Protein 8PPR (pdb70)

Sequence (1388 aa):
RQSWRRASMKETNRRKSLHPIHQGITELSRSISVDLAESKRLGCLLLSSFQFSIQKLEPFLRDTKGFSLESFRAKASSLSEELKHFADGLETDGTLQKCFEDSNGKASDFSLEASVAEMKEYITKFSLERQTWDQLLLHYQQEAKEILSRGSTEAKITEVKVEPMTYLGSSQNEVLNTKPDYQKILQNQSKVFDCMELVMDELQGSVKQLQAFMDESTQCFQKVSVQLGKRSMQQLDPSPARKLLKLQMSVDPMTYEAQFFGFTPQTCMLRIYIAFQDYLFEVMQAVEQVILKKLDGIPDCDISPVQIRKCTEKFLCFMKGHFDNLFSKMEQLFLQLILRIPSNILLPEDKCKETPYSEEDFQHLQKEIEQLQEKYKTELCTKQALLAELEEQKIVQAKLKQTLTFFDELHNVGRDHGTSDFRESLVSLVQNSRKLQNIRDNVEKESKRLKISDFRVRCTSKRAVTEMLQLCGRFVQKLGDALPEEIREPALRDAQWTFESAVQENISINGQAWQEASDNCFMDSDIKVLEDQFDEIIVDIATKRKQYPRKILECVIKTIKAKQEILKQYHPVVHPLDLKYDPDPAPHMENLKCRGETVAKEISEAMKSLPALIEQGEGFSQVLRMQPVIHLQRIHQEVFSSKTSDMVLKRKQTKDCPQRKWYPLRPKKIGTTISRVKLLDTMVDTFLQKLVAAGSYQRFTDCYKCFYQLQPAMTQQIYDKFIAQLQTSIREEISDIKEEGNLEAVLNALDKIVEEGKVRKEPAWRPSGIPEKDLHSVMAPYFLQQRDTLRRHVQKQEAENQQLADAVLAGRRQVEELQLQVQAQQQAWQALHREQRELVAVLREPGLQEAGEEDTRLKASLLQLTRELEELKEIEADLERQEKEVDEDTTVTIPSAVYVAQLYHQVSKIEWDYECEPGMVKGIHHGPSVAQPIHLDSTQLSRKFISDYLWSLVDTEWDNLLKLIAEVKGKKQELEVLTANIQDLKEEYSRKKETISTANKANAERLKRLQKSADLYKDRLGLEIRKIYGEKLQFIFTNIDPKNPESPFMFSLHLNEARDYEVSDSAPHLEGLAEFQENVRKTNNFSAFLANVRKAFTATVYNRNLLELEVQKEQTLAQIDFMQKQRNRTEELLDQLSLSEWDVVEWSDDQAVFTFVYDTIQLTITFEESVVGFPFLDKRYRKIVDVNFQSLLDEDQAPPSSLLVHKLIFQYVEEKESWKKTCTTQHQLPKMLEEFSLVVHHCRLLGEEIEYLKRWGPNYNLMNIDINNNELRLLFSSSAAFAKFEITLFLSAYYPSVPLPSTIQNHVGNTSQDDIATILSKVPLENNYLKNVVKQIYQDLFQDCHFYHQELDRVFQKLGNLKQQAEQERDKLQRYQTFLQLLYTLQG

GO terms:
  GO:0005634 nucleus (C, EXP)
  GO:0005515 protein binding (F, IPI)
  GO:0035578 azurophil granule lumen (C, TAS)
  GO:0005576 extracellular region (C, TAS)
  GO:0005829 cytosol (C, TAS)
  GO:0000776 kinetochore (C, IDA)
  GO:0001650 fibrillar center (C, IDA)
  GO:0005654 nucleoplasm (C, IDA)
  GO:0016604 nuclear body (C, IDA)
  GO:0000444 MIS12/MIND type complex (C, IDA)
  GO:0000940 outer kinetochore (C, IDA)

Foldseek 3Di:
DDDDDPVNCVVPDDDPDDDDPDPCLVCQLVVDDPVDDVLVSVLSSVLVVLVVVLVVVLPPCPPPDDDPNVVSVVVSVVVSVVSSVVSVVCVVVCVSVCVVDDDCPCVVCVVVVVVVVVVVVVVVVVVVVVVVVVVVVVVVVVVVVVVVVVVVVDPPPDDDDDDLVVCVPPPPNVVVVPDDDDVVVVVVVVVVVVVVVVVVVVVVVVVVVVVVVVVVVVVVVVVVVVVVVVVVCVVDDPDVVVVVVPDD/DDDDPCVVLCVVVVHDPVVVLVVVVVVVLVVVVVVLVVVLVVVVVVLVVDPPRPCDNVNVVVVSVVVSVVCVVVVVVVSVVVSVVCCVPPSDDDPPDDDPVCPVVPDDDDPVNVVVVVVVVVVVVVVVVVVVVVVVVVVVVVVVVVVVVVVVVVVVVVVVVVLVVCVVVPPNDVVVVVVVVVVVVVVVVVVVVVVVVVVVVVVVD/DPFDEDAALVVVVVVLVVCLVVLLVVLVPPDPVCRPPVSVVVSVVVVVVNQQRYAHLNHHSVVDDNDNDNVVVVVVVVVVVVVVVVVVVVCVVPVVVVVVVVVVVVVVVVVVVVVPDDDDDDDDDDDCPPPCPVVVVVVVVVVVVVVVVVVVCVVVVVVVVVVVVVVVVVVVCVVVCVPDPVNCVVPPDPDPDPPPDDDDDDCDPCCVVVPDDPVVD/DDDDFPVVVVVVVLVVVLVVVVVVVDPVVQCVVVVVCCVPPVPVVVVVSVVVSVVVVVVSVVVVVVCCVVVVVRVVSVVVSVVCVVPVVDDDDDDDDPPDVVVVCCVVPVVVVVVVVVVVVVVVVVVVVVVVVVVVVVVVVVVVVVVVVVVVVVVVVVVVVCVVVVVVVCVVVDDD/DVVVVVVVVVVVVVVVVVVVVVVVVVVVVVVVVVVVVVVVVVVVVCPPVVVVVVVVVVCVVQVWDFDPPDDPQWTWTWGVQDVDIDIDTDGNVPDPPVVVVVVSVVSHDPDD/DVVVVVVVVVVVVVVVVVVVVVVVVVVVVVVVVVVVVVVVVVVVVVVVVVVVVVVLVVVCVVQVWDWDADPPQKIKIWHFCQQVVHRRDTWIWIWGQDPVRAIAIDATVVGDPCGVVLRVVCRVVVDVVVSVVVVSVVVNVVNVD/DVVVVVVVVVVVVVVVVVVVVVVVVVVVVVCVVVVDAQWDWPDDDQAKTWIAGDPRFKIKIWGWDDDDPPDPPDDLQFTFTQDIDIDGNDDVVPDDLLVVQLVVQLVVVVVVVVVCNVVGTTNNCVVVVVVVSSVLNVQSVLVSVLVVVCVVCVVVLQFDDWDRDPQWIWTWHQDVLLFWTKIKIWRDHSPALQDQTPIDIGTPTDDDDPVVLVVLSVPQDSDGCSVVSSSNSCSCVRPVVSVVPD/DVVVVVVVVVVVVVVVVVVVVVVVVVVVVVVVVVVVVVD

Nearest PDB structures (foldseek):
  8ppr-assembly1_K  TM=1.004E+00  e=8.506E-44  Homo sapiens
  4nf9-assembly2_B  TM=9.672E-01  e=1.254E-33  Homo sapiens
  8q5h-assembly1_K  TM=9.449E-01  e=5.711E-33  Homo sapiens
  4nfa-assembly1_A  TM=8.340E-01  e=4.821E-31  Homo sapiens
  4cwe-assembly1_C  TM=5.518E-01  e=8.808E+00  Staphylococcus aureus

Radius of gyration: 83.76 Å; Cα contacts (8 Å, |Δi|>4): 1460; chains: 8; bounding box: 62×89×300 Å

B-factor: mean 126.07, std 84.75, range [19.87, 268.36]

Solvent-accessible surface area: 73923 Å² total; per-residue (Å²): 272,109,50,23,71,17,44,53,19,61,128,78,139,85,40,98,32,18,114,39,61,14,155,41,5,81,99,36,3,103,90,30,56,81,131,73,46,72,5,99,5,9,12,38,0,10,42,26,0,3,70,26,3,33,107,64,19,45,90,87,26,112,127,26,201,47,20,49,50,109,48,20,122,61,47,10,67,69,16,21,100,63,4,99,115,52,12,56,29,39,71,107,86,19,78,8,69,102,1,42,84,74,44,119,31,142,90,79,15,146,55,46,81,50,17,38,59,46,6,116,97,39,31,52,106,18,38,107,10,83,98,38,3,46,101,18,41,67,85,41,72,95,68,7,128,91,15,87,57,69,19,88,87,82,78,158,167,102,108,77,107,26,88,108,125,27,29,116,61,9,63,21,37,142,17,30,108,86,70,55,90,3,39,118,18,19,102,54,15,36,107,4,6,42,4,9,25,1,8,13,16,15,2,66,3,10,10,84,12,4,69,28,9,17,77,70,0,42,121,11,0,72,100,3,6,94,55,3,11,154,76,1,56,141,50,20,27,122,10,0,0,69,68,2,0,118,47,221,172,81,27,67,39,7,23,10,14,1,10,36,28,25,18,7,1,61,3,10,12,45,38,22,83,44,16,4,14,42,76,18,1,88,6,5,16,37,13,8,115,39,4,28,114,80,2,107,65,70,123,125,50,117,11,8,25,8,33,0,8,73,24,4,63,143,6,16,78,40,12,77,34,74,10,56,102,31,2,47,122,5,43,106,80,5,38,139,88,0,17,62,6,40,63,46,2,16,4,78,98,12,76,72,16,107,96,119,55,60,79,114,73,12,81,110,2,41,101,34,10,77,91,15,40,89,71,29,64,16,2,22,1,0,49,43,14,0,76,8,2,58,86,5,6,122,62,0,31,52,51,0,103,63,5,22,81,5,0,85,88,16,90,65,27,6,101,89,54,57,3,59,64,18,79,108,10,4,54,46,3,8,100,23,0,100,98,0,30,92,18,41,78,51,0,69,136,19,1,115,103,29,116,140,95,120,82,53,1,94,0,34,0,27,83,10,2,59,97,25,1,138,102,8,11,121,18,7,99,100,8,1,99,47,8,42,142,143,23,93,106,38,4,9,105,16,7,55,47,4,1,34,14,0,4,23,40,2,1,5,2,35,60,67,25,21,63,58,2,63,97,61,18,44,79,37,72,68,34,70,92,30,60,36,94,10,10,77,6,0,9,28,0,2,54,22,31,61,72,31,12,128,91,0,40,82,22,15,61,98,15,15,134,11,60,41,102,56,16,149,88,53,134,11,30,37,120,54,92,106,27,110,103,128,94,100,34,41,97,51,17,110,75,5,31,79,47,8,56,50,0,0,94,54,1,15,84,6,58,138,57,0,54,64,15,4,115,76,0,65,14,0,6,70,0,2,133,48,0,48,79,2,25,129,8,133,23,3,88,34,0,6,56,137,256,111,84,74,22,65,5,114,55,107,114,119,141,110,19,113,54,55,160,78,14,19,60,71,83,180,110,200,132,119,117,83,26,24,20,103,37,17,48,81,23,7,75,74,1,4,126,57,13,40,71,24,6,32,68,107,120,2,21,79,28,7,124,22,8,64,143,71,106,62,54,38,0,66,103,12,25,62,101,5,28,52,69,13,53,66,25,8,99,113,10,24,68,74,12,42,124,85,11,80,30,57,52,46,6,72,48,0,26,132,21,34,79,84,17,135,133,137,150,90,95,16,75,76,34,67,30,70,0,73,89,3,1,15,14,16,11,5,69,77,29,55,109,6,46,46,49,2,86,151,62,7,108,124,6,53,64,60,0,102,131,27,4,78,40,0,67,64,9,17,120,75,7,92,103,11,61,107,93,2,72,53,62,24,126,64,44,43,34,7,5,118,24,4,49,73,6,23,59,9,10,143,30,142,65,114,123,114,2,26,79,46,27,44,138,5,86,30,43,39,87,86,10,66,118,36,71,92,76,5,126,106,66,52,44,52,6,92,134,58,70,118,89,17,65,86,35,42,83,83,8,30,44,38,7,15,47,22,0,4,0,4,0,40,0,0,58,0,0,0,24,27,111,35,89,128,32,14,0,60,7,0,0,13,7,36,64,8,1,57,28,3,114,26,50,46,98,134,57,70,94,46,94,6,0,59,55,0,12,82,33,8,66,57,106,76,136,108,74,114,131,52,85,42,85,6,125,27,53,67,96,96,21,95,96,67,30,56,64,3,72,83,68,89,106,60,22,56,138,42,110,102,72,15,39,61,39,41,122,56,7,33,96,91,53,118,82,2,87,112,0,8,62,28,0,76,62,27,0,4,0,46,14,99,77,55,203,61,69,56,0,20,2,14,0,23,2,6,13,79,159,67,46,117,25,81,15,44,6,3,0,30,16,24,153,62,146,59,9,50,22,39,58,22,26,84,165,32,162,22,50,39,100,32,28,69,45,0,92,147,67,74,41,5,10,0,2,0,5,20,13,15,126,32,5,40,61,23,27,150,154,239,99,58,116,97,23,76,84,64,54,116,118,14,70,60,115,10,68,128,18,74,132,80,19,87,120,18,73,94,45,14,62,112,83,15,158,25,48,17,48,15,59,65,15,20,74,54,78,0,15,3,11,1,8,50,55,0,3,44,0,18,0,31,3,74,132,57,85,152,70,139,103,195,76,72,94,57,141,33,97,4,82,68,4,60,30,86,29,56,2,11,98,131,114,13,32,58,3,0,63,1,3,10,61,0,2,52,60,10,14,118,94,66,104,41,8,111,153,66,2,53,51,10,91,87,6,14,126,5,1,85,58,0,11,96,15,4,56,38,3,39,35,1,3,60,5,0,28,49,3,73,41,27,0,9,10,34,3,2,23,57,15,55,34,78,106,34,62,0,54,1,31,0,4,1,11,22,40,44,8,25,0,33,2,20,3,82,4,31,2,96,5,5,77,64,87,11,82,18,67,34,114,56,82,18,34,145,17,48,82,87,63,0,45,84,7,21,98,116,8,76,71,114,66,61,5,0,34,47,3,0,67,40,1,21,96,65,44,0,78,121,48,8,140,110,90,193,96,71,90,144,8,130,123,84,5,36,99,25,109,126,87,17,100,105,25,156,95,75,31,86,64,63,93,34,11,16,70,3,15,100,40,17,97,82

InterPro domains:
  IPR013218 Kinetochore-associated protein Dsn1/Mis13 [PF08202] (79-345)
  IPR013218 Kinetochore-associated protein Dsn1/Mis13 [PTHR14778] (5-345)

Secondary structure (DSSP, 8-state):
-----HHHHHSS----SPPPS-SSSTHHHHHS-TTS-HHHHHHHHHHHHHHHHHHHHHHHTTTSS---HHHHHHHHHHHHHHHHHHHHHHHHHSSGGGGGS----HHHHHHHHHHHHHHHHHHHHHHHHHHHHHHHHHHHHHHHHHHHHHHHH--S---B---GGGGTT-TTHHHHHTPPPSHHHHHHHHHHHHHHHHHHHHHHHHHHHHHHHHHHHHHHHHHHHHHHHHHHHTTS-S-HHHHHHT--/-HHHHHHHHHHHHHHHHHHHHHHHHHHHHHHHHHHHHHHHHHHHHHHHHHHHHHHHHHHHHH-EEE-TTSPSS--EEEE-SSSS-EEEE--TTTS-HHHHHHHHHHTS----/-HHHHHHHHHHHHHHHHHHHHHHHHHHHHHHHHHHHHHHHHHHHHHHHHHHHHHHHHHHHHHH--EEEEETTTEEEEEE-S-SSS-TT--EEEEEEE-TTS-EEE---SS--S-SHHHHHHHHHH--HHHHHHHHHHHHHHHHT-/-HHHHHHHHHHHHHHHHHHHHHHHHHHHHHHHHT---SSEEEEEESSEEEEEEGGGTEEEEEEEPPPPTT-TTS-GGGPBEEEEEEEE-B-TTT--HHHHHHHHHHHHHHHHTTTHHHH--BSSHHHHHHHHHHHHHHHHHHHHHHHHHHHHHTGGGTEEEEEE-SSEEEEEEEETTTTEEEEEEEE--TTTTTSPP--EEEEEES---HHHHHHHHHHS-SSTTHHHHHHHHHHIIIIITTGGG-/------HHHHHHHSS-HHHHHHHHHHHHHHHHHHHHHHHHHHHHHHHHHSSS--S-HHHHHHHHHHHHHHHHHHHHHHHHHHHHHIIIIISPPPTT---GGGGGGSS---HHHHHHHHHHHHHHHHHHHHHHHHHHHHHHHHHHHHHHHHHHHHHHHHHHHHHHHHHHTS-S-HHHHHHHHHHHHHHHHHHHHHHHHHHHHHHH-/--SEEE--HHHHHHHHHHHHHHHHGGGGTS-GGGSHHHHHHHHHHHHHHHHTTEEETTEETTTS-SS---HHHHHHHHHHHHHHHHHHHHHHHHHHHHHHHHHHHHHHHHHHHHHH--B--PPPPPP--S--HHHHHHHHHHHHHHHHHHHHHHHHHHHHHHHHHHHHHHHHHHHHHHT-HHHHHHT-----EE----S-----GGGGT-PBP-TT-/-----HHHHHHHHHHHHHHHHHHHS-HHHHHHHTHHHHTT-HHHHHHHHHHHHHHHHHHHHHHHHHHHHHHTHHHHHHHHHHHHHHSTT--SPPP---S-HHHHHHHHHHHHHHHHHHHHHHHHHHHHHHHHHHHHHHHHHHHHHHHHHHHHHHHHHHHHTHHHHHHHHHHHS---/-HHHHHHHHHHHHHHHHHHHHHHHHHHHHHHHHHHHHH-

Organism: Homo sapiens (NCBI:txid9606)

Structure (mmCIF, N/CA/C/O backbone):
data_8PPR
#
_entry.id   8PPR
#
_cell.length_a   1.00
_cell.length_b   1.00
_cell.length_c   1.00
_cell.angle_alpha   90.00
_cell.angle_beta   90.00
_cell.angle_gamma   90.00
#
_symmetry.space_group_name_H-M   'P 1'
#
loop_
_entity.id
_entity.type
_entity.pdbx_description
1 polymer 'Kinetochore-associated protein DSN1 homolog'
2 polymer 'Protein MIS12 homolog'
3 polymer 'Kinetochore-associated protein NSL1 homolog'
4 polymer 'Polyamine-modulated factor 1'
5 polymer 'Kinetochore protein Spc24'
6 polymer 'Kinetochore protein Spc25'
7 polymer 'Kinetochore scaffold 1'
8 polymer 'ZW10 interactor'
9 water water
#
loop_
_atom_site.group_PDB
_atom_site.id
_atom_site.type_symbol
_atom_site.label_atom_id
_atom_site.label_alt_id
_atom_site.label_comp_id
_atom_site.label_asym_id
_atom_site.label_entity_id
_atom_site.label_seq_id
_atom_site.pdbx_PDB_ins_code
_atom_site.Cartn_x
_atom_site.Cartn_y
_atom_site.Cartn_z
_atom_site.occupancy
_atom_site.B_iso_or_equiv
_atom_site.auth_seq_id
_atom_site.auth_comp_id
_atom_site.auth_asym_id
_atom_site.auth_atom_id
_atom_site.pdbx_PDB_model_num
ATOM 1 N N . ARG A 1 93 ? 215.415 230.320 347.658 1.00 205.33 93 ARG D N 1
ATOM 2 C CA . ARG A 1 93 ? 214.724 231.525 348.101 1.00 205.33 93 ARG D CA 1
ATOM 3 C C . ARG A 1 93 ? 215.227 231.933 349.480 1.00 205.33 93 ARG D C 1
ATOM 4 O O . ARG A 1 93 ? 215.664 233.066 349.684 1.00 205.33 93 ARG D O 1
ATOM 12 N N . GLN A 1 94 ? 215.155 231.001 350.426 1.00 201.68 94 GLN D N 1
ATOM 13 C CA . GLN A 1 94 ? 215.600 231.233 351.793 1.00 201.68 94 GLN D CA 1
ATOM 14 C C . GLN A 1 94 ? 217.006 230.674 351.963 1.00 201.68 94 GLN D C 1
ATOM 15 O O . GLN A 1 94 ? 217.222 229.465 351.818 1.00 201.68 94 GLN D O 1
ATOM 21 N N . SER A 1 95 ? 217.954 231.553 352.272 1.00 194.63 95 SER D N 1
ATOM 22 C CA . SER A 1 95 ? 219.324 231.139 352.557 1.00 194.63 95 SER D CA 1
ATOM 23 C C . SER A 1 95 ? 219.910 232.147 353.529 1.00 194.63 95 SER D C 1
ATOM 24 O O . SER A 1 95 ? 219.979 233.340 353.217 1.00 194.63 95 SER D O 1
ATOM 27 N N . TRP A 1 96 ? 220.324 231.672 354.699 1.00 185.28 96 TRP D N 1
ATOM 28 C CA . TRP A 1 96 ? 220.693 232.569 355.784 1.00 185.28 96 TRP D CA 1
ATOM 29 C C . TRP A 1 96 ? 221.979 233.325 355.476 1.00 185.28 96 TRP D C 1
ATOM 30 O O . TRP A 1 96 ? 222.963 232.754 354.996 1.00 185.28 96 TRP D O 1
ATOM 41 N N . ARG A 1 97 ? 221.951 234.626 355.737 1.00 189.12 97 ARG D N 1
ATOM 42 C CA . ARG A 1 97 ? 223.122 235.489 355.736 1.00 189.12 97 ARG D CA 1
ATOM 43 C C . ARG A 1 97 ? 223.424 235.918 357.164 1.00 189.12 97 ARG D C 1
ATOM 44 O O . ARG A 1 97 ? 222.598 235.772 358.069 1.00 189.12 97 ARG D O 1
ATOM 52 N N . ARG A 1 98 ? 224.627 236.459 357.367 1.00 191.71 98 ARG D N 1
ATOM 53 C CA . ARG A 1 98 ? 224.945 237.013 358.677 1.00 191.71 98 ARG D CA 1
ATOM 54 C C . ARG A 1 98 ? 224.144 238.282 358.937 1.00 191.71 98 ARG D C 1
ATOM 55 O O . ARG A 1 98 ? 223.787 238.573 360.083 1.00 191.71 98 ARG D O 1
ATOM 63 N N . ALA A 1 99 ? 223.853 239.051 357.886 1.00 198.52 99 ALA D N 1
ATOM 64 C CA . ALA A 1 99 ? 222.969 240.200 358.042 1.00 198.52 99 ALA D CA 1
ATOM 65 C C . ALA A 1 99 ? 221.544 239.765 358.350 1.00 198.52 99 ALA D C 1
ATOM 66 O O . ALA A 1 99 ? 220.823 240.468 359.067 1.00 198.52 99 ALA D O 1
ATOM 68 N N . SER A 1 100 ? 221.123 238.612 357.823 1.00 201.83 100 SER D N 1
ATOM 69 C CA . SER A 1 100 ? 219.784 238.104 358.094 1.00 201.83 100 SER D CA 1
ATOM 70 C C . SER A 1 100 ? 219.594 237.718 359.555 1.00 201.83 100 SER D C 1
ATOM 71 O O . SER A 1 100 ? 218.450 237.607 360.008 1.00 201.83 100 SER D O 1
ATOM 74 N N . MET A 1 101 ? 220.681 237.513 360.299 1.00 206.30 101 MET D N 1
ATOM 75 C CA . MET A 1 101 ? 220.597 237.120 361.698 1.00 206.30 101 MET D CA 1
ATOM 76 C C . MET A 1 101 ? 221.002 238.225 362.663 1.00 206.30 101 MET D C 1
ATOM 77 O O . MET A 1 101 ? 220.759 238.087 363.867 1.00 206.30 101 MET D O 1
ATOM 82 N N . LYS A 1 102 ? 221.615 239.309 362.178 1.00 211.09 102 LYS D N 1
ATOM 83 C CA . LYS A 1 102 ? 221.876 240.452 363.047 1.00 211.09 102 LYS D CA 1
ATOM 84 C C . LYS A 1 102 ? 220.576 241.091 363.513 1.00 211.09 102 LYS D C 1
ATOM 85 O O . LYS A 1 102 ? 220.462 241.517 364.668 1.00 211.09 102 LYS D O 1
ATOM 91 N N . GLU A 1 103 ? 219.583 241.170 362.622 1.00 217.34 103 GLU D N 1
ATOM 92 C CA . GLU A 1 103 ? 218.281 241.704 363.004 1.00 217.34 103 GLU D CA 1
ATOM 93 C C . GLU A 1 103 ? 217.612 240.847 364.071 1.00 217.34 103 GLU D C 1
ATOM 94 O O . GLU A 1 103 ? 216.799 241.355 364.851 1.00 217.34 103 GLU D O 1
ATOM 100 N N . THR A 1 104 ? 217.935 239.557 364.120 1.00 220.95 104 THR D N 1
ATOM 101 C CA . THR A 1 104 ? 217.392 238.690 365.155 1.00 220.95 104 THR D CA 1
ATOM 102 C C . THR A 1 104 ? 217.976 239.074 366.509 1.00 220.95 104 THR D C 1
ATOM 103 O O . THR A 1 104 ? 219.196 239.190 366.661 1.00 220.95 104 THR D O 1
ATOM 107 N N . ASN A 1 105 ? 217.102 239.272 367.491 1.00 226.08 105 ASN D N 1
ATOM 108 C CA . ASN A 1 105 ? 217.543 239.715 368.806 1.00 226.08 105 ASN D CA 1
ATOM 109 C C . ASN A 1 105 ? 218.243 238.586 369.552 1.00 226.08 105 ASN D C 1
ATOM 110 O O . ASN A 1 105 ? 217.799 237.435 369.534 1.00 226.08 105 ASN D O 1
ATOM 115 N N . ARG A 1 106 ? 219.345 238.925 370.210 1.00 224.52 106 ARG D N 1
ATOM 116 C CA . ARG A 1 106 ? 220.118 237.996 371.020 1.00 224.52 106 ARG D CA 1
ATOM 117 C C . ARG A 1 106 ? 220.164 238.499 372.460 1.00 224.52 106 ARG D C 1
ATOM 118 O O . ARG A 1 106 ? 219.697 239.596 372.776 1.00 224.52 106 ARG D O 1
ATOM 126 N N . ARG A 1 107 ? 220.736 237.679 373.341 1.00 226.19 107 ARG D N 1
ATOM 127 C CA . ARG A 1 107 ? 220.886 238.037 374.752 1.00 226.19 107 ARG D CA 1
ATOM 128 C C . ARG A 1 107 ? 222.313 237.696 375.168 1.00 226.19 107 ARG D C 1
ATOM 129 O O . ARG A 1 107 ? 222.638 236.527 375.395 1.00 226.19 107 ARG D O 1
ATOM 137 N N . LYS A 1 108 ? 223.159 238.720 375.263 1.00 227.03 108 LYS D N 1
ATOM 138 C CA . LYS A 1 108 ? 224.549 238.554 375.660 1.00 227.03 108 LYS D CA 1
ATOM 139 C C . LYS A 1 108 ? 224.766 238.786 377.151 1.00 227.03 108 LYS D C 1
ATOM 140 O O . LYS A 1 108 ? 225.905 238.699 377.620 1.00 227.03 108 LYS D O 1
ATOM 146 N N . SER A 1 109 ? 223.704 239.071 377.903 1.00 229.75 109 SER D N 1
ATOM 147 C CA . SER A 1 109 ? 223.815 239.319 379.333 1.00 229.75 109 SER D CA 1
ATOM 148 C C . SER A 1 109 ? 222.544 238.857 380.032 1.00 229.75 109 SER D C 1
ATOM 149 O O . SER A 1 109 ? 221.460 238.851 379.444 1.00 229.75 109 SER D O 1
ATOM 152 N N . LEU A 1 110 ? 222.694 238.473 381.297 1.00 231.72 110 LEU D N 1
ATOM 153 C CA . LEU A 1 110 ? 221.559 238.022 382.090 1.00 231.72 110 LEU D CA 1
ATOM 154 C C . LEU A 1 110 ? 220.603 239.168 382.384 1.00 231.72 110 LEU D C 1
ATOM 155 O O . LEU A 1 110 ? 221.022 240.306 382.616 1.00 231.72 110 LEU D O 1
ATOM 160 N N . HIS A 1 111 ? 219.310 238.861 382.373 1.00 233.86 111 HIS D N 1
ATOM 161 C CA . HIS A 1 111 ? 218.322 239.839 382.795 1.00 233.86 111 HIS D CA 1
ATOM 162 C C . HIS A 1 111 ? 218.400 240.023 384.309 1.00 233.86 111 HIS D C 1
ATOM 163 O O . HIS A 1 111 ? 218.408 239.039 385.057 1.00 233.86 111 HIS D O 1
ATOM 170 N N . PRO A 1 112 ? 218.474 241.260 384.790 1.00 237.22 112 PRO D N 1
ATOM 171 C CA . PRO A 1 112 ? 218.564 241.487 386.235 1.00 237.22 112 PRO D CA 1
ATOM 172 C C . PRO A 1 112 ? 217.247 241.180 386.932 1.00 237.22 112 PRO D C 1
ATOM 173 O O . PRO A 1 112 ? 216.171 241.192 386.331 1.00 237.22 112 PRO D O 1
ATOM 177 N N . ILE A 1 113 ? 217.354 240.890 388.232 1.00 239.40 113 ILE D N 1
ATOM 178 C CA . ILE A 1 113 ? 216.161 240.647 389.039 1.00 239.40 113 ILE D CA 1
ATOM 179 C C . ILE A 1 113 ? 215.302 241.902 389.098 1.00 239.40 113 ILE D C 1
ATOM 180 O O . ILE A 1 113 ? 214.071 241.839 388.984 1.00 239.40 113 ILE D O 1
ATOM 185 N N . HIS A 1 114 ? 215.935 243.057 389.276 1.00 242.49 114 HIS D N 1
ATOM 186 C CA . HIS A 1 114 ? 215.211 244.310 389.417 1.00 242.49 114 HIS D CA 1
ATOM 187 C C . HIS A 1 114 ? 214.516 244.688 388.114 1.00 242.49 114 HIS D C 1
ATOM 188 O O . HIS A 1 114 ? 214.996 244.395 387.015 1.00 242.49 114 HIS D O 1
ATOM 195 N N . GLN A 1 115 ? 213.370 245.348 388.250 1.00 245.86 115 GLN D N 1
ATOM 196 C CA . GLN A 1 115 ? 212.581 245.808 387.119 1.00 245.86 115 GLN D CA 1
ATOM 197 C C . GLN A 1 115 ? 212.446 247.324 387.169 1.00 245.86 115 GLN D C 1
ATOM 198 O O . GLN A 1 115 ? 212.445 247.930 388.245 1.00 245.86 115 GLN D O 1
ATOM 204 N N . GLY A 1 116 ? 212.344 247.934 385.990 1.00 245.72 116 GLY D N 1
ATOM 205 C CA . GLY A 1 116 ? 212.243 249.373 385.884 1.00 245.72 116 GLY D CA 1
ATOM 206 C C . GLY A 1 116 ? 213.556 250.118 385.967 1.00 245.72 116 GLY D C 1
ATOM 207 O O . GLY A 1 116 ? 213.551 251.354 385.902 1.00 245.72 116 GLY D O 1
ATOM 208 N N . ILE A 1 117 ? 214.679 249.412 386.113 1.00 243.24 117 ILE D N 1
ATOM 209 C CA . ILE A 1 117 ? 215.977 250.077 386.155 1.00 243.24 117 ILE D CA 1
ATOM 210 C C . ILE A 1 117 ? 216.298 250.710 384.807 1.00 243.24 117 ILE D C 1
ATOM 211 O O . ILE A 1 117 ? 216.923 251.775 384.739 1.00 243.24 117 ILE D O 1
ATOM 216 N N . THR A 1 118 ? 215.885 250.063 383.714 1.00 241.78 118 THR D N 1
ATOM 217 C CA . THR A 1 118 ? 216.107 250.632 382.390 1.00 241.78 118 THR D CA 1
ATOM 218 C C . THR A 1 118 ? 215.298 251.905 382.181 1.00 241.78 118 THR D C 1
ATOM 219 O O . THR A 1 118 ? 215.707 252.778 381.407 1.00 241.78 118 THR D O 1
ATOM 223 N N . GLU A 1 119 ? 214.155 252.030 382.858 1.00 238.62 119 GLU D N 1
ATOM 224 C CA . GLU A 1 119 ? 213.318 253.215 382.719 1.00 238.62 119 GLU D CA 1
ATOM 225 C C . GLU A 1 119 ? 213.879 254.427 383.451 1.00 238.62 119 GLU D C 1
ATOM 226 O O . GLU A 1 119 ? 213.353 255.531 383.271 1.00 238.62 119 GLU D O 1
ATOM 232 N N . LEU A 1 120 ? 214.918 254.251 384.271 1.00 237.75 120 LEU D N 1
ATOM 233 C CA . LEU A 1 120 ? 215.526 255.394 384.946 1.00 237.75 120 LEU D CA 1
ATOM 234 C C . LEU A 1 120 ? 216.122 256.372 383.941 1.00 237.75 120 LEU D C 1
ATOM 235 O O . LEU A 1 120 ? 215.973 257.591 384.085 1.00 237.75 120 LEU D O 1
ATOM 240 N N . SER A 1 121 ? 216.804 255.855 382.916 1.00 234.11 121 SER D N 1
ATOM 241 C CA . SER A 1 121 ? 217.324 256.720 381.864 1.00 234.11 121 SER D CA 1
ATOM 242 C C . SER A 1 121 ? 216.202 257.319 381.028 1.00 234.11 121 SER D C 1
ATOM 243 O O . SER A 1 121 ? 216.316 258.461 380.568 1.00 234.11 121 SER D O 1
ATOM 246 N N . ARG A 1 122 ? 215.121 256.566 380.816 1.00 232.52 122 ARG D N 1
ATOM 247 C CA . ARG A 1 122 ? 213.982 257.092 380.072 1.00 232.52 122 ARG D CA 1
ATOM 248 C C . ARG A 1 122 ? 213.355 258.277 380.795 1.00 232.52 122 ARG D C 1
ATOM 249 O O . ARG A 1 122 ? 212.967 259.267 380.164 1.00 232.52 122 ARG D O 1
ATOM 257 N N . SER A 1 123 ? 213.245 258.191 382.123 1.00 232.09 123 SER D N 1
ATOM 258 C CA . SER A 1 123 ? 212.657 259.274 382.903 1.00 232.09 123 SER D CA 1
ATOM 259 C C . SER A 1 123 ? 213.510 260.535 382.888 1.00 232.09 123 SER D C 1
ATOM 260 O O . SER A 1 123 ? 212.993 261.619 383.176 1.00 232.09 123 SER D O 1
ATOM 263 N N . ILE A 1 124 ? 214.794 260.423 382.562 1.00 230.58 124 ILE D N 1
ATOM 264 C CA . ILE A 1 124 ? 215.684 261.576 382.500 1.00 230.58 124 ILE D CA 1
ATOM 265 C C . ILE A 1 124 ? 215.632 262.146 381.089 1.00 230.58 124 ILE D C 1
ATOM 266 O O . ILE A 1 124 ? 215.885 261.434 380.111 1.00 230.58 124 ILE D O 1
ATOM 271 N N . SER A 1 125 ? 215.301 263.430 380.983 1.00 230.41 125 SER D N 1
ATOM 272 C CA . SER A 1 125 ? 215.206 264.075 379.683 1.00 230.41 125 SER D CA 1
ATOM 273 C C . SER A 1 125 ? 216.588 264.247 379.063 1.00 230.41 125 SER D C 1
ATOM 274 O O . SER A 1 125 ? 217.593 264.414 379.759 1.00 230.41 125 SER D O 1
ATOM 277 N N . VAL A 1 126 ? 216.629 264.203 377.727 1.00 230.83 126 VAL D N 1
ATOM 278 C CA . VAL A 1 126 ? 217.885 264.376 376.999 1.00 230.83 126 VAL D CA 1
ATOM 279 C C . VAL A 1 126 ? 218.260 265.835 376.813 1.00 230.83 126 VAL D C 1
ATOM 280 O O . VAL A 1 126 ? 219.315 266.121 376.232 1.00 230.83 126 VAL D O 1
ATOM 284 N N . ASP A 1 127 ? 217.429 266.769 377.284 1.00 232.01 127 ASP D N 1
ATOM 285 C CA . ASP A 1 127 ? 217.770 268.183 377.178 1.00 232.01 127 ASP D CA 1
ATOM 286 C C . ASP A 1 127 ? 219.003 268.523 378.004 1.00 232.01 127 ASP D C 1
ATOM 287 O O . ASP A 1 127 ? 219.809 269.368 377.598 1.00 232.01 127 ASP D O 1
ATOM 292 N N . LEU A 1 128 ? 219.165 267.882 379.158 1.00 229.62 128 LEU D N 1
ATOM 293 C CA . LEU A 1 128 ? 220.340 268.105 379.985 1.00 229.62 128 LEU D CA 1
ATOM 294 C C . LEU A 1 128 ? 221.590 267.570 379.296 1.00 229.62 128 LEU D C 1
ATOM 295 O O . LEU A 1 128 ? 221.527 266.672 378.452 1.00 229.62 128 LEU D O 1
ATOM 300 N N . ALA A 1 129 ? 222.736 268.140 379.662 1.00 227.64 129 ALA D N 1
ATOM 301 C CA . ALA A 1 129 ? 224.004 267.675 379.119 1.00 227.64 129 ALA D CA 1
ATOM 302 C C . ALA A 1 129 ? 224.274 266.244 379.566 1.00 227.64 129 ALA D C 1
ATOM 303 O O . ALA A 1 129 ? 223.807 265.801 380.618 1.00 227.64 129 ALA D O 1
ATOM 305 N N . GLU A 1 130 ? 225.038 265.517 378.745 1.00 227.24 130 GLU D N 1
ATOM 306 C CA . GLU A 1 130 ? 225.288 264.104 379.014 1.00 227.24 130 GLU D CA 1
ATOM 307 C C . GLU A 1 130 ? 225.920 263.889 380.383 1.00 227.24 130 GLU D C 1
ATOM 308 O O . GLU A 1 130 ? 225.667 262.866 381.027 1.00 227.24 130 GLU D O 1
ATOM 314 N N . SER A 1 131 ? 226.744 264.833 380.842 1.00 227.12 131 SER D N 1
ATOM 315 C CA . SER A 1 131 ? 227.248 264.767 382.209 1.00 227.12 131 SER D CA 1
ATOM 316 C C . SER A 1 131 ? 226.115 264.899 383.220 1.00 227.12 131 SER D C 1
ATOM 317 O O . SER A 1 131 ? 226.077 264.177 384.224 1.00 227.12 131 SER D O 1
ATOM 320 N N . LYS A 1 132 ? 225.181 265.821 382.972 1.00 227.31 132 LYS D N 1
ATOM 321 C CA . LYS A 1 132 ? 224.023 265.946 383.849 1.00 227.31 132 LYS D CA 1
ATOM 322 C C . LYS A 1 132 ? 223.133 264.713 383.774 1.00 227.31 132 LYS D C 1
ATOM 323 O O . LYS A 1 132 ? 222.551 264.311 384.786 1.00 227.31 132 LYS D O 1
ATOM 329 N N . ARG A 1 133 ? 223.015 264.103 382.592 1.00 229.27 133 ARG D N 1
ATOM 330 C CA . ARG A 1 133 ? 222.284 262.844 382.485 1.00 229.27 133 ARG D CA 1
ATOM 331 C C . ARG A 1 133 ? 222.956 261.749 383.303 1.00 229.27 133 ARG D C 1
ATOM 332 O O . ARG A 1 133 ? 222.279 260.959 383.970 1.00 229.27 133 ARG D O 1
ATOM 340 N N . LEU A 1 134 ? 224.290 261.688 383.266 1.00 227.30 134 LEU D N 1
ATOM 341 C CA . LEU A 1 134 ? 225.017 260.724 384.087 1.00 227.30 134 LEU D CA 1
ATOM 342 C C . LEU A 1 134 ? 224.765 260.964 385.569 1.00 227.30 134 LEU D C 1
ATOM 343 O O . LEU A 1 134 ? 224.531 260.017 386.330 1.00 227.30 134 LEU D O 1
ATOM 348 N N . GLY A 1 135 ? 224.819 262.227 385.996 1.00 226.88 135 GLY D N 1
ATOM 349 C CA . GLY A 1 135 ? 224.564 262.534 387.395 1.00 226.88 135 GLY D CA 1
ATOM 350 C C . GLY A 1 135 ? 223.156 262.170 387.824 1.00 226.88 135 GLY D C 1
ATOM 351 O O . GLY A 1 135 ? 222.951 261.593 388.896 1.00 226.88 135 GLY D O 1
ATOM 352 N N . CYS A 1 136 ? 222.166 262.495 386.988 1.00 228.35 136 CYS D N 1
ATOM 353 C CA . CYS A 1 136 ? 220.782 262.159 387.304 1.00 228.35 136 CYS D CA 1
ATOM 354 C C . CYS A 1 136 ? 220.579 260.651 387.356 1.00 228.35 136 CYS D C 1
ATOM 355 O O . CYS A 1 136 ? 219.871 260.145 388.233 1.00 228.35 136 CYS D O 1
ATOM 358 N N . LEU A 1 137 ? 221.189 259.915 386.423 1.00 231.23 137 LEU D N 1
ATOM 359 C CA . LEU A 1 137 ? 221.069 258.461 386.431 1.00 231.23 137 LEU D CA 1
ATOM 360 C C . LEU A 1 137 ? 221.716 257.859 387.672 1.00 231.23 137 LEU D C 1
ATOM 361 O O . LEU A 1 137 ? 221.162 256.937 388.280 1.00 231.23 137 LEU D O 1
ATOM 366 N N . LEU A 1 138 ? 222.889 258.363 388.062 1.00 231.80 138 LEU D N 1
ATOM 367 C CA . LEU A 1 138 ? 223.548 257.849 389.259 1.00 231.80 138 LEU D CA 1
ATOM 368 C C . LEU A 1 138 ? 222.727 258.151 390.507 1.00 231.80 138 LEU D C 1
ATOM 369 O O . LEU A 1 138 ? 222.601 257.303 391.400 1.00 231.80 138 LEU D O 1
ATOM 374 N N . LEU A 1 139 ? 222.153 259.355 390.585 1.00 232.44 139 LEU D N 1
ATOM 375 C CA . LEU A 1 139 ? 221.298 259.696 391.717 1.00 232.44 139 LEU D CA 1
ATOM 376 C C . LEU A 1 139 ? 220.054 258.814 391.754 1.00 232.44 139 LEU D C 1
ATOM 377 O O . LEU A 1 139 ? 219.628 258.367 392.828 1.00 232.44 139 LEU D O 1
ATOM 382 N N . SER A 1 140 ? 219.449 258.563 390.590 1.00 233.12 140 SER D N 1
ATOM 383 C CA . SER A 1 140 ? 218.283 257.688 390.529 1.00 233.12 140 SER D CA 1
ATOM 384 C C . SER A 1 140 ? 218.640 256.273 390.960 1.00 233.12 140 SER D C 1
ATOM 385 O O . SER A 1 140 ? 217.859 255.612 391.651 1.00 233.12 140 SER D O 1
ATOM 388 N N . SER A 1 141 ? 219.818 255.792 390.557 1.00 235.94 141 SER D N 1
ATOM 389 C CA . SER A 1 141 ? 220.279 254.482 391.004 1.00 235.94 141 SER D CA 1
ATOM 390 C C . SER A 1 141 ? 220.469 254.454 392.514 1.00 235.94 141 SER D C 1
ATOM 391 O O . SER A 1 141 ? 220.138 253.461 393.172 1.00 235.94 141 SER D O 1
ATOM 394 N N . PHE A 1 142 ? 221.008 255.536 393.081 1.00 237.25 142 PHE D N 1
ATOM 395 C CA . PHE A 1 142 ? 221.187 255.608 394.528 1.00 237.25 142 PHE D CA 1
ATOM 396 C C . PHE A 1 142 ? 219.846 255.538 395.252 1.00 237.25 142 PHE D C 1
ATOM 397 O O . PHE A 1 142 ? 219.687 254.785 396.222 1.00 237.25 142 PHE D O 1
ATOM 405 N N . GLN A 1 143 ? 218.862 256.316 394.789 1.00 237.04 143 GLN D N 1
ATOM 406 C CA . GLN A 1 143 ? 217.542 256.270 395.417 1.00 237.04 143 GLN D CA 1
ATOM 407 C C . GLN A 1 143 ? 216.880 254.911 395.232 1.00 237.04 143 GLN D C 1
ATOM 408 O O . GLN A 1 143 ? 216.193 254.423 396.138 1.00 237.04 143 GLN D O 1
ATOM 414 N N . PHE A 1 144 ? 217.058 254.290 394.064 1.00 240.24 144 PHE D N 1
ATOM 415 C CA . PHE A 1 144 ? 216.492 252.965 393.840 1.00 240.24 144 PHE D CA 1
ATOM 416 C C . PHE A 1 144 ? 217.105 251.942 394.786 1.00 240.24 144 PHE D C 1
ATOM 417 O O . PHE A 1 144 ? 216.398 251.090 395.335 1.00 240.24 144 PHE D O 1
ATOM 425 N N . SER A 1 145 ? 218.421 252.014 394.993 1.00 240.42 145 SER D N 1
ATOM 426 C CA . SER A 1 145 ? 219.070 251.118 395.944 1.00 240.42 145 SER D CA 1
ATOM 427 C C . SER A 1 145 ? 218.567 251.361 397.360 1.00 240.42 145 SER D C 1
ATOM 428 O O . SER A 1 145 ? 218.336 250.410 398.117 1.00 240.42 145 SER D O 1
ATOM 431 N N . ILE A 1 146 ? 218.394 252.630 397.734 1.00 240.85 146 ILE D N 1
ATOM 432 C CA . ILE A 1 146 ? 217.908 252.950 399.075 1.00 240.85 146 ILE D CA 1
ATOM 433 C C . ILE A 1 146 ? 216.507 252.385 399.281 1.00 240.85 146 ILE D C 1
ATOM 434 O O . ILE A 1 146 ? 216.215 251.756 400.306 1.00 240.85 146 ILE D O 1
ATOM 439 N N . GLN A 1 147 ? 215.622 252.588 398.303 1.00 242.20 147 GLN D N 1
ATOM 440 C CA . GLN A 1 147 ? 214.250 252.110 398.434 1.00 242.20 147 GLN D CA 1
ATOM 441 C C . GLN A 1 147 ? 214.149 250.595 398.307 1.00 242.20 147 GLN D C 1
ATOM 442 O O . GLN A 1 147 ? 213.180 250.010 398.802 1.00 242.20 147 GLN D O 1
ATOM 448 N N . LYS A 1 148 ? 215.116 249.948 397.652 1.00 243.31 148 LYS D N 1
ATOM 449 C CA . LYS A 1 148 ? 215.143 248.491 397.622 1.00 243.31 148 LYS D CA 1
ATOM 450 C C . LYS A 1 148 ? 215.628 247.917 398.947 1.00 243.31 148 LYS D C 1
ATOM 451 O O . LYS A 1 148 ? 215.114 246.893 399.410 1.00 243.31 148 LYS D O 1
ATOM 457 N N . LEU A 1 149 ? 216.618 248.562 399.568 1.00 243.60 149 LEU D N 1
ATOM 458 C CA . LEU A 1 149 ? 217.136 248.101 400.850 1.00 243.60 149 LEU D CA 1
ATOM 459 C C . LEU A 1 149 ? 216.224 248.463 402.016 1.00 243.60 149 LEU D C 1
ATOM 460 O O . LEU A 1 149 ? 216.322 247.838 403.078 1.00 243.60 149 LEU D O 1
ATOM 465 N N . GLU A 1 150 ? 215.338 249.446 401.838 1.00 245.91 150 GLU D N 1
ATOM 466 C CA . GLU A 1 150 ? 214.467 249.870 402.934 1.00 245.91 150 GLU D CA 1
ATOM 467 C C . GLU A 1 150 ? 213.597 248.748 403.493 1.00 245.91 150 GLU D C 1
ATOM 468 O O . GLU A 1 150 ? 213.575 248.576 404.724 1.00 245.91 150 GLU D O 1
ATOM 474 N N . PRO A 1 151 ? 212.871 247.959 402.691 1.00 246.25 151 PRO D N 1
ATOM 475 C CA . PRO A 1 151 ? 212.048 246.892 403.269 1.00 246.25 151 PRO D CA 1
ATOM 476 C C . PRO A 1 151 ? 212.718 245.530 403.333 1.00 246.25 151 PRO D C 1
ATOM 477 O O . PRO A 1 151 ? 212.130 244.602 403.905 1.00 246.25 151 PRO D O 1
ATOM 481 N N . PHE A 1 152 ? 213.917 245.382 402.764 1.00 245.52 152 PHE D N 1
ATOM 482 C CA . PHE A 1 152 ? 214.577 244.080 402.750 1.00 245.52 152 PHE D CA 1
ATOM 483 C C . PHE A 1 152 ? 214.947 243.625 404.157 1.00 245.52 152 PHE D C 1
ATOM 484 O O . PHE A 1 152 ? 214.802 242.443 404.490 1.00 245.52 152 PHE D O 1
ATOM 492 N N . LEU A 1 153 ? 215.427 244.544 404.995 1.00 248.37 153 LEU D N 1
ATOM 493 C CA . LEU A 1 153 ? 215.913 244.207 406.328 1.00 248.37 153 LEU D CA 1
ATOM 494 C C . LEU A 1 153 ? 214.959 244.658 407.428 1.00 248.37 153 LEU D C 1
ATOM 495 O O . LEU A 1 153 ? 215.380 244.834 408.576 1.00 248.37 153 LEU D O 1
ATOM 500 N N . ARG A 1 154 ? 213.680 244.856 407.099 1.00 250.21 154 ARG D N 1
ATOM 501 C CA . ARG A 1 154 ? 212.700 245.212 408.119 1.00 250.21 154 ARG D CA 1
ATOM 502 C C . ARG A 1 154 ? 212.501 244.081 409.121 1.00 250.21 154 ARG D C 1
ATOM 503 O O . ARG A 1 154 ? 212.198 244.334 410.293 1.00 250.21 154 ARG D O 1
ATOM 511 N N . ASP A 1 155 ? 212.682 242.831 408.686 1.00 251.10 155 ASP D N 1
ATOM 512 C CA . ASP A 1 155 ? 212.479 241.688 409.568 1.00 251.10 155 ASP D CA 1
ATOM 513 C C . ASP A 1 155 ? 213.511 241.621 410.687 1.00 251.10 155 ASP D C 1
ATOM 514 O O . ASP A 1 155 ? 213.245 240.994 411.719 1.00 251.10 155 ASP D O 1
ATOM 519 N N . THR A 1 156 ? 214.674 242.240 410.508 1.00 252.53 156 THR D N 1
ATOM 520 C CA . THR A 1 156 ? 215.701 242.226 411.540 1.00 252.53 156 THR D CA 1
ATOM 521 C C . THR A 1 156 ? 215.232 242.993 412.771 1.00 252.53 156 THR D C 1
ATOM 522 O O . THR A 1 156 ? 214.631 244.066 412.662 1.00 252.53 156 THR D O 1
ATOM 526 N N . LYS A 1 157 ? 215.505 242.431 413.950 1.00 255.24 157 LYS D N 1
ATOM 527 C CA . LYS A 1 157 ? 215.125 243.059 415.210 1.00 255.24 157 LYS D CA 1
ATOM 528 C C . LYS A 1 157 ? 215.833 244.396 415.380 1.00 255.24 157 LYS D C 1
ATOM 529 O O . LYS A 1 157 ? 217.053 244.444 415.568 1.00 255.24 157 LYS D O 1
ATOM 535 N N . GLY A 1 158 ? 215.074 245.486 415.316 1.00 254.64 158 GLY D N 1
ATOM 536 C CA . GLY A 1 158 ? 215.649 246.813 415.387 1.00 254.64 158 GLY D CA 1
ATOM 537 C C . GLY A 1 158 ? 216.102 247.287 414.023 1.00 254.64 158 GLY D C 1
ATOM 538 O O . GLY A 1 158 ? 216.939 246.642 413.383 1.00 254.64 158 GLY D O 1
ATOM 539 N N . PHE A 1 159 ? 215.564 248.416 413.568 1.00 251.40 159 PHE D N 1
ATOM 540 C CA . PHE A 1 159 ? 215.868 248.906 412.226 1.00 251.40 159 PHE D CA 1
ATOM 541 C C . PHE A 1 159 ? 215.551 250.394 412.198 1.00 251.40 159 PHE D C 1
ATOM 542 O O . PHE A 1 159 ? 214.378 250.776 412.246 1.00 251.40 159 PHE D O 1
ATOM 550 N N . SER A 1 160 ? 216.590 251.226 412.117 1.00 250.65 160 SER D N 1
ATOM 551 C CA . SER A 1 160 ? 216.436 252.680 412.177 1.00 250.65 160 SER D CA 1
ATOM 552 C C . SER A 1 160 ? 216.032 253.203 410.797 1.00 250.65 160 SER D C 1
ATOM 553 O O . SER A 1 160 ? 216.823 253.777 410.046 1.00 250.65 160 SER D O 1
ATOM 556 N N . LEU A 1 161 ? 214.756 252.986 410.471 1.00 250.22 161 LEU D N 1
ATOM 557 C CA . LEU A 1 161 ? 214.259 253.311 409.138 1.00 250.22 161 LEU D CA 1
ATOM 558 C C . LEU A 1 161 ? 214.174 254.820 408.923 1.00 250.22 161 LEU D C 1
ATOM 559 O O . LEU A 1 161 ? 214.530 255.318 407.848 1.00 250.22 161 LEU D O 1
ATOM 564 N N . GLU A 1 162 ? 213.710 255.563 409.932 1.00 249.60 162 GLU D N 1
ATOM 565 C CA . GLU A 1 162 ? 213.573 257.011 409.783 1.00 249.60 162 GLU D CA 1
ATOM 566 C C . GLU A 1 162 ? 214.931 257.686 409.612 1.00 249.60 162 GLU D C 1
ATOM 567 O O . GLU A 1 162 ? 215.101 258.543 408.734 1.00 249.60 162 GLU D O 1
ATOM 573 N N . SER A 1 163 ? 215.913 257.308 410.435 1.00 248.97 163 SER D N 1
ATOM 574 C CA . SER A 1 163 ? 217.255 257.846 410.261 1.00 248.97 163 SER D CA 1
ATOM 575 C C . SER A 1 163 ? 217.865 257.377 408.951 1.00 248.97 163 SER D C 1
ATOM 576 O O . SER A 1 163 ? 218.661 258.103 408.346 1.00 248.97 163 SER D O 1
ATOM 579 N N . PHE A 1 164 ? 217.496 256.179 408.492 1.00 247.63 164 PHE D N 1
ATOM 580 C CA . PHE A 1 164 ? 217.959 255.712 407.192 1.00 247.63 164 PHE D CA 1
ATOM 581 C C . PHE A 1 164 ? 217.464 256.623 406.077 1.00 247.63 164 PHE D C 1
ATOM 582 O O . PHE A 1 164 ? 218.234 257.007 405.193 1.00 247.63 164 PHE D O 1
ATOM 590 N N . ARG A 1 165 ? 216.181 256.995 406.111 1.00 246.14 165 ARG D N 1
ATOM 591 C CA . ARG A 1 165 ? 215.663 257.903 405.090 1.00 246.14 165 ARG D CA 1
ATOM 592 C C . ARG A 1 165 ? 216.290 259.287 405.204 1.00 246.14 165 ARG D C 1
ATOM 593 O O . ARG A 1 165 ? 216.596 259.920 404.186 1.00 246.14 165 ARG D O 1
ATOM 601 N N . ALA A 1 166 ? 216.473 259.782 406.431 1.00 243.00 166 ALA D N 1
ATOM 602 C CA . ALA A 1 166 ? 217.084 261.097 406.609 1.00 243.00 166 ALA D CA 1
ATOM 603 C C . ALA A 1 166 ? 218.502 261.124 406.048 1.00 243.00 166 ALA D C 1
ATOM 604 O O . ALA A 1 166 ? 218.874 262.040 405.300 1.00 243.00 166 ALA D O 1
ATOM 606 N N . LYS A 1 167 ? 219.305 260.112 406.388 1.00 240.44 167 LYS D N 1
ATOM 607 C CA . LYS A 1 167 ? 220.664 260.036 405.871 1.00 240.44 167 LYS D CA 1
ATOM 608 C C . LYS A 1 167 ? 220.676 259.803 404.368 1.00 240.44 167 LYS D C 1
ATOM 609 O O . LYS A 1 167 ? 221.558 260.316 403.676 1.00 240.44 167 LYS D O 1
ATOM 615 N N . ALA A 1 168 ? 219.713 259.040 403.844 1.00 239.16 168 ALA D N 1
ATOM 616 C CA . ALA A 1 168 ? 219.635 258.836 402.404 1.00 239.16 168 ALA D CA 1
ATOM 617 C C . ALA A 1 168 ? 219.370 260.145 401.678 1.00 239.16 168 ALA D C 1
ATOM 618 O O . ALA A 1 168 ? 219.995 260.428 400.653 1.00 239.16 168 ALA D O 1
ATOM 620 N N . SER A 1 169 ? 218.455 260.965 402.200 1.00 237.77 169 SER D N 1
ATOM 621 C CA . SER A 1 169 ? 218.189 262.261 401.581 1.00 237.77 169 SER D CA 1
ATOM 622 C C . SER A 1 169 ? 219.401 263.183 401.678 1.00 237.77 169 SER D C 1
ATOM 623 O O . SER A 1 169 ? 219.768 263.850 400.698 1.00 237.77 169 SER D O 1
ATOM 626 N N . SER A 1 170 ? 220.037 263.234 402.853 1.00 236.54 170 SER D N 1
ATOM 627 C CA . SER A 1 170 ? 221.206 264.094 403.017 1.00 236.54 170 SER D CA 1
ATOM 628 C C . SER A 1 170 ? 222.338 263.669 402.090 1.00 236.54 170 SER D C 1
ATOM 629 O O . SER A 1 170 ? 222.971 264.511 401.437 1.00 236.54 170 SER D O 1
ATOM 632 N N . LEU A 1 171 ? 222.596 262.364 402.001 1.00 235.63 171 LEU D N 1
ATOM 633 C CA . LEU A 1 171 ? 223.643 261.863 401.127 1.00 235.63 171 LEU D CA 1
ATOM 634 C C . LEU A 1 171 ? 223.262 261.963 399.659 1.00 235.63 171 LEU D C 1
ATOM 635 O O . LEU A 1 171 ? 224.152 262.060 398.818 1.00 235.63 171 LEU D O 1
ATOM 640 N N . SER A 1 172 ? 221.969 261.967 399.330 1.00 234.85 172 SER D N 1
ATOM 641 C CA . SER A 1 172 ? 221.560 262.225 397.955 1.00 234.85 172 SER D CA 1
ATOM 642 C C . SER A 1 172 ? 221.850 263.666 397.561 1.00 234.85 172 SER D C 1
ATOM 643 O O . SER A 1 172 ? 222.321 263.930 396.450 1.00 234.85 172 SER D O 1
ATOM 646 N N . GLU A 1 173 ? 221.573 264.611 398.461 1.00 234.42 173 GLU D N 1
ATOM 647 C CA . GLU A 1 173 ? 221.932 266.003 398.200 1.00 234.42 173 GLU D CA 1
ATOM 648 C C . GLU A 1 173 ? 223.446 266.162 398.071 1.00 234.42 173 GLU D C 1
ATOM 649 O O . GLU A 1 173 ? 223.943 266.820 397.141 1.00 234.42 173 GLU D O 1
ATOM 655 N N . GLU A 1 174 ? 224.197 265.533 398.980 1.00 233.87 174 GLU D N 1
ATOM 656 C CA . GLU A 1 174 ? 225.654 265.592 398.916 1.00 233.87 174 GLU D CA 1
ATOM 657 C C . GLU A 1 174 ? 226.181 264.929 397.649 1.00 233.87 174 GLU D C 1
ATOM 658 O O . GLU A 1 174 ? 227.171 265.383 397.069 1.00 233.87 174 GLU D O 1
ATOM 664 N N . LEU A 1 175 ? 225.527 263.857 397.197 1.00 232.70 175 LEU D N 1
ATOM 665 C CA . LEU A 1 175 ? 225.948 263.163 395.987 1.00 232.70 175 LEU D CA 1
ATOM 666 C C . LEU A 1 175 ? 225.612 263.962 394.738 1.00 232.70 175 LEU D C 1
ATOM 667 O O . LEU A 1 175 ? 226.351 263.902 393.752 1.00 232.70 175 LEU D O 1
ATOM 672 N N . LYS A 1 176 ? 224.505 264.705 394.753 1.00 231.87 176 LYS D N 1
ATOM 673 C CA . LYS A 1 176 ? 224.232 265.635 393.663 1.00 231.87 176 LYS D CA 1
ATOM 674 C C . LYS A 1 176 ? 225.316 266.703 393.584 1.00 231.87 176 LYS D C 1
ATOM 675 O O . LYS A 1 176 ? 225.807 267.024 392.494 1.00 231.87 176 LYS D O 1
ATOM 681 N N . HIS A 1 177 ? 225.717 267.249 394.736 1.00 232.56 177 HIS D N 1
ATOM 682 C CA . HIS A 1 177 ? 226.824 268.205 394.739 1.00 232.56 177 HIS D CA 1
ATOM 683 C C . HIS A 1 177 ? 228.121 267.558 394.262 1.00 232.56 177 HIS D C 1
ATOM 684 O O . HIS A 1 177 ? 228.909 268.182 393.543 1.00 232.56 177 HIS D O 1
ATOM 691 N N . PHE A 1 178 ? 228.363 266.310 394.665 1.00 232.37 178 PHE D N 1
ATOM 692 C CA . PHE A 1 178 ? 229.563 265.595 394.244 1.00 232.37 178 PHE D CA 1
ATOM 693 C C . PHE A 1 178 ? 229.574 265.375 392.736 1.00 232.37 178 PHE D C 1
ATOM 694 O O . PHE A 1 178 ? 230.612 265.533 392.084 1.00 232.37 178 PHE D O 1
ATOM 702 N N . ALA A 1 179 ? 228.426 265.005 392.166 1.00 231.17 179 ALA D N 1
ATOM 703 C CA . ALA A 1 179 ? 228.326 264.833 390.721 1.00 231.17 179 ALA D CA 1
ATOM 704 C C . ALA A 1 179 ? 228.529 266.156 389.997 1.00 231.17 179 ALA D C 1
ATOM 705 O O . ALA A 1 179 ? 229.166 266.200 388.939 1.00 231.17 179 ALA D O 1
ATOM 707 N N . ASP A 1 180 ? 227.993 267.247 390.551 1.00 231.35 180 ASP D N 1
ATOM 708 C CA . ASP A 1 180 ? 228.230 268.560 389.958 1.00 231.35 180 ASP D CA 1
ATOM 709 C C . ASP A 1 180 ? 229.712 268.915 389.982 1.00 231.35 180 ASP D C 1
ATOM 710 O O . ASP A 1 180 ? 230.252 269.435 388.998 1.00 231.35 180 ASP D O 1
ATOM 715 N N . GLY A 1 181 ? 230.389 268.634 391.097 1.00 231.24 181 GLY D N 1
ATOM 716 C CA . GLY A 1 181 ? 231.818 268.896 391.171 1.00 231.24 181 GLY D CA 1
ATOM 717 C C . GLY A 1 181 ? 232.618 268.055 390.194 1.00 231.24 181 GLY D C 1
ATOM 718 O O . GLY A 1 181 ? 233.555 268.545 389.557 1.00 231.24 181 GLY D O 1
ATOM 719 N N . LEU A 1 182 ? 232.262 266.774 390.068 1.00 230.83 182 LEU D N 1
ATOM 720 C CA . LEU A 1 182 ? 232.922 265.901 389.103 1.00 230.83 182 LEU D CA 1
ATOM 721 C C . LEU A 1 182 ? 232.683 266.370 387.675 1.00 230.83 182 LEU D C 1
ATOM 722 O O . LEU A 1 182 ? 233.568 266.242 386.821 1.00 230.83 182 LEU D O 1
ATOM 727 N N . GLU A 1 183 ? 231.492 266.900 387.394 1.00 231.48 183 GLU D N 1
ATOM 728 C CA . GLU A 1 183 ? 231.240 267.518 386.098 1.00 231.48 183 GLU D CA 1
ATOM 729 C C . GLU A 1 183 ? 232.136 268.732 385.888 1.00 231.48 183 GLU D C 1
ATOM 730 O O . GLU A 1 183 ? 232.684 268.927 384.796 1.00 231.48 183 GLU D O 1
ATOM 736 N N . THR A 1 184 ? 232.289 269.562 386.922 1.00 231.85 184 THR D N 1
ATOM 737 C CA . THR A 1 184 ? 233.097 270.771 386.785 1.00 231.85 184 THR D CA 1
ATOM 738 C C . THR A 1 184 ? 234.565 270.442 386.539 1.00 231.85 184 THR D C 1
ATOM 739 O O . THR A 1 184 ? 235.210 271.068 385.690 1.00 231.85 184 THR D O 1
ATOM 743 N N . ASP A 1 185 ? 235.115 269.466 387.266 1.00 230.71 185 ASP D N 1
ATOM 744 C CA . ASP A 1 185 ? 236.533 269.163 387.094 1.00 230.71 185 ASP D CA 1
ATOM 745 C C . ASP A 1 185 ? 236.824 268.398 385.808 1.00 230.71 185 ASP D C 1
ATOM 746 O O . ASP A 1 185 ? 237.995 268.274 385.437 1.00 230.71 185 ASP D O 1
ATOM 751 N N . GLY A 1 186 ? 235.799 267.886 385.127 1.00 229.04 186 GLY D N 1
ATOM 752 C CA . GLY A 1 186 ? 235.963 267.254 383.838 1.00 229.04 186 GLY D CA 1
ATOM 753 C C . GLY A 1 186 ? 236.223 265.763 383.876 1.00 229.04 186 GLY D C 1
ATOM 754 O O . GLY A 1 186 ? 236.119 265.106 382.834 1.00 229.04 186 GLY D O 1
ATOM 755 N N . THR A 1 187 ? 236.561 265.207 385.042 1.00 228.60 187 THR D N 1
ATOM 756 C CA . THR A 1 187 ? 236.820 263.774 385.123 1.00 228.60 187 THR D CA 1
ATOM 757 C C . THR A 1 187 ? 235.545 262.958 384.944 1.00 228.60 187 THR D C 1
ATOM 758 O O . THR A 1 187 ? 235.608 261.808 384.495 1.00 228.60 187 THR D O 1
ATOM 762 N N . LEU A 1 188 ? 234.387 263.525 385.290 1.00 228.73 188 LEU D N 1
ATOM 763 C CA . LEU A 1 188 ? 233.126 262.846 385.007 1.00 228.73 188 LEU D CA 1
ATOM 764 C C . LEU A 1 188 ? 232.879 262.761 383.506 1.00 228.73 188 LEU D C 1
ATOM 765 O O . LEU A 1 188 ? 232.310 261.778 383.018 1.00 228.73 188 LEU D O 1
ATOM 770 N N . GLN A 1 189 ? 233.301 263.783 382.760 1.00 228.23 189 GLN D N 1
ATOM 771 C CA . GLN A 1 189 ? 233.153 263.789 381.311 1.00 228.23 189 GLN D CA 1
ATOM 772 C C . GLN A 1 189 ? 234.074 262.792 380.620 1.00 228.23 189 GLN D C 1
ATOM 773 O O . GLN A 1 189 ? 233.900 262.544 379.422 1.00 228.23 189 GLN D O 1
ATOM 779 N N . LYS A 1 190 ? 235.032 262.204 381.341 1.00 228.81 190 LYS D N 1
ATOM 780 C CA . LYS A 1 190 ? 235.992 261.292 380.729 1.00 228.81 190 LYS D CA 1
ATOM 781 C C . LYS A 1 190 ? 235.345 260.021 380.196 1.00 228.81 190 LYS D C 1
ATOM 782 O O . LYS A 1 190 ? 235.991 259.291 379.436 1.00 228.81 190 LYS D O 1
ATOM 788 N N . CYS A 1 191 ? 234.095 259.738 380.571 1.00 229.83 191 CYS D N 1
ATOM 789 C CA . CYS A 1 191 ? 233.392 258.585 380.024 1.00 229.83 191 CYS D CA 1
ATOM 790 C C . CYS A 1 191 ? 233.089 258.744 378.540 1.00 229.83 191 CYS D C 1
ATOM 791 O O . CYS A 1 191 ? 232.734 257.759 377.884 1.00 229.83 191 CYS D O 1
ATOM 794 N N . PHE A 1 192 ? 233.218 259.956 378.000 1.00 228.81 192 PHE D N 1
ATOM 795 C CA . PHE A 1 192 ? 232.929 260.233 376.600 1.00 228.81 192 PHE D CA 1
ATOM 796 C C . PHE A 1 192 ? 234.193 260.358 375.753 1.00 228.81 192 PHE D C 1
ATOM 797 O O . PHE A 1 192 ? 234.132 260.877 374.634 1.00 228.81 192 PHE D O 1
ATOM 805 N N . GLU A 1 193 ? 235.333 259.894 376.261 1.00 228.16 193 GLU D N 1
ATOM 806 C CA . GLU A 1 193 ? 236.587 259.889 375.519 1.00 228.16 193 GLU D CA 1
ATOM 807 C C . GLU A 1 193 ? 237.121 258.467 375.419 1.00 228.16 193 GLU D C 1
ATOM 808 O O . GLU A 1 193 ? 237.063 257.701 376.386 1.00 228.16 193 GLU D O 1
ATOM 814 N N . ASP A 1 194 ? 237.642 258.120 374.244 1.00 226.87 194 ASP D N 1
ATOM 815 C CA . ASP A 1 194 ? 238.144 256.780 373.976 1.00 226.87 194 ASP D CA 1
ATOM 816 C C . ASP A 1 194 ? 239.650 256.717 374.199 1.00 226.87 194 ASP D C 1
ATOM 817 O O . ASP A 1 194 ? 240.369 257.686 373.941 1.00 226.87 194 ASP D O 1
ATOM 822 N N . SER A 1 195 ? 240.123 255.570 374.683 1.00 228.97 195 SER D N 1
ATOM 823 C CA . SER A 1 195 ? 241.549 255.372 374.891 1.00 228.97 195 SER D CA 1
ATOM 824 C C . SER A 1 195 ? 242.218 254.926 373.593 1.00 228.97 195 SER D C 1
ATOM 825 O O . SER A 1 195 ? 241.622 254.938 372.512 1.00 228.97 195 SER D O 1
ATOM 828 N N . ASN A 1 196 ? 243.486 254.532 373.705 1.00 232.11 196 ASN D N 1
ATOM 829 C CA . ASN A 1 196 ? 244.281 254.045 372.579 1.00 232.11 196 ASN D CA 1
ATOM 830 C C . ASN A 1 196 ? 244.913 252.720 372.997 1.00 232.11 196 ASN D C 1
ATOM 831 O O . ASN A 1 196 ? 246.046 252.688 373.483 1.00 232.11 196 ASN D O 1
ATOM 836 N N . GLY A 1 197 ? 244.173 251.631 372.811 1.00 233.94 197 GLY D N 1
ATOM 837 C CA . GLY A 1 197 ? 244.687 250.308 373.104 1.00 233.94 197 GLY D CA 1
ATOM 838 C C . GLY A 1 197 ? 245.292 249.651 371.882 1.00 233.94 197 GLY D C 1
ATOM 839 O O . GLY A 1 197 ? 244.869 248.565 371.477 1.00 233.94 197 GLY D O 1
ATOM 840 N N . LYS A 1 198 ? 246.293 250.305 371.288 1.00 234.22 198 LYS D N 1
ATOM 841 C CA . LYS A 1 198 ? 246.876 249.828 370.040 1.00 234.22 198 LYS D CA 1
ATOM 842 C C . LYS A 1 198 ? 247.592 248.493 370.196 1.00 234.22 198 LYS D C 1
ATOM 843 O O . LYS A 1 198 ? 247.752 247.774 369.203 1.00 234.22 198 LYS D O 1
ATOM 849 N N . ALA A 1 199 ? 248.018 248.149 371.415 1.00 235.92 199 ALA D N 1
ATOM 850 C CA . ALA A 1 199 ? 248.743 246.900 371.630 1.00 235.92 199 ALA D CA 1
ATOM 851 C C . ALA A 1 199 ? 247.894 245.699 371.234 1.00 235.92 199 ALA D C 1
ATOM 852 O O . ALA A 1 199 ? 248.393 244.739 370.639 1.00 235.92 199 ALA D O 1
ATOM 854 N N . SER A 1 200 ? 246.608 245.728 371.576 1.00 233.57 200 SER D N 1
ATOM 855 C CA . SER A 1 200 ? 245.676 244.712 371.108 1.00 233.57 200 SER D CA 1
ATOM 856 C C . SER A 1 200 ? 245.057 245.058 369.761 1.00 233.57 200 SER D C 1
ATOM 857 O O . SER A 1 200 ? 244.336 244.228 369.198 1.00 233.57 200 SER D O 1
ATOM 860 N N . ASP A 1 201 ? 245.307 246.259 369.239 1.00 229.42 201 ASP D N 1
ATOM 861 C CA . ASP A 1 201 ? 244.621 246.689 368.027 1.00 229.42 201 ASP D CA 1
ATOM 862 C C . ASP A 1 201 ? 245.403 246.347 366.763 1.00 229.42 201 ASP D C 1
ATOM 863 O O . ASP A 1 201 ? 244.798 245.992 365.745 1.00 229.42 201 ASP D O 1
ATOM 868 N N . PHE A 1 202 ? 246.738 246.442 366.803 1.00 228.33 202 PHE D N 1
ATOM 869 C CA . PHE A 1 202 ? 247.517 246.469 365.562 1.00 228.33 202 PHE D CA 1
ATOM 870 C C . PHE A 1 202 ? 247.174 245.296 364.646 1.00 228.33 202 PHE D C 1
ATOM 871 O O . PHE A 1 202 ? 247.034 245.467 363.428 1.00 228.33 202 PHE D O 1
ATOM 879 N N . SER A 1 203 ? 246.999 244.102 365.218 1.00 222.39 203 SER D N 1
ATOM 880 C CA . SER A 1 203 ? 246.563 242.963 364.418 1.00 222.39 203 SER D CA 1
ATOM 881 C C . SER A 1 203 ? 245.173 243.197 363.840 1.00 222.39 203 SER D C 1
ATOM 882 O O . SER A 1 203 ? 244.884 242.782 362.711 1.00 222.39 203 SER D O 1
ATOM 885 N N . LEU A 1 204 ? 244.291 243.846 364.605 1.00 219.91 204 LEU D N 1
ATOM 886 C CA . LEU A 1 204 ? 242.939 244.090 364.115 1.00 219.91 204 LEU D CA 1
ATOM 887 C C . LEU A 1 204 ? 242.935 245.064 362.941 1.00 219.91 204 LEU D C 1
ATOM 888 O O . LEU A 1 204 ? 242.249 244.828 361.943 1.00 219.91 204 LEU D O 1
ATOM 893 N N . GLU A 1 205 ? 243.686 246.165 363.036 1.00 219.53 205 GLU D N 1
ATOM 894 C CA . GLU A 1 205 ? 243.788 247.027 361.856 1.00 219.53 205 GLU D CA 1
ATOM 895 C C . GLU A 1 205 ? 244.485 246.334 360.691 1.00 219.53 205 GLU D C 1
ATOM 896 O O . GLU A 1 205 ? 244.148 246.607 359.534 1.00 219.53 205 GLU D O 1
ATOM 902 N N . ALA A 1 206 ? 245.444 245.442 360.952 1.00 213.68 206 ALA D N 1
ATOM 903 C CA . ALA A 1 206 ? 246.031 244.687 359.846 1.00 213.68 206 ALA D CA 1
ATOM 904 C C . ALA A 1 206 ? 244.982 243.826 359.147 1.00 213.68 206 ALA D C 1
ATOM 905 O O . ALA A 1 206 ? 244.893 243.811 357.909 1.00 213.68 206 ALA D O 1
ATOM 907 N N . SER A 1 207 ? 244.159 243.124 359.928 1.00 208.92 207 SER D N 1
ATOM 908 C CA . SER A 1 207 ? 243.098 242.306 359.351 1.00 208.92 207 SER D CA 1
ATOM 909 C C . SER A 1 207 ? 242.082 243.163 358.606 1.00 208.92 207 SER D C 1
ATOM 910 O O . SER A 1 207 ? 241.571 242.759 357.557 1.00 208.92 207 SER D O 1
ATOM 913 N N . VAL A 1 208 ? 241.773 244.347 359.137 1.00 205.34 208 VAL D N 1
ATOM 914 C CA . VAL A 1 208 ? 240.826 245.237 358.471 1.00 205.34 208 VAL D CA 1
ATOM 915 C C . VAL A 1 208 ? 241.395 245.738 357.148 1.00 205.34 208 VAL D C 1
ATOM 916 O O . VAL A 1 208 ? 240.666 245.880 356.160 1.00 205.34 208 VAL D O 1
ATOM 920 N N . ALA A 1 209 ? 242.699 246.020 357.104 1.00 201.78 209 ALA D N 1
ATOM 921 C CA . ALA A 1 209 ? 243.325 246.399 355.840 1.00 201.78 209 ALA D CA 1
ATOM 922 C C . ALA A 1 209 ? 243.256 245.258 354.832 1.00 201.78 209 ALA D C 1
ATOM 923 O O . ALA A 1 209 ? 242.987 245.480 353.643 1.00 201.78 209 ALA D O 1
ATOM 925 N N . GLU A 1 210 ? 243.499 244.027 355.292 1.00 196.54 210 GLU D N 1
ATOM 926 C CA . GLU A 1 210 ? 243.358 242.874 354.407 1.00 196.54 210 GLU D CA 1
ATOM 927 C C . GLU A 1 210 ? 241.931 242.754 353.883 1.00 196.54 210 GLU D C 1
ATOM 928 O O . GLU A 1 210 ? 241.715 242.473 352.698 1.00 196.54 210 GLU D O 1
ATOM 934 N N . MET A 1 211 ? 240.944 242.962 354.758 1.00 187.46 211 MET D N 1
ATOM 935 C CA . MET A 1 211 ? 239.547 242.902 354.342 1.00 187.46 211 MET D CA 1
ATOM 936 C C . MET A 1 211 ? 239.223 243.989 353.327 1.00 187.46 211 MET D C 1
ATOM 937 O O . MET A 1 211 ? 238.482 243.750 352.369 1.00 187.46 211 MET D O 1
ATOM 942 N N . LYS A 1 212 ? 239.747 245.197 353.537 1.00 181.63 212 LYS D N 1
ATOM 943 C CA . LYS A 1 212 ? 239.525 246.279 352.585 1.00 181.63 212 LYS D CA 1
ATOM 944 C C . LYS A 1 212 ? 240.112 245.938 351.224 1.00 181.63 212 LYS D C 1
ATOM 945 O O . LYS A 1 212 ? 239.465 246.144 350.189 1.00 181.63 212 LYS D O 1
ATOM 951 N N . GLU A 1 213 ? 241.333 245.400 351.207 1.00 176.58 213 GLU D N 1
ATOM 952 C CA . GLU A 1 213 ? 241.932 244.981 349.946 1.00 176.58 213 GLU D CA 1
ATOM 953 C C . GLU A 1 213 ? 241.087 243.910 349.268 1.00 176.58 213 GLU D C 1
ATOM 954 O O . GLU A 1 213 ? 240.840 243.973 348.056 1.00 176.58 213 GLU D O 1
ATOM 960 N N . TYR A 1 214 ? 240.626 242.924 350.040 1.00 172.09 214 TYR D N 1
ATOM 961 C CA . TYR A 1 214 ? 239.836 241.840 349.469 1.00 172.09 214 TYR D CA 1
ATOM 962 C C . TYR A 1 214 ? 238.523 242.352 348.892 1.00 172.09 214 TYR D C 1
ATOM 963 O O . TYR A 1 214 ? 238.131 241.961 347.787 1.00 172.09 214 TYR D O 1
ATOM 972 N N . ILE A 1 215 ? 237.826 243.224 349.624 1.00 168.50 215 ILE D N 1
ATOM 973 C CA . ILE A 1 215 ? 236.536 243.708 349.145 1.00 168.50 215 ILE D CA 1
ATOM 974 C C . ILE A 1 215 ? 236.718 244.600 347.925 1.00 168.50 215 ILE D C 1
ATOM 975 O O . ILE A 1 215 ? 235.895 244.576 347.006 1.00 168.50 215 ILE D O 1
ATOM 980 N N . THR A 1 216 ? 237.794 245.393 347.882 1.00 165.14 216 THR D N 1
ATOM 981 C CA . THR A 1 216 ? 238.059 246.181 346.681 1.00 165.14 216 THR D CA 1
ATOM 982 C C . THR A 1 216 ? 238.324 245.279 345.481 1.00 165.14 216 THR D C 1
ATOM 983 O O . THR A 1 216 ? 237.775 245.498 344.390 1.00 165.14 216 THR D O 1
ATOM 987 N N . LYS A 1 217 ? 239.151 244.248 345.671 1.00 160.49 217 LYS D N 1
ATOM 988 C CA . LYS A 1 217 ? 239.441 243.320 344.584 1.00 160.49 217 LYS D CA 1
ATOM 989 C C . LYS A 1 217 ? 238.171 242.640 344.096 1.00 160.49 217 LYS D C 1
ATOM 990 O O . LYS A 1 217 ? 237.945 242.511 342.887 1.00 160.49 217 LYS D O 1
ATOM 996 N N . PHE A 1 218 ? 237.316 242.220 345.027 1.00 154.11 218 PHE D N 1
ATOM 997 C CA . PHE A 1 218 ? 236.102 241.508 344.653 1.00 154.11 218 PHE D CA 1
ATOM 998 C C . PHE A 1 218 ? 235.080 242.440 344.017 1.00 154.11 218 PHE D C 1
ATOM 999 O O . PHE A 1 218 ? 234.314 242.012 343.148 1.00 154.11 218 PHE D O 1
ATOM 1007 N N . SER A 1 219 ? 235.057 243.710 344.427 1.00 148.75 219 SER D N 1
ATOM 1008 C CA . SER A 1 219 ? 234.196 244.686 343.769 1.00 148.75 219 SER D CA 1
ATOM 1009 C C . SER A 1 219 ? 234.626 244.905 342.326 1.00 148.75 219 SER D C 1
ATOM 1010 O O . SER A 1 219 ? 233.788 244.940 341.417 1.00 148.75 219 SER D O 1
ATOM 1013 N N . LEU A 1 220 ? 235.934 245.042 342.092 1.00 143.92 220 LEU D N 1
ATOM 1014 C CA . LEU A 1 220 ? 236.411 245.123 340.714 1.00 143.92 220 LEU D CA 1
ATOM 1015 C C . LEU A 1 220 ? 236.078 243.852 339.941 1.00 143.92 220 LEU D C 1
ATOM 1016 O O . LEU A 1 220 ? 235.718 243.912 338.759 1.00 143.92 220 LEU D O 1
ATOM 1021 N N . GLU A 1 221 ? 236.182 242.693 340.595 1.00 139.17 221 GLU D N 1
ATOM 1022 C CA . GLU A 1 221 ? 235.877 241.436 339.917 1.00 139.17 221 GLU D CA 1
ATOM 1023 C C . GLU A 1 221 ? 234.411 241.360 339.504 1.00 139.17 221 GLU D C 1
ATOM 1024 O O . GLU A 1 221 ? 234.102 240.965 338.375 1.00 139.17 221 GLU D O 1
ATOM 1030 N N . ARG A 1 222 ? 233.492 241.729 340.401 1.00 135.71 222 ARG D N 1
ATOM 1031 C CA . ARG A 1 222 ? 232.077 241.679 340.047 1.00 135.71 222 ARG D CA 1
ATOM 1032 C C . ARG A 1 222 ? 231.729 242.734 339.007 1.00 135.71 222 ARG D C 1
ATOM 1033 O O . ARG A 1 222 ? 230.872 242.495 338.148 1.00 135.71 222 ARG D O 1
ATOM 1041 N N . GLN A 1 223 ? 232.377 243.900 339.064 1.00 135.79 223 GLN D N 1
ATOM 1042 C CA . GLN A 1 223 ? 232.179 244.898 338.020 1.00 135.79 223 GLN D CA 1
ATOM 1043 C C . GLN A 1 223 ? 232.611 244.358 336.663 1.00 135.79 223 GLN D C 1
ATOM 1044 O O . GLN A 1 223 ? 231.901 244.523 335.665 1.00 135.79 223 GLN D O 1
ATOM 1050 N N . THR A 1 224 ? 233.771 243.699 336.612 1.00 130.82 224 THR D N 1
ATOM 1051 C CA . THR A 1 224 ? 234.237 243.107 335.363 1.00 130.82 224 THR D CA 1
ATOM 1052 C C . THR A 1 224 ? 233.296 242.005 334.893 1.00 130.82 224 THR D C 1
ATOM 1053 O O . THR A 1 224 ? 233.038 241.867 333.692 1.00 130.82 224 THR D O 1
ATOM 1057 N N . TRP A 1 225 ? 232.781 241.207 335.829 1.00 126.26 225 TRP D N 1
ATOM 1058 C CA . TRP A 1 225 ? 231.822 240.163 335.484 1.00 126.26 225 TRP D CA 1
ATOM 1059 C C . TRP A 1 225 ? 230.571 240.756 334.850 1.00 126.26 225 TRP D C 1
ATOM 1060 O O . TRP A 1 225 ? 230.081 240.265 333.824 1.00 126.26 225 TRP D O 1
ATOM 1071 N N . ASP A 1 226 ? 230.040 241.817 335.456 1.00 126.56 226 ASP D N 1
ATOM 1072 C CA . ASP A 1 226 ? 228.853 242.467 334.915 1.00 126.56 226 ASP D CA 1
ATOM 1073 C C . ASP A 1 226 ? 229.138 243.075 333.550 1.00 126.56 226 ASP D C 1
ATOM 1074 O O . ASP A 1 226 ? 228.299 243.003 332.644 1.00 126.56 226 ASP D O 1
ATOM 1079 N N . GLN A 1 227 ? 230.318 243.680 333.385 1.00 127.27 227 GLN D N 1
ATOM 1080 C CA . GLN A 1 227 ? 230.689 244.240 332.090 1.00 127.27 227 GLN D CA 1
ATOM 1081 C C . GLN A 1 227 ? 230.763 243.158 331.023 1.00 127.27 227 GLN D C 1
ATOM 1082 O O . GLN A 1 227 ? 230.281 243.348 329.902 1.00 127.27 227 GLN D O 1
ATOM 1088 N N . LEU A 1 228 ? 231.364 242.015 331.354 1.00 123.05 228 LEU D N 1
ATOM 1089 C CA . LEU A 1 228 ? 231.451 240.921 330.394 1.00 123.05 228 LEU D CA 1
ATOM 1090 C C . LEU A 1 228 ? 230.068 240.403 330.028 1.00 123.05 228 LEU D C 1
ATOM 1091 O O . LEU A 1 228 ? 229.778 240.156 328.850 1.00 123.05 228 LEU D O 1
ATOM 1096 N N . LEU A 1 229 ? 229.199 240.236 331.028 1.00 123.54 229 LEU D N 1
ATOM 1097 C CA . LEU A 1 229 ? 227.849 239.755 330.758 1.00 123.54 229 LEU D CA 1
ATOM 1098 C C . LEU A 1 229 ? 227.090 240.716 329.855 1.00 123.54 229 LEU D C 1
ATOM 1099 O O . LEU A 1 229 ? 226.458 240.293 328.878 1.00 123.54 229 LEU D O 1
ATOM 1104 N N . LEU A 1 230 ? 227.137 242.015 330.166 1.00 127.64 230 LEU D N 1
ATOM 1105 C CA . LEU A 1 230 ? 226.416 242.984 329.349 1.00 127.64 230 LEU D CA 1
ATOM 1106 C C . LEU A 1 230 ? 226.998 243.053 327.945 1.00 127.64 230 LEU D C 1
ATOM 1107 O O . LEU A 1 230 ? 226.254 243.149 326.965 1.00 127.64 230 LEU D O 1
ATOM 1112 N N . HIS A 1 231 ? 228.325 242.982 327.826 1.00 125.19 231 HIS D N 1
ATOM 1113 C CA . HIS A 1 231 ? 228.957 242.989 326.514 1.00 125.19 231 HIS D CA 1
ATOM 1114 C C . HIS A 1 231 ? 228.484 241.814 325.673 1.00 125.19 231 HIS D C 1
ATOM 1115 O O . HIS A 1 231 ? 228.104 241.980 324.509 1.00 125.19 231 HIS D O 1
ATOM 1122 N N . TYR A 1 232 ? 228.497 240.615 326.249 1.00 120.38 232 TYR D N 1
ATOM 1123 C CA . TYR A 1 232 ? 228.137 239.437 325.470 1.00 120.38 232 TYR D CA 1
ATOM 1124 C C . TYR A 1 232 ? 226.655 239.429 325.120 1.00 120.38 232 TYR D C 1
ATOM 1125 O O . TYR A 1 232 ? 226.285 239.100 323.986 1.00 120.38 232 TYR D O 1
ATOM 1134 N N . GLN A 1 233 ? 225.791 239.800 326.068 1.00 128.32 233 GLN D N 1
ATOM 1135 C CA . GLN A 1 233 ? 224.365 239.832 325.764 1.00 128.32 233 GLN D CA 1
ATOM 1136 C C . GLN A 1 233 ? 224.045 240.902 324.725 1.00 128.32 233 GLN D C 1
ATOM 1137 O O . GLN A 1 233 ? 223.224 240.673 323.827 1.00 128.32 233 GLN D O 1
ATOM 1143 N N . GLN A 1 234 ? 224.698 242.066 324.810 1.00 132.19 234 GLN D N 1
ATOM 1144 C CA . GLN A 1 234 ? 224.459 243.117 323.830 1.00 132.19 234 GLN D CA 1
ATOM 1145 C C . GLN A 1 234 ? 224.979 242.710 322.459 1.00 132.19 234 GLN D C 1
ATOM 1146 O O . GLN A 1 234 ? 224.342 242.997 321.441 1.00 132.19 234 GLN D O 1
ATOM 1152 N N . GLU A 1 235 ? 226.117 242.013 322.412 1.00 133.60 235 GLU D N 1
ATOM 1153 C CA . GLU A 1 235 ? 226.621 241.515 321.139 1.00 133.60 235 GLU D CA 1
ATOM 1154 C C . GLU A 1 235 ? 225.659 240.507 320.530 1.00 133.60 235 GLU D C 1
ATOM 1155 O O . GLU A 1 235 ? 225.370 240.559 319.328 1.00 133.60 235 GLU D O 1
ATOM 1161 N N . ALA A 1 236 ? 225.141 239.590 321.349 1.00 136.67 236 ALA D N 1
ATOM 1162 C CA . ALA A 1 236 ? 224.213 238.584 320.844 1.00 136.67 236 ALA D CA 1
ATOM 1163 C C . ALA A 1 236 ? 222.942 239.230 320.308 1.00 136.67 236 ALA D C 1
ATOM 1164 O O . ALA A 1 236 ? 222.480 238.899 319.208 1.00 136.67 236 ALA D O 1
ATOM 1166 N N . LYS A 1 237 ? 222.366 240.168 321.066 1.00 143.06 237 LYS D N 1
ATOM 1167 C CA . LYS A 1 237 ? 221.120 240.784 320.618 1.00 143.06 237 LYS D CA 1
ATOM 1168 C C . LYS A 1 237 ? 221.350 241.671 319.401 1.00 143.06 237 LYS D C 1
ATOM 1169 O O . LYS A 1 237 ? 220.496 241.740 318.513 1.00 143.06 237 LYS D O 1
ATOM 1175 N N . GLU A 1 238 ? 222.498 242.354 319.336 1.00 148.96 238 GLU D N 1
ATOM 1176 C CA . GLU A 1 238 ? 222.813 243.155 318.160 1.00 148.96 238 GLU D CA 1
ATOM 1177 C C . GLU A 1 238 ? 222.958 242.280 316.924 1.00 148.96 238 GLU D C 1
ATOM 1178 O O . GLU A 1 238 ? 222.457 242.625 315.849 1.00 148.96 238 GLU D O 1
ATOM 1184 N N . ILE A 1 239 ? 223.644 241.143 317.058 1.00 150.28 239 ILE D N 1
ATOM 1185 C CA . ILE A 1 239 ? 223.797 240.236 315.925 1.00 150.28 239 ILE D CA 1
ATOM 1186 C C . ILE A 1 239 ? 222.440 239.704 315.488 1.00 150.28 239 ILE D C 1
ATOM 1187 O O . ILE A 1 239 ? 222.137 239.642 314.290 1.00 150.28 239 ILE D O 1
ATOM 1192 N N . LEU A 1 240 ? 221.597 239.326 316.452 1.00 156.19 240 LEU D N 1
ATOM 1193 C CA . LEU A 1 240 ? 220.272 238.815 316.115 1.00 156.19 240 LEU D CA 1
ATOM 1194 C C . LEU A 1 240 ? 219.430 239.873 315.412 1.00 156.19 240 LEU D C 1
ATOM 1195 O O . LEU A 1 240 ? 218.767 239.584 314.409 1.00 156.19 240 LEU D O 1
ATOM 1200 N N . SER A 1 241 ? 219.448 241.107 315.920 1.00 165.12 241 SER D N 1
ATOM 1201 C CA . SER A 1 241 ? 218.671 242.179 315.308 1.00 165.12 241 SER D CA 1
ATOM 1202 C C . SER A 1 241 ? 219.176 242.501 313.908 1.00 165.12 241 SER D C 1
ATOM 1203 O O . SER A 1 241 ? 218.377 242.713 312.988 1.00 165.12 241 SER D O 1
ATOM 1206 N N . ARG A 1 242 ? 220.497 242.551 313.729 1.00 168.78 242 ARG D N 1
ATOM 1207 C CA . ARG A 1 242 ? 221.054 242.828 312.411 1.00 168.78 242 ARG D CA 1
ATOM 1208 C C . ARG A 1 242 ? 220.707 241.720 311.425 1.00 168.78 242 ARG D C 1
ATOM 1209 O O . ARG A 1 242 ? 220.387 241.993 310.263 1.00 168.78 242 ARG D O 1
ATOM 1217 N N . GLY A 1 243 ? 220.763 240.463 311.871 1.00 175.78 243 GLY D N 1
ATOM 1218 C CA . GLY A 1 243 ? 220.342 239.368 311.013 1.00 175.78 243 GLY D CA 1
ATOM 1219 C C . GLY A 1 243 ? 218.869 239.442 310.659 1.00 175.78 243 GLY D C 1
ATOM 1220 O O . GLY A 1 243 ? 218.476 239.130 309.532 1.00 175.78 243 GLY D O 1
ATOM 1221 N N . SER A 1 244 ? 218.034 239.847 311.619 1.00 177.76 244 SER D N 1
ATOM 1222 C CA . SER A 1 244 ? 216.613 240.022 311.338 1.00 177.76 244 SER D CA 1
ATOM 1223 C C . SER A 1 244 ? 216.390 241.111 310.297 1.00 177.76 244 SER D C 1
ATOM 1224 O O . SER A 1 244 ? 215.575 240.950 309.382 1.00 177.76 244 SER D O 1
ATOM 1227 N N . THR A 1 245 ? 217.107 242.232 310.422 1.00 181.86 245 THR D N 1
ATOM 1228 C CA . THR A 1 245 ? 217.054 243.258 309.385 1.00 181.86 245 THR D CA 1
ATOM 1229 C C . THR A 1 245 ? 217.643 242.751 308.076 1.00 181.86 245 THR D C 1
ATOM 1230 O O . THR A 1 245 ? 217.265 243.226 307.000 1.00 181.86 245 THR D O 1
ATOM 1234 N N . GLU A 1 246 ? 218.566 241.794 308.151 1.00 183.25 246 GLU D N 1
ATOM 1235 C CA . GLU A 1 246 ? 219.128 241.153 306.971 1.00 183.25 246 GLU D CA 1
ATOM 1236 C C . GLU A 1 246 ? 218.188 240.072 306.454 1.00 183.25 246 GLU D C 1
ATOM 1237 O O . GLU A 1 246 ? 217.008 240.045 306.818 1.00 183.25 246 GLU D O 1
ATOM 1243 N N . ALA A 1 247 ? 218.705 239.205 305.583 1.00 194.70 247 ALA D N 1
ATOM 1244 C CA . ALA A 1 247 ? 218.036 238.088 304.912 1.00 194.70 247 ALA D CA 1
ATOM 1245 C C . ALA A 1 247 ? 217.201 238.562 303.729 1.00 194.70 247 ALA D C 1
ATOM 1246 O O . ALA A 1 247 ? 216.491 237.744 303.130 1.00 194.70 247 ALA D O 1
ATOM 1248 N N . LYS A 1 248 ? 217.253 239.842 303.372 1.00 207.16 248 LYS D N 1
ATOM 1249 C CA . LYS A 1 248 ? 216.649 240.308 302.135 1.00 207.16 248 LYS D CA 1
ATOM 1250 C C . LYS A 1 248 ? 217.541 239.927 300.955 1.00 207.16 248 LYS D C 1
ATOM 1251 O O . LYS A 1 248 ? 218.608 239.326 301.114 1.00 207.16 248 LYS D O 1
ATOM 1257 N N . ILE A 1 249 ? 217.105 240.282 299.749 1.00 212.10 249 ILE D N 1
ATOM 1258 C CA . ILE A 1 249 ? 217.893 240.001 298.555 1.00 212.10 249 ILE D CA 1
ATOM 1259 C C . ILE A 1 249 ? 218.898 241.128 298.362 1.00 212.10 249 ILE D C 1
ATOM 1260 O O . ILE A 1 249 ? 218.641 242.087 297.625 1.00 212.10 249 ILE D O 1
ATOM 1265 N N . THR A 1 250 ? 220.043 241.023 299.030 1.00 202.20 250 THR D N 1
ATOM 1266 C CA . THR A 1 250 ? 221.103 242.026 298.961 1.00 202.20 250 THR D CA 1
ATOM 1267 C C . THR A 1 250 ? 222.238 241.453 298.116 1.00 202.20 250 THR D C 1
ATOM 1268 O O . THR A 1 250 ? 223.191 240.865 298.629 1.00 202.20 250 THR D O 1
ATOM 1272 N N . GLU A 1 251 ? 222.126 241.630 296.802 1.00 179.91 251 GLU D N 1
ATOM 1273 C CA . GLU A 1 251 ? 223.176 241.180 295.899 1.00 179.91 251 GLU D CA 1
ATOM 1274 C C . GLU A 1 251 ? 224.369 242.122 295.981 1.00 179.91 251 GLU D C 1
ATOM 1275 O O . GLU A 1 251 ? 224.216 243.344 295.895 1.00 179.91 251 GLU D O 1
ATOM 1281 N N . VAL A 1 252 ? 225.559 241.553 296.148 1.00 167.34 252 VAL D N 1
ATOM 1282 C CA . VAL A 1 252 ? 226.786 242.322 296.310 1.00 167.34 252 VAL D CA 1
ATOM 1283 C C . VAL A 1 252 ? 227.723 241.988 295.159 1.00 167.34 252 VAL D C 1
ATOM 1284 O O . VAL A 1 252 ? 228.049 240.816 294.937 1.00 167.34 252 VAL D O 1
ATOM 1288 N N . LYS A 1 253 ? 228.150 243.016 294.432 1.00 157.71 253 LYS D N 1
ATOM 1289 C CA . LYS A 1 253 ? 229.157 242.830 293.400 1.00 157.71 253 LYS D CA 1
ATOM 1290 C C . LYS A 1 253 ? 230.518 242.560 294.028 1.00 157.71 253 LYS D C 1
ATOM 1291 O O . LYS A 1 253 ? 230.833 243.043 295.119 1.00 157.71 253 LYS D O 1
ATOM 1297 N N . VAL A 1 254 ? 231.329 241.777 293.324 1.00 136.16 254 VAL D N 1
ATOM 1298 C CA . VAL A 1 254 ? 232.613 241.311 293.831 1.00 136.16 254 VAL D CA 1
ATOM 1299 C C . VAL A 1 254 ? 233.719 242.106 293.152 1.00 136.16 254 VAL D C 1
ATOM 1300 O O . VAL A 1 254 ? 233.823 242.116 291.919 1.00 136.16 254 VAL D O 1
ATOM 1304 N N . GLU A 1 255 ? 234.538 242.766 293.957 1.00 132.18 255 GLU D N 1
ATOM 1305 C CA . GLU A 1 255 ? 235.708 243.479 293.480 1.00 132.18 255 GLU D CA 1
ATOM 1306 C C . GLU A 1 255 ? 236.879 242.514 293.290 1.00 132.18 255 GLU D C 1
ATOM 1307 O O . GLU A 1 255 ? 236.931 241.459 293.929 1.00 132.18 255 GLU D O 1
ATOM 1313 N N . PRO A 1 256 ? 237.823 242.847 292.405 1.00 128.96 256 PRO D N 1
ATOM 1314 C CA . PRO A 1 256 ? 238.922 241.907 292.120 1.00 128.96 256 PRO D CA 1
ATOM 1315 C C . PRO A 1 256 ? 239.770 241.557 293.330 1.00 128.96 256 PRO D C 1
ATOM 1316 O O . PRO A 1 256 ? 240.303 240.442 293.392 1.00 128.96 256 PRO D O 1
ATOM 1320 N N . MET A 1 257 ? 239.919 242.472 294.293 1.00 122.96 257 MET D N 1
ATOM 1321 C CA . MET A 1 257 ? 240.760 242.185 295.452 1.00 122.96 257 MET D CA 1
ATOM 1322 C C . MET A 1 257 ? 240.203 241.038 296.285 1.00 122.96 257 MET D C 1
ATOM 1323 O O . MET A 1 257 ? 240.945 240.409 297.048 1.00 122.96 257 MET D O 1
ATOM 1328 N N . THR A 1 258 ? 238.903 240.756 296.163 1.00 116.12 258 THR D N 1
ATOM 1329 C CA . THR A 1 258 ? 238.333 239.601 296.846 1.00 116.12 258 THR D CA 1
ATOM 1330 C C . THR A 1 258 ? 238.961 238.304 296.357 1.00 116.12 258 THR D C 1
ATOM 1331 O O . THR A 1 258 ? 239.147 237.367 297.141 1.00 116.12 258 THR D O 1
ATOM 1335 N N . TYR A 1 259 ? 239.310 238.237 295.075 1.00 105.32 259 TYR D N 1
ATOM 1336 C CA . TYR A 1 259 ? 239.924 237.056 294.486 1.00 105.32 259 TYR D CA 1
ATOM 1337 C C . TYR A 1 259 ? 241.425 236.981 294.728 1.00 105.32 259 TYR D C 1
ATOM 1338 O O . TYR A 1 259 ? 242.052 235.995 294.328 1.00 105.32 259 TYR D O 1
ATOM 1347 N N . LEU A 1 260 ? 242.015 237.998 295.363 1.00 104.74 260 LEU D N 1
ATOM 1348 C CA . LEU A 1 260 ? 243.458 238.001 295.574 1.00 104.74 260 LEU D CA 1
ATOM 1349 C C . LEU A 1 260 ? 243.902 236.857 296.474 1.00 104.74 260 LEU D C 1
ATOM 1350 O O . LEU A 1 260 ? 244.930 236.225 296.209 1.00 104.74 260 LEU D O 1
ATOM 1355 N N . GLY A 1 261 ? 243.148 236.573 297.530 1.00 94.09 261 GLY D N 1
ATOM 1356 C CA . GLY A 1 261 ? 243.449 235.476 298.420 1.00 94.09 261 GLY D CA 1
ATOM 1357 C C . GLY A 1 261 ? 242.871 234.146 297.995 1.00 94.09 261 GLY D C 1
ATOM 1358 O O . GLY A 1 261 ? 242.960 233.173 298.751 1.00 94.09 261 GLY D O 1
ATOM 1359 N N . SER A 1 262 ? 242.279 234.074 296.807 1.00 85.45 262 SER D N 1
ATOM 1360 C CA . SER A 1 262 ? 241.656 232.846 296.348 1.00 85.45 262 SER D CA 1
ATOM 1361 C C . SER A 1 262 ? 242.707 231.797 295.998 1.00 85.45 262 SER D C 1
ATOM 1362 O O . SER A 1 262 ? 243.832 232.109 295.596 1.00 85.45 262 SER D O 1
ATOM 1365 N N . SER A 1 263 ? 242.319 230.531 296.162 1.00 71.76 263 SER D N 1
ATOM 1366 C CA . SER A 1 263 ? 243.203 229.433 295.789 1.00 71.76 263 SER D CA 1
ATOM 1367 C C . SER A 1 263 ? 243.464 229.420 294.288 1.00 71.76 263 SER D C 1
ATOM 1368 O O . SER A 1 263 ? 244.605 229.233 293.852 1.00 71.76 263 SER D O 1
ATOM 1371 N N . GLN A 1 264 ? 242.423 229.619 293.486 1.00 65.62 264 GLN D N 1
ATOM 1372 C CA . GLN A 1 264 ? 242.563 229.648 292.031 1.00 65.62 264 GLN D CA 1
ATOM 1373 C C . GLN A 1 264 ? 242.788 231.068 291.525 1.00 65.62 264 GLN D C 1
ATOM 1374 O O . GLN A 1 264 ? 242.111 231.547 290.616 1.00 65.62 264 GLN D O 1
ATOM 1380 N N . ASN A 1 265 ? 243.761 231.754 292.126 1.00 74.76 265 ASN D N 1
ATOM 1381 C CA . ASN A 1 265 ? 244.055 233.123 291.721 1.00 74.76 265 ASN D CA 1
ATOM 1382 C C . ASN A 1 265 ? 244.676 233.166 290.332 1.00 74.76 265 ASN D C 1
ATOM 1383 O O . ASN A 1 265 ? 244.372 234.063 289.537 1.00 74.76 265 ASN D O 1
ATOM 1388 N N . GLU A 1 266 ? 245.554 232.208 290.025 1.00 69.89 266 GLU D N 1
ATOM 1389 C CA . GLU A 1 266 ? 246.209 232.191 288.722 1.00 69.89 266 GLU D CA 1
ATOM 1390 C C . GLU A 1 266 ? 245.203 232.001 287.596 1.00 69.89 266 GLU D C 1
ATOM 1391 O O . GLU A 1 266 ? 245.275 232.681 286.567 1.00 69.89 266 GLU D O 1
ATOM 1397 N N . VAL A 1 267 ? 244.253 231.080 287.776 1.00 62.24 267 VAL D N 1
ATOM 1398 C CA . VAL A 1 267 ? 243.265 230.819 286.734 1.00 62.24 267 VAL D CA 1
ATOM 1399 C C . VAL A 1 267 ? 242.428 232.063 286.474 1.00 62.24 267 VAL D C 1
ATOM 1400 O O . VAL A 1 267 ? 242.174 232.432 285.320 1.00 62.24 267 VAL D O 1
ATOM 1404 N N . LEU A 1 268 ? 241.995 232.734 287.542 1.00 66.05 268 LEU D N 1
ATOM 1405 C CA . LEU A 1 268 ? 241.220 233.958 287.384 1.00 66.05 268 LEU D CA 1
ATOM 1406 C C . LEU A 1 268 ? 242.040 235.047 286.707 1.00 66.05 268 LEU D C 1
ATOM 1407 O O . LEU A 1 268 ? 241.532 235.771 285.843 1.00 66.05 268 LEU D O 1
ATOM 1412 N N . ASN A 1 269 ? 243.312 235.175 287.086 1.00 70.26 269 ASN D N 1
ATOM 1413 C CA . ASN A 1 269 ? 244.142 236.250 286.558 1.00 70.26 269 ASN D CA 1
ATOM 1414 C C . ASN A 1 269 ? 244.453 236.040 285.082 1.00 70.26 269 ASN D C 1
ATOM 1415 O O . ASN A 1 269 ? 244.549 237.007 284.318 1.00 70.26 269 ASN D O 1
ATOM 1420 N N . THR A 1 270 ? 244.612 234.785 284.661 1.00 63.48 270 THR D N 1
ATOM 1421 C CA . THR A 1 270 ? 245.003 234.454 283.297 1.00 63.48 270 THR D CA 1
ATOM 1422 C C . THR A 1 270 ? 243.812 234.270 282.366 1.00 63.48 270 THR D C 1
ATOM 1423 O O . THR A 1 270 ? 243.919 233.545 281.367 1.00 63.48 270 THR D O 1
ATOM 1427 N N . LYS A 1 271 ? 242.684 234.896 282.662 1.00 62.85 271 LYS D N 1
ATOM 1428 C CA . LYS A 1 271 ? 241.512 234.739 281.812 1.00 62.85 271 LYS D CA 1
ATOM 1429 C C . LYS A 1 271 ? 241.728 235.467 280.489 1.00 62.85 271 LYS D C 1
ATOM 1430 O O . LYS A 1 271 ? 242.023 236.668 280.487 1.00 62.85 271 LYS D O 1
ATOM 1436 N N . PRO A 1 272 ? 241.604 234.783 279.355 1.00 64.14 272 PRO D N 1
ATOM 1437 C CA . PRO A 1 272 ? 241.826 235.441 278.064 1.00 64.14 272 PRO D CA 1
ATOM 1438 C C . PRO A 1 272 ? 240.655 236.325 277.666 1.00 64.14 272 PRO D C 1
ATOM 1439 O O . PRO A 1 272 ? 239.521 236.158 278.122 1.00 64.14 272 PRO D O 1
ATOM 1443 N N . ASP A 1 273 ? 240.951 237.284 276.792 1.00 66.79 273 ASP D N 1
ATOM 1444 C CA . ASP A 1 273 ? 239.914 238.139 276.232 1.00 66.79 273 ASP D CA 1
ATOM 1445 C C . ASP A 1 273 ? 239.010 237.335 275.307 1.00 66.79 273 ASP D C 1
ATOM 1446 O O . ASP A 1 273 ? 239.461 236.423 274.609 1.00 66.79 273 ASP D O 1
ATOM 1451 N N . TYR A 1 274 ? 237.722 237.678 275.306 1.00 65.32 274 TYR D N 1
ATOM 1452 C CA . TYR A 1 274 ? 236.741 236.958 274.511 1.00 65.32 274 TYR D CA 1
ATOM 1453 C C . TYR A 1 274 ? 236.022 237.817 273.482 1.00 65.32 274 TYR D C 1
ATOM 1454 O O . TYR A 1 274 ? 235.543 237.272 272.482 1.00 65.32 274 TYR D O 1
ATOM 1463 N N . GLN A 1 275 ? 235.936 239.133 273.687 1.00 69.94 275 GLN D N 1
ATOM 1464 C CA . GLN A 1 275 ? 235.353 240.008 272.676 1.00 69.94 275 GLN D CA 1
ATOM 1465 C C . GLN A 1 275 ? 236.266 240.159 271.468 1.00 69.94 275 GLN D C 1
ATOM 1466 O O . GLN A 1 275 ? 235.782 240.301 270.336 1.00 69.94 275 GLN D O 1
ATOM 1472 N N . LYS A 1 276 ? 237.580 240.133 271.695 1.00 67.52 276 LYS D N 1
ATOM 1473 C CA . LYS A 1 276 ? 238.527 240.239 270.593 1.00 67.52 276 LYS D CA 1
ATOM 1474 C C . LYS A 1 276 ? 238.342 239.098 269.604 1.00 67.52 276 LYS D C 1
ATOM 1475 O O . LYS A 1 276 ? 238.483 239.289 268.393 1.00 67.52 276 LYS D O 1
ATOM 1481 N N . ILE A 1 277 ? 238.019 237.905 270.103 1.00 61.24 277 ILE D N 1
ATOM 1482 C CA . ILE A 1 277 ? 237.754 236.776 269.217 1.00 61.24 277 ILE D CA 1
ATOM 1483 C C . ILE A 1 277 ? 236.524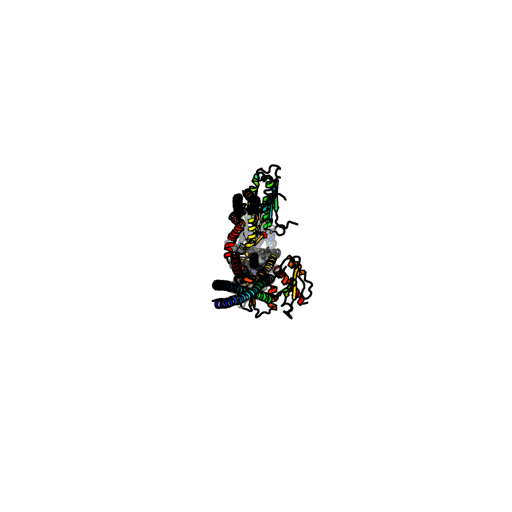 237.050 268.361 1.00 61.24 277 ILE D C 1
ATOM 1484 O O . ILE A 1 277 ? 236.507 236.769 267.154 1.00 61.24 277 ILE D O 1
ATOM 1489 N N . LEU A 1 278 ? 235.474 237.605 268.971 1.00 62.10 278 LEU D N 1
ATOM 1490 C CA . LEU A 1 278 ? 234.267 237.924 268.218 1.00 62.10 278 LEU D CA 1
ATOM 1491 C C . LEU A 1 278 ? 234.538 238.973 267.149 1.00 62.10 278 LEU D C 1
ATOM 1492 O O . LEU A 1 278 ? 233.943 238.923 266.067 1.00 62.10 278 LEU D O 1
ATOM 1497 N N . GLN A 1 279 ? 235.430 239.922 267.430 1.00 64.16 279 GLN D N 1
ATOM 1498 C CA . GLN A 1 279 ? 235.808 240.906 266.420 1.00 64.16 279 GLN D CA 1
ATOM 1499 C C . GLN A 1 279 ? 236.645 240.271 265.315 1.00 64.16 279 GLN D C 1
ATOM 1500 O O . GLN A 1 279 ? 236.489 240.602 264.130 1.00 64.16 279 GLN D O 1
ATOM 1506 N N . ASN A 1 280 ? 237.538 239.355 265.690 1.00 60.53 280 ASN D N 1
ATOM 1507 C CA . ASN A 1 280 ? 238.342 238.647 264.705 1.00 60.53 280 ASN D CA 1
ATOM 1508 C C . ASN A 1 280 ? 237.475 237.802 263.786 1.00 60.53 280 ASN D C 1
ATOM 1509 O O . ASN A 1 280 ? 237.845 237.563 262.634 1.00 60.53 280 ASN D O 1
ATOM 1514 N N . GLN A 1 281 ? 236.325 237.336 264.276 1.00 57.18 281 GLN D N 1
ATOM 1515 C CA . GLN A 1 281 ? 235.403 236.618 263.399 1.00 57.18 281 GLN D CA 1
ATOM 1516 C C . GLN A 1 281 ? 234.919 237.510 262.259 1.00 57.18 281 GLN D C 1
ATOM 1517 O O . GLN A 1 281 ? 234.931 237.103 261.088 1.00 57.18 281 GLN D O 1
ATOM 1523 N N . SER A 1 282 ? 234.506 238.737 262.581 1.00 54.35 282 SER D N 1
ATOM 1524 C CA . SER A 1 282 ? 234.087 239.671 261.542 1.00 54.35 282 SER D CA 1
ATOM 1525 C C . SER A 1 282 ? 235.252 240.032 260.631 1.00 54.35 282 SER D C 1
ATOM 1526 O O . SER A 1 282 ? 235.072 240.210 259.420 1.00 54.35 282 SER D O 1
ATOM 1529 N N . LYS A 1 283 ? 236.455 240.143 261.198 1.00 53.86 283 LYS D N 1
ATOM 1530 C CA . LYS A 1 283 ? 237.635 240.380 260.370 1.00 53.86 283 LYS D CA 1
ATOM 1531 C C . LYS A 1 283 ? 237.848 239.243 259.375 1.00 53.86 283 LYS D C 1
ATOM 1532 O O . LYS A 1 283 ? 238.198 239.478 258.211 1.00 53.86 283 LYS D O 1
ATOM 1538 N N . VAL A 1 284 ? 237.656 238.003 259.826 1.00 50.02 284 VAL D N 1
ATOM 1539 C CA . VAL A 1 284 ? 237.806 236.845 258.949 1.00 50.02 284 VAL D CA 1
ATOM 1540 C C . VAL A 1 284 ? 236.765 236.888 257.839 1.00 50.02 284 VAL D C 1
ATOM 1541 O O . VAL A 1 284 ? 237.058 236.597 256.673 1.00 50.02 284 VAL D O 1
ATOM 1545 N N . PHE A 1 285 ? 235.528 237.244 258.186 1.00 54.53 285 PHE D N 1
ATOM 1546 C CA . PHE A 1 285 ? 234.513 237.396 257.147 1.00 54.53 285 PHE D CA 1
ATOM 1547 C C . PHE A 1 285 ? 234.908 238.465 256.133 1.00 54.53 285 PHE D C 1
ATOM 1548 O O . PHE A 1 285 ? 234.732 238.271 254.922 1.00 54.53 285 PHE D O 1
ATOM 1556 N N . ASP A 1 286 ? 235.462 239.582 256.605 1.00 52.49 286 ASP D N 1
ATOM 1557 C CA . ASP A 1 286 ? 235.889 240.645 255.700 1.00 52.49 286 ASP D CA 1
ATOM 1558 C C . ASP A 1 286 ? 236.985 240.162 254.756 1.00 52.49 286 ASP D C 1
ATOM 1559 O O . ASP A 1 286 ? 236.952 240.437 253.549 1.00 52.49 286 ASP D O 1
ATOM 1564 N N . CYS A 1 287 ? 237.975 239.446 255.292 1.00 50.15 287 CYS D N 1
ATOM 1565 C CA . CYS A 1 287 ? 239.067 238.978 254.443 1.00 50.15 287 CYS D CA 1
ATOM 1566 C C . CYS A 1 287 ? 238.593 237.916 253.457 1.00 50.15 287 CYS D C 1
ATOM 1567 O O . CYS A 1 287 ? 239.079 237.865 252.320 1.00 50.15 287 CYS D O 1
ATOM 1570 N N . MET A 1 288 ? 237.641 237.071 253.863 1.00 48.72 288 MET D N 1
ATOM 1571 C CA . MET A 1 288 ? 237.034 236.145 252.912 1.00 48.72 288 MET D CA 1
ATOM 1572 C C . MET A 1 288 ? 236.321 236.892 251.794 1.00 48.72 288 MET D C 1
ATOM 1573 O O . MET A 1 288 ? 236.402 236.495 250.628 1.00 48.72 288 MET D O 1
ATOM 1578 N N . GLU A 1 289 ? 235.623 237.979 252.127 1.00 45.66 289 GLU D N 1
ATOM 1579 C CA . GLU A 1 289 ? 234.976 238.774 251.086 1.00 45.66 289 GLU D CA 1
ATOM 1580 C C . GLU A 1 289 ? 236.002 239.385 250.136 1.00 45.66 289 GLU D C 1
ATOM 1581 O O . GLU A 1 289 ? 235.776 239.451 248.921 1.00 45.66 289 GLU D O 1
ATOM 1587 N N . LEU A 1 290 ? 237.128 239.857 250.674 1.00 42.50 290 LEU D N 1
ATOM 1588 C CA . LEU A 1 290 ? 238.178 240.404 249.815 1.00 42.50 290 LEU D CA 1
ATOM 1589 C C . LEU A 1 290 ? 238.738 239.339 248.880 1.00 42.50 290 LEU D C 1
ATOM 1590 O O . LEU A 1 290 ? 238.952 239.592 247.684 1.00 42.50 290 LEU D O 1
ATOM 1595 N N . VAL A 1 291 ? 238.982 238.139 249.409 1.00 40.53 291 VAL D N 1
ATOM 1596 C CA . VAL A 1 291 ? 239.436 237.035 248.569 1.00 40.53 291 VAL D CA 1
ATOM 1597 C C . VAL A 1 291 ? 238.399 236.734 247.501 1.00 40.53 291 VAL D C 1
ATOM 1598 O O . VAL A 1 291 ? 238.730 236.414 246.352 1.00 40.53 291 VAL D O 1
ATOM 1602 N N . MET A 1 292 ? 237.124 236.832 247.867 1.00 41.10 292 MET D N 1
ATOM 1603 C CA . MET A 1 292 ? 236.056 236.582 246.914 1.00 41.10 292 MET D CA 1
ATOM 1604 C C . MET A 1 292 ? 236.083 237.600 245.781 1.00 41.10 292 MET D C 1
ATOM 1605 O O . MET A 1 292 ? 235.888 237.252 244.607 1.00 41.10 292 MET D O 1
ATOM 1610 N N . ASP A 1 293 ? 236.316 238.868 246.119 1.00 42.85 293 ASP D N 1
ATOM 1611 C CA . ASP A 1 293 ? 236.441 239.898 245.093 1.00 42.85 293 ASP D CA 1
ATOM 1612 C C . ASP A 1 293 ? 237.609 239.596 244.167 1.00 42.85 293 ASP D C 1
ATOM 1613 O O . ASP A 1 293 ? 237.508 239.750 242.942 1.00 42.85 293 ASP D O 1
ATOM 1618 N N . GLU A 1 294 ? 238.735 239.169 244.744 1.00 40.23 294 GLU D N 1
ATOM 1619 C CA . GLU A 1 294 ? 239.894 238.810 243.932 1.00 40.23 294 GLU D CA 1
ATOM 1620 C C . GLU A 1 294 ? 239.564 237.673 242.973 1.00 40.23 294 GLU D C 1
ATOM 1621 O O . GLU A 1 294 ? 239.961 237.698 241.799 1.00 40.23 294 GLU D O 1
ATOM 1627 N N . LEU A 1 295 ? 238.844 236.662 243.461 1.00 33.65 295 LEU D N 1
ATOM 1628 C CA . LEU A 1 295 ? 238.457 235.539 242.614 1.00 33.65 295 LEU D CA 1
ATOM 1629 C C . LEU A 1 295 ? 237.575 235.999 241.463 1.00 33.65 295 LEU D C 1
ATOM 1630 O O . LEU A 1 295 ? 237.764 235.580 240.312 1.00 33.65 295 LEU D O 1
ATOM 1635 N N . GLN A 1 296 ? 236.599 236.859 241.760 1.00 36.94 296 GLN D N 1
ATOM 1636 C CA . GLN A 1 296 ? 235.721 237.365 240.710 1.00 36.94 296 GLN D CA 1
ATOM 1637 C C . GLN A 1 296 ? 236.512 238.133 239.660 1.00 36.94 296 GLN D C 1
ATOM 1638 O O . GLN A 1 296 ? 236.280 237.975 238.454 1.00 36.94 296 GLN D O 1
ATOM 1644 N N . GLY A 1 297 ? 237.451 238.971 240.102 1.00 27.14 297 GLY D N 1
ATOM 1645 C CA . GLY A 1 297 ? 238.271 239.709 239.155 1.00 27.14 297 GLY D CA 1
ATOM 1646 C C . GLY A 1 297 ? 239.105 238.800 238.274 1.00 27.14 297 GLY D C 1
ATOM 1647 O O . GLY A 1 297 ? 239.230 239.028 237.066 1.00 27.14 297 GLY D O 1
ATOM 1648 N N . SER A 1 298 ? 239.689 237.757 238.866 1.00 32.22 298 SER D N 1
ATOM 1649 C CA . SER A 1 298 ? 240.481 236.819 238.077 1.00 32.22 298 SER D CA 1
ATOM 1650 C C . SER A 1 298 ? 239.621 236.114 237.036 1.00 32.22 298 SER D C 1
ATOM 1651 O O . SER A 1 298 ? 240.035 235.948 235.880 1.00 32.22 298 SER D O 1
ATOM 1654 N N . VAL A 1 299 ? 238.414 235.699 237.427 1.00 31.08 299 VAL D N 1
ATOM 1655 C CA . VAL A 1 299 ? 237.523 235.029 236.484 1.00 31.08 299 VAL D CA 1
ATOM 1656 C C . VAL A 1 299 ? 237.149 235.968 235.346 1.00 31.08 299 VAL D C 1
ATOM 1657 O O . VAL A 1 299 ? 237.110 235.567 234.175 1.00 31.08 299 VAL D O 1
ATOM 1661 N N . LYS A 1 300 ? 236.863 237.231 235.669 1.00 31.75 300 LYS D N 1
ATOM 1662 C CA . LYS A 1 300 ? 236.517 238.197 234.631 1.00 31.75 300 LYS D CA 1
ATOM 1663 C C . LYS A 1 300 ? 237.671 238.397 233.657 1.00 31.75 300 LYS D C 1
ATOM 1664 O O . LYS A 1 300 ? 237.466 238.460 232.434 1.00 31.75 300 LYS D O 1
ATOM 1670 N N . GLN A 1 301 ? 238.895 238.511 234.182 1.00 27.58 301 GLN D N 1
ATOM 1671 C CA . GLN A 1 301 ? 240.052 238.673 233.308 1.00 27.58 301 GLN D CA 1
ATOM 1672 C C . GLN A 1 301 ? 240.222 237.470 232.389 1.00 27.58 301 GLN D C 1
ATOM 1673 O O . GLN A 1 301 ? 240.459 237.629 231.186 1.00 27.58 301 GLN D O 1
ATOM 1679 N N . LEU A 1 302 ? 240.078 236.257 232.930 1.00 26.99 302 LEU D N 1
ATOM 1680 C CA . LEU A 1 302 ? 240.208 235.065 232.096 1.00 26.99 302 LEU D CA 1
ATOM 1681 C C . LEU A 1 302 ? 239.135 235.024 231.014 1.00 26.99 302 LEU D C 1
ATOM 1682 O O . LEU A 1 302 ? 239.408 234.651 229.864 1.00 26.99 302 LEU D O 1
ATOM 1687 N N . GLN A 1 303 ? 237.904 235.392 231.369 1.00 32.14 303 GLN D N 1
ATOM 1688 C CA . GLN A 1 303 ? 236.820 235.409 230.393 1.00 32.14 303 GLN D CA 1
ATOM 1689 C C . GLN A 1 303 ? 237.124 236.368 229.256 1.00 32.14 303 GLN D C 1
ATOM 1690 O O . GLN A 1 303 ? 237.041 235.995 228.075 1.00 32.14 303 GLN D O 1
ATOM 1696 N N . ALA A 1 304 ? 237.523 237.594 229.592 1.00 29.32 304 ALA D N 1
ATOM 1697 C CA . ALA A 1 304 ? 237.897 238.539 228.550 1.00 29.32 304 ALA D CA 1
ATOM 1698 C C . ALA A 1 304 ? 239.048 237.997 227.721 1.00 29.32 304 ALA D C 1
ATOM 1699 O O . ALA A 1 304 ? 239.111 238.222 226.504 1.00 29.32 304 ALA D O 1
ATOM 1701 N N . PHE A 1 305 ? 239.961 237.261 228.357 1.00 25.80 305 PHE D N 1
ATOM 1702 C CA . PHE A 1 305 ? 241.103 236.747 227.619 1.00 25.80 305 PHE D CA 1
ATOM 1703 C C . PHE A 1 305 ? 240.683 235.774 226.529 1.00 25.80 305 PHE D C 1
ATOM 1704 O O . PHE A 1 305 ? 241.073 235.940 225.364 1.00 25.80 305 PHE D O 1
ATOM 1712 N N . MET A 1 306 ? 239.901 234.744 226.866 1.00 27.08 306 MET D N 1
ATOM 1713 C CA . MET A 1 306 ? 239.638 233.795 225.786 1.00 27.08 306 MET D CA 1
ATOM 1714 C C . MET A 1 306 ? 238.649 234.387 224.793 1.00 27.08 306 MET D C 1
ATOM 1715 O O . MET A 1 306 ? 238.618 233.971 223.632 1.00 27.08 306 MET D O 1
ATOM 1720 N N . ASP A 1 307 ? 237.830 235.355 225.225 1.00 29.22 307 ASP D N 1
ATOM 1721 C CA . ASP A 1 307 ? 236.992 236.063 224.261 1.00 29.22 307 ASP D CA 1
ATOM 1722 C C . ASP A 1 307 ? 237.846 236.768 223.215 1.00 29.22 307 ASP D C 1
ATOM 1723 O O . ASP A 1 307 ? 237.574 236.680 222.007 1.00 29.22 307 ASP D O 1
ATOM 1728 N N . GLU A 1 308 ? 238.892 237.464 223.665 1.00 31.19 308 GLU D N 1
ATOM 1729 C CA . GLU A 1 308 ? 239.813 238.112 222.738 1.00 31.19 308 GLU D CA 1
ATOM 1730 C C . GLU A 1 308 ? 240.493 237.085 221.846 1.00 31.19 308 GLU D C 1
ATOM 1731 O O . GLU A 1 308 ? 240.688 237.318 220.646 1.00 31.19 308 GLU D O 1
ATOM 1737 N N . SER A 1 309 ? 240.876 235.945 222.424 1.00 27.16 309 SER D N 1
ATOM 1738 C CA . SER A 1 309 ? 241.521 234.894 221.644 1.00 27.16 309 SER D CA 1
ATOM 1739 C C . SER A 1 309 ? 240.604 234.384 220.539 1.00 27.16 309 SER D C 1
ATOM 1740 O O . SER A 1 309 ? 241.038 234.194 219.396 1.00 27.16 309 SER D O 1
ATOM 1743 N N . THR A 1 310 ? 239.333 234.149 220.868 1.00 26.72 310 THR D N 1
ATOM 1744 C CA . THR A 1 310 ? 238.377 233.686 219.871 1.00 26.72 310 THR D CA 1
ATOM 1745 C C . THR A 1 310 ? 238.187 234.724 218.777 1.00 26.72 310 THR D C 1
ATOM 1746 O O . THR A 1 310 ? 238.114 234.382 217.590 1.00 26.72 310 THR D O 1
ATOM 1750 N N . GLN A 1 311 ? 238.098 236.000 219.158 1.00 31.75 311 GLN D N 1
ATOM 1751 C CA . GLN A 1 311 ? 237.953 237.049 218.155 1.00 31.75 311 GLN D CA 1
ATOM 1752 C C . GLN A 1 311 ? 239.158 237.085 217.223 1.00 31.75 311 GLN D C 1
ATOM 1753 O O . GLN A 1 311 ? 239.007 237.226 216.002 1.00 31.75 311 GLN D O 1
ATOM 1759 N N . CYS A 1 312 ? 240.361 236.949 217.782 1.00 29.53 312 CYS D N 1
ATOM 1760 C CA . CYS A 1 312 ? 241.567 236.924 216.960 1.00 29.53 312 CYS D CA 1
ATOM 1761 C C . CYS A 1 312 ? 241.554 235.738 216.004 1.00 29.53 312 CYS D C 1
ATOM 1762 O O . CYS A 1 312 ? 241.884 235.875 214.818 1.00 29.53 312 CYS D O 1
ATOM 1765 N N . PHE A 1 313 ? 241.176 234.561 216.508 1.00 27.07 313 PHE D N 1
ATOM 1766 C CA . PHE A 1 313 ? 241.117 233.379 215.655 1.00 27.07 313 PHE D CA 1
ATOM 1767 C C . PHE A 1 313 ? 240.135 233.577 214.512 1.00 27.07 313 PHE D C 1
ATOM 1768 O O . PHE A 1 313 ? 240.439 233.252 213.360 1.00 27.07 313 PHE D O 1
ATOM 1776 N N . GLN A 1 314 ? 238.954 234.116 214.814 1.00 31.72 314 GLN D N 1
ATOM 1777 C CA . GLN A 1 314 ? 237.954 234.329 213.775 1.00 31.72 314 GLN D CA 1
ATOM 1778 C C . GLN A 1 314 ? 238.440 235.332 212.740 1.00 31.72 314 GLN D C 1
ATOM 1779 O O . GLN A 1 314 ? 238.233 235.144 211.535 1.00 31.72 314 GLN D O 1
ATOM 1785 N N . LYS A 1 315 ? 239.085 236.410 213.191 1.00 35.68 315 LYS D N 1
ATOM 1786 C CA . LYS A 1 315 ? 239.580 237.413 212.255 1.00 35.68 315 LYS D CA 1
ATOM 1787 C C . LYS A 1 315 ? 240.636 236.825 211.329 1.00 35.68 315 LYS D C 1
ATOM 1788 O O . LYS A 1 315 ? 240.607 237.045 210.112 1.00 35.68 315 LYS D O 1
ATOM 1794 N N . VAL A 1 316 ? 241.579 236.064 211.888 1.00 34.42 316 VAL D N 1
ATOM 1795 C CA . VAL A 1 316 ? 242.608 235.479 211.036 1.00 34.42 316 VAL D CA 1
ATOM 1796 C C . VAL A 1 316 ? 241.999 234.444 210.100 1.00 34.42 316 VAL D C 1
ATOM 1797 O O . VAL A 1 316 ? 242.423 234.315 208.944 1.00 34.42 316 VAL D O 1
ATOM 1801 N N . SER A 1 317 ? 240.992 233.703 210.567 1.00 33.53 317 SER D N 1
ATOM 1802 C CA . SER A 1 317 ? 240.344 232.714 209.714 1.00 33.53 317 SER D CA 1
ATOM 1803 C C . SER A 1 317 ? 239.644 233.372 208.533 1.00 33.53 317 SER D C 1
ATOM 1804 O O . SER A 1 317 ? 239.758 232.898 207.398 1.00 33.53 317 SER D O 1
ATOM 1807 N N . VAL A 1 318 ? 238.917 234.463 208.777 1.00 36.42 318 VAL D N 1
ATOM 1808 C CA . VAL A 1 318 ? 238.240 235.128 207.669 1.00 36.42 318 VAL D CA 1
ATOM 1809 C C . VAL A 1 318 ? 239.249 235.793 206.742 1.00 36.42 318 VAL D C 1
ATOM 1810 O O . VAL A 1 318 ? 239.035 235.849 205.524 1.00 36.42 318 VAL D O 1
ATOM 1814 N N . GLN A 1 319 ? 240.366 236.294 207.280 1.00 41.23 319 GLN D N 1
ATOM 1815 C CA . GLN A 1 319 ? 241.410 236.827 206.411 1.00 41.23 319 GLN D CA 1
ATOM 1816 C C . GLN A 1 319 ? 241.975 235.745 205.501 1.00 41.23 319 GLN D C 1
ATOM 1817 O O . GLN A 1 319 ? 242.167 235.969 204.299 1.00 41.23 319 GLN D O 1
ATOM 1823 N N . LEU A 1 320 ? 242.257 234.568 206.060 1.00 39.18 320 LEU D N 1
ATOM 1824 C CA . LEU A 1 320 ? 242.763 233.465 205.252 1.00 39.18 320 LEU D CA 1
ATOM 1825 C C . LEU A 1 320 ? 241.740 233.037 204.211 1.00 39.18 320 LEU D C 1
ATOM 1826 O O . LEU A 1 320 ? 242.094 232.738 203.063 1.00 39.18 320 LEU D O 1
ATOM 1831 N N . GLY A 1 321 ? 240.465 233.000 204.599 1.00 44.75 321 GLY D N 1
ATOM 1832 C CA . GLY A 1 321 ? 239.423 232.677 203.643 1.00 44.75 321 GLY D CA 1
ATOM 1833 C C . GLY A 1 321 ? 239.375 233.660 202.491 1.00 44.75 321 GLY D C 1
ATOM 1834 O O . GLY A 1 321 ? 239.280 233.260 201.333 1.00 44.75 321 GLY D O 1
ATOM 1835 N N . LYS A 1 322 ? 239.456 234.958 202.793 1.00 47.89 322 LYS D N 1
ATOM 1836 C CA . LYS A 1 322 ? 239.456 235.968 201.738 1.00 47.89 322 LYS D CA 1
ATOM 1837 C C . LYS A 1 322 ? 240.680 235.833 200.842 1.00 47.89 322 LYS D C 1
ATOM 1838 O O . LYS A 1 322 ? 240.590 236.001 199.617 1.00 47.89 322 LYS D O 1
ATOM 1844 N N . ARG A 1 323 ? 241.840 235.554 201.440 1.00 51.70 323 ARG D N 1
ATOM 1845 C CA . ARG A 1 323 ? 243.050 235.354 200.652 1.00 51.70 323 ARG D CA 1
ATOM 1846 C C . ARG A 1 323 ? 242.886 234.183 199.695 1.00 51.70 323 ARG D C 1
ATOM 1847 O O . ARG A 1 323 ? 243.322 234.245 198.539 1.00 51.70 323 ARG D O 1
ATOM 1855 N N . SER A 1 324 ? 242.258 233.104 200.161 1.00 52.57 324 SER D N 1
ATOM 1856 C CA . SER A 1 324 ? 241.967 231.984 199.273 1.00 52.57 324 SER D CA 1
ATOM 1857 C C . SER A 1 324 ? 240.954 232.374 198.202 1.00 52.57 324 SER D C 1
ATOM 1858 O O . SER A 1 324 ? 241.085 231.971 197.040 1.00 52.57 324 SER D O 1
ATOM 1861 N N . MET A 1 325 ? 239.945 233.166 198.570 1.00 61.83 325 MET D N 1
ATOM 1862 C CA . MET A 1 325 ? 238.858 233.514 197.662 1.00 61.83 325 MET D CA 1
ATOM 1863 C C . MET A 1 325 ? 239.287 234.459 196.553 1.00 61.83 325 MET D C 1
ATOM 1864 O O . MET A 1 325 ? 238.647 234.474 195.496 1.00 61.83 325 MET D O 1
ATOM 1869 N N . GLN A 1 326 ? 240.335 235.253 196.777 1.00 60.19 326 GLN D N 1
ATOM 1870 C CA . GLN A 1 326 ? 240.666 236.330 195.851 1.00 60.19 326 GLN D CA 1
ATOM 1871 C C . GLN A 1 326 ? 240.970 235.840 194.439 1.00 60.19 326 GLN D C 1
ATOM 1872 O O . GLN A 1 326 ? 240.832 236.616 193.488 1.00 60.19 326 GLN D O 1
ATOM 1878 N N . GLN A 1 327 ? 241.380 234.581 194.277 1.00 60.07 327 GLN D N 1
ATOM 1879 C CA . GLN A 1 327 ? 241.698 234.076 192.946 1.00 60.07 327 GLN D CA 1
ATOM 1880 C C . GLN A 1 327 ? 240.449 233.759 192.134 1.00 60.07 327 GLN D C 1
ATOM 1881 O O . GLN A 1 327 ? 240.467 233.883 190.905 1.00 60.07 327 GLN D O 1
ATOM 1887 N N . LEU A 1 328 ? 239.370 233.353 192.795 1.00 63.52 328 LEU D N 1
ATOM 1888 C CA . LEU A 1 328 ? 238.183 232.885 192.097 1.00 63.52 328 LEU D CA 1
ATOM 1889 C C . LEU A 1 328 ? 237.423 234.047 191.464 1.00 63.52 328 LEU D C 1
ATOM 1890 O O . LEU A 1 328 ? 237.590 235.214 191.830 1.00 63.52 328 LEU D O 1
ATOM 1895 N N . ASP A 1 329 ? 236.577 233.708 190.494 1.00 68.02 329 ASP D N 1
ATOM 1896 C CA . ASP A 1 329 ? 235.652 234.674 189.933 1.00 68.02 329 ASP D CA 1
ATOM 1897 C C . ASP A 1 329 ? 234.513 234.946 190.917 1.00 68.02 329 ASP D C 1
ATOM 1898 O O . ASP A 1 329 ? 234.271 234.157 191.833 1.00 68.02 329 ASP D O 1
ATOM 1903 N N . PRO A 1 330 ? 233.821 236.081 190.769 1.00 69.51 330 PRO D N 1
ATOM 1904 C CA . PRO A 1 330 ? 232.718 236.377 191.700 1.00 69.51 330 PRO D CA 1
ATOM 1905 C C . PRO A 1 330 ? 231.625 235.321 191.712 1.00 69.51 330 PRO D C 1
ATOM 1906 O O . PRO A 1 330 ? 231.061 235.037 192.775 1.00 69.51 330 PRO D O 1
ATOM 1910 N N . SER A 1 331 ? 231.310 234.728 190.564 1.00 73.08 331 SER D N 1
ATOM 1911 C CA . SER A 1 331 ? 230.235 233.741 190.474 1.00 73.08 331 SER D CA 1
ATOM 1912 C C . SER A 1 331 ? 230.586 232.722 189.402 1.00 73.08 331 SER D C 1
ATOM 1913 O O . SER A 1 331 ? 230.429 232.988 188.200 1.00 73.08 331 SER D O 1
ATOM 1916 N N . PRO A 1 332 ? 231.071 231.541 189.793 1.00 68.36 332 PRO D N 1
ATOM 1917 C CA . PRO A 1 332 ? 231.271 230.471 188.803 1.00 68.36 332 PRO D CA 1
ATOM 1918 C C . PRO A 1 332 ? 229.981 230.016 188.150 1.00 68.36 332 PRO D C 1
ATOM 1919 O O . PRO A 1 332 ? 230.025 229.471 187.041 1.00 68.36 332 PRO D O 1
ATOM 1923 N N . ALA A 1 333 ? 228.835 230.219 188.806 1.00 67.48 333 ALA D N 1
ATOM 1924 C CA . ALA A 1 333 ? 227.573 229.714 188.277 1.00 67.48 333 ALA D CA 1
ATOM 1925 C C . ALA A 1 333 ? 227.197 230.399 186.969 1.00 67.48 333 ALA D C 1
ATOM 1926 O O . ALA A 1 333 ? 226.795 229.734 186.009 1.00 67.48 333 ALA D O 1
ATOM 1928 N N . ARG A 1 334 ? 227.311 231.728 186.914 1.00 72.09 334 ARG D N 1
ATOM 1929 C CA . ARG A 1 334 ? 226.966 232.449 185.693 1.00 72.09 334 ARG D CA 1
ATOM 1930 C C . ARG A 1 334 ? 227.880 232.044 184.546 1.00 72.09 334 ARG D C 1
ATOM 1931 O O . ARG A 1 334 ? 227.423 231.803 183.422 1.00 72.09 334 ARG D O 1
ATOM 1939 N N . LYS A 1 335 ? 229.182 231.966 184.819 1.00 66.92 335 LYS D N 1
ATOM 1940 C CA . LYS A 1 335 ? 230.141 231.602 183.784 1.00 66.92 335 LYS D CA 1
ATOM 1941 C C . LYS A 1 335 ? 229.896 230.185 183.284 1.00 66.92 335 LYS D C 1
ATOM 1942 O O . LYS A 1 335 ? 230.002 229.913 182.084 1.00 66.92 335 LYS D O 1
ATOM 1948 N N . LEU A 1 336 ? 229.580 229.266 184.196 1.00 65.77 336 LEU D N 1
ATOM 1949 C CA . LEU A 1 336 ? 229.308 227.890 183.799 1.00 65.77 336 LEU D CA 1
ATOM 1950 C C . LEU A 1 336 ? 228.017 227.788 182.997 1.00 65.77 336 LEU D C 1
ATOM 1951 O O . LEU A 1 336 ? 227.949 227.046 182.011 1.00 65.77 336 LEU D O 1
ATOM 1956 N N . LEU A 1 337 ? 226.980 228.524 183.405 1.00 70.55 337 LEU D N 1
ATOM 1957 C CA . LEU A 1 337 ? 225.695 228.438 182.721 1.00 70.55 337 LEU D CA 1
ATOM 1958 C C . LEU A 1 337 ? 225.756 229.070 181.338 1.00 70.55 337 LEU D C 1
ATOM 1959 O O . LEU A 1 337 ? 225.152 228.556 180.389 1.00 70.55 337 LEU D O 1
ATOM 1964 N N . LYS A 1 338 ? 226.482 230.180 181.199 1.00 72.35 338 LYS D N 1
ATOM 1965 C CA . LYS A 1 338 ? 226.568 230.854 179.909 1.00 72.35 338 LYS D CA 1
ATOM 1966 C C . LYS A 1 338 ? 227.333 230.045 178.869 1.00 72.35 338 LYS D C 1
ATOM 1967 O O . LYS A 1 338 ? 227.297 230.404 177.687 1.00 72.35 338 LYS D O 1
ATOM 1973 N N . LEU A 1 339 ? 228.022 228.980 179.274 1.00 72.08 339 LEU D N 1
ATOM 1974 C CA . LEU A 1 339 ? 228.720 228.132 178.317 1.00 72.08 339 LEU D CA 1
ATOM 1975 C C . LEU A 1 339 ? 227.728 227.467 177.372 1.00 72.08 339 LEU D C 1
ATOM 1976 O O . LEU A 1 339 ? 226.618 227.097 177.766 1.00 72.08 339 LEU D O 1
ATOM 1981 N N . GLN A 1 340 ? 228.134 227.318 176.116 1.00 77.68 340 GLN D N 1
ATOM 1982 C CA . GLN A 1 340 ? 227.274 226.723 175.100 1.00 77.68 340 GLN D CA 1
ATOM 1983 C C . GLN A 1 340 ? 228.000 225.616 174.343 1.00 77.68 340 GLN D C 1
ATOM 1984 O O . GLN A 1 340 ? 227.923 225.535 173.118 1.00 77.68 340 GLN D O 1
ATOM 1990 N N . MET B 2 1 ? 248.206 236.303 361.487 1.00 209.29 1 MET M N 1
ATOM 1991 C CA . MET B 2 1 ? 247.238 235.427 360.835 1.00 209.29 1 MET M CA 1
ATOM 1992 C C . MET B 2 1 ? 246.573 236.133 359.656 1.00 209.29 1 MET M C 1
ATOM 1993 O O . MET B 2 1 ? 246.342 237.342 359.691 1.00 209.29 1 MET M O 1
ATOM 1998 N N . SER B 2 2 ? 246.320 235.380 358.589 1.00 202.80 2 SER M N 1
ATOM 1999 C CA . SER B 2 2 ? 245.588 235.905 357.446 1.00 202.80 2 SER M CA 1
ATOM 2000 C C . SER B 2 2 ? 244.211 235.261 357.362 1.00 202.80 2 SER M C 1
ATOM 2001 O O . SER B 2 2 ? 244.075 234.037 357.452 1.00 202.80 2 SER M O 1
ATOM 2004 N N . VAL B 2 3 ? 243.186 236.092 357.182 1.00 192.01 3 VAL M N 1
ATOM 2005 C CA . VAL B 2 3 ? 241.822 235.586 357.113 1.00 192.01 3 VAL M CA 1
ATOM 2006 C C . VAL B 2 3 ? 241.603 234.900 355.773 1.00 192.01 3 VAL M C 1
ATOM 2007 O O . VAL B 2 3 ? 241.902 235.461 354.710 1.00 192.01 3 VAL M O 1
ATOM 2011 N N . ASP B 2 4 ? 241.075 233.679 355.817 1.00 176.68 4 ASP M N 1
ATOM 2012 C CA . ASP B 2 4 ? 240.833 232.901 354.610 1.00 176.68 4 ASP M CA 1
ATOM 2013 C C . ASP B 2 4 ? 239.550 233.380 353.947 1.00 176.68 4 ASP M C 1
ATOM 2014 O O . ASP B 2 4 ? 238.486 233.326 354.578 1.00 176.68 4 ASP M O 1
ATOM 2019 N N . PRO B 2 5 ? 239.598 233.865 352.704 1.00 168.42 5 PRO M N 1
ATOM 2020 C CA . PRO B 2 5 ? 238.350 234.263 352.033 1.00 168.42 5 PRO M CA 1
ATOM 2021 C C . PRO B 2 5 ? 237.361 233.122 351.872 1.00 168.42 5 PRO M C 1
ATOM 2022 O O . PRO B 2 5 ? 236.148 233.354 351.960 1.00 168.42 5 PRO M O 1
ATOM 2026 N N . MET B 2 6 ? 237.844 231.897 351.647 1.00 160.59 6 MET M N 1
ATOM 2027 C CA . MET B 2 6 ? 236.994 230.718 351.466 1.00 160.59 6 MET M CA 1
ATOM 2028 C C . MET B 2 6 ? 235.964 230.926 350.361 1.00 160.59 6 MET M C 1
ATOM 2029 O O . MET B 2 6 ? 234.814 230.495 350.480 1.00 160.59 6 MET M O 1
ATOM 2034 N N . THR B 2 7 ? 236.371 231.596 349.282 1.00 147.75 7 THR M N 1
ATOM 2035 C CA . THR B 2 7 ? 235.442 231.883 348.195 1.00 147.75 7 THR M CA 1
ATOM 2036 C C . THR B 2 7 ? 234.959 230.612 347.509 1.00 147.75 7 THR M C 1
ATOM 2037 O O . THR B 2 7 ? 233.818 230.560 347.040 1.00 147.75 7 THR M O 1
ATOM 2041 N N . TYR B 2 8 ? 235.805 229.583 347.446 1.00 144.30 8 TYR M N 1
ATOM 2042 C CA . TYR B 2 8 ? 235.438 228.362 346.740 1.00 144.30 8 TYR M CA 1
ATOM 2043 C C . TYR B 2 8 ? 234.462 227.532 347.572 1.00 144.30 8 TYR M C 1
ATOM 2044 O O . TYR B 2 8 ? 233.486 226.983 347.043 1.00 144.30 8 TYR M O 1
ATOM 2053 N N . GLU B 2 9 ? 234.695 227.461 348.888 1.00 152.35 9 GLU M N 1
ATOM 2054 C CA . GLU B 2 9 ? 233.735 226.826 349.786 1.00 152.35 9 GLU M CA 1
ATOM 2055 C C . GLU B 2 9 ? 232.406 227.569 349.788 1.00 152.35 9 GLU M C 1
ATOM 2056 O O . GLU B 2 9 ? 231.340 226.947 349.822 1.00 152.35 9 GLU M O 1
ATOM 2062 N N . ALA B 2 10 ? 232.452 228.904 349.782 1.00 146.86 10 ALA M N 1
ATOM 2063 C CA . ALA B 2 10 ? 231.221 229.684 349.716 1.00 146.86 10 ALA M CA 1
ATOM 2064 C C . ALA B 2 10 ? 230.494 229.448 348.399 1.00 146.86 10 ALA M C 1
ATOM 2065 O O . ALA B 2 10 ? 229.260 229.391 348.365 1.00 146.86 10 ALA M O 1
ATOM 2067 N N . GLN B 2 11 ? 231.243 229.311 347.304 1.00 140.84 11 GLN M N 1
ATOM 2068 C CA . GLN B 2 11 ? 230.630 229.021 346.015 1.00 140.84 11 GLN M CA 1
ATOM 2069 C C . GLN B 2 11 ? 229.987 227.643 345.998 1.00 140.84 11 GLN M C 1
ATOM 2070 O O . GLN B 2 11 ? 228.943 227.456 345.365 1.00 140.84 11 GLN M O 1
ATOM 2076 N N . PHE B 2 12 ? 230.583 226.671 346.688 1.00 148.82 12 PHE M N 1
ATOM 2077 C CA . PHE B 2 12 ? 229.962 225.353 346.771 1.00 148.82 12 PHE M CA 1
ATOM 2078 C C . PHE B 2 12 ? 228.717 225.378 347.653 1.00 148.82 12 PHE M C 1
ATOM 2079 O O . PHE B 2 12 ? 227.614 225.049 347.203 1.00 148.82 12 PHE M O 1
ATOM 2087 N N . PHE B 2 13 ? 228.877 225.774 348.918 1.00 150.72 13 PHE M N 1
ATOM 2088 C CA . PHE B 2 13 ? 227.777 225.701 349.873 1.00 150.72 13 PHE M CA 1
ATOM 2089 C C . PHE B 2 13 ? 226.729 226.779 349.628 1.00 150.72 13 PHE M C 1
ATOM 2090 O O . PHE B 2 13 ? 225.571 226.615 350.027 1.00 150.72 13 PHE M O 1
ATOM 2098 N N . GLY B 2 14 ? 227.108 227.880 348.984 1.00 149.89 14 GLY M N 1
ATOM 2099 C CA . GLY B 2 14 ? 226.230 229.018 348.838 1.00 149.89 14 GLY M CA 1
ATOM 2100 C C . GLY B 2 14 ? 226.329 230.038 349.951 1.00 149.89 14 GLY M C 1
ATOM 2101 O O . GLY B 2 14 ? 225.678 231.087 349.868 1.00 149.89 14 GLY M O 1
ATOM 2102 N N . PHE B 2 15 ? 227.119 229.765 350.987 1.00 155.80 15 PHE M N 1
ATOM 2103 C CA . PHE B 2 15 ? 227.283 230.679 352.107 1.00 155.80 15 PHE M CA 1
ATOM 2104 C C . PHE B 2 15 ? 228.696 230.552 352.655 1.00 155.80 15 PHE M C 1
ATOM 2105 O O . PHE B 2 15 ? 229.370 229.536 352.466 1.00 155.80 15 PHE M O 1
ATOM 2113 N N . THR B 2 16 ? 229.135 231.596 353.340 1.00 161.90 16 THR M N 1
ATOM 2114 C CA . THR B 2 16 ? 230.436 231.563 353.995 1.00 161.90 16 THR M CA 1
ATOM 2115 C C . THR B 2 16 ? 230.371 230.657 355.219 1.00 161.90 16 THR M C 1
ATOM 2116 O O . THR B 2 16 ? 229.445 230.784 356.027 1.00 161.90 16 THR M O 1
ATOM 2120 N N . PRO B 2 17 ? 231.316 229.728 355.382 1.00 162.91 17 PRO M N 1
ATOM 2121 C CA . PRO B 2 17 ? 231.295 228.867 356.575 1.00 162.91 17 PRO M CA 1
ATOM 2122 C C . PRO B 2 17 ? 231.367 229.641 357.878 1.00 162.91 17 PRO M C 1
ATOM 2123 O O . PRO B 2 17 ? 230.796 229.199 358.884 1.00 162.91 17 PRO M O 1
ATOM 2127 N N . GLN B 2 18 ? 232.054 230.786 357.893 1.00 168.43 18 GLN M N 1
ATOM 2128 C CA . GLN B 2 18 ? 232.112 231.591 359.108 1.00 168.43 18 GLN M CA 1
ATOM 2129 C C . GLN B 2 18 ? 230.725 232.048 359.533 1.00 168.43 18 GLN M C 1
ATOM 2130 O O . GLN B 2 18 ? 230.441 232.153 360.730 1.00 168.43 18 GLN M O 1
ATOM 2136 N N . THR B 2 19 ? 229.846 232.321 358.566 1.00 173.19 19 THR M N 1
ATOM 2137 C CA . THR B 2 19 ? 228.489 232.746 358.895 1.00 173.19 19 THR M CA 1
ATOM 2138 C C . THR B 2 19 ? 227.755 231.671 359.687 1.00 173.19 19 THR M C 1
ATOM 2139 O O . THR B 2 19 ? 227.173 231.944 360.743 1.00 173.19 19 THR M O 1
ATOM 2143 N N . CYS B 2 20 ? 227.778 230.433 359.191 1.00 176.10 20 CYS M N 1
ATOM 2144 C CA . CYS B 2 20 ? 227.098 229.351 359.893 1.00 176.10 20 CYS M CA 1
ATOM 2145 C C . CYS B 2 20 ? 227.780 229.017 361.215 1.00 176.10 20 CYS M C 1
ATOM 2146 O O . CYS B 2 20 ? 227.097 228.698 362.193 1.00 176.10 20 CYS M O 1
ATOM 2149 N N . MET B 2 21 ? 229.112 229.105 361.277 1.00 181.55 21 MET M N 1
ATOM 2150 C CA . MET B 2 21 ? 229.807 228.899 362.547 1.00 181.55 21 MET M CA 1
ATOM 2151 C C . MET B 2 21 ? 229.393 229.932 363.590 1.00 181.55 21 MET M C 1
ATOM 2152 O O . MET B 2 21 ? 229.123 229.587 364.747 1.00 181.55 21 MET M O 1
ATOM 2157 N N . LEU B 2 22 ? 229.326 231.209 363.204 1.00 183.10 22 LEU M N 1
ATOM 2158 C CA . LEU B 2 22 ? 228.941 232.231 364.171 1.00 183.10 22 LEU M CA 1
ATOM 2159 C C . LEU B 2 22 ? 227.466 232.127 364.536 1.00 183.10 22 LEU M C 1
ATOM 2160 O O . LEU B 2 22 ? 227.087 232.437 365.671 1.00 183.10 22 LEU M O 1
ATOM 2165 N N . ARG B 2 23 ? 226.620 231.692 363.600 1.00 188.33 23 ARG M N 1
ATOM 2166 C CA . ARG B 2 23 ? 225.222 231.461 363.945 1.00 188.33 23 ARG M CA 1
ATOM 2167 C C . ARG B 2 23 ? 225.086 230.314 364.938 1.00 188.33 23 ARG M C 1
ATOM 2168 O O . ARG B 2 23 ? 224.275 230.384 365.867 1.00 188.33 23 ARG M O 1
ATOM 2176 N N . ILE B 2 24 ? 225.871 229.250 364.756 1.00 191.18 24 ILE M N 1
ATOM 2177 C CA . ILE B 2 24 ? 225.883 228.164 365.730 1.00 191.18 24 ILE M CA 1
ATOM 2178 C C . ILE B 2 24 ? 226.363 228.677 367.079 1.00 191.18 24 ILE M C 1
ATOM 2179 O O . ILE B 2 24 ? 225.823 228.311 368.128 1.00 191.18 24 ILE M O 1
ATOM 2184 N N . TYR B 2 25 ? 227.386 229.535 367.070 1.00 197.11 25 TYR M N 1
ATOM 2185 C CA . TYR B 2 25 ? 227.876 230.136 368.307 1.00 197.11 25 TYR M CA 1
ATOM 2186 C C . TYR B 2 25 ? 226.772 230.902 369.023 1.00 197.11 25 TYR M C 1
ATOM 2187 O O . TYR B 2 25 ? 226.564 230.736 370.232 1.00 197.11 25 TYR M O 1
ATOM 2196 N N . ILE B 2 26 ? 226.056 231.754 368.288 1.00 201.68 26 ILE M N 1
ATOM 2197 C CA . ILE B 2 26 ? 225.042 232.592 368.916 1.00 201.68 26 ILE M CA 1
ATOM 2198 C C . ILE B 2 26 ? 223.868 231.744 369.395 1.00 201.68 26 ILE M C 1
ATOM 2199 O O . ILE B 2 26 ? 223.309 231.994 370.468 1.00 201.68 26 ILE M O 1
ATOM 2204 N N . ALA B 2 27 ? 223.500 230.707 368.637 1.00 204.27 27 ALA M N 1
ATOM 2205 C CA . ALA B 2 27 ? 222.425 229.824 369.077 1.00 204.27 27 ALA M CA 1
ATOM 2206 C C . ALA B 2 27 ? 222.822 229.057 370.331 1.00 204.27 27 ALA M C 1
ATOM 2207 O O . ALA B 2 27 ? 222.022 228.921 371.263 1.00 204.27 27 ALA M O 1
ATOM 2209 N N . PHE B 2 28 ? 224.059 228.558 370.373 1.00 206.50 28 PHE M N 1
ATOM 2210 C CA . PHE B 2 28 ? 224.524 227.807 371.532 1.00 206.50 28 PHE M CA 1
ATOM 2211 C C . PHE B 2 28 ? 224.584 228.689 372.770 1.00 206.50 28 PHE M C 1
ATOM 2212 O O . PHE B 2 28 ? 224.153 228.279 373.854 1.00 206.50 28 PHE M O 1
ATOM 2220 N N . GLN B 2 29 ? 225.112 229.909 372.630 1.00 211.10 29 GLN M N 1
ATOM 2221 C CA . GLN B 2 29 ? 225.169 230.806 373.778 1.00 211.10 29 GLN M CA 1
ATOM 2222 C C . GLN B 2 29 ? 223.776 231.239 374.216 1.00 211.10 29 GLN M C 1
ATOM 2223 O O . GLN B 2 29 ? 223.521 231.357 375.419 1.00 211.10 29 GLN M O 1
ATOM 2229 N N . ASP B 2 30 ? 222.860 231.459 373.268 1.00 213.92 30 ASP M N 1
ATOM 2230 C CA . ASP B 2 30 ? 221.493 231.804 373.632 1.00 213.92 30 ASP M CA 1
ATOM 2231 C C . ASP B 2 30 ? 220.825 230.667 374.390 1.00 213.92 30 ASP M C 1
ATOM 2232 O O . ASP B 2 30 ? 220.128 230.900 375.382 1.00 213.92 30 ASP M O 1
ATOM 2237 N N . TYR B 2 31 ? 221.029 229.428 373.942 1.00 215.39 31 TYR M N 1
ATOM 2238 C CA . TYR B 2 31 ? 220.417 228.292 374.622 1.00 215.39 31 TYR M CA 1
ATOM 2239 C C . TYR B 2 31 ? 221.029 228.075 375.999 1.00 215.39 31 TYR M C 1
ATOM 2240 O O . TYR B 2 31 ? 220.316 227.749 376.956 1.00 215.39 31 TYR M O 1
ATOM 2249 N N . LEU B 2 32 ? 222.348 228.246 376.119 1.00 219.53 32 LEU M N 1
ATOM 2250 C CA . LEU B 2 32 ? 222.984 228.159 377.428 1.00 219.53 32 LEU M CA 1
ATOM 2251 C C . LEU B 2 32 ? 222.437 229.222 378.368 1.00 219.53 32 LEU M C 1
ATOM 2252 O O . LEU B 2 32 ? 222.118 228.933 379.529 1.00 219.53 32 LEU M O 1
ATOM 2257 N N . PHE B 2 33 ? 222.307 230.457 377.879 1.00 221.90 33 PHE M N 1
ATOM 2258 C CA . PHE B 2 33 ? 221.745 231.519 378.702 1.00 221.90 33 PHE M CA 1
ATOM 2259 C C . PHE B 2 33 ? 220.311 231.203 379.091 1.00 221.90 33 PHE M C 1
ATOM 2260 O O . PHE B 2 33 ? 219.906 231.441 380.230 1.00 221.90 33 PHE M O 1
ATOM 2268 N N . GLU B 2 34 ? 219.533 230.648 378.162 1.00 224.22 34 GLU M N 1
ATOM 2269 C CA . GLU B 2 34 ? 218.131 230.359 378.441 1.00 224.22 34 GLU M CA 1
ATOM 2270 C C . GLU B 2 34 ? 217.992 229.282 379.509 1.00 224.22 34 GLU M C 1
ATOM 2271 O O . GLU B 2 34 ? 217.215 229.432 380.458 1.00 224.22 34 GLU M O 1
ATOM 2277 N N . VAL B 2 35 ? 218.750 228.191 379.380 1.00 226.57 35 VAL M N 1
ATOM 2278 C CA . VAL B 2 35 ? 218.649 227.114 380.362 1.00 226.57 35 VAL M CA 1
ATOM 2279 C C . VAL B 2 35 ? 219.179 227.567 381.720 1.00 226.57 35 VAL M C 1
ATOM 2280 O O . VAL B 2 35 ? 218.589 227.258 382.764 1.00 226.57 35 VAL M O 1
ATOM 2284 N N . MET B 2 36 ? 220.284 228.319 381.738 1.00 227.68 36 MET M N 1
ATOM 2285 C CA . MET B 2 36 ? 220.828 228.762 383.016 1.00 227.68 36 MET M CA 1
ATOM 2286 C C . MET B 2 36 ? 219.909 229.789 383.673 1.00 227.68 36 MET M C 1
ATOM 2287 O O . MET B 2 36 ? 219.743 229.786 384.897 1.00 227.68 36 MET M O 1
ATOM 2292 N N . GLN B 2 37 ? 219.272 230.651 382.874 1.00 230.19 37 GLN M N 1
ATOM 2293 C CA . GLN B 2 37 ? 218.260 231.562 383.399 1.00 230.19 37 GLN M CA 1
ATOM 2294 C C . GLN B 2 37 ? 217.062 230.806 383.954 1.00 230.19 37 GLN M C 1
ATOM 2295 O O . GLN B 2 37 ? 216.499 231.199 384.981 1.00 230.19 37 GLN M O 1
ATOM 2301 N N . ALA B 2 38 ? 216.638 229.738 383.276 1.00 230.18 38 ALA M N 1
ATOM 2302 C CA . ALA B 2 38 ? 215.522 228.945 383.782 1.00 230.18 38 ALA M CA 1
ATOM 2303 C C . ALA B 2 38 ? 215.872 228.304 385.117 1.00 230.18 38 ALA M C 1
ATOM 2304 O O . ALA B 2 38 ? 215.050 228.280 386.042 1.00 230.18 38 ALA M O 1
ATOM 2306 N N . VAL B 2 39 ? 217.095 227.788 385.237 1.00 231.35 39 VAL M N 1
ATOM 2307 C CA . VAL B 2 39 ? 217.540 227.221 386.506 1.00 231.35 39 VAL M CA 1
ATOM 2308 C C . VAL B 2 39 ? 217.597 228.297 387.585 1.00 231.35 39 VAL M C 1
ATOM 2309 O O . VAL B 2 39 ? 217.235 228.054 388.744 1.00 231.35 39 VAL M O 1
ATOM 2313 N N . GLU B 2 40 ? 218.054 229.501 387.227 1.00 231.79 40 GLU M N 1
ATOM 2314 C CA . GLU B 2 40 ? 218.079 230.599 388.190 1.00 231.79 40 GLU M CA 1
ATOM 2315 C C . GLU B 2 40 ? 216.673 230.956 388.656 1.00 231.79 40 GLU M C 1
ATOM 2316 O O . GLU B 2 40 ? 216.442 231.183 389.849 1.00 231.79 40 GLU M O 1
ATOM 2322 N N . GLN B 2 41 ? 215.720 231.015 387.727 1.00 231.53 41 GLN M N 1
ATOM 2323 C CA . GLN B 2 41 ? 214.341 231.304 388.103 1.00 231.53 41 GLN M CA 1
ATOM 2324 C C . GLN B 2 41 ? 213.789 230.216 389.013 1.00 231.53 41 GLN M C 1
ATOM 2325 O O . GLN B 2 41 ? 213.077 230.506 389.982 1.00 231.53 41 GLN M O 1
ATOM 2331 N N . VAL B 2 42 ? 214.121 228.956 388.722 1.00 230.84 42 VAL M N 1
ATOM 2332 C CA . VAL B 2 42 ? 213.676 227.850 389.567 1.00 230.84 42 VAL M CA 1
ATOM 2333 C C . VAL B 2 42 ? 214.245 227.991 390.974 1.00 230.84 42 VAL M C 1
ATOM 2334 O O . VAL B 2 42 ? 213.536 227.806 391.970 1.00 230.84 42 VAL M O 1
ATOM 2338 N N . ILE B 2 43 ? 215.535 228.314 391.080 1.00 231.42 43 ILE M N 1
ATOM 2339 C CA . ILE B 2 43 ? 216.156 228.383 392.400 1.00 231.42 43 ILE M CA 1
ATOM 2340 C C . ILE B 2 43 ? 215.619 229.576 393.188 1.00 231.42 43 ILE M C 1
ATOM 2341 O O . ILE B 2 43 ? 215.402 229.482 394.403 1.00 231.42 43 ILE M O 1
ATOM 2346 N N . LEU B 2 44 ? 215.362 230.703 392.515 1.00 230.53 44 LEU M N 1
ATOM 2347 C CA . LEU B 2 44 ? 214.761 231.840 393.211 1.00 230.53 44 LEU M CA 1
ATOM 2348 C C . LEU B 2 44 ? 213.327 231.548 393.642 1.00 230.53 44 LEU M C 1
ATOM 2349 O O . LEU B 2 44 ? 212.913 231.963 394.729 1.00 230.53 44 LEU M O 1
ATOM 2354 N N . LYS B 2 45 ? 212.549 230.838 392.821 1.00 229.37 45 LYS M N 1
ATOM 2355 C CA . LYS B 2 45 ? 211.194 230.508 393.254 1.00 229.37 45 LYS M CA 1
ATOM 2356 C C . LYS B 2 45 ? 211.206 229.493 394.393 1.00 229.37 45 LYS M C 1
ATOM 2357 O O . LYS B 2 45 ? 210.341 229.544 395.276 1.00 229.37 45 LYS M O 1
ATOM 2363 N N . LYS B 2 46 ? 212.183 228.582 394.405 1.00 229.10 46 LYS M N 1
ATOM 2364 C CA . LYS B 2 46 ? 212.322 227.659 395.528 1.00 229.10 46 LYS M CA 1
ATOM 2365 C C . LYS B 2 46 ? 212.711 228.400 396.800 1.00 229.10 46 LYS M C 1
ATOM 2366 O O . LYS B 2 46 ? 212.220 228.081 397.890 1.00 229.10 46 LYS M O 1
ATOM 2372 N N . LEU B 2 47 ? 213.602 229.388 396.682 1.00 229.73 47 LEU M N 1
ATOM 2373 C CA . LEU B 2 47 ? 213.957 230.212 397.834 1.00 229.73 47 LEU M CA 1
ATOM 2374 C C . LEU B 2 47 ? 212.758 231.015 398.323 1.00 229.73 47 LEU M C 1
ATOM 2375 O O . LEU B 2 47 ? 212.575 231.201 399.532 1.00 229.73 47 LEU M O 1
ATOM 2380 N N . ASP B 2 48 ? 211.938 231.511 397.395 1.00 228.34 48 ASP M N 1
ATOM 2381 C CA . ASP B 2 48 ? 210.728 232.229 397.778 1.00 228.34 48 ASP M CA 1
ATOM 2382 C C . ASP B 2 48 ? 209.717 231.306 398.444 1.00 228.34 48 ASP M C 1
ATOM 2383 O O . ASP B 2 48 ? 208.928 231.756 399.283 1.00 228.34 48 ASP M O 1
ATOM 2388 N N . GLY B 2 49 ? 209.720 230.021 398.082 1.00 227.36 49 GLY M N 1
ATOM 2389 C CA . GLY B 2 49 ? 208.792 229.088 398.698 1.00 227.36 49 GLY M CA 1
ATOM 2390 C C . GLY B 2 49 ? 209.038 228.899 400.183 1.00 227.36 49 GLY M C 1
ATOM 2391 O O . GLY B 2 49 ? 208.097 228.899 400.981 1.00 227.36 49 GLY M O 1
ATOM 2392 N N . ILE B 2 50 ? 210.298 228.734 400.576 1.00 228.33 50 ILE M N 1
ATOM 2393 C CA . ILE B 2 50 ? 210.644 228.543 401.983 1.00 228.33 50 ILE M CA 1
ATOM 2394 C C . ILE B 2 50 ? 210.527 229.880 402.707 1.00 228.33 50 ILE M C 1
ATOM 2395 O O . ILE B 2 50 ? 210.793 230.934 402.111 1.00 228.33 50 ILE M O 1
ATOM 2400 N N . PRO B 2 51 ? 210.123 229.891 403.974 1.00 229.60 51 PRO M N 1
ATOM 2401 C CA . PRO B 2 51 ? 209.992 231.158 404.698 1.00 229.60 51 PRO M CA 1
ATOM 2402 C C . PRO B 2 51 ? 211.334 231.683 405.181 1.00 229.60 51 PRO M C 1
ATOM 2403 O O . PRO B 2 51 ? 212.233 230.924 405.552 1.00 229.60 51 PRO M O 1
ATOM 2407 N N . ASP B 2 52 ? 211.451 233.013 405.172 1.00 231.03 52 ASP M N 1
ATOM 2408 C CA . ASP B 2 52 ? 212.639 233.719 405.654 1.00 231.03 52 ASP M CA 1
ATOM 2409 C C . ASP B 2 52 ? 213.897 233.239 404.926 1.00 231.03 52 ASP M C 1
ATOM 2410 O O . ASP B 2 52 ? 214.824 232.685 405.520 1.00 231.03 52 ASP M O 1
ATOM 2415 N N . CYS B 2 53 ? 213.910 233.464 403.614 1.00 231.16 53 CYS M N 1
ATOM 2416 C CA . CYS B 2 53 ? 215.032 233.045 402.781 1.00 231.16 53 CYS M CA 1
ATOM 2417 C C . CYS B 2 53 ? 216.238 233.935 403.062 1.00 231.16 53 CYS M C 1
ATOM 2418 O O . CYS B 2 53 ? 216.247 235.120 402.712 1.00 231.16 53 CYS M O 1
ATOM 2421 N N . ASP B 2 54 ? 217.257 233.368 403.712 1.00 231.10 54 ASP M N 1
ATOM 2422 C CA . ASP B 2 54 ? 218.467 234.125 404.004 1.00 231.10 54 ASP M CA 1
ATOM 2423 C C . ASP B 2 54 ? 219.352 234.293 402.776 1.00 231.10 54 ASP M C 1
ATOM 2424 O O . ASP B 2 54 ? 220.226 235.166 402.771 1.00 231.10 54 ASP M O 1
ATOM 2429 N N . ILE B 2 55 ? 219.144 233.484 401.738 1.00 231.94 55 ILE M N 1
ATOM 2430 C CA . ILE B 2 55 ? 219.929 233.572 400.509 1.00 231.94 55 ILE M CA 1
ATOM 2431 C C . ILE B 2 55 ? 219.371 234.739 399.699 1.00 231.94 55 ILE M C 1
ATOM 2432 O O . ILE B 2 55 ? 218.351 234.609 399.020 1.00 231.94 55 ILE M O 1
ATOM 2437 N N . SER B 2 56 ? 220.041 235.886 399.772 1.00 232.26 56 SER M N 1
ATOM 2438 C CA . SER B 2 56 ? 219.581 237.064 399.059 1.00 232.26 56 SER M CA 1
ATOM 2439 C C . SER B 2 56 ? 219.712 236.861 397.550 1.00 232.26 56 SER M C 1
ATOM 2440 O O . SER B 2 56 ? 220.584 236.121 397.088 1.00 232.26 56 SER M O 1
ATOM 2443 N N . PRO B 2 57 ? 218.838 237.494 396.763 1.00 232.75 57 PRO M N 1
ATOM 2444 C CA . PRO B 2 57 ? 218.983 237.411 395.300 1.00 232.75 57 PRO M CA 1
ATOM 2445 C C . PRO B 2 57 ? 220.336 237.888 394.807 1.00 232.75 57 PRO M C 1
ATOM 2446 O O . PRO B 2 57 ? 220.829 237.386 393.790 1.00 232.75 57 PRO M O 1
ATOM 2450 N N . VAL B 2 58 ? 220.952 238.848 395.501 1.00 233.64 58 VAL M N 1
ATOM 2451 C CA . VAL B 2 58 ? 222.257 239.355 395.084 1.00 233.64 58 VAL M CA 1
ATOM 2452 C C . VAL B 2 58 ? 223.306 238.252 395.160 1.00 233.64 58 VAL M C 1
ATOM 2453 O O . VAL B 2 58 ? 224.115 238.076 394.242 1.00 233.64 58 VAL M O 1
ATOM 2457 N N . GLN B 2 59 ? 223.306 237.490 396.257 1.00 232.79 59 GLN M N 1
ATOM 2458 C CA . GLN B 2 59 ? 224.307 236.442 396.433 1.00 232.79 59 GLN M CA 1
ATOM 2459 C C . GLN B 2 59 ? 224.153 235.341 395.391 1.00 232.79 59 GLN M C 1
ATOM 2460 O O . GLN B 2 59 ? 225.140 234.907 394.780 1.00 232.79 59 GLN M O 1
ATOM 2466 N N . ILE B 2 60 ? 222.922 234.873 395.175 1.00 232.14 60 ILE M N 1
ATOM 2467 C CA . ILE B 2 60 ? 222.704 233.811 394.201 1.00 232.14 60 ILE M CA 1
ATOM 2468 C C . ILE B 2 60 ? 222.996 234.312 392.792 1.00 232.14 60 ILE M C 1
ATOM 2469 O O . ILE B 2 60 ? 223.501 233.563 391.951 1.00 232.14 60 ILE M O 1
ATOM 2474 N N . ARG B 2 61 ? 222.702 235.585 392.512 1.00 233.70 61 ARG M N 1
ATOM 2475 C CA . ARG B 2 61 ? 223.038 236.133 391.202 1.00 233.70 61 ARG M CA 1
ATOM 2476 C C . ARG B 2 61 ? 224.546 236.225 391.005 1.00 233.70 61 ARG M C 1
ATOM 2477 O O . ARG B 2 61 ? 225.046 235.951 389.910 1.00 233.70 61 ARG M O 1
ATOM 2485 N N . LYS B 2 62 ? 225.289 236.607 392.045 1.00 231.98 62 LYS M N 1
ATOM 2486 C CA . LYS B 2 62 ? 226.746 236.620 391.935 1.00 231.98 62 LYS M CA 1
ATOM 2487 C C . LYS B 2 62 ? 227.289 235.217 391.695 1.00 231.98 62 LYS M C 1
ATOM 2488 O O . LYS B 2 62 ? 228.191 235.019 390.869 1.00 231.98 62 LYS M O 1
ATOM 2494 N N . CYS B 2 63 ? 226.746 234.227 392.409 1.00 231.83 63 CYS M N 1
ATOM 2495 C CA . CYS B 2 63 ? 227.177 232.848 392.204 1.00 231.83 63 CYS M CA 1
ATOM 2496 C C . CYS B 2 63 ? 226.867 232.377 390.786 1.00 231.83 63 CYS M C 1
ATOM 2497 O O . CYS B 2 63 ? 227.705 231.736 390.137 1.00 231.83 63 CYS M O 1
ATOM 2500 N N . THR B 2 64 ? 225.670 232.694 390.287 1.00 230.10 64 THR M N 1
ATOM 2501 C CA . THR B 2 64 ? 225.308 232.308 388.928 1.00 230.10 64 THR M CA 1
ATOM 2502 C C . THR B 2 64 ? 226.178 233.019 387.903 1.00 230.10 64 THR M C 1
ATOM 2503 O O . THR B 2 64 ? 226.516 232.439 386.871 1.00 230.10 64 THR M O 1
ATOM 2507 N N . GLU B 2 65 ? 226.539 234.278 388.159 1.00 228.62 65 GLU M N 1
ATOM 2508 C CA . GLU B 2 65 ? 227.431 234.994 387.251 1.00 228.62 65 GLU M CA 1
ATOM 2509 C C . GLU B 2 65 ? 228.812 234.352 387.212 1.00 228.62 65 GLU M C 1
ATOM 2510 O O . GLU B 2 65 ? 229.406 234.208 386.137 1.00 228.62 65 GLU M O 1
ATOM 2516 N N . LYS B 2 66 ? 229.338 233.959 388.375 1.00 225.10 66 LYS M N 1
ATOM 2517 C CA . LYS B 2 66 ? 230.629 233.276 388.406 1.00 225.10 66 LYS M CA 1
ATOM 2518 C C . LYS B 2 66 ? 230.569 231.952 387.652 1.00 225.10 66 LYS M C 1
ATOM 2519 O O . LYS B 2 66 ? 231.469 231.624 386.867 1.00 225.10 66 LYS M O 1
ATOM 2525 N N . PHE B 2 67 ? 229.505 231.181 387.877 1.00 223.36 67 PHE M N 1
ATOM 2526 C CA . PHE B 2 67 ? 229.373 229.872 387.247 1.00 223.36 67 PHE M CA 1
ATOM 2527 C C . PHE B 2 67 ? 229.141 230.027 385.743 1.00 223.36 67 PHE M C 1
ATOM 2528 O O . PHE B 2 67 ? 229.643 229.232 384.934 1.00 223.36 67 PHE M O 1
ATOM 2536 N N . LEU B 2 68 ? 228.432 231.091 385.353 1.00 220.01 68 LEU M N 1
ATOM 2537 C CA . LEU B 2 68 ? 228.275 231.443 383.947 1.00 220.01 68 LEU M CA 1
ATOM 2538 C C . LEU B 2 68 ? 229.608 231.792 383.308 1.00 220.01 68 LEU M C 1
ATOM 2539 O O . LEU B 2 68 ? 229.870 231.403 382.170 1.00 220.01 68 LEU M O 1
ATOM 2544 N N . CYS B 2 69 ? 230.453 232.551 384.009 1.00 215.75 69 CYS M N 1
ATOM 2545 C CA . CYS B 2 69 ? 231.773 232.869 383.471 1.00 215.75 69 CYS M CA 1
ATOM 2546 C C . CYS B 2 69 ? 232.616 231.608 383.324 1.00 215.75 69 CYS M C 1
ATOM 2547 O O . CYS B 2 69 ? 233.383 231.467 382.362 1.00 215.75 69 CYS M O 1
ATOM 2550 N N . PHE B 2 70 ? 232.493 230.690 384.286 1.00 214.39 70 PHE M N 1
ATOM 2551 C CA . PHE B 2 70 ? 233.114 229.373 384.182 1.00 214.39 70 PHE M CA 1
ATOM 2552 C C . PHE B 2 70 ? 232.742 228.696 382.862 1.00 214.39 70 PHE M C 1
ATOM 2553 O O . PHE B 2 70 ? 233.613 228.371 382.034 1.00 214.39 70 PHE M O 1
ATOM 2561 N N . MET B 2 71 ? 231.434 228.491 382.646 1.00 213.22 71 MET M N 1
ATOM 2562 C CA . MET B 2 71 ? 231.005 227.883 381.388 1.00 213.22 71 MET M CA 1
ATOM 2563 C C . MET B 2 71 ? 231.415 228.718 380.190 1.00 213.22 71 MET M C 1
ATOM 2564 O O . MET B 2 71 ? 231.705 228.164 379.135 1.00 213.22 71 MET M O 1
ATOM 2569 N N . LYS B 2 72 ? 231.436 230.041 380.323 1.00 209.01 72 LYS M N 1
ATOM 2570 C CA . LYS B 2 72 ? 231.733 230.892 379.181 1.00 209.01 72 LYS M CA 1
ATOM 2571 C C . LYS B 2 72 ? 233.162 230.679 378.710 1.00 209.01 72 LYS M C 1
ATOM 2572 O O . LYS B 2 72 ? 233.411 230.473 377.519 1.00 209.01 72 LYS M O 1
ATOM 2578 N N . GLY B 2 73 ? 234.115 230.686 379.643 1.00 206.40 73 GLY M N 1
ATOM 2579 C CA . GLY B 2 73 ? 235.493 230.409 379.272 1.00 206.40 73 GLY M CA 1
ATOM 2580 C C . GLY B 2 73 ? 235.673 229.014 378.701 1.00 206.40 73 GLY M C 1
ATOM 2581 O O . GLY B 2 73 ? 236.285 228.833 377.639 1.00 206.40 73 GLY M O 1
ATOM 2582 N N . HIS B 2 74 ? 235.122 228.004 379.388 1.00 207.14 74 HIS M N 1
ATOM 2583 C CA . HIS B 2 74 ? 235.306 226.633 378.914 1.00 207.14 74 HIS M CA 1
ATOM 2584 C C . HIS B 2 74 ? 234.646 226.417 377.558 1.00 207.14 74 HIS M C 1
ATOM 2585 O O . HIS B 2 74 ? 235.232 225.791 376.664 1.00 207.14 74 HIS M O 1
ATOM 2592 N N . PHE B 2 75 ? 233.435 226.945 377.384 1.00 204.21 75 PHE M N 1
ATOM 2593 C CA . PHE B 2 75 ? 232.729 226.840 376.119 1.00 204.21 75 PHE M CA 1
ATOM 2594 C C . PHE B 2 75 ? 233.471 227.576 375.018 1.00 204.21 75 PHE M C 1
ATOM 2595 O O . PHE B 2 75 ? 233.526 227.099 373.887 1.00 204.21 75 PHE M O 1
ATOM 2603 N N . ASP B 2 76 ? 234.044 228.742 375.322 1.00 202.67 76 ASP M N 1
ATOM 2604 C CA . ASP B 2 76 ? 234.791 229.471 374.306 1.00 202.67 76 ASP M CA 1
ATOM 2605 C C . ASP B 2 76 ? 235.985 228.659 373.824 1.00 202.67 76 ASP M C 1
ATOM 2606 O O . ASP B 2 76 ? 236.210 228.524 372.616 1.00 202.67 76 ASP M O 1
ATOM 2611 N N . ASN B 2 77 ? 236.745 228.078 374.758 1.00 201.72 77 ASN M N 1
ATOM 2612 C CA . ASN B 2 77 ? 237.899 227.275 374.352 1.00 201.72 77 ASN M CA 1
ATOM 2613 C C . ASN B 2 77 ? 237.469 226.063 373.528 1.00 201.72 77 ASN M C 1
ATOM 2614 O O . ASN B 2 77 ? 237.986 225.827 372.424 1.00 201.72 77 ASN M O 1
ATOM 2619 N N . LEU B 2 78 ? 236.512 225.288 374.045 1.00 202.74 78 LEU M N 1
ATOM 2620 C CA . LEU B 2 78 ? 236.100 224.073 373.348 1.00 202.74 78 LEU M CA 1
ATOM 2621 C C . LEU B 2 78 ? 235.463 224.403 372.005 1.00 202.74 78 LEU M C 1
ATOM 2622 O O . LEU B 2 78 ? 235.656 223.682 371.016 1.00 202.74 78 LEU M O 1
ATOM 2627 N N . PHE B 2 79 ? 234.710 225.502 371.948 1.00 198.22 79 PHE M N 1
ATOM 2628 C CA . PHE B 2 79 ? 234.040 225.890 370.720 1.00 198.22 79 PHE M CA 1
ATOM 2629 C C . PHE B 2 79 ? 235.041 226.353 369.677 1.00 198.22 79 PHE M C 1
ATOM 2630 O O . PHE B 2 79 ? 234.876 226.067 368.491 1.00 198.22 79 PHE M O 1
ATOM 2638 N N . SER B 2 80 ? 236.083 227.077 370.093 1.00 199.38 80 SER M N 1
ATOM 2639 C CA . SER B 2 80 ? 237.143 227.424 369.153 1.00 199.38 80 SER M CA 1
ATOM 2640 C C . SER B 2 80 ? 237.813 226.170 368.612 1.00 199.38 80 SER M C 1
ATOM 2641 O O . SER B 2 80 ? 238.079 226.067 367.405 1.00 199.38 80 SER M O 1
ATOM 2644 N N . LYS B 2 81 ? 238.075 225.197 369.489 1.00 198.63 81 LYS M N 1
ATOM 2645 C CA . LYS B 2 81 ? 238.685 223.948 369.040 1.00 198.63 81 LYS M CA 1
ATOM 2646 C C . LYS B 2 81 ? 237.816 223.257 367.994 1.00 198.63 81 LYS M C 1
ATOM 2647 O O . LYS B 2 81 ? 238.307 222.824 366.943 1.00 198.63 81 LYS M O 1
ATOM 2653 N N . MET B 2 82 ? 236.511 223.170 368.248 1.00 197.69 82 MET M N 1
ATOM 2654 C CA . MET B 2 82 ? 235.627 222.489 367.307 1.00 197.69 82 MET M CA 1
ATOM 2655 C C . MET B 2 82 ? 235.351 223.310 366.048 1.00 197.69 82 MET M C 1
ATOM 2656 O O . MET B 2 82 ? 235.079 222.727 364.993 1.00 197.69 82 MET M O 1
ATOM 2661 N N . GLU B 2 83 ? 235.442 224.642 366.118 1.00 196.89 83 GLU M N 1
ATOM 2662 C CA . GLU B 2 83 ? 235.387 225.450 364.903 1.00 196.89 83 GLU M CA 1
ATOM 2663 C C . GLU B 2 83 ? 236.595 225.189 364.016 1.00 196.89 83 GLU M C 1
ATOM 2664 O O . GLU B 2 83 ? 236.462 225.087 362.790 1.00 196.89 83 GLU M O 1
ATOM 2670 N N . GLN B 2 84 ? 237.787 225.094 364.614 1.00 195.37 84 GLN M N 1
ATOM 2671 C CA . GLN B 2 84 ? 238.949 224.687 363.830 1.00 195.37 84 GLN M CA 1
ATOM 2672 C C . GLN B 2 84 ? 238.768 223.282 363.276 1.00 195.37 84 GLN M C 1
ATOM 2673 O O . GLN B 2 84 ? 239.193 222.997 362.149 1.00 195.37 84 GLN M O 1
ATOM 2679 N N . LEU B 2 85 ? 238.138 222.397 364.050 1.00 194.70 85 LEU M N 1
ATOM 2680 C CA . LEU B 2 85 ? 237.843 221.056 363.556 1.00 194.70 85 LEU M CA 1
ATOM 2681 C C . LEU B 2 85 ? 236.974 221.112 362.303 1.00 194.70 85 LEU M C 1
ATOM 2682 O O . LEU B 2 85 ? 237.257 220.436 361.308 1.00 194.70 85 LEU M O 1
ATOM 2687 N N . PHE B 2 86 ? 235.910 221.920 362.336 1.00 191.31 86 PHE M N 1
ATOM 2688 C CA . PHE B 2 86 ? 235.092 222.119 361.140 1.00 191.31 86 PHE M CA 1
ATOM 2689 C C . PHE B 2 86 ? 235.923 222.653 359.983 1.00 191.31 86 PHE M C 1
ATOM 2690 O O . PHE B 2 86 ? 235.931 222.072 358.891 1.00 191.31 86 PHE M O 1
ATOM 2698 N N . LEU B 2 87 ? 236.646 223.750 360.216 1.00 188.99 87 LEU M N 1
ATOM 2699 C CA . LEU B 2 87 ? 237.362 224.430 359.144 1.00 188.99 87 LEU M CA 1
ATOM 2700 C C . LEU B 2 87 ? 238.467 223.574 358.547 1.00 188.99 87 LEU M C 1
ATOM 2701 O O . LEU B 2 87 ? 238.888 223.832 357.415 1.00 188.99 87 LEU M O 1
ATOM 2706 N N . GLN B 2 88 ? 238.949 222.572 359.278 1.00 190.72 88 GLN M N 1
ATOM 2707 C CA . GLN B 2 88 ? 239.980 221.689 358.753 1.00 190.72 88 GLN M CA 1
ATOM 2708 C C . GLN B 2 88 ? 239.428 220.403 358.156 1.00 190.72 88 GLN M C 1
ATOM 2709 O O . GLN B 2 88 ? 240.023 219.868 357.215 1.00 190.72 88 GLN M O 1
ATOM 2715 N N . LEU B 2 89 ? 238.297 219.901 358.654 1.00 189.73 89 LEU M N 1
ATOM 2716 C CA . LEU B 2 89 ? 237.790 218.599 358.245 1.00 189.73 89 LEU M CA 1
ATOM 2717 C C . LEU B 2 89 ? 236.508 218.692 357.428 1.00 189.73 89 LEU M C 1
ATOM 2718 O O . LEU B 2 89 ? 236.450 218.177 356.309 1.00 189.73 89 LEU M O 1
ATOM 2723 N N . ILE B 2 90 ? 235.473 219.342 357.956 1.00 186.27 90 ILE M N 1
ATOM 2724 C CA . ILE B 2 90 ? 234.142 219.226 357.372 1.00 186.27 90 ILE M CA 1
ATOM 2725 C C . ILE B 2 90 ? 233.932 220.300 356.317 1.00 186.27 90 ILE M C 1
ATOM 2726 O O . ILE B 2 90 ? 233.735 219.995 355.135 1.00 186.27 90 ILE M O 1
ATOM 2731 N N . LEU B 2 91 ? 233.982 221.565 356.732 1.00 176.31 91 LEU M N 1
ATOM 2732 C CA . LEU B 2 91 ? 233.741 222.658 355.803 1.00 176.31 91 LEU M CA 1
ATOM 2733 C C . LEU B 2 91 ? 234.886 222.858 354.821 1.00 176.31 91 LEU M C 1
ATOM 2734 O O . LEU B 2 91 ? 234.710 223.574 353.829 1.00 176.31 91 LEU M O 1
ATOM 2739 N N . ARG B 2 92 ? 236.040 222.241 355.062 1.00 173.71 92 ARG M N 1
ATOM 2740 C CA . ARG B 2 92 ? 237.175 222.398 354.164 1.00 173.71 92 ARG M CA 1
ATOM 2741 C C . ARG B 2 92 ? 236.989 221.551 352.912 1.00 173.71 92 ARG M C 1
ATOM 2742 O O . ARG B 2 92 ? 236.613 220.378 352.991 1.00 173.71 92 ARG M O 1
ATOM 2750 N N . ILE B 2 93 ? 237.244 222.152 351.757 1.00 164.09 93 ILE M N 1
ATOM 2751 C CA . ILE B 2 93 ? 237.213 221.444 350.481 1.00 164.09 93 ILE M CA 1
ATOM 2752 C C . ILE B 2 93 ? 238.645 221.042 350.136 1.00 164.09 93 ILE M C 1
ATOM 2753 O O . ILE B 2 93 ? 239.532 221.909 350.134 1.00 164.09 93 ILE M O 1
ATOM 2758 N N . PRO B 2 94 ? 238.913 219.766 349.860 1.00 164.92 94 PRO M N 1
ATOM 2759 C CA . PRO B 2 94 ? 240.281 219.368 349.509 1.00 164.92 94 PRO M CA 1
ATOM 2760 C C . PRO B 2 94 ? 240.766 220.103 348.269 1.00 164.92 94 PRO M C 1
ATOM 2761 O O . PRO B 2 94 ? 240.011 220.347 347.326 1.00 164.92 94 PRO M O 1
ATOM 2765 N N . SER B 2 95 ? 242.053 220.461 348.285 1.00 166.25 95 SER M N 1
ATOM 2766 C CA . SER B 2 95 ? 242.628 221.241 347.197 1.00 166.25 95 SER M CA 1
ATOM 2767 C C . SER B 2 95 ? 242.691 220.463 345.890 1.00 166.25 95 SER M C 1
ATOM 2768 O O . SER B 2 95 ? 242.818 221.077 344.826 1.00 166.25 95 SER M O 1
ATOM 2771 N N . ASN B 2 96 ? 242.605 219.138 345.944 1.00 169.50 96 ASN M N 1
ATOM 2772 C CA . ASN B 2 96 ? 242.649 218.303 344.754 1.00 169.50 96 ASN M CA 1
ATOM 2773 C C . ASN B 2 96 ? 241.266 217.988 344.203 1.00 169.50 96 ASN M C 1
ATOM 2774 O O . ASN B 2 96 ? 241.155 217.201 343.257 1.00 169.50 96 ASN M O 1
ATOM 2779 N N . ILE B 2 97 ? 240.216 218.576 344.769 1.00 163.31 97 ILE M N 1
ATOM 2780 C CA . ILE B 2 97 ? 238.839 218.296 344.380 1.00 163.31 97 ILE M CA 1
ATOM 2781 C C . ILE B 2 97 ? 238.286 219.507 343.644 1.00 163.31 97 ILE M C 1
ATOM 2782 O O . ILE B 2 97 ? 238.403 220.642 344.124 1.00 163.31 97 ILE M O 1
ATOM 2787 N N . LEU B 2 98 ? 237.684 219.263 342.484 1.00 148.18 98 LEU M N 1
ATOM 2788 C CA . LEU B 2 98 ? 237.088 220.304 341.661 1.00 148.18 98 LEU M CA 1
ATOM 2789 C C . LEU B 2 98 ? 235.579 220.115 341.592 1.00 148.18 98 LEU M C 1
ATOM 2790 O O . LEU B 2 98 ? 235.089 218.985 341.499 1.00 148.18 98 LEU M O 1
ATOM 2795 N N . LEU B 2 99 ? 234.847 221.225 341.645 1.00 143.33 99 LEU M N 1
ATOM 2796 C CA . LEU B 2 99 ? 233.398 221.164 341.566 1.00 143.33 99 LEU M CA 1
ATOM 2797 C C . LEU B 2 99 ? 232.956 220.686 340.185 1.00 143.33 99 LEU M C 1
ATOM 2798 O O . LEU B 2 99 ? 233.650 220.913 339.190 1.00 143.33 99 LEU M O 1
ATOM 2803 N N . PRO B 2 100 ? 231.808 220.007 340.100 1.00 141.76 100 PRO M N 1
ATOM 2804 C CA . PRO B 2 100 ? 231.297 219.611 338.776 1.00 141.76 100 PRO M CA 1
ATOM 2805 C C . PRO B 2 100 ? 231.078 220.793 337.852 1.00 141.76 100 PRO M C 1
ATOM 2806 O O . PRO B 2 100 ? 231.274 220.673 336.636 1.00 141.76 100 PRO M O 1
ATOM 2810 N N . GLU B 2 101 ? 230.667 221.939 338.400 1.00 139.41 101 GLU M N 1
ATOM 2811 C CA . GLU B 2 101 ? 230.510 223.142 337.592 1.00 139.41 101 GLU M CA 1
ATOM 2812 C C . GLU B 2 101 ? 231.830 223.607 336.994 1.00 139.41 101 GLU M C 1
ATOM 2813 O O . GLU B 2 101 ? 231.828 224.257 335.943 1.00 139.41 101 GLU M O 1
ATOM 2819 N N . ASP B 2 102 ? 232.955 223.279 337.628 1.00 140.72 102 ASP M N 1
ATOM 2820 C CA . ASP B 2 102 ? 234.272 223.650 337.131 1.00 140.72 102 ASP M CA 1
ATOM 2821 C C . ASP B 2 102 ? 234.935 222.520 336.354 1.00 140.72 102 ASP M C 1
ATOM 2822 O O . ASP B 2 102 ? 236.147 222.565 336.122 1.00 140.72 102 ASP M O 1
ATOM 2827 N N . LYS B 2 103 ? 234.162 221.509 335.949 1.00 137.78 103 LYS M N 1
ATOM 2828 C CA . LYS B 2 103 ? 234.736 220.386 335.217 1.00 137.78 103 LYS M CA 1
ATOM 2829 C C . LYS B 2 103 ? 235.339 220.830 333.891 1.00 137.78 103 LYS M C 1
ATOM 2830 O O . LYS B 2 103 ? 236.269 220.192 333.386 1.00 137.78 103 LYS M O 1
ATOM 2836 N N . CYS B 2 104 ? 234.823 221.913 333.310 1.00 134.31 104 CYS M N 1
ATOM 2837 C CA . CYS B 2 104 ? 235.380 222.457 332.080 1.00 134.31 104 CYS M CA 1
ATOM 2838 C C . CYS B 2 104 ? 236.682 223.213 332.304 1.00 134.31 104 CYS M C 1
ATOM 2839 O O . CYS B 2 104 ? 237.370 223.531 331.328 1.00 134.31 104 CYS M O 1
ATOM 2842 N N . LYS B 2 105 ? 237.036 223.503 333.553 1.00 134.61 105 LYS M N 1
ATOM 2843 C CA . LYS B 2 105 ? 238.259 224.224 333.874 1.00 134.61 105 LYS M CA 1
ATOM 2844 C C . LYS B 2 105 ? 239.435 223.299 334.152 1.00 134.61 105 LYS M C 1
ATOM 2845 O O . LYS B 2 105 ? 240.505 223.782 334.538 1.00 134.61 105 LYS M O 1
ATOM 2851 N N . GLU B 2 106 ? 239.260 221.988 333.978 1.00 136.02 106 GLU M N 1
ATOM 2852 C CA . GLU B 2 106 ? 240.344 221.049 334.246 1.00 136.02 106 GLU M CA 1
ATOM 2853 C C . GLU B 2 106 ? 241.533 221.305 333.328 1.00 136.02 106 GLU M C 1
ATOM 2854 O O . GLU B 2 106 ? 242.687 221.305 333.772 1.00 136.02 106 GLU M O 1
ATOM 2860 N N . THR B 2 107 ? 241.272 221.526 332.045 1.00 131.25 107 THR M N 1
ATOM 2861 C CA . THR B 2 107 ? 242.369 221.795 331.123 1.00 131.25 107 THR M CA 1
ATOM 2862 C C . THR B 2 107 ? 242.565 223.299 330.955 1.00 131.25 107 THR M C 1
ATOM 2863 O O . THR B 2 107 ? 241.600 224.019 330.670 1.00 131.25 107 THR M O 1
ATOM 2867 N N . PRO B 2 108 ? 243.773 223.811 331.172 1.00 125.83 108 PRO M N 1
ATOM 2868 C CA . PRO B 2 108 ? 244.021 225.236 330.945 1.00 125.83 108 PRO M CA 1
ATOM 2869 C C . PRO B 2 108 ? 244.032 225.571 329.462 1.00 125.83 108 PRO M C 1
ATOM 2870 O O . PRO B 2 108 ? 244.307 224.732 328.602 1.00 125.83 108 PRO M O 1
ATOM 2874 N N . TYR B 2 109 ? 243.722 226.833 329.172 1.00 108.95 109 TYR M N 1
ATOM 2875 C CA . TYR B 2 109 ? 243.759 227.357 327.809 1.00 108.95 109 TYR M CA 1
ATOM 2876 C C . TYR B 2 109 ? 244.370 228.749 327.858 1.00 108.95 109 TYR M C 1
ATOM 2877 O O . TYR B 2 109 ? 243.777 229.669 328.430 1.00 108.95 109 TYR M O 1
ATOM 2886 N N . SER B 2 110 ? 245.549 228.901 327.262 1.00 112.87 110 SER M N 1
ATOM 2887 C CA . SER B 2 110 ? 246.240 230.180 327.294 1.00 112.87 110 SER M CA 1
ATOM 2888 C C . SER B 2 110 ? 245.489 231.224 326.476 1.00 112.87 110 SER M C 1
ATOM 2889 O O . SER B 2 110 ? 244.808 230.911 325.495 1.00 112.87 110 SER M O 1
ATOM 2892 N N . GLU B 2 111 ? 245.623 232.482 326.899 1.00 108.91 111 GLU M N 1
ATOM 2893 C CA . GLU B 2 111 ? 244.972 233.581 326.194 1.00 108.91 111 GLU M CA 1
ATOM 2894 C C . GLU B 2 111 ? 245.517 233.733 324.780 1.00 108.91 111 GLU M C 1
ATOM 2895 O O . GLU B 2 111 ? 244.769 234.071 323.854 1.00 108.91 111 GLU M O 1
ATOM 2901 N N . GLU B 2 112 ? 246.819 233.507 324.596 1.00 107.15 112 GLU M N 1
ATOM 2902 C CA . GLU B 2 112 ? 247.407 233.625 323.267 1.00 107.15 112 GLU M CA 1
ATOM 2903 C C . GLU B 2 112 ? 246.805 232.611 322.305 1.00 107.15 112 GLU M C 1
ATOM 2904 O O . GLU B 2 112 ? 246.543 232.929 321.139 1.00 107.15 112 GLU M O 1
ATOM 2910 N N . ASP B 2 113 ? 246.585 231.382 322.775 1.00 107.13 113 ASP M N 1
ATOM 2911 C CA . ASP B 2 113 ? 245.935 230.381 321.938 1.00 107.13 113 ASP M CA 1
ATOM 2912 C C . ASP B 2 113 ? 244.526 230.816 321.568 1.00 107.13 113 ASP M C 1
ATOM 2913 O O . ASP B 2 113 ? 244.079 230.603 320.437 1.00 107.13 113 ASP M O 1
ATOM 2918 N N . PHE B 2 114 ? 243.809 231.428 322.512 1.00 99.39 114 PHE M N 1
ATOM 2919 C CA . PHE B 2 114 ? 242.458 231.897 322.227 1.00 99.39 114 PHE M CA 1
ATOM 2920 C C . PHE B 2 114 ? 242.469 233.005 321.180 1.00 99.39 114 PHE M C 1
ATOM 2921 O O . PHE B 2 114 ? 241.626 233.031 320.277 1.00 99.39 114 PHE M O 1
ATOM 2929 N N . GLN B 2 115 ? 243.418 233.937 321.291 1.00 98.19 115 GLN M N 1
ATOM 2930 C CA . GLN B 2 115 ? 243.527 235.000 320.297 1.00 98.19 115 GLN M CA 1
ATOM 2931 C C . GLN B 2 115 ? 243.883 234.440 318.926 1.00 98.19 115 GLN M C 1
ATOM 2932 O O . GLN B 2 115 ? 243.326 234.867 317.905 1.00 98.19 115 GLN M O 1
ATOM 2938 N N . HIS B 2 116 ? 244.807 233.478 318.886 1.00 95.00 116 HIS M N 1
ATOM 2939 C CA . HIS B 2 116 ? 245.142 232.823 317.628 1.00 95.00 116 HIS M CA 1
ATOM 2940 C C . HIS B 2 116 ? 243.930 232.123 317.033 1.00 95.00 116 HIS M C 1
ATOM 2941 O O . HIS B 2 116 ? 243.712 232.165 315.818 1.00 95.00 116 HIS M O 1
ATOM 2948 N N . LEU B 2 117 ? 243.137 231.465 317.877 1.00 86.26 117 LEU M N 1
ATOM 2949 C CA . LEU B 2 117 ? 241.936 230.789 317.406 1.00 86.26 117 LEU M CA 1
ATOM 2950 C C . LEU B 2 117 ? 240.925 231.782 316.846 1.00 86.26 117 LEU M C 1
ATOM 2951 O O . LEU B 2 117 ? 240.294 231.519 315.816 1.00 86.26 117 LEU M O 1
ATOM 2956 N N . GLN B 2 118 ? 240.758 232.926 317.511 1.00 83.77 118 GLN M N 1
ATOM 2957 C CA . GLN B 2 118 ? 239.863 233.959 316.997 1.00 83.77 118 GLN M CA 1
ATOM 2958 C C . GLN B 2 118 ? 240.331 234.451 315.634 1.00 83.77 118 GLN M C 1
ATOM 2959 O O . GLN B 2 118 ? 239.531 234.601 314.699 1.00 83.77 118 GLN M O 1
ATOM 2965 N N . LYS B 2 119 ? 241.636 234.703 315.504 1.00 84.04 119 LYS M N 1
ATOM 2966 C CA . LYS B 2 119 ? 242.177 235.166 314.231 1.00 84.04 119 LYS M CA 1
ATOM 2967 C C . LYS B 2 119 ? 241.980 234.120 313.142 1.00 84.04 119 LYS M C 1
ATOM 2968 O O . LYS B 2 119 ? 241.636 234.453 312.002 1.00 84.04 119 LYS M O 1
ATOM 2974 N N . GLU B 2 120 ? 242.193 232.848 313.480 1.00 84.31 120 GLU M N 1
ATOM 2975 C CA . GLU B 2 120 ? 241.992 231.771 312.518 1.00 84.31 120 GLU M CA 1
ATOM 2976 C C . GLU B 2 120 ? 240.538 231.686 312.079 1.00 84.31 120 GLU M C 1
ATOM 2977 O O . GLU B 2 120 ? 240.250 231.481 310.894 1.00 84.31 120 GLU M O 1
ATOM 2983 N N . ILE B 2 121 ? 239.605 231.831 313.022 1.00 74.36 121 ILE M N 1
ATOM 2984 C CA . ILE B 2 121 ? 238.188 231.786 312.677 1.00 74.36 121 ILE M CA 1
ATOM 2985 C C . ILE B 2 121 ? 237.836 232.930 311.738 1.00 74.36 121 ILE M C 1
ATOM 2986 O O . ILE B 2 121 ? 237.119 232.744 310.746 1.00 74.36 121 ILE M O 1
ATOM 2991 N N . GLU B 2 122 ? 238.343 234.130 312.028 1.00 74.57 122 GLU M N 1
ATOM 2992 C CA . GLU B 2 122 ? 238.081 235.270 311.155 1.00 74.57 122 GLU M CA 1
ATOM 2993 C C . GLU B 2 122 ? 238.661 235.043 309.763 1.00 74.57 122 GLU M C 1
ATOM 2994 O O . GLU B 2 122 ? 238.016 235.349 308.748 1.00 74.57 122 GLU M O 1
ATOM 3000 N N . GLN B 2 123 ? 239.880 234.505 309.695 1.00 77.92 123 GLN M N 1
ATOM 3001 C CA . GLN B 2 123 ? 240.511 234.257 308.405 1.00 77.92 123 GLN M CA 1
ATOM 3002 C C . GLN B 2 123 ? 239.733 233.224 307.601 1.00 77.92 123 GLN M C 1
ATOM 3003 O O . GLN B 2 123 ? 239.559 233.373 306.387 1.00 77.92 123 GLN M O 1
ATOM 3009 N N . LEU B 2 124 ? 239.262 232.167 308.263 1.00 70.98 124 LEU M N 1
ATOM 3010 C CA . LEU B 2 124 ? 238.457 231.160 307.580 1.00 70.98 124 LEU M CA 1
ATOM 3011 C C . LEU B 2 124 ? 237.135 231.747 307.103 1.00 70.98 124 LEU M C 1
ATOM 3012 O O . LEU B 2 124 ? 236.642 231.397 306.021 1.00 70.98 124 LEU M O 1
ATOM 3017 N N . GLN B 2 125 ? 236.543 232.640 307.901 1.00 71.08 125 GLN M N 1
ATOM 3018 C CA . GLN B 2 125 ? 235.325 233.319 307.475 1.00 71.08 125 GLN M CA 1
ATOM 3019 C C . GLN B 2 125 ? 235.568 234.126 306.208 1.00 71.08 125 GLN M C 1
ATOM 3020 O O . GLN B 2 125 ? 234.743 234.118 305.287 1.00 71.08 125 GLN M O 1
ATOM 3026 N N . GLU B 2 126 ? 236.699 234.830 306.146 1.00 73.41 126 GLU M N 1
ATOM 3027 C CA . GLU B 2 126 ? 237.044 235.564 304.930 1.00 73.41 126 GLU M CA 1
ATOM 3028 C C . GLU B 2 126 ? 237.253 234.616 303.754 1.00 73.41 126 GLU M C 1
ATOM 3029 O O . GLU B 2 126 ? 236.787 234.878 302.635 1.00 73.41 126 GLU M O 1
ATOM 3035 N N . LYS B 2 127 ? 237.950 233.505 303.995 1.00 68.62 127 LYS M N 1
ATOM 3036 C CA . LYS B 2 127 ? 238.285 232.572 302.927 1.00 68.62 127 LYS M CA 1
ATOM 3037 C C . LYS B 2 127 ? 237.046 231.919 302.335 1.00 68.62 127 LYS M C 1
ATOM 3038 O O . LYS B 2 127 ? 237.007 231.650 301.131 1.00 68.62 127 LYS M O 1
ATOM 3044 N N . TYR B 2 128 ? 236.038 231.639 303.162 1.00 65.48 128 TYR M N 1
ATOM 3045 C CA . TYR B 2 128 ? 234.808 231.042 302.651 1.00 65.48 128 TYR M CA 1
ATOM 3046 C C . TYR B 2 128 ? 234.147 231.950 301.620 1.00 65.48 128 TYR M C 1
ATOM 3047 O O . TYR B 2 128 ? 233.765 231.506 300.528 1.00 65.48 128 TYR M O 1
ATOM 3056 N N . LYS B 2 129 ? 234.020 233.237 301.949 1.00 70.08 129 LYS M N 1
ATOM 3057 C CA . LYS B 2 129 ? 233.442 234.194 301.013 1.00 70.08 129 LYS M CA 1
ATOM 3058 C C . LYS B 2 129 ? 234.310 234.336 299.771 1.00 70.08 129 LYS M C 1
ATOM 3059 O O . LYS B 2 129 ? 233.795 234.454 298.650 1.00 70.08 129 LYS M O 1
ATOM 3065 N N . THR B 2 130 ? 235.633 234.335 299.954 1.00 70.61 130 THR M N 1
ATOM 3066 C CA . THR B 2 130 ? 236.532 234.420 298.808 1.00 70.61 130 THR M CA 1
ATOM 3067 C C . THR B 2 130 ? 236.316 233.255 297.850 1.00 70.61 130 THR M C 1
ATOM 3068 O O . THR B 2 130 ? 236.232 233.447 296.631 1.00 70.61 130 THR M O 1
ATOM 3072 N N . GLU B 2 131 ? 236.206 232.039 298.387 1.00 66.80 131 GLU M N 1
ATOM 3073 C CA . GLU B 2 131 ? 235.990 230.869 297.543 1.00 66.80 131 GLU M CA 1
ATOM 3074 C C . GLU B 2 131 ? 234.624 230.907 296.870 1.00 66.80 131 GLU M C 1
ATOM 3075 O O . GLU B 2 131 ? 234.486 230.491 295.714 1.00 66.80 131 GLU M O 1
ATOM 3081 N N . LEU B 2 132 ? 233.598 231.388 297.578 1.00 68.79 132 LEU M N 1
ATOM 3082 C CA . LEU B 2 132 ? 232.285 231.518 296.952 1.00 68.79 132 LEU M CA 1
ATOM 3083 C C . LEU B 2 132 ? 232.335 232.474 295.765 1.00 68.79 132 LEU M C 1
ATOM 3084 O O . LEU B 2 132 ? 231.801 232.177 294.684 1.00 68.79 132 LEU M O 1
ATOM 3089 N N . CYS B 2 133 ? 232.992 233.621 295.946 1.00 77.18 133 CYS M N 1
ATOM 3090 C CA . CYS B 2 133 ? 233.127 234.578 294.854 1.00 77.18 133 CYS M CA 1
ATOM 3091 C C . CYS B 2 133 ? 233.918 233.979 293.698 1.00 77.18 133 CYS M C 1
ATOM 3092 O O . CYS B 2 133 ? 233.585 234.195 292.525 1.00 77.18 133 CYS M O 1
ATOM 3095 N N . THR B 2 134 ? 234.977 233.232 294.015 1.00 66.53 134 THR M N 1
ATOM 3096 C CA . THR B 2 134 ? 235.769 232.585 292.975 1.00 66.53 134 THR M CA 1
ATOM 3097 C C . THR B 2 134 ? 234.928 231.601 292.177 1.00 66.53 134 THR M C 1
ATOM 3098 O O . THR B 2 134 ? 235.020 231.548 290.946 1.00 66.53 134 THR M O 1
ATOM 3102 N N . LYS B 2 135 ? 234.102 230.812 292.864 1.00 60.68 135 LYS M N 1
ATOM 3103 C CA . LYS B 2 135 ? 233.226 229.875 292.172 1.00 60.68 135 LYS M CA 1
ATOM 3104 C C . LYS B 2 135 ? 232.256 230.608 291.255 1.00 60.68 135 LYS M C 1
ATOM 3105 O O . LYS B 2 135 ? 232.017 230.180 290.118 1.00 60.68 135 LYS M O 1
ATOM 3111 N N . GLN B 2 136 ? 231.688 231.719 291.731 1.00 67.30 136 GLN M N 1
ATOM 3112 C CA . GLN B 2 136 ? 230.777 232.488 290.886 1.00 67.30 136 GLN M CA 1
ATOM 3113 C C . GLN B 2 136 ? 231.485 233.002 289.636 1.00 67.30 136 GLN M C 1
ATOM 3114 O O . GLN B 2 136 ? 230.951 232.914 288.519 1.00 67.30 136 GLN M O 1
ATOM 3120 N N . ALA B 2 137 ? 232.700 233.528 289.805 1.00 61.29 137 ALA M N 1
ATOM 3121 C CA . ALA B 2 137 ? 233.459 234.017 288.660 1.00 61.29 137 ALA M CA 1
ATOM 3122 C C . ALA B 2 137 ? 233.774 232.888 287.688 1.00 61.29 137 ALA M C 1
ATOM 3123 O O . ALA B 2 137 ? 233.749 233.081 286.467 1.00 61.29 137 ALA M O 1
ATOM 3125 N N . LEU B 2 138 ? 234.075 231.700 288.213 1.00 55.21 138 LEU M N 1
ATOM 3126 C CA . LEU B 2 138 ? 234.366 230.565 287.345 1.00 55.21 138 LEU M CA 1
ATOM 3127 C C . LEU B 2 138 ? 233.134 230.139 286.556 1.00 55.21 138 LEU M C 1
ATOM 3128 O O . LEU B 2 138 ? 233.240 229.789 285.376 1.00 55.21 138 LEU M O 1
ATOM 3133 N N . LEU B 2 139 ? 231.957 230.161 287.185 1.00 58.13 139 LEU M N 1
ATOM 3134 C CA . LEU B 2 139 ? 230.731 229.882 286.439 1.00 58.13 139 LEU M CA 1
ATOM 3135 C C . LEU B 2 139 ? 230.521 230.898 285.323 1.00 58.13 139 LEU M C 1
ATOM 3136 O O . LEU B 2 139 ? 230.142 230.536 284.198 1.00 58.13 139 LEU M O 1
ATOM 3141 N N . ALA B 2 140 ? 230.765 232.178 285.615 1.00 63.66 140 ALA M N 1
ATOM 3142 C CA . ALA B 2 140 ? 230.654 233.195 284.572 1.00 63.66 140 ALA M CA 1
ATOM 3143 C C . ALA B 2 140 ? 231.623 232.916 283.428 1.00 63.66 140 ALA M C 1
ATOM 3144 O O . ALA B 2 140 ? 231.271 233.060 282.248 1.00 63.66 140 ALA M O 1
ATOM 3146 N N . GLU B 2 141 ? 232.851 232.513 283.762 1.00 60.73 141 GLU M N 1
ATOM 3147 C CA . GLU B 2 141 ? 233.835 232.205 282.731 1.00 60.73 141 GLU M CA 1
ATOM 3148 C C . GLU B 2 141 ? 233.404 231.012 281.888 1.00 60.73 141 GLU M C 1
ATOM 3149 O O . GLU B 2 141 ? 233.603 231.005 280.670 1.00 60.73 141 GLU M O 1
ATOM 3155 N N . LEU B 2 142 ? 232.826 229.985 282.519 1.00 58.90 142 LEU M N 1
ATOM 3156 C CA . LEU B 2 142 ? 232.313 228.852 281.751 1.00 58.90 142 LEU M CA 1
ATOM 3157 C C . LEU B 2 142 ? 231.219 229.286 280.788 1.00 58.90 142 LEU M C 1
ATOM 3158 O O . LEU B 2 142 ? 231.181 228.834 279.637 1.00 58.90 142 LEU M O 1
ATOM 3163 N N . GLU B 2 143 ? 230.310 230.151 281.241 1.00 62.71 143 GLU M N 1
ATOM 3164 C CA . GLU B 2 143 ? 229.255 230.622 280.346 1.00 62.71 143 GLU M CA 1
ATOM 3165 C C . GLU B 2 143 ? 229.837 231.384 279.160 1.00 62.71 143 GLU M C 1
ATOM 3166 O O . GLU B 2 143 ? 229.431 231.172 278.006 1.00 62.71 143 GLU M O 1
ATOM 3172 N N . GLU B 2 144 ? 230.801 232.267 279.425 1.00 65.79 144 GLU M N 1
ATOM 3173 C CA . GLU B 2 144 ? 231.421 233.027 278.343 1.00 65.79 144 GLU M CA 1
ATOM 3174 C C . GLU B 2 144 ? 232.160 232.107 277.377 1.00 65.79 144 GLU M C 1
ATOM 3175 O O . GLU B 2 144 ? 232.115 232.306 276.155 1.00 65.79 144 GLU M O 1
ATOM 3181 N N . GLN B 2 145 ? 232.846 231.093 277.910 1.00 59.46 145 GLN M N 1
ATOM 3182 C CA . GLN B 2 145 ? 233.535 230.127 277.064 1.00 59.46 145 GLN M CA 1
ATOM 3183 C C . GLN B 2 145 ? 232.551 229.366 276.189 1.00 59.46 145 GLN M C 1
ATOM 3184 O O . GLN B 2 145 ? 232.825 229.112 275.011 1.00 59.46 145 GLN M O 1
ATOM 3190 N N . LYS B 2 146 ? 231.402 228.988 276.751 1.00 58.97 146 LYS M N 1
ATOM 3191 C CA . LYS B 2 146 ? 230.375 228.318 275.962 1.00 58.97 146 LYS M CA 1
ATOM 3192 C C . LYS B 2 146 ? 229.898 229.202 274.820 1.00 58.97 146 LYS M C 1
ATOM 3193 O O . LYS B 2 146 ? 229.734 228.736 273.685 1.00 58.97 146 LYS M O 1
ATOM 3199 N N . ILE B 2 147 ? 229.669 230.485 275.104 1.00 57.79 147 ILE M N 1
ATOM 3200 C CA . ILE B 2 147 ? 229.220 231.408 274.063 1.00 57.79 147 ILE M CA 1
ATOM 3201 C C . ILE B 2 147 ? 230.266 231.517 272.957 1.00 57.79 147 ILE M C 1
ATOM 3202 O O . ILE B 2 147 ? 229.949 231.472 271.757 1.00 57.79 147 ILE M O 1
ATOM 3207 N N . VAL B 2 148 ? 231.534 231.659 273.350 1.00 54.79 148 VAL M N 1
ATOM 3208 C CA . VAL B 2 148 ? 232.609 231.788 272.371 1.00 54.79 148 VAL M CA 1
ATOM 3209 C C . VAL B 2 148 ? 232.705 230.530 271.518 1.00 54.79 148 VAL M C 1
ATOM 3210 O O . VAL B 2 148 ? 232.881 230.600 270.295 1.00 54.79 148 VAL M O 1
ATOM 3214 N N . GLN B 2 149 ? 232.589 229.360 272.150 1.00 54.06 149 GLN M N 1
ATOM 3215 C CA . GLN B 2 149 ? 232.644 228.105 271.410 1.00 54.06 149 GLN M CA 1
ATOM 3216 C C . GLN B 2 149 ? 231.489 227.993 270.427 1.00 54.06 149 GLN M C 1
ATOM 3217 O O . GLN B 2 149 ? 231.661 227.492 269.310 1.00 54.06 149 GLN M O 1
ATOM 3223 N N . ALA B 2 150 ? 230.297 228.442 270.828 1.00 54.40 150 ALA M N 1
ATOM 3224 C CA . ALA B 2 150 ? 229.163 228.428 269.910 1.00 54.40 150 ALA M CA 1
ATOM 3225 C C . ALA B 2 150 ? 229.434 229.299 268.690 1.00 54.40 150 ALA M C 1
ATOM 3226 O O . ALA B 2 150 ? 229.169 228.892 267.550 1.00 54.40 150 ALA M O 1
ATOM 3228 N N . LYS B 2 151 ? 229.979 230.499 268.910 1.00 58.85 151 LYS M N 1
ATOM 3229 C CA . LYS B 2 151 ? 230.310 231.369 267.782 1.00 58.85 151 LYS M CA 1
ATOM 3230 C C . LYS B 2 151 ? 231.352 230.724 266.872 1.00 58.85 151 LYS M C 1
ATOM 3231 O O . LYS B 2 151 ? 231.242 230.785 265.637 1.00 58.85 151 LYS M O 1
ATOM 3237 N N . LEU B 2 152 ? 232.370 230.103 267.467 1.00 54.20 152 LEU M N 1
ATOM 3238 C CA . LEU B 2 152 ? 233.409 229.450 266.677 1.00 54.20 152 LEU M CA 1
ATOM 3239 C C . LEU B 2 152 ? 232.834 228.316 265.841 1.00 54.20 152 LEU M C 1
ATOM 3240 O O . LEU B 2 152 ? 233.202 228.146 264.671 1.00 54.20 152 LEU M O 1
ATOM 3245 N N . LYS B 2 153 ? 231.940 227.520 266.429 1.00 52.18 153 LYS M N 1
ATOM 3246 C CA . LYS B 2 153 ? 231.318 226.432 265.686 1.00 52.18 153 LYS M CA 1
ATOM 3247 C C . LYS B 2 153 ? 230.469 226.970 264.544 1.00 52.18 153 LYS M C 1
ATOM 3248 O O . LYS B 2 153 ? 230.434 226.384 263.455 1.00 52.18 153 LYS M O 1
ATOM 3254 N N . GLN B 2 154 ? 229.777 228.088 264.776 1.00 54.38 154 GLN M N 1
ATOM 3255 C CA . GLN B 2 154 ? 229.010 228.711 263.702 1.00 54.38 154 GLN M CA 1
ATOM 3256 C C . GLN B 2 154 ? 229.919 229.113 262.546 1.00 54.38 154 GLN M C 1
ATOM 3257 O O . GLN B 2 154 ? 229.605 228.863 261.375 1.00 54.38 154 GLN M O 1
ATOM 3263 N N . THR B 2 155 ? 231.065 229.718 262.858 1.00 48.76 155 THR M N 1
ATOM 3264 C CA . TH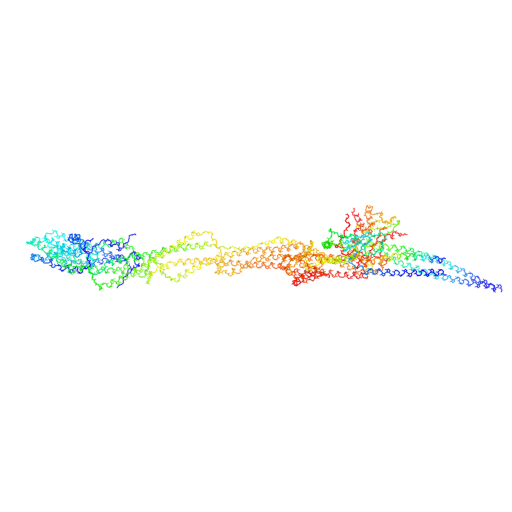R B 2 155 ? 231.992 230.120 261.801 1.00 48.76 155 THR M CA 1
ATOM 3265 C C . THR B 2 155 ? 232.547 228.907 261.050 1.00 48.76 155 THR M C 1
ATOM 3266 O O . THR B 2 155 ? 232.648 228.916 259.811 1.00 48.76 155 THR M O 1
ATOM 3270 N N . LEU B 2 156 ? 232.910 227.852 261.785 1.00 47.98 156 LEU M N 1
ATOM 3271 C CA . LEU B 2 156 ? 233.464 226.661 261.149 1.00 47.98 156 LEU M CA 1
ATOM 3272 C C . LEU B 2 156 ? 232.444 225.987 260.240 1.00 47.98 156 LEU M C 1
ATOM 3273 O O . LEU B 2 156 ? 232.776 225.564 259.124 1.00 47.98 156 LEU M O 1
ATOM 3278 N N . THR B 2 157 ? 231.192 225.882 260.690 1.00 48.02 157 THR M N 1
ATOM 3279 C CA . THR B 2 157 ? 230.184 225.294 259.819 1.00 48.02 157 THR M CA 1
ATOM 3280 C C . THR B 2 157 ? 229.867 226.214 258.648 1.00 48.02 157 THR M C 1
ATOM 3281 O O . THR B 2 157 ? 229.461 225.734 257.585 1.00 48.02 157 THR M O 1
ATOM 3285 N N . PHE B 2 158 ? 230.070 227.527 258.802 1.00 47.91 158 PHE M N 1
ATOM 3286 C CA . PHE B 2 158 ? 229.934 228.407 257.646 1.00 47.91 158 PHE M CA 1
ATOM 3287 C C . PHE B 2 158 ? 230.980 228.084 256.585 1.00 47.91 158 PHE M C 1
ATOM 3288 O O . PHE B 2 158 ? 230.652 227.972 255.397 1.00 47.91 158 PHE M O 1
ATOM 3296 N N . PHE B 2 159 ? 232.245 227.930 256.992 1.00 46.18 159 PHE M N 1
ATOM 3297 C CA . PHE B 2 159 ? 233.255 227.487 256.026 1.00 46.18 159 PHE M CA 1
ATOM 3298 C C . PHE B 2 159 ? 232.898 226.143 255.411 1.00 46.18 159 PHE M C 1
ATOM 3299 O O . PHE B 2 159 ? 233.078 225.938 254.204 1.00 46.18 159 PHE M O 1
ATOM 3307 N N . ASP B 2 160 ? 232.421 225.204 256.225 1.00 51.37 160 ASP M N 1
ATOM 3308 C CA . ASP B 2 160 ? 232.119 223.878 255.699 1.00 51.37 160 ASP M CA 1
ATOM 3309 C C . ASP B 2 160 ? 231.008 223.936 254.657 1.00 51.37 160 ASP M C 1
ATOM 3310 O O . ASP B 2 160 ? 231.108 223.314 253.590 1.00 51.37 160 ASP M O 1
ATOM 3315 N N . GLU B 2 161 ? 229.953 224.703 254.934 1.00 50.58 161 GLU M N 1
ATOM 3316 C CA . GLU B 2 161 ? 228.870 224.842 253.970 1.00 50.58 161 GLU M CA 1
ATOM 3317 C C . GLU B 2 161 ? 229.322 225.592 252.725 1.00 50.58 161 GLU M C 1
ATOM 3318 O O . GLU B 2 161 ? 228.868 225.278 251.620 1.00 50.58 161 GLU M O 1
ATOM 3324 N N . LEU B 2 162 ? 230.211 226.576 252.875 1.00 47.69 162 LEU M N 1
ATOM 3325 C CA . LEU B 2 162 ? 230.744 227.263 251.703 1.00 47.69 162 LEU M CA 1
ATOM 3326 C C . LEU B 2 162 ? 231.528 226.307 250.817 1.00 47.69 162 LEU M C 1
ATOM 3327 O O . LEU B 2 162 ? 231.394 226.331 249.587 1.00 47.69 162 LEU M O 1
ATOM 3332 N N . HIS B 2 163 ? 232.353 225.455 251.428 1.00 50.86 163 HIS M N 1
ATOM 3333 C CA . HIS B 2 163 ? 233.092 224.467 250.652 1.00 50.86 163 HIS M CA 1
ATOM 3334 C C . HIS B 2 163 ? 232.147 223.497 249.958 1.00 50.86 163 HIS M C 1
ATOM 3335 O O . HIS B 2 163 ? 232.363 223.130 248.797 1.00 50.86 163 HIS M O 1
ATOM 3342 N N . ASN B 2 164 ? 231.100 223.060 250.660 1.00 51.85 164 ASN M N 1
ATOM 3343 C CA . ASN B 2 164 ? 230.134 222.157 250.043 1.00 51.85 164 ASN M CA 1
ATOM 3344 C C . ASN B 2 164 ? 229.432 222.822 248.866 1.00 51.85 164 ASN M C 1
ATOM 3345 O O . ASN B 2 164 ? 229.213 222.188 247.827 1.00 51.85 164 ASN M O 1
ATOM 3350 N N . VAL B 2 165 ? 229.075 224.099 249.011 1.00 50.36 165 VAL M N 1
ATOM 3351 C CA . VAL B 2 165 ? 228.436 224.831 247.922 1.00 50.36 165 VAL M CA 1
ATOM 3352 C C . VAL B 2 165 ? 229.370 224.924 246.725 1.00 50.36 165 VAL M C 1
ATOM 3353 O O . VAL B 2 165 ? 228.959 224.706 245.578 1.00 50.36 165 VAL M O 1
ATOM 3357 N N . GLY B 2 166 ? 230.642 225.244 246.970 1.00 49.39 166 GLY M N 1
ATOM 3358 C CA . GLY B 2 166 ? 231.600 225.293 245.878 1.00 49.39 166 GLY M CA 1
ATOM 3359 C C . GLY B 2 166 ? 231.747 223.956 245.178 1.00 49.39 166 GLY M C 1
ATOM 3360 O O . GLY B 2 166 ? 231.798 223.889 243.947 1.00 49.39 166 GLY M O 1
ATOM 3361 N N . ARG B 2 167 ? 231.796 222.872 245.954 1.00 52.68 167 ARG M N 1
ATOM 3362 C CA . ARG B 2 167 ? 231.881 221.537 245.373 1.00 52.68 167 ARG M CA 1
ATOM 3363 C C . ARG B 2 167 ? 230.654 221.213 244.533 1.00 52.68 167 ARG M C 1
ATOM 3364 O O . ARG B 2 167 ? 230.769 220.604 243.463 1.00 52.68 167 ARG M O 1
ATOM 3372 N N . ASP B 2 168 ? 229.471 221.619 244.998 1.00 51.62 168 ASP M N 1
ATOM 3373 C CA . ASP B 2 168 ? 228.233 221.261 244.317 1.00 51.62 168 ASP M CA 1
ATOM 3374 C C . ASP B 2 168 ? 228.129 221.873 242.927 1.00 51.62 168 ASP M C 1
ATOM 3375 O O . ASP B 2 168 ? 227.271 221.453 242.144 1.00 51.62 168 ASP M O 1
ATOM 3380 N N . HIS B 2 169 ? 228.973 222.845 242.604 1.00 51.02 169 HIS M N 1
ATOM 3381 C CA . HIS B 2 169 ? 228.946 223.525 241.317 1.00 51.02 169 HIS M CA 1
ATOM 3382 C C . HIS B 2 169 ? 230.226 223.260 240.535 1.00 51.02 169 HIS M C 1
ATOM 3383 O O . HIS B 2 169 ? 230.798 224.158 239.914 1.00 51.02 169 HIS M O 1
ATOM 3390 N N . GLY B 2 170 ? 230.687 222.013 240.565 1.00 46.81 170 GLY M N 1
ATOM 3391 C CA . GLY B 2 170 ? 231.821 221.601 239.764 1.00 46.81 170 GLY M CA 1
ATOM 3392 C C . GLY B 2 170 ? 233.161 221.696 240.462 1.00 46.81 170 GLY M C 1
ATOM 3393 O O . GLY B 2 170 ? 233.891 220.704 240.549 1.00 46.81 170 GLY M O 1
ATOM 3394 N N . THR B 2 171 ? 233.496 222.878 240.971 1.00 45.41 171 THR M N 1
ATOM 3395 C CA . THR B 2 171 ? 234.832 223.139 241.505 1.00 45.41 171 THR M CA 1
ATOM 3396 C C . THR B 2 171 ? 234.882 222.718 242.967 1.00 45.41 171 THR M C 1
ATOM 3397 O O . THR B 2 171 ? 234.559 223.499 243.865 1.00 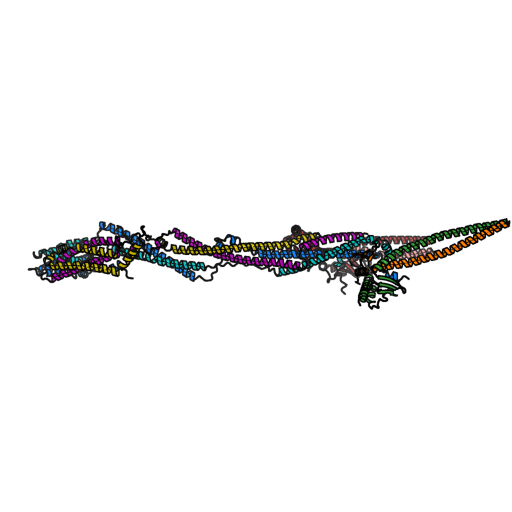45.41 171 THR M O 1
ATOM 3401 N N . SER B 2 172 ? 235.302 221.476 243.209 1.00 51.38 172 SER M N 1
ATOM 3402 C CA . SER B 2 172 ? 235.538 221.007 244.567 1.00 51.38 172 SER M CA 1
ATOM 3403 C C . SER B 2 172 ? 236.903 221.418 245.100 1.00 51.38 172 SER M C 1
ATOM 3404 O O . SER B 2 172 ? 237.130 221.329 246.311 1.00 51.38 172 SER M O 1
ATOM 3407 N N . ASP B 2 173 ? 237.808 221.863 244.230 1.00 46.27 173 ASP M N 1
ATOM 3408 C CA . ASP B 2 173 ? 239.142 222.305 244.628 1.00 46.27 173 ASP M CA 1
ATOM 3409 C C . ASP B 2 173 ? 239.508 223.510 243.775 1.00 46.27 173 ASP M C 1
ATOM 3410 O O . ASP B 2 173 ? 239.663 223.388 242.556 1.00 46.27 173 ASP M O 1
ATOM 3415 N N . PHE B 2 174 ? 239.640 224.671 244.415 1.00 39.26 174 PHE M N 1
ATOM 3416 C CA . PHE B 2 174 ? 239.914 225.896 243.676 1.00 39.26 174 PHE M CA 1
ATOM 3417 C C . PHE B 2 174 ? 241.384 226.008 243.293 1.00 39.26 174 PHE M C 1
ATOM 3418 O O . PHE B 2 174 ? 241.710 226.542 242.229 1.00 39.26 174 PHE M O 1
ATOM 3426 N N . ARG B 2 175 ? 242.284 225.515 244.149 1.00 39.45 175 ARG M N 1
ATOM 3427 C CA . ARG B 2 175 ? 243.713 225.680 243.900 1.00 39.45 175 ARG M CA 1
ATOM 3428 C C . ARG B 2 175 ? 244.153 224.919 242.656 1.00 39.45 175 ARG M C 1
ATOM 3429 O O . ARG B 2 175 ? 244.815 225.483 241.774 1.00 39.45 175 ARG M O 1
ATOM 3437 N N . GLU B 2 176 ? 243.787 223.641 242.565 1.00 40.43 176 GLU M N 1
ATOM 3438 C CA . GLU B 2 176 ? 244.134 222.850 241.391 1.00 40.43 176 GLU M CA 1
ATOM 3439 C C . GLU B 2 176 ? 243.450 223.390 240.143 1.00 40.43 176 GLU M C 1
ATOM 3440 O O . GLU B 2 176 ? 244.025 223.360 239.047 1.00 40.43 176 GLU M O 1
ATOM 3446 N N . SER B 2 177 ? 242.223 223.894 240.291 1.00 33.06 177 SER M N 1
ATOM 3447 C CA . SER B 2 177 ? 241.527 224.488 239.158 1.00 33.06 177 SER M CA 1
ATOM 3448 C C . SER B 2 177 ? 242.287 225.697 238.638 1.00 33.06 177 SER M C 1
ATOM 3449 O O . SER B 2 177 ? 242.473 225.853 237.426 1.00 33.06 177 SER M O 1
ATOM 3452 N N . LEU B 2 178 ? 242.757 226.548 239.550 1.00 29.77 178 LEU M N 1
ATOM 3453 C CA . LEU B 2 178 ? 243.536 227.714 239.158 1.00 29.77 178 LEU M CA 1
ATOM 3454 C C . LEU B 2 178 ? 244.844 227.304 238.501 1.00 29.77 178 LEU M C 1
ATOM 3455 O O . LEU B 2 178 ? 245.277 227.927 237.527 1.00 29.77 178 LEU M O 1
ATOM 3460 N N . VAL B 2 179 ? 245.493 226.263 239.025 1.00 31.27 179 VAL M N 1
ATOM 3461 C CA . VAL B 2 179 ? 246.753 225.812 238.442 1.00 31.27 179 VAL M CA 1
ATOM 3462 C C . VAL B 2 179 ? 246.538 225.319 237.015 1.00 31.27 179 VAL M C 1
ATOM 3463 O O . VAL B 2 179 ? 247.294 225.669 236.096 1.00 31.27 179 VAL M O 1
ATOM 3467 N N . SER B 2 180 ? 245.503 224.503 236.808 1.00 31.74 180 SER M N 1
ATOM 3468 C CA . SER B 2 180 ? 245.205 224.014 235.467 1.00 31.74 180 SER M CA 1
ATOM 3469 C C . SER B 2 180 ? 244.856 225.163 234.534 1.00 31.74 180 SER M C 1
ATOM 3470 O O . SER B 2 180 ? 245.272 225.177 233.368 1.00 31.74 180 SER M O 1
ATOM 3473 N N . LEU B 2 181 ? 244.090 226.136 235.029 1.00 28.40 181 LEU M N 1
ATOM 3474 C CA . LEU B 2 181 ? 243.745 227.290 234.210 1.00 28.40 181 LEU M CA 1
ATOM 3475 C C . LEU B 2 181 ? 244.986 228.084 233.830 1.00 28.40 181 LEU M C 1
ATOM 3476 O O . LEU B 2 181 ? 245.094 228.570 232.703 1.00 28.40 181 LEU M O 1
ATOM 3481 N N . VAL B 2 182 ? 245.934 228.223 234.757 1.00 30.60 182 VAL M N 1
ATOM 3482 C CA . VAL B 2 182 ? 247.170 228.946 234.462 1.00 30.60 182 VAL M CA 1
ATOM 3483 C C . VAL B 2 182 ? 247.960 228.221 233.381 1.00 30.60 182 VAL M C 1
ATOM 3484 O O . VAL B 2 182 ? 248.470 228.837 232.434 1.00 30.60 182 VAL M O 1
ATOM 3488 N N . GLN B 2 183 ? 248.080 226.899 233.512 1.00 33.99 183 GLN M N 1
ATOM 3489 C CA . GLN B 2 183 ? 248.816 226.123 232.519 1.00 33.99 183 GLN M CA 1
ATOM 3490 C C . GLN B 2 183 ? 248.169 226.244 231.145 1.00 33.99 183 GLN M C 1
ATOM 3491 O O . GLN B 2 183 ? 248.850 226.469 230.133 1.00 33.99 183 GLN M O 1
ATOM 3497 N N . ASN B 2 184 ? 246.844 226.116 231.097 1.00 31.27 184 ASN M N 1
ATOM 3498 C CA . ASN B 2 184 ? 246.136 226.223 229.830 1.00 31.27 184 ASN M CA 1
ATOM 3499 C C . ASN B 2 184 ? 246.231 227.628 229.257 1.00 31.27 184 ASN M C 1
ATOM 3500 O O . ASN B 2 184 ? 246.302 227.793 228.037 1.00 31.27 184 ASN M O 1
ATOM 3505 N N . SER B 2 185 ? 246.235 228.648 230.117 1.00 29.08 185 SER M N 1
ATOM 3506 C CA . SER B 2 185 ? 246.390 230.018 229.650 1.00 29.08 185 SER M CA 1
ATOM 3507 C C . SER B 2 185 ? 247.763 230.232 229.034 1.00 29.08 185 SER M C 1
ATOM 3508 O O . SER B 2 185 ? 247.889 230.913 228.013 1.00 29.08 185 SER M O 1
ATOM 3511 N N . ARG B 2 186 ? 248.804 229.667 229.645 1.00 31.42 186 ARG M N 1
ATOM 3512 C CA . ARG B 2 186 ? 250.135 229.760 229.053 1.00 31.42 186 ARG M CA 1
ATOM 3513 C C . ARG B 2 186 ? 250.181 229.060 227.701 1.00 31.42 186 ARG M C 1
ATOM 3514 O O . ARG B 2 186 ? 250.755 229.583 226.734 1.00 31.42 186 ARG M O 1
ATOM 3522 N N . LYS B 2 187 ? 249.575 227.875 227.614 1.00 29.99 187 LYS M N 1
ATOM 3523 C CA . LYS B 2 187 ? 249.538 227.156 226.346 1.00 29.99 187 LYS M CA 1
ATOM 3524 C C . LYS B 2 187 ? 248.807 227.963 225.280 1.00 29.99 187 LYS M C 1
ATOM 3525 O O . LYS B 2 187 ? 249.265 228.072 224.134 1.00 29.99 187 LYS M O 1
ATOM 3531 N N . LEU B 2 188 ? 247.666 228.546 225.647 1.00 24.67 188 LEU M N 1
ATOM 3532 C CA . LEU B 2 188 ? 246.902 229.349 224.704 1.00 24.67 188 LEU M CA 1
ATOM 3533 C C . LEU B 2 188 ? 247.648 230.615 224.317 1.00 24.67 188 LEU M C 1
ATOM 3534 O O . LEU B 2 188 ? 247.526 231.076 223.182 1.00 24.67 188 LEU M O 1
ATOM 3539 N N . GLN B 2 189 ? 248.415 231.192 225.240 1.00 28.82 189 GLN M N 1
ATOM 3540 C CA . GLN B 2 189 ? 249.234 232.346 224.897 1.00 28.82 189 GLN M CA 1
ATOM 3541 C C . GLN B 2 189 ? 250.296 231.972 223.876 1.00 28.82 189 GLN M C 1
ATOM 3542 O O . GLN B 2 189 ? 250.551 232.727 222.932 1.00 28.82 189 GLN M O 1
ATOM 3548 N N . ASN B 2 190 ? 250.923 230.808 224.049 1.00 32.09 190 ASN M N 1
ATOM 3549 C CA . ASN B 2 190 ? 251.888 230.340 223.058 1.00 32.09 190 ASN M CA 1
ATOM 3550 C C . ASN B 2 190 ? 251.221 230.142 221.703 1.00 32.09 190 ASN M C 1
ATOM 3551 O O . ASN B 2 190 ? 251.765 230.538 220.660 1.00 32.09 190 ASN M O 1
ATOM 3556 N N . ILE B 2 191 ? 250.035 229.533 221.706 1.00 28.31 191 ILE M N 1
ATOM 3557 C CA . ILE B 2 191 ? 249.302 229.310 220.464 1.00 28.31 191 ILE M CA 1
ATOM 3558 C C . ILE B 2 191 ? 248.966 230.638 219.801 1.00 28.31 191 ILE M C 1
ATOM 3559 O O . ILE B 2 191 ? 249.108 230.797 218.584 1.00 28.31 191 ILE M O 1
ATOM 3564 N N . ARG B 2 192 ? 248.514 231.610 220.594 1.00 31.57 192 ARG M N 1
ATOM 3565 C CA . ARG B 2 192 ? 248.165 232.921 220.062 1.00 31.57 192 ARG M CA 1
ATOM 3566 C C . ARG B 2 192 ? 249.386 233.624 219.494 1.00 31.57 192 ARG M C 1
ATOM 3567 O O . ARG B 2 192 ? 249.292 234.307 218.472 1.00 31.57 192 ARG M O 1
ATOM 3575 N N . ASP B 2 193 ? 250.534 233.485 220.156 1.00 34.91 193 ASP M N 1
ATOM 3576 C CA . ASP B 2 193 ? 251.758 234.083 219.639 1.00 34.91 193 ASP M CA 1
ATOM 3577 C C . ASP B 2 193 ? 252.127 233.482 218.292 1.00 34.91 193 ASP M C 1
ATOM 3578 O O . ASP B 2 193 ? 252.462 234.208 217.347 1.00 34.91 193 ASP M O 1
ATOM 3583 N N . ASN B 2 194 ? 252.055 232.154 218.183 1.00 34.46 194 ASN M N 1
ATOM 3584 C CA . ASN B 2 194 ? 252.347 231.500 216.911 1.00 34.46 194 ASN M CA 1
ATOM 3585 C C . ASN B 2 194 ? 251.376 231.971 215.834 1.00 34.46 194 ASN M C 1
ATOM 3586 O O . ASN B 2 194 ? 251.777 232.284 214.704 1.00 34.46 194 ASN M O 1
ATOM 3591 N N . VAL B 2 195 ? 250.089 232.039 216.179 1.00 32.22 195 VAL M N 1
ATOM 3592 C CA . VAL B 2 195 ? 249.068 232.440 215.218 1.00 32.22 195 VAL M CA 1
ATOM 3593 C C . VAL B 2 195 ? 249.303 233.870 214.758 1.00 32.22 195 VAL M C 1
ATOM 3594 O O . VAL B 2 195 ? 249.198 234.179 213.567 1.00 32.22 195 VAL M O 1
ATOM 3598 N N . GLU B 2 196 ? 249.618 234.765 215.693 1.00 42.62 196 GLU M N 1
ATOM 3599 C CA . GLU B 2 196 ? 249.865 236.156 215.342 1.00 42.62 196 GLU M CA 1
ATOM 3600 C C . GLU B 2 196 ? 251.089 236.287 214.451 1.00 42.62 196 GLU M C 1
ATOM 3601 O O . GLU B 2 196 ? 251.080 237.060 213.487 1.00 42.62 196 GLU M O 1
ATOM 3607 N N . LYS B 2 197 ? 252.151 235.539 214.754 1.00 39.18 197 LYS M N 1
ATOM 3608 C CA . LYS B 2 197 ? 253.345 235.587 213.920 1.00 39.18 197 LYS M CA 1
ATOM 3609 C C . LYS B 2 197 ? 253.038 235.122 212.503 1.00 39.18 197 LYS M C 1
ATOM 3610 O O . LYS B 2 197 ? 253.432 235.766 211.522 1.00 39.18 197 LYS M O 1
ATOM 3616 N N . GLU B 2 198 ? 252.317 234.007 212.379 1.00 45.42 198 GLU M N 1
ATOM 3617 C CA . GLU B 2 198 ? 251.995 233.489 211.054 1.00 45.42 198 GLU M CA 1
ATOM 3618 C C . GLU B 2 198 ? 251.071 234.436 210.299 1.00 45.42 198 GLU M C 1
ATOM 3619 O O . GLU B 2 198 ? 251.236 234.641 209.090 1.00 45.42 198 GLU M O 1
ATOM 3625 N N . SER B 2 199 ? 250.096 235.025 210.993 1.00 46.50 199 SER M N 1
ATOM 3626 C CA . SER B 2 199 ? 249.190 235.968 210.351 1.00 46.50 199 SER M CA 1
ATOM 3627 C C . SER B 2 199 ? 249.934 237.207 209.879 1.00 46.50 199 SER M C 1
ATOM 3628 O O . SER B 2 199 ? 249.664 237.724 208.791 1.00 46.50 199 SER M O 1
ATOM 3631 N N . LYS B 2 200 ? 250.866 237.707 210.691 1.00 47.13 200 LYS M N 1
ATOM 3632 C CA . LYS B 2 200 ? 251.669 238.850 210.278 1.00 47.13 200 LYS M CA 1
ATOM 3633 C C . LYS B 2 200 ? 252.520 238.510 209.064 1.00 47.13 200 LYS M C 1
ATOM 3634 O O . LYS B 2 200 ? 252.654 239.323 208.141 1.00 47.13 200 LYS M O 1
ATOM 3640 N N . ARG B 2 201 ? 253.105 237.310 209.049 1.00 52.87 201 ARG M N 1
ATOM 3641 C CA . ARG B 2 201 ? 253.897 236.894 207.897 1.00 52.87 201 ARG M CA 1
ATOM 3642 C C . ARG B 2 201 ? 253.039 236.809 206.642 1.00 52.87 201 ARG M C 1
ATOM 3643 O O . ARG B 2 201 ? 253.473 237.207 205.554 1.00 52.87 201 ARG M O 1
ATOM 3651 N N . LEU B 2 202 ? 251.820 236.286 206.770 1.00 51.73 202 LEU M N 1
ATOM 3652 C CA . LEU B 2 202 ? 250.916 236.239 205.626 1.00 51.73 202 LEU M CA 1
ATOM 3653 C C . LEU B 2 202 ? 250.520 237.641 205.179 1.00 51.73 202 LEU M C 1
ATOM 3654 O O . LEU B 2 202 ? 250.393 237.903 203.977 1.00 51.73 202 LEU M O 1
ATOM 3659 N N . LYS B 2 203 ? 250.310 238.548 206.134 1.00 54.56 203 LYS M N 1
ATOM 3660 C CA . LYS B 2 203 ? 249.952 239.921 205.797 1.00 54.56 203 LYS M CA 1
ATOM 3661 C C . LYS B 2 203 ? 251.061 240.605 205.014 1.00 54.56 203 LYS M C 1
ATOM 3662 O O . LYS B 2 203 ? 250.813 241.197 203.957 1.00 54.56 203 LYS M O 1
ATOM 3668 N N . ILE B 2 204 ? 252.294 240.536 205.518 1.00 59.99 204 ILE M N 1
ATOM 3669 C CA . ILE B 2 204 ? 253.409 241.175 204.828 1.00 59.99 204 ILE M CA 1
ATOM 3670 C C . ILE B 2 2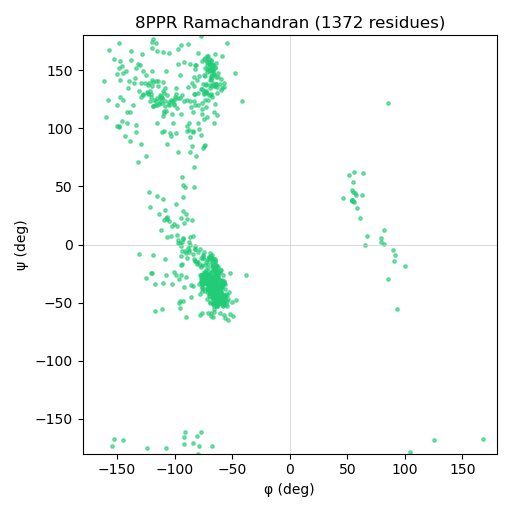04 ? 253.700 240.464 203.512 1.00 59.99 204 ILE M C 1
ATOM 3671 O O . ILE B 2 204 ? 254.072 241.098 202.518 1.00 59.99 204 ILE M O 1
ATOM 3676 N N . SER B 2 205 ? 253.536 239.146 203.483 1.00 62.83 205 SER M N 1
ATOM 3677 C CA . SER B 2 205 ? 253.801 238.367 202.281 1.00 62.83 205 SER M CA 1
ATOM 3678 C C . SER B 2 205 ? 252.554 237.614 201.831 1.00 62.83 205 SER M C 1
ATOM 3679 O O . SER B 2 205 ? 252.581 236.394 201.668 1.00 62.83 205 SER M O 1
ATOM 3682 N N . ASP C 3 35 ? 216.225 256.329 372.259 1.00 226.59 35 ASP N N 1
ATOM 3683 C CA . ASP C 3 35 ? 217.089 255.796 373.306 1.00 226.59 35 ASP N CA 1
ATOM 3684 C C . ASP C 3 35 ? 217.568 256.904 374.235 1.00 226.59 35 ASP N C 1
ATOM 3685 O O . ASP C 3 35 ? 218.398 257.730 373.855 1.00 226.59 35 ASP N O 1
ATOM 3690 N N . PHE C 3 36 ? 217.041 256.917 375.456 1.00 228.79 36 PHE N N 1
ATOM 3691 C CA . PHE C 3 36 ? 217.386 257.935 376.438 1.00 228.79 36 PHE N CA 1
ATOM 3692 C C . PHE C 3 36 ? 218.528 257.520 377.355 1.00 228.79 36 PHE N C 1
ATOM 3693 O O . PHE C 3 36 ? 218.875 258.278 378.266 1.00 228.79 36 PHE N O 1
ATOM 3701 N N . ARG C 3 37 ? 219.114 256.343 377.149 1.00 230.76 37 ARG N N 1
ATOM 3702 C CA . ARG C 3 37 ? 220.256 255.940 377.953 1.00 230.76 37 ARG N CA 1
ATOM 3703 C C . ARG C 3 37 ? 221.469 256.799 377.614 1.00 230.76 37 ARG N C 1
ATOM 3704 O O . ARG C 3 37 ? 221.614 257.295 376.494 1.00 230.76 37 ARG N O 1
ATOM 3712 N N . VAL C 3 38 ? 222.341 256.981 378.605 1.00 230.75 38 VAL N N 1
ATOM 3713 C CA . VAL C 3 38 ? 223.510 257.831 378.419 1.00 230.75 38 VAL N CA 1
ATOM 3714 C C . VAL C 3 38 ? 224.468 257.166 377.441 1.00 230.75 38 VAL N C 1
ATOM 3715 O O . VAL C 3 38 ? 224.837 255.996 377.604 1.00 230.75 38 VAL N O 1
ATOM 3719 N N . ARG C 3 39 ? 224.875 257.913 376.418 1.00 229.77 39 ARG N N 1
ATOM 3720 C CA . ARG C 3 39 ? 225.803 257.413 375.407 1.00 229.77 39 ARG N CA 1
ATOM 3721 C C . ARG C 3 39 ? 227.224 257.695 375.873 1.00 229.77 39 ARG N C 1
ATOM 3722 O O . ARG C 3 39 ? 227.714 258.822 375.772 1.00 229.77 39 ARG N O 1
ATOM 3730 N N . CYS C 3 40 ? 227.888 256.667 376.387 1.00 230.27 40 CYS N N 1
ATOM 3731 C CA . CYS C 3 40 ? 229.284 256.750 376.782 1.00 230.27 40 CYS N CA 1
ATOM 3732 C C . CYS C 3 40 ? 230.153 256.030 375.760 1.00 230.27 40 CYS N C 1
ATOM 3733 O O . CYS C 3 40 ? 229.672 255.268 374.918 1.00 230.27 40 CYS N O 1
ATOM 3736 N N . THR C 3 41 ? 231.449 256.293 375.834 1.00 229.91 41 THR N N 1
ATOM 3737 C CA . THR C 3 41 ? 232.430 255.648 374.971 1.00 229.91 41 THR N CA 1
ATOM 3738 C C . THR C 3 41 ? 233.479 254.880 375.752 1.00 229.91 41 THR N C 1
ATOM 3739 O O . THR C 3 41 ? 234.080 253.943 375.220 1.00 229.91 41 THR N O 1
ATOM 3743 N N . SER C 3 42 ? 233.712 255.258 377.004 1.00 232.12 42 SER N N 1
ATOM 3744 C CA . SER C 3 42 ? 234.792 254.711 377.810 1.00 232.12 42 SER N CA 1
ATOM 3745 C C . SER C 3 42 ? 234.232 253.699 378.803 1.00 232.12 42 SER N C 1
ATOM 3746 O O . SER C 3 42 ? 233.328 254.022 379.580 1.00 232.12 42 SER N O 1
ATOM 3749 N N . LYS C 3 43 ? 234.765 252.476 378.768 1.00 231.92 43 LYS N N 1
ATOM 3750 C CA . LYS C 3 43 ? 234.365 251.466 379.743 1.00 231.92 43 LYS N CA 1
ATOM 3751 C C . LYS C 3 43 ? 235.191 251.573 381.020 1.00 231.92 43 LYS N C 1
ATOM 3752 O O . LYS C 3 43 ? 234.643 251.529 382.131 1.00 231.92 43 LYS N O 1
ATOM 3758 N N . ARG C 3 44 ? 236.511 251.726 380.878 1.00 234.88 44 ARG N N 1
ATOM 3759 C CA . ARG C 3 44 ? 237.389 251.775 382.043 1.00 234.88 44 ARG N CA 1
ATOM 3760 C C . ARG C 3 44 ? 237.055 252.974 382.925 1.00 234.88 44 ARG N C 1
ATOM 3761 O O . ARG C 3 44 ? 237.064 252.869 384.157 1.00 234.88 44 ARG N O 1
ATOM 3769 N N . ALA C 3 45 ? 236.748 254.121 382.308 1.00 235.61 45 ALA N N 1
ATOM 3770 C CA . ALA C 3 45 ? 236.443 255.320 383.080 1.00 235.61 45 ALA N CA 1
ATOM 3771 C C . ALA C 3 45 ? 235.147 255.159 383.857 1.00 235.61 45 ALA N C 1
ATOM 3772 O O . ALA C 3 45 ? 235.065 255.555 385.023 1.00 235.61 45 ALA N O 1
ATOM 3774 N N . VAL C 3 46 ? 234.121 254.583 383.227 1.00 235.90 46 VAL N N 1
ATOM 3775 C CA . VAL C 3 46 ? 232.864 254.356 383.934 1.00 235.90 46 VAL N CA 1
ATOM 3776 C C . VAL C 3 46 ? 233.079 253.395 385.096 1.00 235.90 46 VAL N C 1
ATOM 3777 O O . VAL C 3 46 ? 232.591 253.627 386.211 1.00 235.90 46 VAL N O 1
ATOM 3781 N N . THR C 3 47 ? 233.831 252.313 384.863 1.00 236.35 47 THR N N 1
ATOM 3782 C CA . THR C 3 47 ? 234.097 251.363 385.939 1.00 236.35 47 THR N CA 1
ATOM 3783 C C . THR C 3 47 ? 234.820 252.035 387.100 1.00 236.35 47 THR N C 1
ATOM 3784 O O . THR C 3 47 ? 234.440 251.866 388.265 1.00 236.35 47 THR N O 1
ATOM 3788 N N . GLU C 3 48 ? 235.855 252.826 386.801 1.00 236.88 48 GLU N N 1
ATOM 3789 C CA . GLU C 3 48 ? 236.630 253.428 387.880 1.00 236.88 48 GLU N CA 1
ATOM 3790 C C . GLU C 3 48 ? 235.849 254.521 388.599 1.00 236.88 48 GLU N C 1
ATOM 3791 O O . GLU C 3 48 ? 236.000 254.680 389.813 1.00 236.88 48 GLU N O 1
ATOM 3797 N N . MET C 3 49 ? 235.005 255.279 387.891 1.00 237.61 49 MET N N 1
ATOM 3798 C CA . MET C 3 49 ? 234.242 256.318 388.576 1.00 237.61 49 MET N CA 1
ATOM 3799 C C . MET C 3 49 ? 233.139 255.709 389.432 1.00 237.61 49 MET N C 1
ATOM 3800 O O . MET C 3 49 ? 232.816 256.236 390.501 1.00 237.61 49 MET N O 1
ATOM 3805 N N . LEU C 3 50 ? 232.556 254.589 388.994 1.00 238.49 50 LEU N N 1
ATOM 3806 C CA . LEU C 3 50 ? 231.625 253.880 389.868 1.00 238.49 50 LEU N CA 1
ATOM 3807 C C . LEU C 3 50 ? 232.341 253.300 391.080 1.00 238.49 50 LEU N C 1
ATOM 3808 O O . LEU C 3 50 ? 231.809 253.326 392.195 1.00 238.49 50 LEU N O 1
ATOM 3813 N N . GLN C 3 51 ? 233.557 252.787 390.886 1.00 237.81 51 GLN N N 1
ATOM 3814 C CA . GLN C 3 51 ? 234.330 252.305 392.024 1.00 237.81 51 GLN N CA 1
ATOM 3815 C C . GLN C 3 51 ? 234.624 253.445 392.994 1.00 237.81 51 GLN N C 1
ATOM 3816 O O . GLN C 3 51 ? 234.568 253.264 394.216 1.00 237.81 51 GLN N O 1
ATOM 3822 N N . LEU C 3 52 ? 234.923 254.634 392.462 1.00 237.79 52 LEU N N 1
ATOM 3823 C CA . LEU C 3 52 ? 235.127 255.810 393.302 1.00 237.79 52 LEU N CA 1
ATOM 3824 C C . LEU C 3 52 ? 233.850 256.197 394.040 1.00 237.79 52 LEU N C 1
ATOM 3825 O O . LEU C 3 52 ? 233.894 256.564 395.218 1.00 237.79 52 LEU N O 1
ATOM 3830 N N . CYS C 3 53 ? 232.704 256.138 393.360 1.00 237.83 53 CYS N N 1
ATOM 3831 C CA . CYS C 3 53 ? 231.426 256.404 394.013 1.00 237.83 53 CYS N CA 1
ATOM 3832 C C . CYS C 3 53 ? 231.027 255.305 394.987 1.00 237.83 53 CYS N C 1
ATOM 3833 O O . CYS C 3 53 ? 230.058 255.482 395.730 1.00 237.83 53 CYS N O 1
ATOM 3836 N N . GLY C 3 54 ? 231.731 254.173 394.973 1.00 237.60 54 GLY N N 1
ATOM 3837 C CA . GLY C 3 54 ? 231.362 253.063 395.837 1.00 237.60 54 GLY N CA 1
ATOM 3838 C C . GLY C 3 54 ? 231.320 253.413 397.314 1.00 237.60 54 GLY N C 1
ATOM 3839 O O . GLY C 3 54 ? 230.402 253.000 398.028 1.00 237.60 54 GLY N O 1
ATOM 3840 N N . ARG C 3 55 ? 232.311 254.164 397.807 1.00 237.65 55 ARG N N 1
ATOM 3841 C CA . ARG C 3 55 ? 232.332 254.362 399.253 1.00 237.65 55 ARG N CA 1
ATOM 3842 C C . ARG C 3 55 ? 231.248 255.331 399.701 1.00 237.65 55 ARG N C 1
ATOM 3843 O O . ARG C 3 55 ? 230.908 255.349 400.885 1.00 237.65 55 ARG N O 1
ATOM 3851 N N . PHE C 3 56 ? 230.685 256.122 398.783 1.00 237.33 56 PHE N N 1
ATOM 3852 C CA . PHE C 3 56 ? 229.530 256.942 399.132 1.00 237.33 56 PHE N CA 1
ATOM 3853 C C . PHE C 3 56 ? 228.353 256.072 399.555 1.00 237.33 56 PHE N C 1
ATOM 3854 O O . PHE C 3 56 ? 227.662 256.379 400.534 1.00 237.33 56 PHE N O 1
ATOM 3862 N N . VAL C 3 57 ? 228.106 254.984 398.823 1.00 238.46 57 VAL N N 1
ATOM 3863 C CA . VAL C 3 57 ? 227.096 254.017 399.238 1.00 238.46 57 VAL N CA 1
ATOM 3864 C C . VAL C 3 57 ? 227.570 253.246 400.465 1.00 238.46 57 VAL N C 1
ATOM 3865 O O . VAL C 3 57 ? 226.785 252.955 401.376 1.00 238.46 57 VAL N O 1
ATOM 3869 N N . GLN C 3 58 ? 228.861 252.904 400.507 1.00 238.71 58 GLN N N 1
ATOM 3870 C CA . GLN C 3 58 ? 229.397 252.117 401.616 1.00 238.71 58 GLN N CA 1
ATOM 3871 C C . GLN C 3 58 ? 229.302 252.858 402.946 1.00 238.71 58 GLN N C 1
ATOM 3872 O O . GLN C 3 58 ? 229.251 252.224 404.007 1.00 238.71 58 GLN N O 1
ATOM 3878 N N . LYS C 3 59 ? 229.285 254.193 402.913 1.00 238.98 59 LYS N N 1
ATOM 3879 C CA . LYS C 3 59 ? 229.202 254.980 404.137 1.00 238.98 59 LYS N CA 1
ATOM 3880 C C . LYS C 3 59 ? 227.900 254.747 404.890 1.00 238.98 59 LYS N C 1
ATOM 3881 O O . LYS C 3 59 ? 227.820 255.069 406.080 1.00 238.98 59 LYS N O 1
ATOM 3887 N N . LEU C 3 60 ? 226.879 254.203 404.225 1.00 240.12 60 LEU N N 1
ATOM 3888 C CA . LEU C 3 60 ? 225.620 253.913 404.898 1.00 240.12 60 LEU N CA 1
ATOM 3889 C C . LEU C 3 60 ? 225.776 252.858 405.985 1.00 240.12 60 LEU N C 1
ATOM 3890 O O . LEU C 3 60 ? 224.987 252.846 406.935 1.00 240.12 60 LEU N O 1
ATOM 3895 N N . GLY C 3 61 ? 226.790 251.997 405.881 1.00 242.25 61 GLY N N 1
ATOM 3896 C CA . GLY C 3 61 ? 226.929 250.850 406.763 1.00 242.25 61 GLY N CA 1
ATOM 3897 C C . GLY C 3 61 ? 227.239 251.182 408.207 1.00 242.25 61 GLY N C 1
ATOM 3898 O O . GLY C 3 61 ? 227.150 250.289 409.056 1.00 242.25 61 GLY N O 1
ATOM 3899 N N . ASP C 3 62 ? 227.609 252.430 408.506 1.00 242.17 62 ASP N N 1
ATOM 3900 C CA . ASP C 3 62 ? 227.870 252.805 409.892 1.00 242.17 62 ASP N CA 1
ATOM 3901 C C . ASP C 3 62 ? 226.611 252.684 410.742 1.00 242.17 62 ASP N C 1
ATOM 3902 O O . ASP C 3 62 ? 226.670 252.240 411.894 1.00 242.17 62 ASP N O 1
ATOM 3907 N N . ALA C 3 63 ? 225.462 253.079 410.192 1.00 243.83 63 ALA N N 1
ATOM 3908 C CA . ALA C 3 63 ? 224.201 253.008 410.918 1.00 243.83 63 ALA N CA 1
ATOM 3909 C C . ALA C 3 63 ? 223.559 251.626 410.874 1.00 243.83 63 ALA N C 1
ATOM 3910 O O . ALA C 3 63 ? 222.637 251.370 411.656 1.00 243.83 63 ALA N O 1
ATOM 3912 N N . LEU C 3 64 ? 224.010 250.741 409.989 1.00 247.21 64 LEU N N 1
ATOM 3913 C CA . LEU C 3 64 ? 223.468 249.389 409.952 1.00 247.21 64 LEU N CA 1
ATOM 3914 C C . LEU C 3 64 ? 223.871 248.621 411.210 1.00 247.21 64 LEU N C 1
ATOM 3915 O O . LEU C 3 64 ? 224.978 248.809 411.725 1.00 247.21 64 LEU N O 1
ATOM 3920 N N . PRO C 3 65 ? 222.999 247.758 411.726 1.00 251.63 65 PRO N N 1
ATOM 3921 C CA . PRO C 3 65 ? 223.373 246.938 412.884 1.00 251.63 65 PRO N CA 1
ATOM 3922 C C . PRO C 3 65 ? 224.496 245.972 412.541 1.00 251.63 65 PRO N C 1
ATOM 3923 O O . PRO C 3 65 ? 224.651 245.543 411.395 1.00 251.63 65 PRO N O 1
ATOM 3927 N N . GLU C 3 66 ? 225.283 245.631 413.567 1.00 254.45 66 GLU N N 1
ATOM 3928 C CA . GLU C 3 66 ? 226.451 244.775 413.374 1.00 254.45 66 GLU N CA 1
ATOM 3929 C C . GLU C 3 66 ? 226.081 243.439 412.740 1.00 254.45 66 GLU N C 1
ATOM 3930 O O . GLU C 3 66 ? 226.867 242.883 411.963 1.00 254.45 66 GLU N O 1
ATOM 3936 N N . GLU C 3 67 ? 224.891 242.917 413.044 1.00 254.04 67 GLU N N 1
ATOM 3937 C CA . GLU C 3 67 ? 224.482 241.632 412.487 1.00 254.04 67 GLU N CA 1
ATOM 3938 C C . GLU C 3 67 ? 224.325 241.703 410.973 1.00 254.04 67 GLU N C 1
ATOM 3939 O O . GLU C 3 67 ? 224.638 240.740 410.263 1.00 254.04 67 GLU N O 1
ATOM 3945 N N . ILE C 3 68 ? 223.841 242.833 410.459 1.00 250.68 68 ILE N N 1
ATOM 3946 C CA . ILE C 3 68 ? 223.547 242.967 409.036 1.00 250.68 68 ILE N CA 1
ATOM 3947 C C . ILE C 3 68 ? 224.348 244.114 408.433 1.00 250.68 68 ILE N C 1
ATOM 3948 O O . ILE C 3 68 ? 223.887 244.781 407.499 1.00 250.68 68 ILE N O 1
ATOM 3953 N N . ARG C 3 69 ? 225.549 244.355 408.962 1.00 248.11 69 ARG N N 1
ATOM 3954 C CA . ARG C 3 69 ? 226.372 245.455 408.466 1.00 248.11 69 ARG N CA 1
ATOM 3955 C C . ARG C 3 69 ? 226.827 245.207 407.032 1.00 248.11 69 ARG N C 1
ATOM 3956 O O . ARG C 3 69 ? 226.487 245.968 406.119 1.00 248.11 69 ARG N O 1
ATOM 3964 N N . GLU C 3 70 ? 227.598 244.144 406.813 1.00 244.57 70 GLU N N 1
ATOM 3965 C CA . GLU C 3 70 ? 228.202 243.900 405.507 1.00 244.57 70 GLU N CA 1
ATOM 3966 C C . GLU C 3 70 ? 227.250 243.325 404.453 1.00 244.57 70 GLU N C 1
ATOM 3967 O O . GLU C 3 70 ? 227.306 243.772 403.300 1.00 244.57 70 GLU N O 1
ATOM 3973 N N . PRO C 3 71 ? 226.362 242.342 404.770 1.00 243.25 71 PRO N N 1
ATOM 3974 C CA . PRO C 3 71 ? 225.613 241.690 403.683 1.00 243.25 71 PRO N CA 1
ATOM 3975 C C . PRO C 3 71 ? 224.637 242.632 402.998 1.00 243.25 71 PRO N C 1
ATOM 3976 O O . PRO C 3 71 ? 224.621 242.739 401.767 1.00 243.25 71 PRO N O 1
ATOM 3980 N N . ALA C 3 72 ? 223.816 243.316 403.798 1.00 241.74 72 ALA N N 1
ATOM 3981 C CA . ALA C 3 72 ? 222.834 244.244 403.249 1.00 241.74 72 ALA N CA 1
ATOM 3982 C C . ALA C 3 72 ? 223.513 245.378 402.491 1.00 241.74 72 ALA N C 1
ATOM 3983 O O . ALA C 3 72 ? 223.060 245.784 401.415 1.00 241.74 72 ALA N O 1
ATOM 3985 N N . LEU C 3 73 ? 224.604 245.908 403.049 1.00 241.10 73 LEU N N 1
ATOM 3986 C CA . LEU C 3 73 ? 225.313 247.005 402.400 1.00 241.10 73 LEU N CA 1
ATOM 3987 C C . LEU C 3 73 ? 225.900 246.572 401.061 1.00 241.10 73 LEU N C 1
ATOM 3988 O O . LEU C 3 73 ? 225.826 247.307 400.071 1.00 241.10 73 LEU N O 1
ATOM 3993 N N . ARG C 3 74 ? 226.492 245.375 401.009 1.00 240.13 74 ARG N N 1
ATOM 3994 C CA . ARG C 3 74 ? 227.062 244.902 399.751 1.00 240.13 74 ARG N CA 1
ATOM 3995 C C . ARG C 3 74 ? 225.970 244.598 398.730 1.00 240.13 74 ARG N C 1
ATOM 3996 O O . ARG C 3 74 ? 226.154 244.829 397.528 1.00 240.13 74 ARG N O 1
ATOM 4004 N N . ASP C 3 75 ? 224.821 244.092 399.187 1.00 239.43 75 ASP N N 1
ATOM 4005 C CA . ASP C 3 75 ? 223.698 243.882 398.280 1.00 239.43 75 ASP N CA 1
ATOM 4006 C C . ASP C 3 75 ? 223.210 245.206 397.704 1.00 239.43 75 ASP N C 1
ATOM 4007 O O . ASP C 3 75 ? 222.922 245.310 396.507 1.00 239.43 75 ASP N O 1
ATOM 4012 N N . ALA C 3 76 ? 223.118 246.236 398.550 1.00 240.28 76 ALA N N 1
ATOM 4013 C CA . ALA C 3 76 ? 222.718 247.557 398.073 1.00 240.28 76 ALA N CA 1
ATOM 4014 C C . ALA C 3 76 ? 223.740 248.124 397.095 1.00 240.28 76 ALA N C 1
ATOM 4015 O O . ALA C 3 76 ? 223.374 248.775 396.111 1.00 240.28 76 ALA N O 1
ATOM 4017 N N . GLN C 3 77 ? 225.029 247.902 397.361 1.00 240.41 77 GLN N N 1
ATOM 4018 C CA . GLN C 3 77 ? 226.071 248.364 396.449 1.00 240.41 77 GLN N CA 1
ATOM 4019 C C . GLN C 3 77 ? 225.954 247.684 395.089 1.00 240.41 77 GLN N C 1
ATOM 4020 O O . GLN C 3 77 ? 226.071 248.332 394.041 1.00 240.41 77 GLN N O 1
ATOM 4026 N N . TRP C 3 78 ? 225.726 246.368 395.088 1.00 240.06 78 TRP N N 1
ATOM 4027 C CA . TRP C 3 78 ? 225.534 245.656 393.828 1.00 240.06 78 TRP N CA 1
ATOM 4028 C C . TRP C 3 78 ? 224.291 246.159 393.105 1.00 240.06 78 TRP N C 1
ATOM 4029 O O . TRP C 3 78 ? 224.277 246.276 391.875 1.00 240.06 78 TRP N O 1
ATOM 4040 N N . THR C 3 79 ? 223.223 246.434 393.859 1.00 241.18 79 THR N N 1
ATOM 4041 C CA . THR C 3 79 ? 222.003 246.972 393.266 1.00 241.18 79 THR N CA 1
ATOM 4042 C C . THR C 3 79 ? 222.266 248.321 392.609 1.00 241.18 79 THR N C 1
ATOM 4043 O O . THR C 3 79 ? 221.779 248.596 391.507 1.00 241.18 79 THR N O 1
ATOM 4047 N N . PHE C 3 80 ? 223.035 249.179 393.282 1.00 240.70 80 PHE N N 1
ATOM 4048 C CA . PHE C 3 80 ? 223.397 250.473 392.712 1.00 240.70 80 PHE N CA 1
ATOM 4049 C C . PHE C 3 80 ? 224.209 250.302 391.436 1.00 240.70 80 PHE N C 1
ATOM 4050 O O . PHE C 3 80 ? 223.971 250.990 390.435 1.00 240.70 80 PHE N O 1
ATOM 4058 N N . GLU C 3 81 ? 225.175 249.382 391.458 1.00 240.91 81 GLU N N 1
ATOM 4059 C CA . GLU C 3 81 ? 225.984 249.129 390.270 1.00 240.91 81 GLU N CA 1
ATOM 4060 C C . GLU C 3 81 ? 225.117 248.649 389.112 1.00 240.91 81 GLU N C 1
ATOM 4061 O O . GLU C 3 81 ? 225.278 249.096 387.971 1.00 240.91 81 GLU N O 1
ATOM 4067 N N . SER C 3 82 ? 224.185 247.737 389.392 1.00 241.15 82 SER N N 1
ATOM 4068 C CA . SER C 3 82 ? 223.290 247.240 388.353 1.00 241.15 82 SER N CA 1
ATOM 4069 C C . SER C 3 82 ? 222.407 248.357 387.809 1.00 241.15 82 SER N C 1
ATOM 4070 O O . SER C 3 82 ? 222.221 248.482 386.593 1.00 241.15 82 SER N O 1
ATOM 4073 N N . ALA C 3 83 ? 221.854 249.182 388.699 1.00 240.33 83 ALA N N 1
ATOM 4074 C CA . ALA C 3 83 ? 220.966 250.261 388.290 1.00 240.33 83 ALA N CA 1
ATOM 4075 C C . ALA C 3 83 ? 221.684 251.368 387.533 1.00 240.33 83 ALA N C 1
ATOM 4076 O O . ALA C 3 83 ? 221.035 252.083 386.762 1.00 240.33 83 ALA N O 1
ATOM 4078 N N . VAL C 3 84 ? 222.993 251.527 387.721 1.00 239.44 84 VAL N N 1
ATOM 4079 C CA . VAL C 3 84 ? 223.748 252.537 386.986 1.00 239.44 84 VAL N CA 1
ATOM 4080 C C . VAL C 3 84 ? 224.405 251.972 385.735 1.00 239.44 84 VAL N C 1
ATOM 4081 O O . VAL C 3 84 ? 224.747 252.750 384.828 1.00 239.44 84 VAL N O 1
ATOM 4085 N N . GLN C 3 85 ? 224.547 250.652 385.626 1.00 237.37 85 GLN N N 1
ATOM 4086 C CA . GLN C 3 85 ? 225.202 250.047 384.474 1.00 237.37 85 GLN N CA 1
ATOM 4087 C C . GLN C 3 85 ? 224.249 249.715 383.337 1.00 237.37 85 GLN N C 1
ATOM 4088 O O . GLN C 3 85 ? 224.672 249.701 382.176 1.00 237.37 85 GLN N O 1
ATOM 4094 N N . GLU C 3 86 ? 222.977 249.454 383.633 1.00 237.92 86 GLU N N 1
ATOM 4095 C CA . GLU C 3 86 ? 222.030 249.049 382.602 1.00 237.92 86 GLU N CA 1
ATOM 4096 C C . GLU C 3 86 ? 221.574 250.202 381.720 1.00 237.92 86 GLU N C 1
ATOM 4097 O O . GLU C 3 86 ? 220.906 249.958 380.709 1.00 237.92 86 GLU N O 1
ATOM 4103 N N . ASN C 3 87 ? 221.913 251.442 382.068 1.00 235.95 87 ASN N N 1
ATOM 4104 C CA . ASN C 3 87 ? 221.504 252.611 381.300 1.00 235.95 87 ASN N CA 1
ATOM 4105 C C . ASN C 3 87 ? 222.700 253.302 380.654 1.00 235.95 87 ASN N C 1
ATOM 4106 O O . ASN C 3 87 ? 222.664 254.505 380.388 1.00 235.95 87 ASN N O 1
ATOM 4111 N N . ILE C 3 88 ? 223.765 252.549 380.395 1.00 233.34 88 ILE N N 1
ATOM 4112 C CA . ILE C 3 88 ? 224.969 253.065 379.757 1.00 233.34 88 ILE N CA 1
ATOM 4113 C C . ILE C 3 88 ? 225.199 252.289 378.469 1.00 233.34 88 ILE N C 1
ATOM 4114 O O . ILE C 3 88 ? 225.243 251.053 378.483 1.00 233.34 88 ILE N O 1
ATOM 4119 N N . SER C 3 89 ? 225.342 253.012 377.364 1.00 230.44 89 SER N N 1
ATOM 4120 C CA . SER C 3 89 ? 225.612 252.425 376.059 1.00 230.44 89 SER N CA 1
ATOM 4121 C C . SER C 3 89 ? 227.018 252.824 375.632 1.00 230.44 89 SER N C 1
ATOM 4122 O O . SER C 3 89 ? 227.344 254.015 375.603 1.00 230.44 89 SER N O 1
ATOM 4125 N N . ILE C 3 90 ? 227.842 251.833 375.304 1.00 228.23 90 ILE N N 1
ATOM 4126 C CA . ILE C 3 90 ? 229.237 252.047 374.939 1.00 228.23 90 ILE N CA 1
ATOM 4127 C C . ILE C 3 90 ? 229.386 251.798 373.445 1.00 228.23 90 ILE N C 1
ATOM 4128 O O . ILE C 3 90 ? 229.119 250.689 372.964 1.00 228.23 90 ILE N O 1
ATOM 4133 N N . ASN C 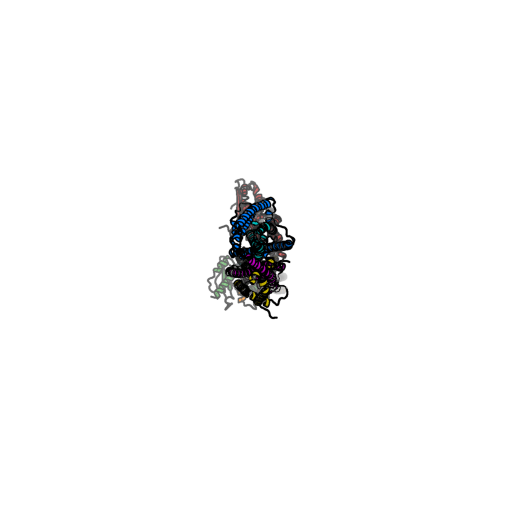3 91 ? 229.816 252.831 372.716 1.00 225.46 91 ASN N N 1
ATOM 4134 C CA . ASN C 3 91 ? 230.076 252.741 371.278 1.00 225.46 91 ASN N CA 1
ATOM 4135 C C . ASN C 3 91 ? 228.847 252.246 370.518 1.00 225.46 91 ASN N C 1
ATOM 4136 O O . ASN C 3 91 ? 228.950 251.502 369.541 1.00 225.46 91 ASN N O 1
ATOM 4141 N N . GLY C 3 92 ? 227.669 252.664 370.975 1.00 224.44 92 GLY N N 1
ATOM 4142 C CA . GLY C 3 92 ? 226.427 252.259 370.355 1.00 224.44 92 GLY N CA 1
ATOM 4143 C C . GLY C 3 92 ? 225.946 250.875 370.725 1.00 224.44 92 GLY N C 1
ATOM 4144 O O . GLY C 3 92 ? 224.908 250.441 370.209 1.00 224.44 92 GLY N O 1
ATOM 4145 N N . GLN C 3 93 ? 226.658 250.169 371.597 1.00 226.08 93 GLN N N 1
ATOM 4146 C CA . GLN C 3 93 ? 226.295 248.827 372.020 1.00 226.08 93 GLN N CA 1
ATOM 4147 C C . GLN C 3 93 ? 225.987 248.823 373.510 1.00 226.08 93 GLN N C 1
ATOM 4148 O O . GLN C 3 93 ? 226.170 249.820 374.212 1.00 226.08 93 GLN N O 1
ATOM 4154 N N . ALA C 3 94 ? 225.514 247.676 373.991 1.00 228.82 94 ALA N N 1
ATOM 4155 C CA . ALA C 3 94 ? 225.220 247.532 375.406 1.00 228.82 94 ALA N CA 1
ATOM 4156 C C . ALA C 3 94 ? 226.513 247.474 376.214 1.00 228.82 94 ALA N C 1
ATOM 4157 O O . ALA C 3 94 ? 227.601 247.225 375.685 1.00 228.82 94 ALA N O 1
ATOM 4159 N N . TRP C 3 95 ? 226.382 247.722 377.518 1.00 233.65 95 TRP N N 1
ATOM 4160 C CA . TRP C 3 95 ? 227.549 247.724 378.393 1.00 233.65 95 TRP N CA 1
ATOM 4161 C C . TRP C 3 95 ? 228.208 246.350 378.437 1.00 233.65 95 TRP N C 1
ATOM 4162 O O . TRP C 3 95 ? 229.435 246.233 378.347 1.00 233.65 95 TRP N O 1
ATOM 4173 N N . GLN C 3 96 ? 227.403 245.296 378.571 1.00 230.70 96 GLN N N 1
ATOM 4174 C CA . GLN C 3 96 ? 227.940 243.947 378.678 1.00 230.70 96 GLN N CA 1
ATOM 4175 C C . GLN C 3 96 ? 228.368 243.375 377.334 1.00 230.70 96 GLN N C 1
ATOM 4176 O O . GLN C 3 96 ? 229.128 242.401 377.305 1.00 230.70 96 GLN N O 1
ATOM 4182 N N . GLU C 3 97 ? 227.902 243.952 376.228 1.00 228.49 97 GLU N N 1
ATOM 4183 C CA . GLU C 3 97 ? 228.283 243.476 374.904 1.00 228.49 97 GLU N CA 1
ATOM 4184 C C . GLU C 3 97 ? 229.583 244.104 374.418 1.00 228.49 97 GLU N C 1
ATOM 4185 O O . GLU C 3 97 ? 230.369 243.445 373.730 1.00 228.49 97 GLU N O 1
ATOM 4191 N N . ALA C 3 98 ? 229.825 245.366 374.763 1.00 227.27 98 ALA N N 1
ATOM 4192 C CA . ALA C 3 98 ? 231.069 246.040 374.416 1.00 227.27 98 ALA N CA 1
ATOM 4193 C C . ALA C 3 98 ? 232.104 245.745 375.494 1.00 227.27 98 ALA N C 1
ATOM 4194 O O . ALA C 3 98 ? 231.865 246.004 376.678 1.00 227.27 98 ALA N O 1
ATOM 4196 N N . SER C 3 99 ? 233.246 245.199 375.085 1.00 226.59 99 SER N N 1
ATOM 4197 C CA . SER C 3 99 ? 234.285 244.815 376.026 1.00 226.59 99 SER N CA 1
ATOM 4198 C C . SER C 3 99 ? 235.099 246.036 376.451 1.00 226.59 99 SER N C 1
ATOM 4199 O O . SER C 3 99 ? 234.853 247.167 376.020 1.00 226.59 99 SER N O 1
ATOM 4202 N N . ASP C 3 100 ? 236.089 245.800 377.316 1.00 227.05 100 ASP N N 1
ATOM 4203 C CA . ASP C 3 100 ? 236.962 246.874 377.776 1.00 227.05 100 ASP N CA 1
ATOM 4204 C C . ASP C 3 100 ? 237.814 247.450 376.654 1.00 227.05 100 ASP N C 1
ATOM 4205 O O . ASP C 3 100 ? 238.280 248.589 376.768 1.00 227.05 100 ASP N O 1
ATOM 4210 N N . ASN C 3 101 ? 238.027 246.695 375.581 1.00 225.55 101 ASN N N 1
ATOM 4211 C CA . ASN C 3 101 ? 238.859 247.158 374.483 1.00 225.55 101 ASN N CA 1
ATOM 4212 C C . ASN C 3 101 ? 238.173 248.288 373.720 1.00 225.55 101 ASN N C 1
ATOM 4213 O O . ASN C 3 101 ? 236.954 248.471 373.778 1.00 225.55 101 ASN N O 1
ATOM 4218 N N . CYS C 3 102 ? 238.987 249.058 372.996 1.00 225.14 102 CYS N N 1
ATOM 4219 C CA . CYS C 3 102 ? 238.514 250.207 372.234 1.00 225.14 102 CYS N CA 1
ATOM 4220 C C . CYS C 3 102 ? 238.178 249.854 370.792 1.00 225.14 102 CYS N C 1
ATOM 4221 O O . CYS C 3 102 ? 238.300 250.709 369.903 1.00 225.14 102 CYS N O 1
ATOM 4224 N N . PHE C 3 103 ? 237.769 248.614 370.535 1.00 221.57 103 PHE N N 1
ATOM 4225 C CA . PHE C 3 103 ? 237.437 248.199 369.179 1.00 221.57 103 PHE N CA 1
ATOM 4226 C C . PHE C 3 103 ? 236.251 248.997 368.656 1.00 221.57 103 PHE N C 1
ATOM 4227 O O . PHE C 3 103 ? 235.257 249.194 369.361 1.00 221.57 103 PHE N O 1
ATOM 4235 N N . MET C 3 104 ? 236.359 249.455 367.411 1.00 214.14 104 MET N N 1
ATOM 4236 C CA . MET C 3 104 ? 235.239 250.102 366.741 1.00 214.14 104 MET N CA 1
ATOM 4237 C C . MET C 3 104 ? 234.204 249.051 366.336 1.00 214.14 104 MET N C 1
ATOM 4238 O O . MET C 3 104 ? 234.183 248.557 365.205 1.00 214.14 104 MET N O 1
ATOM 4243 N N . ASP C 3 105 ? 233.330 248.709 367.287 1.00 212.86 105 ASP N N 1
ATOM 4244 C CA . ASP C 3 105 ? 232.465 247.543 367.136 1.00 212.86 105 ASP N CA 1
ATOM 4245 C C . ASP C 3 105 ? 231.532 247.685 365.939 1.00 212.86 105 ASP N C 1
ATOM 4246 O O . ASP C 3 105 ? 231.362 246.744 365.156 1.00 212.86 105 ASP N O 1
ATOM 4251 N N . SER C 3 106 ? 230.915 248.858 365.782 1.00 207.91 106 SER N N 1
ATOM 4252 C CA . SER C 3 106 ? 229.973 249.055 364.685 1.00 207.91 106 SER N CA 1
ATOM 4253 C C . SER C 3 106 ? 230.675 248.965 363.335 1.00 207.91 106 SER N C 1
ATOM 4254 O O . SER C 3 106 ? 230.192 248.296 362.412 1.00 207.91 106 SER N O 1
ATOM 4257 N N . ASP C 3 107 ? 231.820 249.639 363.202 1.00 205.08 107 ASP N N 1
ATOM 4258 C CA . ASP C 3 107 ? 232.556 249.605 361.943 1.00 205.08 107 ASP N CA 1
ATOM 4259 C C . ASP C 3 107 ? 233.060 248.201 361.638 1.00 205.08 107 ASP N C 1
ATOM 4260 O O . ASP C 3 107 ? 232.986 247.744 360.493 1.00 205.08 107 ASP N O 1
ATOM 4265 N N . ILE C 3 108 ? 233.570 247.500 362.652 1.00 203.87 108 ILE N N 1
ATOM 4266 C CA . ILE C 3 108 ? 234.033 246.130 362.448 1.00 203.87 108 ILE N CA 1
ATOM 4267 C C . ILE C 3 108 ? 232.882 245.251 361.977 1.00 203.87 108 ILE N C 1
ATOM 4268 O O . ILE C 3 108 ? 233.023 244.464 361.034 1.00 203.87 108 ILE N O 1
ATOM 4273 N N . LYS C 3 109 ? 231.721 245.383 362.622 1.00 198.85 109 LYS N N 1
ATOM 4274 C CA . LYS C 3 109 ? 230.577 244.548 362.273 1.00 198.85 109 LYS N CA 1
ATOM 4275 C C . LYS C 3 109 ? 230.104 244.823 360.852 1.00 198.85 109 LYS N C 1
ATOM 4276 O O . LYS C 3 109 ? 229.850 243.891 360.080 1.00 198.85 109 LYS N O 1
ATOM 4282 N N . VAL C 3 110 ? 229.984 246.101 360.482 1.00 194.80 110 VAL N N 1
ATOM 4283 C CA . VAL C 3 110 ? 229.487 246.421 359.147 1.00 194.80 110 VAL N CA 1
ATOM 4284 C C . VAL C 3 110 ? 230.504 246.020 358.085 1.00 194.80 110 VAL N C 1
ATOM 4285 O O . VAL C 3 110 ? 230.133 245.548 357.005 1.00 194.80 110 VAL N O 1
ATOM 4289 N N . LEU C 3 111 ? 231.798 246.183 358.373 1.00 189.99 111 LEU N N 1
ATOM 4290 C CA . LEU C 3 111 ? 232.824 245.761 357.427 1.00 189.99 111 LEU N CA 1
ATOM 4291 C C . LEU C 3 111 ? 232.815 244.250 357.240 1.00 189.99 111 LEU N C 1
ATOM 4292 O O . LEU C 3 111 ? 232.948 243.759 356.114 1.00 189.99 111 LEU N O 1
ATOM 4297 N N . GLU C 3 112 ? 232.660 243.497 358.330 1.00 186.04 112 GLU N N 1
ATOM 4298 C CA . GLU C 3 112 ? 232.597 242.044 358.220 1.00 186.04 112 GLU N CA 1
ATOM 4299 C C . GLU C 3 112 ? 231.359 241.604 357.452 1.00 186.04 112 GLU N C 1
ATOM 4300 O O . GLU C 3 112 ? 231.420 240.677 356.635 1.00 186.04 112 GLU N O 1
ATOM 4306 N N . ASP C 3 113 ? 230.222 242.257 357.705 1.00 181.31 113 ASP N N 1
ATOM 4307 C CA . ASP C 3 113 ? 229.006 241.935 356.968 1.00 181.31 113 ASP N CA 1
ATOM 4308 C C . ASP C 3 113 ? 229.174 242.229 355.484 1.00 181.31 113 ASP N C 1
ATOM 4309 O O . ASP C 3 113 ? 228.755 241.435 354.634 1.00 181.31 113 ASP N O 1
ATOM 4314 N N . GLN C 3 114 ? 229.795 243.365 355.154 1.00 174.01 114 GLN N N 1
ATOM 4315 C CA . GLN C 3 114 ? 230.055 243.694 353.757 1.00 174.01 114 GLN N CA 1
ATOM 4316 C C . GLN C 3 114 ? 230.982 242.675 353.112 1.00 174.01 114 GLN N C 1
ATOM 4317 O O . GLN C 3 114 ? 230.768 242.269 351.965 1.00 174.01 114 GLN N O 1
ATOM 4323 N N . PHE C 3 115 ? 232.024 242.256 353.832 1.00 169.43 115 PHE N N 1
ATOM 4324 C CA . PHE C 3 115 ? 232.949 241.265 353.294 1.00 169.43 115 PHE N CA 1
ATOM 4325 C C . PHE C 3 115 ? 232.240 239.945 353.021 1.00 169.43 115 PHE N C 1
ATOM 4326 O O . PHE C 3 115 ? 232.414 239.342 351.958 1.00 169.43 115 PHE N O 1
ATOM 4334 N N . ASP C 3 116 ? 231.425 239.485 353.971 1.00 164.70 116 ASP N N 1
ATOM 4335 C CA . ASP C 3 116 ? 230.701 238.234 353.770 1.00 164.70 116 ASP N CA 1
ATOM 4336 C C . ASP C 3 116 ? 229.715 238.348 352.613 1.00 164.70 116 ASP N C 1
ATOM 4337 O O . ASP C 3 116 ? 229.587 237.420 351.801 1.00 164.70 116 ASP N O 1
ATOM 4342 N N . GLU C 3 117 ? 229.013 239.479 352.521 1.00 159.55 117 GLU N N 1
ATOM 4343 C CA . GLU C 3 117 ? 228.057 239.666 351.439 1.00 159.55 117 GLU N CA 1
ATOM 4344 C C . GLU C 3 117 ? 228.755 239.682 350.086 1.00 159.55 117 GLU N C 1
ATOM 4345 O O . GLU C 3 117 ? 228.255 239.101 349.118 1.00 159.55 117 GLU N O 1
ATOM 4351 N N . ILE C 3 118 ? 229.915 240.338 349.999 1.00 154.04 118 ILE N N 1
ATOM 4352 C CA . ILE C 3 118 ? 230.630 240.377 348.729 1.00 154.04 118 ILE N CA 1
ATOM 4353 C C . ILE C 3 118 ? 231.196 239.003 348.390 1.00 154.04 118 ILE N C 1
ATOM 4354 O O . ILE C 3 118 ? 231.242 238.623 347.215 1.00 154.04 118 ILE N O 1
ATOM 4359 N N . ILE C 3 119 ? 231.608 238.226 349.397 1.00 152.43 119 ILE N N 1
ATOM 4360 C CA . ILE C 3 119 ? 232.038 236.852 349.147 1.00 152.43 119 ILE N CA 1
ATOM 4361 C C . ILE C 3 119 ? 230.900 236.048 348.538 1.00 152.43 119 ILE N C 1
ATOM 4362 O O . ILE C 3 119 ? 231.066 235.374 347.513 1.00 152.43 119 ILE N O 1
ATOM 4367 N N . VAL C 3 120 ? 229.722 236.118 349.159 1.00 145.97 120 VAL N N 1
ATOM 4368 C CA . VAL C 3 120 ? 228.574 235.364 348.663 1.00 145.97 120 VAL N CA 1
ATOM 4369 C C . VAL C 3 120 ? 228.211 235.815 347.254 1.00 145.97 120 VAL N C 1
ATOM 4370 O O . VAL C 3 120 ? 227.959 234.991 346.364 1.00 145.97 120 VAL N O 1
ATOM 4374 N N . ASP C 3 121 ? 228.191 237.130 347.026 1.00 140.34 121 ASP N N 1
ATOM 4375 C CA . ASP C 3 121 ? 227.809 237.657 345.722 1.00 140.34 121 ASP N CA 1
ATOM 4376 C C . ASP C 3 121 ? 228.787 237.230 344.638 1.00 140.34 121 ASP N C 1
ATOM 4377 O O . ASP C 3 121 ? 228.372 236.817 343.549 1.00 140.34 121 ASP N O 1
ATOM 4382 N N . ILE C 3 122 ? 230.090 237.325 344.909 1.00 135.93 122 ILE N N 1
ATOM 4383 C CA . ILE C 3 122 ? 231.067 236.960 343.892 1.00 135.93 122 ILE N CA 1
ATOM 4384 C C . ILE C 3 122 ? 231.057 235.457 343.649 1.00 135.93 122 ILE N C 1
ATOM 4385 O O . ILE C 3 122 ? 231.266 235.006 342.517 1.00 135.93 122 ILE N O 1
ATOM 4390 N N . ALA C 3 123 ? 230.794 234.656 344.686 1.00 135.33 123 ALA N N 1
ATOM 4391 C CA . ALA C 3 123 ? 230.674 233.217 344.489 1.00 135.33 123 ALA N CA 1
ATOM 4392 C C . ALA C 3 123 ? 229.485 232.887 343.595 1.00 135.33 123 ALA N C 1
ATOM 4393 O O . ALA C 3 123 ? 229.591 232.069 342.671 1.00 135.33 123 ALA N O 1
ATOM 4395 N N . THR C 3 124 ? 228.343 233.531 343.850 1.00 130.86 124 THR N N 1
ATOM 4396 C CA . THR C 3 124 ? 227.173 233.319 343.005 1.00 130.86 124 THR N CA 1
ATOM 4397 C C . THR C 3 124 ? 227.437 233.772 341.577 1.00 130.86 124 THR N C 1
ATOM 4398 O O . THR C 3 124 ? 227.012 233.114 340.621 1.00 130.86 124 THR N O 1
ATOM 4402 N N . LYS C 3 125 ? 228.130 234.900 341.413 1.00 128.80 125 LYS N N 1
ATOM 4403 C CA . LYS C 3 125 ? 228.463 235.376 340.075 1.00 128.80 125 LYS N CA 1
ATOM 4404 C C . LYS C 3 125 ? 229.342 234.372 339.343 1.00 128.80 125 LYS N C 1
ATOM 4405 O O . LYS C 3 125 ? 229.089 234.049 338.177 1.00 128.80 125 LYS N O 1
ATOM 4411 N N . ARG C 3 126 ? 230.361 233.847 340.026 1.00 128.12 126 ARG N N 1
ATOM 4412 C CA . ARG C 3 126 ? 231.232 232.849 339.416 1.00 128.12 126 ARG N CA 1
ATOM 4413 C C . ARG C 3 126 ? 230.448 231.608 339.019 1.00 128.12 126 ARG N C 1
ATOM 4414 O O . ARG C 3 126 ? 230.701 231.015 337.964 1.00 128.12 126 ARG N O 1
ATOM 4422 N N . LYS C 3 127 ? 229.501 231.191 339.858 1.00 125.08 127 LYS N N 1
ATOM 4423 C CA . LYS C 3 127 ? 228.732 229.992 339.543 1.00 125.08 127 LYS N CA 1
ATOM 4424 C C . LYS C 3 127 ? 227.775 230.225 338.379 1.00 125.08 127 LYS N C 1
ATOM 4425 O O . LYS C 3 127 ? 227.574 229.333 337.547 1.00 125.08 127 LYS N O 1
ATOM 4431 N N . GLN C 3 128 ? 227.181 231.416 338.295 1.00 121.79 128 GLN N N 1
ATOM 4432 C CA . GLN C 3 128 ? 226.061 231.633 337.387 1.00 121.79 128 GLN N CA 1
ATOM 4433 C C . GLN C 3 128 ? 226.475 232.210 336.037 1.00 121.79 128 GLN N C 1
ATOM 4434 O O . GLN C 3 128 ? 226.041 231.708 334.995 1.00 121.79 128 GLN N O 1
ATOM 4440 N N . TYR C 3 129 ? 227.293 233.263 336.036 1.00 119.81 129 TYR N N 1
ATOM 4441 C CA . TYR C 3 129 ? 227.570 233.983 334.794 1.00 119.81 129 TYR N CA 1
ATOM 4442 C C . TYR C 3 129 ? 228.079 233.107 333.654 1.00 119.81 129 TYR N C 1
ATOM 4443 O O . TYR C 3 129 ? 227.606 233.301 332.520 1.00 119.81 129 TYR N O 1
ATOM 4452 N N . PRO C 3 130 ? 229.002 232.158 333.856 1.00 113.53 130 PRO N N 1
ATOM 4453 C CA . PRO C 3 130 ? 229.506 231.386 332.707 1.00 113.53 130 PRO N CA 1
ATOM 4454 C C . PRO C 3 130 ? 228.423 230.691 331.905 1.00 113.53 130 PRO N C 1
ATOM 4455 O O . PRO C 3 130 ? 228.558 230.577 330.683 1.00 113.53 130 PRO N O 1
ATOM 4459 N N . ARG C 3 131 ? 227.352 230.225 332.547 1.00 111.81 131 ARG N N 1
ATOM 4460 C CA . ARG C 3 131 ? 226.279 229.566 331.808 1.00 111.81 131 ARG N CA 1
ATOM 4461 C C . ARG C 3 131 ? 225.610 230.526 330.829 1.00 111.81 131 ARG N C 1
ATOM 4462 O O . ARG C 3 131 ? 225.420 230.202 329.649 1.00 111.81 131 ARG N O 1
ATOM 4470 N N . LYS C 3 132 ? 225.246 231.718 331.307 1.00 108.50 132 LYS N N 1
ATOM 4471 C CA . LYS C 3 132 ? 224.624 232.709 330.435 1.00 108.50 132 LYS N CA 1
ATOM 4472 C C . LYS C 3 132 ? 225.594 233.165 329.354 1.00 108.50 132 LYS N C 1
ATOM 4473 O O . LYS C 3 132 ? 225.199 233.374 328.199 1.00 108.50 132 LYS N O 1
ATOM 4479 N N . ILE C 3 133 ? 226.868 233.328 329.717 1.00 107.54 133 ILE N N 1
ATOM 4480 C CA . ILE C 3 133 ? 227.892 233.666 328.736 1.00 107.54 133 ILE N CA 1
ATOM 4481 C C . ILE C 3 133 ? 227.932 232.622 327.632 1.00 107.54 133 ILE N C 1
ATOM 4482 O O . ILE C 3 133 ? 227.965 232.953 326.441 1.00 107.54 133 ILE N O 1
ATOM 4487 N N . LEU C 3 134 ? 227.915 231.347 328.013 1.00 101.73 134 LEU N N 1
ATOM 4488 C CA . LEU C 3 134 ? 227.990 230.273 327.033 1.00 101.73 134 LEU N CA 1
ATOM 4489 C C . LEU C 3 134 ? 226.751 230.253 326.150 1.00 101.73 134 LEU N C 1
ATOM 4490 O O . LEU C 3 134 ? 226.843 230.001 324.944 1.00 101.73 134 LEU N O 1
ATOM 4495 N N . GLU C 3 135 ? 225.580 230.511 326.737 1.00 103.98 135 GLU N N 1
ATOM 4496 C CA . GLU C 3 135 ? 224.356 230.566 325.942 1.00 103.98 135 GLU N CA 1
ATOM 4497 C C . GLU C 3 135 ? 224.412 231.690 324.913 1.00 103.98 135 GLU N C 1
ATOM 4498 O O . GLU C 3 135 ? 224.053 231.494 323.743 1.00 103.98 135 GLU N O 1
ATOM 4504 N N . CYS C 3 136 ? 224.865 232.874 325.331 1.00 102.76 136 CYS N N 1
ATOM 4505 C CA . CYS C 3 136 ? 224.997 233.986 324.394 1.00 102.76 136 CYS N CA 1
ATOM 4506 C C . CYS C 3 136 ? 226.012 233.666 323.305 1.00 102.76 136 CYS N C 1
ATOM 4507 O O . CYS C 3 136 ? 225.812 234.016 322.135 1.00 102.76 136 CYS N O 1
ATOM 4510 N N . VAL C 3 137 ? 227.108 233.002 323.675 1.00 97.42 137 VAL N N 1
ATOM 4511 C CA . VAL C 3 137 ? 228.119 232.621 322.694 1.00 97.42 137 VAL N CA 1
ATOM 4512 C C . VAL C 3 137 ? 227.536 231.646 321.680 1.00 97.42 137 VAL N C 1
ATOM 4513 O O . VAL C 3 137 ? 227.787 231.760 320.475 1.00 97.42 137 VAL N O 1
ATOM 4517 N N . ILE C 3 138 ? 226.752 230.675 322.149 1.00 92.30 138 ILE N N 1
ATOM 4518 C CA . ILE C 3 138 ? 226.111 229.722 321.245 1.00 92.30 138 ILE N CA 1
ATOM 4519 C C . ILE C 3 138 ? 225.176 230.443 320.286 1.00 92.30 138 ILE N C 1
ATOM 4520 O O . ILE C 3 138 ? 225.162 230.170 319.078 1.00 92.30 138 ILE N O 1
ATOM 4525 N N . LYS C 3 139 ? 224.371 231.367 320.812 1.00 98.21 139 LYS N N 1
ATOM 4526 C CA . LYS C 3 139 ? 223.446 232.100 319.954 1.00 98.21 139 LYS N CA 1
ATOM 4527 C C . LYS C 3 139 ? 224.195 232.898 318.894 1.00 98.21 139 LYS N C 1
ATOM 4528 O O . LYS C 3 139 ? 223.831 232.873 317.710 1.00 98.21 139 LYS N O 1
ATOM 4534 N N . THR C 3 140 ? 225.260 233.594 319.299 1.00 96.30 140 THR N N 1
ATOM 4535 C CA . THR C 3 140 ? 226.040 234.377 318.347 1.00 96.30 140 THR N CA 1
ATOM 4536 C C . THR C 3 140 ? 226.694 233.482 317.302 1.00 96.30 140 THR N C 1
ATOM 4537 O O . THR C 3 140 ? 226.722 233.821 316.113 1.00 96.30 140 THR N O 1
ATOM 4541 N N . ILE C 3 141 ? 227.221 232.332 317.726 1.00 91.64 141 ILE N N 1
ATOM 4542 C CA . ILE C 3 141 ? 227.881 231.416 316.799 1.00 91.64 141 ILE N CA 1
ATOM 4543 C C . ILE C 3 141 ? 226.887 230.895 315.771 1.00 91.64 141 ILE N C 1
ATOM 4544 O O . ILE C 3 141 ? 227.175 230.845 314.570 1.00 91.64 141 ILE N O 1
ATOM 4549 N N . LYS C 3 142 ? 225.700 230.494 316.231 1.00 93.85 142 LYS N N 1
ATOM 4550 C CA . LYS C 3 142 ? 224.693 229.981 315.310 1.00 93.85 142 LYS N CA 1
ATOM 4551 C C . LYS C 3 142 ? 224.236 231.061 314.339 1.00 93.85 142 LYS N C 1
ATOM 4552 O O . LYS C 3 142 ? 224.054 230.798 313.143 1.00 93.85 142 LYS N O 1
ATOM 4558 N N . ALA C 3 143 ? 224.050 232.288 314.834 1.00 93.28 143 ALA N N 1
ATOM 4559 C CA . ALA C 3 143 ? 223.665 233.382 313.950 1.00 93.28 143 ALA N CA 1
ATOM 4560 C C . ALA C 3 143 ? 224.743 233.653 312.909 1.00 93.28 143 ALA N C 1
ATOM 4561 O O . ALA C 3 143 ? 224.437 233.897 311.735 1.00 93.28 143 ALA N O 1
ATOM 4563 N N . LYS C 3 144 ? 226.011 233.618 313.320 1.00 92.79 144 LYS N N 1
ATOM 4564 C CA . LYS C 3 144 ? 227.102 233.836 312.377 1.00 92.79 144 LYS N CA 1
ATOM 4565 C C . LYS C 3 144 ? 227.154 232.730 311.332 1.00 92.79 144 LYS N C 1
ATOM 4566 O O . LYS C 3 144 ? 227.381 232.995 310.146 1.00 92.79 144 LYS N O 1
ATOM 4572 N N . GLN C 3 145 ? 226.942 231.483 311.754 1.00 90.10 145 GLN N N 1
ATOM 4573 C CA . GLN C 3 145 ? 226.898 230.381 310.799 1.00 90.10 145 GLN N CA 1
ATOM 4574 C C . GLN C 3 145 ? 225.774 230.580 309.792 1.00 90.10 145 GLN N C 1
ATOM 4575 O O . GLN C 3 145 ? 225.964 230.380 308.586 1.00 90.10 145 GLN N O 1
ATOM 4581 N N . GLU C 3 146 ? 224.597 230.987 310.271 1.00 92.25 146 GLU N N 1
ATOM 4582 C CA . GLU C 3 146 ? 223.467 231.190 309.372 1.00 92.25 146 GLU N CA 1
ATOM 4583 C C . GLU C 3 146 ? 223.733 232.321 308.385 1.00 92.25 146 GLU N C 1
ATOM 4584 O O . GLU C 3 146 ? 223.448 232.189 307.189 1.00 92.25 146 GLU N O 1
ATOM 4590 N N . ILE C 3 147 ? 224.282 233.441 308.863 1.00 96.75 147 ILE N N 1
ATOM 4591 C CA . ILE C 3 147 ? 224.534 234.564 307.962 1.00 96.75 147 ILE N CA 1
ATOM 4592 C C . ILE C 3 147 ? 225.638 234.227 306.969 1.00 96.75 147 ILE N C 1
ATOM 4593 O O . ILE C 3 147 ? 225.616 234.700 305.826 1.00 96.75 147 ILE N O 1
ATOM 4598 N N . LEU C 3 148 ? 226.617 233.413 307.372 1.00 83.06 148 LEU N N 1
ATOM 4599 C CA . LEU C 3 148 ? 227.634 232.979 306.423 1.00 83.06 148 LEU N CA 1
ATOM 4600 C C . LEU C 3 148 ? 227.052 232.038 305.380 1.00 83.06 148 LEU N C 1
ATOM 4601 O O . LEU C 3 148 ? 227.459 232.077 304.214 1.00 83.06 148 LEU N O 1
ATOM 4606 N N . LYS C 3 149 ? 226.105 231.187 305.780 1.00 89.21 149 LYS N N 1
ATOM 4607 C CA . LYS C 3 149 ? 225.444 230.315 304.816 1.00 89.21 149 LYS N CA 1
ATOM 4608 C C . LYS C 3 149 ? 224.653 231.121 303.794 1.00 89.21 149 LYS N C 1
ATOM 4609 O O . LYS C 3 149 ? 224.650 230.796 302.601 1.00 89.21 149 LYS N O 1
ATOM 4615 N N . GLN C 3 150 ? 223.980 232.178 304.243 1.00 94.93 150 GLN N N 1
ATOM 4616 C CA . GLN C 3 150 ? 223.093 232.954 303.387 1.00 94.93 150 GLN N CA 1
ATOM 4617 C C . GLN C 3 150 ? 223.827 233.939 302.489 1.00 94.93 150 GLN N C 1
ATOM 4618 O O . GLN C 3 150 ? 223.185 234.572 301.644 1.00 94.93 150 GLN N O 1
ATOM 4624 N N . TYR C 3 151 ? 225.140 234.092 302.645 1.00 84.84 151 TYR N N 1
ATOM 4625 C CA . TYR C 3 151 ? 225.897 235.018 301.810 1.00 84.84 151 TYR N CA 1
ATOM 4626 C C . TYR C 3 151 ? 225.887 234.530 300.367 1.00 84.84 151 TYR N C 1
ATOM 4627 O O . TYR C 3 151 ? 226.457 233.480 300.054 1.00 84.84 151 TYR N O 1
ATOM 4636 N N . HIS C 3 152 ? 225.241 235.288 299.488 1.00 91.42 152 HIS N N 1
ATOM 4637 C CA . HIS C 3 152 ? 225.148 234.918 298.082 1.00 91.42 152 HIS N CA 1
ATOM 4638 C C . HIS C 3 152 ? 225.875 235.937 297.220 1.00 91.42 152 HIS N C 1
ATOM 4639 O O . HIS C 3 152 ? 225.358 237.046 297.011 1.00 91.42 152 HIS N O 1
ATOM 4646 N N . PRO C 3 153 ? 227.061 235.621 296.702 1.00 87.85 153 PRO N N 1
ATOM 4647 C CA . PRO C 3 153 ? 227.730 236.533 295.770 1.00 87.85 153 PRO N CA 1
ATOM 4648 C C . PRO C 3 153 ? 227.214 236.353 294.352 1.00 87.85 153 PRO N C 1
ATOM 4649 O O . PRO C 3 153 ? 226.885 235.250 293.913 1.00 87.85 153 PRO N O 1
ATOM 4653 N N . VAL C 3 154 ? 227.134 237.466 293.629 1.00 109.42 154 VAL N N 1
ATOM 4654 C CA . VAL C 3 154 ? 226.634 237.485 292.260 1.00 109.42 154 VAL N CA 1
ATOM 4655 C C . VAL C 3 154 ? 227.728 238.019 291.348 1.00 109.42 154 VAL N C 1
ATOM 4656 O O . VAL C 3 154 ? 228.322 239.067 291.624 1.00 109.42 154 VAL N O 1
ATOM 4660 N N . VAL C 3 155 ? 228.005 237.285 290.272 1.00 95.80 155 VAL N N 1
ATOM 4661 C CA . VAL C 3 155 ? 228.993 237.675 289.271 1.00 95.80 155 VAL N CA 1
ATOM 4662 C C . VAL C 3 155 ? 228.341 237.467 287.910 1.00 95.80 155 VAL N C 1
ATOM 4663 O O . VAL C 3 155 ? 228.321 236.346 287.389 1.00 95.80 155 VAL N O 1
ATOM 4667 N N . HIS C 3 156 ? 227.798 238.532 287.338 1.00 93.42 156 HIS N N 1
ATOM 4668 C CA . HIS C 3 156 ? 227.219 238.440 286.005 1.00 93.42 156 HIS N CA 1
ATOM 4669 C C . HIS C 3 156 ? 228.332 238.321 284.970 1.00 93.42 156 HIS N C 1
ATOM 4670 O O . HIS C 3 156 ? 229.296 239.095 285.014 1.00 93.42 156 HIS N O 1
ATOM 4677 N N . PRO C 3 157 ? 228.246 237.374 284.039 1.00 91.38 157 PRO N N 1
ATOM 4678 C CA . PRO C 3 157 ? 229.259 237.300 282.980 1.00 91.38 157 PRO N CA 1
ATOM 4679 C C . PRO C 3 157 ? 229.195 238.528 282.088 1.00 91.38 157 PRO N C 1
ATOM 4680 O O . PRO C 3 157 ? 228.125 239.096 281.858 1.00 91.38 157 PRO N O 1
ATOM 4684 N N . LEU C 3 158 ? 230.359 238.942 281.593 1.00 88.91 158 LEU N N 1
ATOM 4685 C CA . LEU C 3 158 ? 230.420 240.119 280.738 1.00 88.91 158 LEU N CA 1
ATOM 4686 C C . LEU C 3 158 ? 229.656 239.864 279.445 1.00 88.91 158 LEU N C 1
ATOM 4687 O O . LEU C 3 158 ? 229.754 238.788 278.849 1.00 88.91 158 LEU N O 1
ATOM 4692 N N . ASP C 3 159 ? 228.878 240.856 279.024 1.00 97.05 159 ASP N N 1
ATOM 4693 C CA . ASP C 3 159 ? 228.015 240.708 277.858 1.00 97.05 159 ASP N CA 1
ATOM 4694 C C . ASP C 3 159 ? 228.850 240.797 276.588 1.00 97.05 159 ASP N C 1
ATOM 4695 O O . ASP C 3 159 ? 229.454 241.836 276.303 1.00 97.05 159 ASP N O 1
ATOM 4700 N N . LEU C 3 160 ? 228.891 239.708 275.826 1.00 90.24 160 LEU N N 1
ATOM 4701 C CA . LEU C 3 160 ? 229.591 239.699 274.550 1.00 90.24 160 LEU N CA 1
ATOM 4702 C C . LEU C 3 160 ? 228.695 240.286 273.468 1.00 90.24 160 LEU N C 1
ATOM 4703 O O . LEU C 3 160 ? 227.536 239.885 273.323 1.00 90.24 160 LEU N O 1
ATOM 4708 N N . LYS C 3 161 ? 229.233 241.236 272.709 1.00 94.20 161 LYS N N 1
ATOM 4709 C CA . LYS C 3 161 ? 228.447 241.995 271.746 1.00 94.20 161 LYS N CA 1
ATOM 4710 C C . LYS C 3 161 ? 228.421 241.288 270.398 1.00 94.20 161 LYS N C 1
ATOM 4711 O O . LYS C 3 161 ? 229.451 240.802 269.920 1.00 94.20 161 LYS N O 1
ATOM 4717 N N . TYR C 3 162 ? 227.234 241.233 269.792 1.00 102.65 162 TYR N N 1
ATOM 4718 C CA . TYR C 3 162 ? 227.042 240.700 268.450 1.00 102.65 162 TYR N CA 1
ATOM 4719 C C . TYR C 3 162 ? 226.729 241.796 267.441 1.00 102.65 162 TYR N C 1
ATOM 4720 O O . TYR C 3 162 ? 226.011 241.542 266.468 1.00 102.65 162 TYR N O 1
ATOM 4729 N N . ASP C 3 163 ? 227.239 243.008 267.661 1.00 116.03 163 ASP N N 1
ATOM 4730 C CA . ASP C 3 163 ? 226.786 244.172 266.899 1.00 116.03 163 ASP N CA 1
ATOM 4731 C C . ASP C 3 163 ? 226.864 243.969 265.390 1.00 116.03 163 ASP N C 1
ATOM 4732 O O . ASP C 3 163 ? 225.881 244.288 264.700 1.00 116.03 163 ASP N O 1
ATOM 4737 N N . PRO C 3 164 ? 227.962 243.458 264.806 1.00 110.94 164 PRO N N 1
ATOM 4738 C CA . PRO C 3 164 ? 227.900 242.978 263.421 1.00 110.94 164 PRO N CA 1
ATOM 4739 C C . PRO C 3 164 ? 227.377 241.553 263.379 1.00 110.94 164 PRO N C 1
ATOM 4740 O O . PRO C 3 164 ? 228.033 240.621 263.867 1.00 110.94 164 PRO N O 1
ATOM 4744 N N . ASP C 3 165 ? 226.192 241.367 262.801 1.00 96.26 165 ASP N N 1
ATOM 4745 C CA . ASP C 3 165 ? 225.643 240.032 262.619 1.00 96.26 165 ASP N CA 1
ATOM 4746 C C . ASP C 3 165 ? 226.013 239.542 261.227 1.00 96.26 165 ASP N C 1
ATOM 4747 O O . ASP C 3 165 ? 225.516 240.095 260.234 1.00 96.26 165 ASP N O 1
ATOM 4752 N N . PRO C 3 166 ? 226.865 238.522 261.097 1.00 81.90 166 PRO N N 1
ATOM 4753 C CA . PRO C 3 166 ? 227.360 238.118 259.778 1.00 81.90 166 PRO N CA 1
ATOM 4754 C C . PRO C 3 166 ? 226.442 237.186 259.003 1.00 81.90 166 PRO N C 1
ATOM 4755 O O . PRO C 3 166 ? 226.854 236.692 257.950 1.00 81.90 166 PRO N O 1
ATOM 4759 N N . ALA C 3 167 ? 225.225 236.921 259.480 1.00 77.63 167 ALA N N 1
ATOM 4760 C CA . ALA C 3 167 ? 224.337 236.024 258.743 1.00 77.63 167 ALA N CA 1
ATOM 4761 C C . ALA C 3 167 ? 224.044 236.527 257.335 1.00 77.63 167 ALA N C 1
ATOM 4762 O O . ALA C 3 167 ? 224.216 235.747 256.380 1.00 77.63 167 ALA N O 1
ATOM 4764 N N . PRO C 3 168 ? 223.629 237.784 257.118 1.00 68.66 168 PRO N N 1
ATOM 4765 C CA . PRO C 3 168 ? 223.540 238.267 255.730 1.00 68.66 168 PRO N CA 1
ATOM 4766 C C . PRO C 3 168 ? 224.875 238.223 255.017 1.00 68.66 168 PRO N C 1
ATOM 4767 O O . PRO C 3 168 ? 224.931 237.918 253.819 1.00 68.66 168 PRO N O 1
ATOM 4771 N N . HIS C 3 169 ? 225.962 238.512 255.736 1.00 62.46 169 HIS N N 1
ATOM 4772 C CA . HIS C 3 169 ? 227.286 238.434 255.133 1.00 62.46 169 HIS N CA 1
ATOM 4773 C C . HIS C 3 169 ? 227.612 237.011 254.707 1.00 62.46 169 HIS N C 1
ATOM 4774 O O . HIS C 3 169 ? 228.141 236.792 253.612 1.00 62.46 169 HIS N O 1
ATOM 4781 N N . MET C 3 170 ? 227.302 236.029 255.558 1.00 61.23 170 MET N N 1
ATOM 4782 C CA . MET C 3 170 ? 227.556 234.640 255.193 1.00 61.23 170 MET N CA 1
ATOM 4783 C C . MET C 3 170 ? 226.720 234.230 253.987 1.00 61.23 170 MET N C 1
ATOM 4784 O O . MET C 3 170 ? 227.210 233.540 253.088 1.00 61.23 170 MET N O 1
ATOM 4789 N N . GLU C 3 171 ? 225.451 234.645 253.949 1.00 62.98 171 GLU N N 1
ATOM 4790 C CA . GLU C 3 171 ? 224.611 234.303 252.804 1.00 62.98 171 GLU N CA 1
ATOM 4791 C C . GLU C 3 171 ? 225.149 234.920 251.518 1.00 62.98 171 GLU N C 1
ATOM 4792 O O . GLU C 3 171 ? 225.188 234.261 250.469 1.00 62.98 171 GLU N O 1
ATOM 4798 N N . ASN C 3 172 ? 225.571 236.184 251.582 1.00 56.46 172 ASN N N 1
ATOM 4799 C CA . ASN C 3 172 ? 226.157 236.829 250.413 1.00 56.46 172 ASN N CA 1
ATOM 4800 C C . ASN C 3 172 ? 227.420 236.108 249.966 1.00 56.46 172 ASN N C 1
ATOM 4801 O O . ASN C 3 172 ? 227.628 235.888 248.766 1.00 56.46 172 ASN N O 1
ATOM 4806 N N . LEU C 3 173 ? 228.272 235.731 250.920 1.00 47.12 173 LEU N N 1
ATOM 4807 C CA . LEU C 3 173 ? 229.496 235.019 250.579 1.00 47.12 173 LEU N CA 1
ATOM 4808 C C . LEU C 3 173 ? 229.184 233.689 249.912 1.00 47.12 173 LEU N C 1
ATOM 4809 O O . LEU C 3 173 ? 229.839 233.308 248.937 1.00 47.12 173 LEU N O 1
ATOM 4814 N N . LYS C 3 174 ? 228.181 232.970 250.420 1.00 52.78 174 LYS N N 1
ATOM 4815 C CA . LYS C 3 174 ? 227.806 231.695 249.818 1.00 52.78 174 LYS N CA 1
ATOM 4816 C C . LYS C 3 174 ? 227.302 231.888 248.394 1.00 52.78 174 LYS N C 1
ATOM 4817 O O . LYS C 3 174 ? 227.660 231.122 247.491 1.00 52.78 174 LYS N O 1
ATOM 4823 N N . CYS C 3 175 ? 226.471 232.910 248.174 1.00 51.94 175 CYS N N 1
ATOM 4824 C CA . CYS C 3 175 ? 225.953 233.162 246.832 1.00 51.94 175 CYS N CA 1
ATOM 4825 C C . CYS C 3 175 ? 227.082 233.490 245.861 1.00 51.94 175 CYS N C 1
ATOM 4826 O O . CYS C 3 175 ? 227.153 232.936 244.753 1.00 51.94 175 CYS N O 1
ATOM 4829 N N . ARG C 3 176 ? 227.990 234.381 246.269 1.00 46.67 176 ARG N N 1
ATOM 4830 C CA . ARG C 3 176 ? 229.114 234.725 245.405 1.00 46.67 176 ARG N CA 1
ATOM 4831 C C . ARG C 3 176 ? 229.992 233.512 245.133 1.00 46.67 176 ARG N C 1
ATOM 4832 O O . ARG C 3 176 ? 230.433 233.300 243.994 1.00 46.67 176 ARG N O 1
ATOM 4840 N N . GLY C 3 177 ? 230.269 232.713 246.166 1.00 44.28 177 GLY N N 1
ATOM 4841 C CA . GLY C 3 177 ? 231.110 231.544 245.982 1.00 44.28 177 GLY N CA 1
ATOM 4842 C C . GLY C 3 177 ? 230.493 230.537 245.036 1.00 44.28 177 GLY N C 1
ATOM 4843 O O . GLY C 3 177 ? 231.190 229.928 244.224 1.00 44.28 177 GLY N O 1
ATOM 4844 N N . GLU C 3 178 ? 229.176 230.351 245.127 1.00 48.59 178 GLU N N 1
ATOM 4845 C CA . GLU C 3 178 ? 228.475 229.527 244.150 1.00 48.59 178 GLU N CA 1
ATOM 4846 C C . GLU C 3 178 ? 228.663 230.074 242.743 1.00 48.59 178 GLU N C 1
ATOM 4847 O O . GLU C 3 178 ? 228.952 229.325 241.799 1.00 48.59 178 GLU N O 1
ATOM 4853 N N . THR C 3 179 ? 228.499 231.391 242.589 1.00 43.32 179 THR N N 1
ATOM 4854 C CA . THR C 3 179 ? 228.647 232.004 241.274 1.00 43.32 179 THR N CA 1
ATOM 4855 C C . THR C 3 179 ? 230.024 231.719 240.688 1.00 43.32 179 THR N C 1
ATOM 4856 O O . THR C 3 179 ? 230.145 231.261 239.544 1.00 43.32 179 THR N O 1
ATOM 4860 N N . VAL C 3 180 ? 231.073 231.962 241.471 1.00 37.81 180 VAL N N 1
ATOM 4861 C CA . VAL C 3 180 ? 232.430 231.805 240.953 1.00 37.81 180 VAL N CA 1
ATOM 4862 C C . VAL C 3 180 ? 232.778 230.334 240.764 1.00 37.81 180 VAL N C 1
ATOM 4863 O O . VAL C 3 180 ? 233.526 229.979 239.850 1.00 37.81 180 VAL N O 1
ATOM 4867 N N . ALA C 3 181 ? 232.249 229.453 241.615 1.00 41.28 181 ALA N N 1
ATOM 4868 C CA . ALA C 3 181 ? 232.463 228.026 241.400 1.00 41.28 181 ALA N CA 1
ATOM 4869 C C . ALA C 3 181 ? 231.894 227.592 240.058 1.00 41.28 181 ALA N C 1
ATOM 4870 O O . ALA C 3 181 ? 232.563 226.900 239.277 1.00 41.28 181 ALA N O 1
ATOM 4872 N N . LYS C 3 182 ? 230.667 228.024 239.761 1.00 43.00 182 LYS N N 1
ATOM 4873 C CA . LYS C 3 182 ? 230.071 227.727 238.465 1.00 43.00 182 LYS N CA 1
ATOM 4874 C C . LYS C 3 182 ? 230.916 228.302 237.336 1.00 43.00 182 LYS N C 1
ATOM 4875 O O . LYS C 3 182 ? 231.180 227.628 236.333 1.00 43.00 182 LYS N O 1
ATOM 4881 N N . GLU C 3 183 ? 231.359 229.550 237.495 1.00 39.16 183 GLU N N 1
ATOM 4882 C CA . GLU C 3 183 ? 232.128 230.204 236.443 1.00 39.16 183 GLU N CA 1
ATOM 4883 C C . GLU C 3 183 ? 233.455 229.498 236.195 1.00 39.16 183 GLU N C 1
ATOM 4884 O O . GLU C 3 183 ? 233.877 229.347 235.045 1.00 39.16 183 GLU N O 1
ATOM 4890 N N . ILE C 3 184 ? 234.128 229.064 237.259 1.00 33.35 184 ILE N N 1
ATOM 4891 C CA . ILE C 3 184 ? 235.415 228.395 237.111 1.00 33.35 184 ILE N CA 1
ATOM 4892 C C . ILE C 3 184 ? 235.229 227.026 236.472 1.00 33.35 184 ILE N C 1
ATOM 4893 O O . ILE C 3 184 ? 236.055 226.587 235.661 1.00 33.35 184 ILE N O 1
ATOM 4898 N N . SER C 3 185 ? 234.145 226.327 236.821 1.00 36.60 185 SER N N 1
ATOM 4899 C CA . SER C 3 185 ? 233.851 225.069 236.141 1.00 36.60 185 SER N CA 1
ATOM 4900 C C . SER C 3 185 ? 233.625 225.293 234.649 1.00 36.60 185 SER N C 1
ATOM 4901 O O . SER C 3 185 ? 234.162 224.555 233.809 1.00 36.60 185 SER N O 1
ATOM 4904 N N . GLU C 3 186 ? 232.862 226.330 234.296 1.00 39.02 186 GLU N N 1
ATOM 4905 C CA . GLU C 3 186 ? 232.657 226.631 232.881 1.00 39.02 186 GLU N CA 1
ATOM 4906 C C . GLU C 3 186 ? 233.970 226.985 232.197 1.00 39.02 186 GLU N C 1
ATOM 4907 O O . GLU C 3 186 ? 234.204 226.596 231.048 1.00 39.02 186 GLU N O 1
ATOM 4913 N N . ALA C 3 187 ? 234.830 227.741 232.881 1.00 30.52 187 ALA N N 1
ATOM 4914 C CA . ALA C 3 187 ? 236.098 228.145 232.285 1.00 30.52 187 ALA N CA 1
ATOM 4915 C C . ALA C 3 187 ? 237.005 226.948 232.038 1.00 30.52 187 ALA N C 1
ATOM 4916 O O . ALA C 3 187 ? 237.628 226.845 230.975 1.00 30.52 187 ALA N O 1
ATOM 4918 N N . MET C 3 188 ? 237.106 226.040 233.012 1.00 34.70 188 MET N N 1
ATOM 4919 C CA . MET C 3 188 ? 237.943 224.862 232.813 1.00 34.70 188 MET N CA 1
ATOM 4920 C C . MET C 3 188 ? 237.356 223.945 231.754 1.00 34.70 188 MET N C 1
ATOM 4921 O O . MET C 3 188 ? 238.088 223.172 231.129 1.00 34.70 188 MET N O 1
ATOM 4926 N N . LYS C 3 189 ? 236.037 223.984 231.559 1.00 34.70 189 LYS N N 1
ATOM 4927 C CA . LYS C 3 189 ? 235.465 223.196 230.475 1.00 34.70 189 LYS N CA 1
ATOM 4928 C C . LYS C 3 189 ? 235.708 223.829 229.111 1.00 34.70 189 LYS N C 1
ATOM 4929 O O . LYS C 3 189 ? 235.951 223.111 228.136 1.00 34.70 189 LYS N O 1
ATOM 4935 N N . SER C 3 190 ? 235.658 225.155 229.026 1.00 29.52 190 SER N N 1
ATOM 4936 C CA . SER C 3 190 ? 235.725 225.845 227.746 1.00 29.52 190 SER N CA 1
ATOM 4937 C C . SER C 3 190 ? 237.145 226.071 227.250 1.00 29.52 190 SER N C 1
ATOM 4938 O O . SER C 3 190 ? 237.383 226.013 226.038 1.00 29.52 190 SER N O 1
ATOM 4941 N N . LEU C 3 191 ? 238.088 226.336 228.151 1.00 27.36 191 LEU N N 1
ATOM 4942 C CA . LEU C 3 191 ? 239.441 226.690 227.726 1.00 27.36 191 LEU N CA 1
ATOM 4943 C C . LEU C 3 191 ? 240.120 225.599 226.907 1.00 27.36 191 LEU N C 1
ATOM 4944 O O . LEU C 3 191 ? 240.732 225.928 225.875 1.00 27.36 191 LEU N O 1
ATOM 4949 N N . PRO C 3 192 ? 240.081 224.317 227.290 1.00 30.30 192 PRO N N 1
ATOM 4950 C CA . PRO C 3 192 ? 240.680 223.292 226.421 1.00 30.30 192 PRO N CA 1
ATOM 4951 C C . PRO C 3 192 ? 240.058 223.240 225.040 1.00 30.30 192 PRO N C 1
ATOM 4952 O O . PRO C 3 192 ? 240.763 222.954 224.065 1.00 30.30 192 PRO N O 1
ATOM 4956 N N . ALA C 3 193 ? 238.755 223.504 224.925 1.00 26.55 193 ALA N N 1
ATOM 4957 C CA . ALA C 3 193 ? 238.124 223.519 223.611 1.00 26.55 193 ALA N CA 1
ATOM 4958 C C . ALA C 3 193 ? 238.713 224.612 222.730 1.00 26.55 193 ALA N C 1
ATOM 4959 O O . ALA C 3 193 ? 239.018 224.379 221.554 1.00 26.55 193 ALA N O 1
ATOM 4961 N N . LEU C 3 194 ? 238.891 225.813 223.286 1.00 28.49 194 LEU N N 1
ATOM 4962 C CA . LEU C 3 194 ? 239.507 226.884 222.515 1.00 28.49 194 LEU N CA 1
ATOM 4963 C C . LEU C 3 194 ? 240.962 226.579 222.198 1.00 28.49 194 LEU N C 1
ATOM 4964 O O . LEU C 3 194 ? 241.444 226.933 221.118 1.00 28.49 194 LEU N O 1
ATOM 4969 N N . ILE C 3 195 ? 241.677 225.935 223.121 1.00 26.43 195 ILE N N 1
ATOM 4970 C CA . ILE C 3 195 ? 243.054 225.545 222.839 1.00 26.43 195 ILE N CA 1
ATOM 4971 C C . ILE C 3 195 ? 243.099 224.578 221.663 1.00 26.43 195 ILE N C 1
ATOM 4972 O O . ILE C 3 195 ? 243.942 224.703 220.766 1.00 26.43 195 ILE N O 1
ATOM 4977 N N . GLU C 3 196 ? 242.186 223.607 221.645 1.00 32.74 196 GLU N N 1
ATOM 4978 C CA . GLU C 3 196 ? 242.133 222.655 220.542 1.00 32.74 196 GLU N CA 1
ATOM 4979 C C . GLU C 3 196 ? 241.792 223.349 219.231 1.00 32.74 196 GLU N C 1
ATOM 4980 O O . GLU C 3 196 ? 242.382 223.048 218.185 1.00 32.74 196 GLU N O 1
ATOM 4986 N N . GLN C 3 197 ? 240.836 224.279 219.267 1.00 25.83 197 GLN N N 1
ATOM 4987 C CA . GLN C 3 197 ? 240.477 225.013 218.059 1.00 25.83 197 GLN N CA 1
ATOM 4988 C C . GLN C 3 197 ? 241.656 225.825 217.541 1.00 25.83 197 GLN N C 1
ATOM 4989 O O . GLN C 3 197 ? 241.915 225.860 216.332 1.00 25.83 197 GLN N O 1
ATOM 4995 N N . GLY C 3 198 ? 242.386 226.481 218.443 1.00 30.12 198 GLY N N 1
ATOM 4996 C CA . GLY C 3 198 ? 243.553 227.239 218.027 1.00 30.12 198 GLY N CA 1
ATOM 4997 C C . GLY C 3 198 ? 244.643 226.356 217.456 1.00 30.12 198 GLY N C 1
ATOM 4998 O O . GLY C 3 198 ? 245.315 226.730 216.491 1.00 30.12 198 GLY N O 1
ATOM 4999 N N . GLU C 3 199 ? 244.840 225.176 218.045 1.00 29.48 199 GLU N N 1
ATOM 5000 C CA . GLU C 3 199 ? 245.813 224.236 217.500 1.00 29.48 199 GLU N CA 1
ATOM 5001 C C . GLU C 3 199 ? 245.423 223.803 216.094 1.00 29.48 199 GLU N C 1
ATOM 5002 O O . GLU C 3 199 ? 246.266 223.769 215.187 1.00 29.48 199 GLU N O 1
ATOM 5008 N N . GLY C 3 200 ? 244.144 223.483 215.893 1.00 30.64 200 GLY N N 1
ATOM 5009 C CA . GLY C 3 200 ? 243.684 223.120 214.564 1.00 30.64 200 GLY N CA 1
ATOM 5010 C C . GLY C 3 200 ? 243.854 224.247 213.566 1.00 30.64 200 GLY N C 1
ATOM 5011 O O . GLY C 3 200 ? 244.222 224.019 212.411 1.00 30.64 200 GLY N O 1
ATOM 5012 N N . PHE C 3 201 ? 243.591 225.480 213.997 1.00 24.93 201 PHE N N 1
ATOM 5013 C CA . PHE C 3 201 ? 243.744 226.618 213.097 1.00 24.93 201 PHE N CA 1
ATOM 5014 C C . PHE C 3 201 ? 245.206 226.869 212.751 1.00 24.93 201 PHE N C 1
ATOM 5015 O O . PHE C 3 201 ? 245.528 227.210 211.608 1.00 24.93 201 PHE N O 1
ATOM 5023 N N . SER C 3 202 ? 246.105 226.713 213.722 1.00 30.86 202 SER N N 1
ATOM 5024 C CA . SER C 3 202 ? 247.529 226.821 213.425 1.00 30.86 202 SER N CA 1
ATOM 5025 C C . SER C 3 202 ? 247.956 225.738 212.447 1.00 30.86 202 SER N C 1
ATOM 5026 O O . SER C 3 202 ? 248.788 225.972 211.562 1.00 30.86 202 SER N O 1
ATOM 5029 N N . GLN C 3 203 ? 247.398 224.540 212.598 1.00 31.09 203 GLN N N 1
ATOM 5030 C CA . GLN C 3 203 ? 247.708 223.457 211.673 1.00 31.09 203 GLN N CA 1
ATOM 5031 C C . GLN C 3 203 ? 247.201 223.787 210.269 1.00 31.09 203 GLN N C 1
ATOM 5032 O O . GLN C 3 203 ? 247.873 223.513 209.265 1.00 31.09 203 GLN N O 1
ATOM 5038 N N . VAL C 3 204 ? 246.021 224.402 210.187 1.00 23.05 204 VAL N N 1
ATOM 5039 C CA . VAL C 3 204 ? 245.519 224.901 208.910 1.00 23.05 204 VAL N CA 1
ATOM 5040 C C . VAL C 3 204 ? 246.497 225.898 208.313 1.00 23.05 204 VAL N C 1
ATOM 5041 O O . VAL C 3 204 ? 246.810 225.851 207.117 1.00 23.05 204 VAL N O 1
ATOM 5045 N N . LEU C 3 205 ? 246.981 226.824 209.139 1.00 31.13 205 LEU N N 1
ATOM 5046 C CA . LEU C 3 205 ? 247.919 227.833 208.668 1.00 31.13 205 LEU N CA 1
ATOM 5047 C C . LEU C 3 205 ? 249.197 227.199 208.147 1.00 31.13 205 LEU N C 1
ATOM 5048 O O . LEU C 3 205 ? 249.776 227.684 207.168 1.00 31.13 205 LEU N O 1
ATOM 5053 N N . ARG C 3 206 ? 249.652 226.122 208.784 1.00 31.75 206 ARG N N 1
ATOM 5054 C CA . ARG C 3 206 ? 250.895 225.498 208.356 1.00 31.75 206 ARG N CA 1
ATOM 5055 C C . ARG C 3 206 ? 250.733 224.631 207.111 1.00 31.75 206 ARG N C 1
ATOM 5056 O O . ARG C 3 206 ? 251.711 224.461 206.377 1.00 31.75 206 ARG N O 1
ATOM 5064 N N . MET C 3 207 ? 249.545 224.074 206.837 1.00 33.51 207 MET N N 1
ATOM 5065 C CA . MET C 3 207 ? 249.377 223.434 205.528 1.00 33.51 207 MET N CA 1
ATOM 5066 C C . MET C 3 207 ? 248.846 224.357 204.440 1.00 33.51 207 MET N C 1
ATOM 5067 O O . MET C 3 207 ? 248.736 223.917 203.291 1.00 33.51 207 MET N O 1
ATOM 5072 N N . GLN C 3 208 ? 248.483 225.596 204.757 1.00 33.43 208 GLN N N 1
ATOM 5073 C CA . GLN C 3 208 ? 247.977 226.476 203.705 1.00 33.43 208 GLN N CA 1
ATOM 5074 C C . GLN C 3 208 ? 248.977 226.698 202.576 1.00 33.43 208 GLN N C 1
ATOM 5075 O O . GLN C 3 208 ? 248.588 226.559 201.403 1.00 33.43 208 GLN N O 1
ATOM 5081 N N . PRO C 3 209 ? 250.249 227.027 202.831 1.00 30.45 209 PRO N N 1
ATOM 5082 C CA . PRO C 3 209 ? 251.158 227.250 201.695 1.00 30.45 209 PRO N CA 1
ATOM 5083 C C . PRO C 3 209 ? 251.427 225.996 200.885 1.00 30.45 209 PRO N C 1
ATOM 5084 O O . PRO C 3 209 ? 251.429 226.058 199.649 1.00 30.45 209 PRO N O 1
ATOM 5088 N N . VAL C 3 210 ? 251.643 224.853 201.541 1.00 29.73 210 VAL N N 1
ATOM 5089 C CA . VAL C 3 210 ? 251.964 223.635 200.803 1.00 29.73 210 VAL N CA 1
ATOM 5090 C C . VAL C 3 210 ? 250.778 223.191 199.958 1.00 29.73 210 VAL N C 1
ATOM 5091 O O . VAL C 3 210 ? 250.956 222.676 198.847 1.00 29.73 210 VAL N O 1
ATOM 5095 N N . ILE C 3 211 ? 249.557 223.384 200.457 1.00 32.72 211 ILE N N 1
ATOM 5096 C CA . ILE C 3 211 ? 248.382 223.125 199.633 1.00 32.72 211 ILE N CA 1
ATOM 5097 C C . ILE C 3 211 ? 248.332 224.104 198.469 1.00 32.72 211 ILE N C 1
ATOM 5098 O O . ILE C 3 211 ? 248.022 223.725 197.332 1.00 32.72 211 ILE N O 1
ATOM 5103 N N . HIS C 3 212 ? 248.653 225.375 198.725 1.00 37.22 212 HIS N N 1
ATOM 5104 C CA . HIS C 3 212 ? 248.683 226.359 197.651 1.00 37.22 212 HIS N CA 1
ATOM 5105 C C . HIS C 3 212 ? 249.761 226.062 196.617 1.00 37.22 212 HIS N C 1
ATOM 5106 O O . HIS C 3 212 ? 249.659 226.538 195.482 1.00 37.22 212 HIS N O 1
ATOM 5113 N N . LEU C 3 213 ? 250.783 225.289 196.979 1.00 35.72 213 LEU N N 1
ATOM 5114 C CA . LEU C 3 213 ? 251.847 224.955 196.042 1.00 35.72 213 LEU N CA 1
ATOM 5115 C C . LEU C 3 213 ? 251.503 223.772 195.147 1.00 35.72 213 LEU N C 1
ATOM 5116 O O . LEU C 3 213 ? 252.255 223.491 194.208 1.00 35.72 213 LEU N O 1
ATOM 5121 N N . GLN C 3 214 ? 250.400 223.080 195.411 1.00 38.81 214 GLN N N 1
ATOM 5122 C CA . GLN C 3 214 ? 250.043 221.911 194.621 1.00 38.81 214 GLN N CA 1
ATOM 5123 C C . GLN C 3 214 ? 249.629 222.322 193.213 1.00 38.81 214 GLN N C 1
ATOM 5124 O O . GLN C 3 214 ? 248.894 223.295 193.023 1.00 38.81 214 GLN N O 1
ATOM 5130 N N . ARG C 3 215 ? 250.108 221.566 192.222 1.00 43.49 215 ARG N N 1
ATOM 5131 C CA . ARG C 3 215 ? 249.839 221.908 190.829 1.00 43.49 215 ARG N CA 1
ATOM 5132 C C . ARG C 3 215 ? 248.352 221.839 190.513 1.00 43.49 215 ARG N C 1
ATOM 5133 O O . ARG C 3 215 ? 247.824 222.699 189.799 1.00 43.49 215 ARG N O 1
ATOM 5141 N N . ILE C 3 216 ? 247.666 220.813 191.019 1.00 37.07 216 ILE N N 1
ATOM 5142 C CA . ILE C 3 216 ? 246.231 220.694 190.783 1.00 37.07 216 ILE N CA 1
ATOM 5143 C C . ILE C 3 216 ? 245.500 221.886 191.380 1.00 37.07 216 ILE N C 1
ATOM 5144 O O . ILE C 3 216 ? 244.624 222.482 190.742 1.00 37.07 216 ILE N O 1
ATOM 5149 N N . HIS C 3 217 ? 245.860 222.259 192.609 1.00 40.74 217 HIS N N 1
ATOM 5150 C CA . HIS C 3 217 ? 245.257 223.427 193.239 1.00 40.74 217 HIS N CA 1
ATOM 5151 C C . HIS C 3 217 ? 245.547 224.690 192.440 1.00 40.74 217 HIS N C 1
ATOM 5152 O O . HIS C 3 217 ? 244.664 225.536 192.258 1.00 40.74 217 HIS N O 1
ATOM 5159 N N . GLN C 3 218 ? 246.782 224.832 191.955 1.00 43.06 218 GLN N N 1
ATOM 5160 C CA . GLN C 3 218 ? 247.145 226.016 191.185 1.00 43.06 218 GLN N CA 1
ATOM 5161 C C . GLN C 3 218 ? 246.327 226.113 189.905 1.00 43.06 218 GLN N C 1
ATOM 5162 O O . GLN C 3 218 ? 245.821 227.187 189.560 1.00 43.06 218 GLN N O 1
ATOM 5168 N N . GLU C 3 219 ? 246.186 224.997 189.188 1.00 49.14 219 GLU N N 1
ATOM 5169 C CA . GLU C 3 219 ? 245.412 225.005 187.953 1.00 49.14 219 GLU N CA 1
ATOM 5170 C C . GLU C 3 219 ? 243.941 225.282 188.227 1.00 49.14 219 GLU N C 1
ATOM 5171 O O . GLU C 3 219 ? 243.300 226.047 187.497 1.00 49.14 219 GLU N O 1
ATOM 5177 N N . VAL C 3 220 ? 243.390 224.669 189.275 1.00 42.16 220 VAL N N 1
ATOM 5178 C CA . VAL C 3 220 ? 241.988 224.892 189.611 1.00 42.16 220 VAL N CA 1
ATOM 5179 C C . VAL C 3 220 ? 241.760 226.338 190.027 1.00 42.16 220 VAL N C 1
ATOM 5180 O O . VAL C 3 220 ? 240.801 226.982 189.586 1.00 42.16 220 VAL N O 1
ATOM 5184 N N . PHE C 3 221 ? 242.642 226.877 190.867 1.00 48.73 221 PHE N N 1
ATOM 5185 C CA . PHE C 3 221 ? 242.474 228.212 191.419 1.00 48.73 221 PHE N CA 1
ATOM 5186 C C . PHE C 3 221 ? 243.207 229.273 190.611 1.00 48.73 221 PHE N C 1
ATOM 5187 O O . PHE C 3 221 ? 243.525 230.340 191.144 1.00 48.73 221 PHE N O 1
ATOM 5195 N N . SER C 3 222 ? 243.484 228.999 189.339 1.00 50.83 222 SER N N 1
ATOM 5196 C CA . SER C 3 222 ? 244.056 230.018 188.473 1.00 50.83 222 SER N CA 1
ATOM 5197 C C . SER C 3 222 ? 243.064 231.158 188.285 1.00 50.83 222 SER N C 1
ATOM 5198 O O . SER C 3 222 ? 241.868 230.936 188.079 1.00 50.83 222 SER N O 1
ATOM 5201 N N . SER C 3 223 ? 243.567 232.386 188.364 1.00 56.07 223 SER N N 1
ATOM 5202 C CA . SER C 3 223 ? 242.719 233.567 188.256 1.00 56.07 223 SER N CA 1
ATOM 5203 C C . SER C 3 223 ? 242.145 233.710 186.851 1.00 56.07 223 SER N C 1
ATOM 5204 O O . SER C 3 223 ? 240.956 233.481 186.631 1.00 56.07 223 SER N O 1
ATOM 5207 N N . LYS C 3 250 ? 223.639 271.803 190.749 1.00 179.41 250 LYS N N 1
ATOM 5208 C CA . LYS C 3 250 ? 223.341 271.643 192.167 1.00 179.41 250 LYS N CA 1
ATOM 5209 C C . LYS C 3 250 ? 223.916 272.794 192.984 1.00 179.41 250 LYS N C 1
ATOM 5210 O O . LYS C 3 250 ? 224.355 273.803 192.432 1.00 179.41 250 LYS N O 1
ATOM 5216 N N . THR C 3 251 ? 223.908 272.631 194.305 1.00 157.49 251 THR N N 1
ATOM 5217 C CA . THR C 3 251 ? 224.468 273.646 195.186 1.00 157.49 251 THR N CA 1
ATOM 5218 C C . THR C 3 251 ? 225.976 273.743 194.994 1.00 157.49 251 THR N C 1
ATOM 5219 O O . THR C 3 251 ? 226.645 272.757 194.671 1.00 157.49 251 THR N O 1
ATOM 5223 N N . SER C 3 252 ? 226.511 274.947 195.193 1.00 133.02 252 SER N N 1
ATOM 5224 C CA . SER C 3 252 ? 227.947 275.161 195.077 1.00 133.02 252 SER N CA 1
ATOM 5225 C C . SER C 3 252 ? 228.647 274.562 196.287 1.00 133.02 252 SER N C 1
ATOM 5226 O O . SER C 3 252 ? 228.906 275.259 197.273 1.00 133.02 252 SER N O 1
ATOM 5229 N N . ASP C 3 253 ? 228.951 273.271 196.223 1.00 130.51 253 ASP N N 1
ATOM 5230 C CA . ASP C 3 253 ? 229.532 272.546 197.346 1.00 130.51 253 ASP N CA 1
ATOM 5231 C C . ASP C 3 253 ? 230.997 272.200 197.079 1.00 130.51 253 ASP N C 1
ATOM 5232 O O . ASP C 3 253 ? 231.315 271.420 196.177 1.00 130.51 253 ASP N O 1
ATOM 5237 N N . MET C 3 254 ? 231.893 272.809 197.851 1.00 111.03 254 MET N N 1
ATOM 5238 C CA . MET C 3 254 ? 233.257 272.302 197.940 1.00 111.03 254 MET N CA 1
ATOM 5239 C C . MET C 3 254 ? 233.204 271.126 198.897 1.00 111.03 254 MET N C 1
ATOM 5240 O O . MET C 3 254 ? 233.071 271.293 200.109 1.00 111.03 254 MET N O 1
ATOM 5245 N N . VAL C 3 255 ? 233.274 269.918 198.332 1.00 116.61 255 VAL N N 1
ATOM 5246 C CA . VAL C 3 255 ? 233.129 268.713 199.142 1.00 116.61 255 VAL N CA 1
ATOM 5247 C C . VAL C 3 255 ? 234.147 268.712 200.275 1.00 116.61 255 VAL N C 1
ATOM 5248 O O . VAL C 3 255 ? 233.817 268.394 201.425 1.00 116.61 255 VAL N O 1
ATOM 5252 N N . LEU C 3 256 ? 235.388 269.105 199.975 1.00 119.39 256 LEU N N 1
ATOM 5253 C CA . LEU C 3 256 ? 236.455 269.195 200.971 1.00 119.39 256 LEU N CA 1
ATOM 5254 C C . LEU C 3 256 ? 236.602 267.866 201.708 1.00 119.39 256 LEU N C 1
ATOM 5255 O O . LEU C 3 256 ? 236.851 267.817 202.914 1.00 119.39 256 LEU N O 1
ATOM 5260 N N . LYS C 3 257 ? 236.439 266.772 200.966 1.00 123.79 257 LYS N N 1
ATOM 5261 C CA . LYS C 3 257 ? 236.447 265.426 201.525 1.00 123.79 257 LYS N CA 1
ATOM 5262 C C . LYS C 3 257 ? 237.792 264.773 201.241 1.00 123.79 257 LYS N C 1
ATOM 5263 O O . LYS C 3 257 ? 238.208 264.674 200.081 1.00 123.79 257 LYS N O 1
ATOM 5269 N N . ARG C 3 258 ? 238.468 264.340 202.299 1.00 140.05 258 ARG N N 1
ATOM 5270 C CA . ARG C 3 258 ? 239.740 263.648 202.184 1.00 140.05 258 ARG N CA 1
ATOM 5271 C C . ARG C 3 258 ? 239.501 262.139 202.112 1.00 140.05 258 ARG N C 1
ATOM 5272 O O . ARG C 3 258 ? 238.366 261.671 201.986 1.00 140.05 258 ARG N O 1
ATOM 5280 N N . LYS C 3 259 ? 240.576 261.362 202.186 1.00 200.59 259 LYS N N 1
ATOM 5281 C CA . LYS C 3 259 ? 240.537 259.915 202.049 1.00 200.59 259 LYS N CA 1
ATOM 5282 C C . LYS C 3 259 ? 240.764 259.245 203.406 1.00 200.59 259 LYS N C 1
ATOM 5283 O O . LYS C 3 259 ? 240.836 259.908 204.447 1.00 200.59 259 LYS N O 1
ATOM 5289 N N . GLN C 3 260 ? 240.856 257.912 203.385 1.00 223.04 260 GLN N N 1
ATOM 5290 C CA . GLN C 3 260 ? 241.080 257.090 204.576 1.00 223.04 260 GLN N CA 1
ATOM 5291 C C . GLN C 3 260 ? 239.904 257.217 205.552 1.00 223.04 260 GLN N C 1
ATOM 5292 O O . GLN C 3 260 ? 240.033 257.684 206.686 1.00 223.04 260 GLN N O 1
ATOM 5298 N N . THR C 3 261 ? 238.733 256.816 205.067 1.00 220.08 261 THR N N 1
ATOM 5299 C CA . THR C 3 261 ? 237.529 256.713 205.882 1.00 220.08 261 THR N CA 1
ATOM 5300 C C . THR C 3 261 ? 237.139 255.243 205.977 1.00 220.08 261 THR N C 1
ATOM 5301 O O . THR C 3 261 ? 236.895 254.597 204.952 1.00 220.08 261 THR N O 1
ATOM 5305 N N . LYS C 3 262 ? 237.080 254.723 207.200 1.00 185.28 262 LYS N N 1
ATOM 5306 C CA . LYS C 3 262 ? 236.814 253.306 207.408 1.00 185.28 262 LYS N CA 1
ATOM 5307 C C . LYS C 3 262 ? 236.255 253.103 208.808 1.00 185.28 262 LYS N C 1
ATOM 5308 O O . LYS C 3 262 ? 236.306 253.998 209.655 1.00 185.28 262 LYS N O 1
ATOM 5314 N N . ASP C 3 263 ? 235.723 251.904 209.036 1.00 148.23 263 ASP N N 1
ATOM 5315 C CA . ASP C 3 263 ? 235.169 251.524 210.334 1.00 148.23 263 ASP N CA 1
ATOM 5316 C C . ASP C 3 263 ? 236.325 251.214 211.277 1.00 148.23 263 ASP N C 1
ATOM 5317 O O . ASP C 3 263 ? 236.841 250.096 211.322 1.00 148.23 263 ASP N O 1
ATOM 5322 N N . CYS C 3 264 ? 236.736 252.222 212.040 1.00 100.67 264 CYS N N 1
ATOM 5323 C CA . CYS C 3 264 ? 237.837 252.061 212.971 1.00 100.67 264 CYS N CA 1
ATOM 5324 C C . CYS C 3 264 ? 237.428 251.153 214.129 1.00 100.67 264 CYS N C 1
ATOM 5325 O O . CYS C 3 264 ? 236.242 251.016 214.433 1.00 100.67 264 CYS N O 1
ATOM 5328 N N . PRO C 3 265 ? 238.397 250.506 214.781 1.00 83.15 265 PRO N N 1
ATOM 5329 C CA . PRO C 3 265 ? 238.060 249.685 215.956 1.00 83.15 265 PRO N CA 1
ATOM 5330 C C . PRO C 3 265 ? 237.390 250.475 217.064 1.00 83.15 265 PRO N C 1
ATOM 5331 O O . PRO C 3 265 ? 236.578 249.917 217.812 1.00 83.15 265 PRO N O 1
ATOM 5335 N N . GLN C 3 266 ? 237.708 251.763 217.189 1.00 66.84 266 GLN N N 1
ATOM 5336 C CA . GLN C 3 266 ? 237.081 252.616 218.189 1.00 66.84 266 GLN N CA 1
ATOM 5337 C C . GLN C 3 266 ? 235.594 252.819 217.937 1.00 66.84 266 GLN N C 1
ATOM 5338 O O . GLN C 3 266 ? 234.893 253.303 218.832 1.00 66.84 266 GLN N O 1
ATOM 5344 N N . ARG C 3 267 ? 235.103 252.467 216.747 1.00 66.41 267 ARG N N 1
ATOM 5345 C CA . ARG C 3 267 ? 233.671 252.502 216.481 1.00 66.41 267 ARG N CA 1
ATOM 5346 C C . ARG C 3 267 ? 232.903 251.573 217.410 1.00 66.41 267 ARG N C 1
ATOM 5347 O O . ARG C 3 267 ? 231.702 251.773 217.620 1.00 66.41 267 ARG N O 1
ATOM 5355 N N . LYS C 3 268 ? 233.578 250.571 217.977 1.00 57.88 268 LYS N N 1
ATOM 5356 C CA . LYS C 3 268 ? 232.927 249.665 218.917 1.00 57.88 268 LYS N CA 1
ATOM 5357 C C . LYS C 3 268 ? 232.379 250.418 220.120 1.00 57.88 268 LYS N C 1
ATOM 5358 O O . LYS C 3 268 ? 231.265 250.144 220.580 1.00 57.88 268 LYS N O 1
ATOM 5364 N N . TRP C 3 269 ? 233.146 251.369 220.643 1.00 54.47 269 TRP N N 1
ATOM 5365 C CA . TRP C 3 269 ? 232.738 252.120 221.819 1.00 54.47 269 TRP N CA 1
ATOM 5366 C C . TRP C 3 269 ? 231.945 253.372 221.482 1.00 54.47 269 TRP N C 1
ATOM 5367 O O . TRP C 3 269 ? 231.350 253.968 222.385 1.00 54.47 269 TRP N O 1
ATOM 5378 N N . TYR C 3 270 ? 231.906 253.775 220.215 1.00 50.74 270 TYR N N 1
ATOM 5379 C CA . TYR C 3 270 ? 231.201 254.981 219.781 1.00 50.74 270 TYR N CA 1
ATOM 5380 C C . TYR C 3 270 ? 230.204 254.625 218.688 1.00 50.74 270 TYR N C 1
ATOM 5381 O O . TYR C 3 270 ? 230.436 254.892 217.504 1.00 50.74 270 TYR N O 1
ATOM 5390 N N . PRO C 3 271 ? 229.070 254.028 219.054 1.00 56.30 271 PRO N N 1
ATOM 5391 C CA . PRO C 3 271 ? 228.038 253.730 218.052 1.00 56.30 271 PRO N CA 1
ATOM 5392 C C . PRO C 3 271 ? 227.323 255.004 217.623 1.00 56.30 271 PRO N C 1
ATOM 5393 O O . PRO C 3 271 ? 226.790 255.743 218.453 1.00 56.30 271 PRO N O 1
ATOM 5397 N N . LEU C 3 272 ? 227.322 255.261 216.319 1.00 60.84 272 LEU N N 1
ATOM 5398 C CA . LEU C 3 272 ? 226.603 256.413 215.796 1.00 60.84 272 LEU N CA 1
ATOM 5399 C C . LEU C 3 272 ? 225.100 256.178 215.828 1.00 60.84 272 LEU N C 1
ATOM 5400 O O . LEU C 3 272 ? 224.618 255.043 215.765 1.00 60.84 272 LEU N O 1
ATOM 5405 N N . ARG C 3 273 ? 224.363 257.272 215.943 1.00 71.92 273 ARG N N 1
ATOM 5406 C CA . ARG C 3 273 ? 222.915 257.208 215.880 1.00 71.92 273 ARG N CA 1
ATOM 5407 C C . ARG C 3 273 ? 222.475 256.825 214.469 1.00 71.92 273 ARG N C 1
ATOM 5408 O O . ARG C 3 273 ? 223.083 257.265 213.488 1.00 71.92 273 ARG N O 1
ATOM 5416 N N . PRO C 3 274 ? 221.430 256.008 214.331 1.00 91.88 274 PRO N N 1
ATOM 5417 C CA . PRO C 3 274 ? 220.908 255.636 213.006 1.00 91.88 274 PRO N CA 1
ATOM 5418 C C . PRO C 3 274 ? 219.953 256.684 212.433 1.00 91.88 274 PRO N C 1
ATOM 5419 O O . PRO C 3 274 ? 218.843 256.363 212.001 1.00 91.88 274 PRO N O 1
ATOM 5423 N N . LYS C 3 275 ? 220.384 257.945 212.446 1.00 103.77 275 LYS N N 1
ATOM 5424 C CA . LYS C 3 275 ? 219.643 259.121 211.995 1.00 103.77 275 LYS N CA 1
ATOM 5425 C C . LYS C 3 275 ? 218.415 259.411 212.849 1.00 103.77 275 LYS N C 1
ATOM 5426 O O . LYS C 3 275 ? 217.719 260.399 212.581 1.00 103.77 275 LYS N O 1
ATOM 5432 N N . LYS C 3 276 ? 218.136 258.601 213.869 1.00 102.90 276 LYS N N 1
ATOM 5433 C CA . LYS C 3 276 ? 216.973 258.768 214.740 1.00 102.90 276 LYS N CA 1
ATOM 5434 C C . LYS C 3 276 ? 215.690 258.888 213.918 1.00 102.90 276 LYS N C 1
ATOM 5435 O O . LYS C 3 276 ? 214.963 259.881 213.976 1.00 102.90 276 LYS N O 1
ATOM 5441 N N . ILE C 3 277 ? 215.427 257.844 213.138 1.00 118.79 277 ILE N N 1
ATOM 5442 C CA . ILE C 3 277 ? 214.269 257.813 212.253 1.00 118.79 277 ILE N CA 1
ATOM 5443 C C . ILE C 3 277 ? 212.978 257.751 213.061 1.00 118.79 277 ILE N C 1
ATOM 5444 O O . ILE C 3 277 ? 212.989 257.410 214.243 1.00 118.79 277 ILE N O 1
ATOM 5449 N N . GLY D 4 29 ? 241.602 203.284 357.501 1.00 210.60 29 GLY P N 1
ATOM 5450 C CA . GLY D 4 29 ? 240.212 203.377 357.906 1.00 210.60 29 GLY P CA 1
ATOM 5451 C C . GLY D 4 29 ? 239.275 203.667 356.751 1.00 210.60 29 GLY P C 1
ATOM 5452 O O . GLY D 4 29 ? 239.684 204.228 355.734 1.00 210.60 29 GLY P O 1
ATOM 5453 N N . THR D 4 30 ? 238.013 203.281 356.910 1.00 208.19 30 THR P N 1
ATOM 5454 C CA . THR D 4 30 ? 237.024 203.525 355.874 1.00 208.19 30 THR P CA 1
ATOM 5455 C C . THR D 4 30 ? 236.692 205.011 355.790 1.00 208.19 30 THR P C 1
ATOM 5456 O O . THR D 4 30 ? 236.966 205.793 356.705 1.00 208.19 30 THR P O 1
ATOM 5460 N N . THR D 4 31 ? 236.096 205.399 354.666 1.00 206.46 31 THR P N 1
ATOM 5461 C CA . THR D 4 31 ? 235.715 206.790 354.451 1.00 206.46 31 THR P CA 1
ATOM 5462 C C . THR D 4 31 ? 234.478 207.096 355.292 1.00 206.46 31 THR P C 1
ATOM 5463 O O . THR D 4 31 ? 233.381 206.593 355.029 1.00 206.46 31 THR P O 1
ATOM 5467 N N . ILE D 4 32 ? 234.664 207.876 356.342 1.00 204.42 32 ILE P N 1
ATOM 5468 C CA . ILE D 4 32 ? 233.572 208.190 357.252 1.00 204.42 32 ILE P CA 1
ATOM 5469 C C . ILE D 4 32 ? 232.772 209.366 356.709 1.00 204.42 32 ILE P C 1
ATOM 5470 O O . ILE D 4 32 ? 233.330 210.327 356.164 1.00 204.42 32 ILE P O 1
ATOM 5475 N N . SER D 4 33 ? 231.450 209.275 356.826 1.00 201.14 33 SER P N 1
ATOM 5476 C CA . SER D 4 33 ? 230.582 210.316 356.293 1.00 201.14 33 SER P CA 1
ATOM 5477 C C . SER D 4 33 ? 230.707 211.597 357.114 1.00 201.14 33 SER P C 1
ATOM 5478 O O . SER D 4 33 ? 230.988 211.570 358.315 1.00 201.14 33 SER P O 1
ATOM 5481 N N . ARG D 4 34 ? 230.498 212.732 356.441 1.00 193.77 34 ARG P N 1
ATOM 5482 C CA . ARG D 4 34 ? 230.661 214.027 357.094 1.00 193.77 34 ARG P CA 1
ATOM 5483 C C . ARG D 4 34 ? 229.615 214.246 358.180 1.00 193.77 34 ARG P C 1
ATOM 5484 O O . ARG D 4 34 ? 229.917 214.816 359.235 1.00 193.77 34 ARG P O 1
ATOM 5492 N N . VAL D 4 35 ? 228.376 213.818 357.935 1.00 200.40 35 VAL P N 1
ATOM 5493 C CA . VAL D 4 35 ? 227.321 214.022 358.923 1.00 200.40 35 VAL P CA 1
ATOM 5494 C C . VAL D 4 35 ? 227.621 213.237 360.194 1.00 200.40 35 VAL P C 1
ATOM 5495 O O . VAL D 4 35 ? 227.376 213.713 361.310 1.00 200.40 35 VAL P O 1
ATOM 5499 N N . LYS D 4 36 ? 228.163 212.027 360.047 1.00 205.55 36 LYS P N 1
ATOM 5500 C CA . LYS D 4 36 ? 228.513 211.229 361.213 1.00 205.55 36 LYS P CA 1
ATOM 5501 C C . LYS D 4 36 ? 229.705 211.822 361.954 1.00 205.55 36 LYS P C 1
ATOM 5502 O O . LYS D 4 36 ? 229.739 211.804 363.189 1.00 205.55 36 LYS P O 1
ATOM 5508 N N . LEU D 4 37 ? 230.685 212.368 361.226 1.00 206.69 37 LEU P N 1
ATOM 5509 C CA . LEU D 4 37 ? 231.757 213.114 361.882 1.00 206.69 37 LEU P CA 1
ATOM 5510 C C . LEU D 4 37 ? 231.205 214.277 362.689 1.00 206.69 37 LEU P C 1
ATOM 5511 O O . LEU D 4 37 ? 231.619 214.504 363.833 1.00 206.69 37 LEU P O 1
ATOM 5516 N N . LEU D 4 38 ? 230.277 215.033 362.100 1.00 208.69 38 LEU P N 1
ATOM 5517 C CA . LEU D 4 38 ? 229.681 216.167 362.796 1.00 208.69 38 LEU P CA 1
ATOM 5518 C C . LEU D 4 38 ? 228.966 215.710 364.058 1.00 208.69 38 LEU P C 1
ATOM 5519 O O . LEU D 4 38 ? 229.116 216.317 365.125 1.00 208.69 38 LEU P O 1
ATOM 5524 N N . ASP D 4 39 ? 228.188 214.631 363.955 1.00 211.84 39 ASP P N 1
ATOM 5525 C CA . ASP D 4 39 ? 227.462 214.131 365.116 1.00 211.84 39 ASP P CA 1
ATOM 5526 C C . ASP D 4 39 ? 228.418 213.674 366.211 1.00 211.84 39 ASP P C 1
ATOM 5527 O O . ASP D 4 39 ? 228.222 213.996 367.389 1.00 211.84 39 ASP P O 1
ATOM 5532 N N . THR D 4 40 ? 229.466 212.934 365.840 1.00 213.79 40 THR P N 1
ATOM 5533 C CA . THR D 4 40 ? 230.419 212.451 366.834 1.00 213.79 40 THR P CA 1
ATOM 5534 C C . THR D 4 40 ? 231.146 213.600 367.518 1.00 213.79 40 THR P C 1
ATOM 5535 O O . THR D 4 40 ? 231.324 213.585 368.741 1.00 213.79 40 THR P O 1
ATOM 5539 N N . MET D 4 41 ? 231.574 214.609 366.755 1.00 212.35 41 MET P N 1
ATOM 5540 C CA . MET D 4 41 ? 232.313 215.696 367.387 1.00 212.35 41 MET P CA 1
ATOM 5541 C C . MET D 4 41 ? 231.395 216.588 368.214 1.00 212.35 41 MET P C 1
ATOM 5542 O O . MET D 4 41 ? 231.821 217.118 369.245 1.00 212.35 41 MET P O 1
ATOM 5547 N N . VAL D 4 42 ? 230.131 216.741 367.809 1.00 214.88 42 VAL P N 1
ATOM 5548 C CA . VAL D 4 42 ? 229.176 217.474 368.637 1.00 214.88 42 VAL P CA 1
ATOM 5549 C C . VAL D 4 42 ? 228.927 216.731 369.944 1.00 214.88 42 VAL P C 1
ATOM 5550 O O . VAL D 4 42 ? 228.862 217.338 371.021 1.00 214.88 42 VAL P O 1
ATOM 5554 N N . ASP D 4 43 ? 228.784 215.405 369.872 1.00 216.10 43 ASP P N 1
ATOM 5555 C CA . ASP D 4 43 ? 228.600 214.615 371.085 1.00 216.10 43 ASP P CA 1
ATOM 5556 C C . ASP D 4 43 ? 229.826 214.693 371.985 1.00 216.10 43 ASP P C 1
ATOM 5557 O O . ASP D 4 43 ? 229.700 214.772 373.212 1.00 216.10 43 ASP P O 1
ATOM 5562 N N . THR D 4 44 ? 231.022 214.667 371.394 1.00 215.11 44 THR P N 1
ATOM 5563 C CA . THR D 4 44 ? 232.242 214.814 372.182 1.00 215.11 44 THR P CA 1
ATOM 5564 C C . THR D 4 44 ? 232.305 216.184 372.846 1.00 215.11 44 THR P C 1
ATOM 5565 O O . THR D 4 44 ? 232.729 216.304 374.002 1.00 215.11 44 THR P O 1
ATOM 5569 N N . PHE D 4 45 ? 231.902 217.230 372.121 1.00 212.72 45 PHE P N 1
ATOM 5570 C CA . PHE D 4 45 ? 231.867 218.567 372.702 1.00 212.72 45 PHE P CA 1
ATOM 5571 C C . PHE D 4 45 ? 230.898 218.631 373.872 1.00 212.72 45 PHE P C 1
ATOM 5572 O O . PHE D 4 45 ? 231.218 219.199 374.922 1.00 212.72 45 PHE P O 1
ATOM 5580 N N . LEU D 4 46 ? 229.713 218.038 373.715 1.00 214.89 46 LEU P N 1
ATOM 5581 C CA . LEU D 4 46 ? 228.756 217.992 374.817 1.00 214.89 46 LEU P CA 1
ATOM 5582 C C . LEU D 4 46 ? 229.324 217.228 376.006 1.00 214.89 46 LEU P C 1
ATOM 5583 O O . LEU D 4 46 ? 229.159 217.643 377.159 1.00 214.89 46 LEU P O 1
ATOM 5588 N N . GLN D 4 47 ? 229.998 216.106 375.741 1.00 214.83 47 GLN P N 1
ATOM 5589 C CA . GLN D 4 47 ? 230.554 215.298 376.819 1.00 214.83 47 GLN P CA 1
ATOM 5590 C C . GLN D 4 47 ? 231.627 216.058 377.587 1.00 214.83 47 GLN P C 1
ATOM 5591 O O . GLN D 4 47 ? 231.625 216.068 378.823 1.00 214.83 47 GLN P O 1
ATOM 5597 N N . LYS D 4 48 ? 232.546 216.714 376.878 1.00 213.92 48 LYS P N 1
ATOM 5598 C CA . LYS D 4 48 ? 233.603 217.438 377.577 1.00 213.92 48 LYS P CA 1
ATOM 5599 C C . LYS D 4 48 ? 233.062 218.695 378.249 1.00 213.92 48 LYS P C 1
ATOM 5600 O O . LYS D 4 48 ? 233.586 219.126 379.284 1.00 213.92 48 LYS P O 1
ATOM 5606 N N . LEU D 4 49 ? 231.997 219.283 377.697 1.00 214.98 49 LEU P N 1
ATOM 5607 C CA . LEU D 4 49 ? 231.371 220.425 378.354 1.00 214.98 49 LEU P CA 1
ATOM 5608 C C . LEU D 4 49 ? 230.710 220.019 379.665 1.00 214.98 49 LEU P C 1
ATOM 5609 O O . LEU D 4 49 ? 230.876 220.698 380.685 1.00 214.98 49 LEU P O 1
ATOM 5614 N N . VAL D 4 50 ? 229.956 218.915 379.662 1.00 217.74 50 VAL P N 1
ATOM 5615 C CA . VAL D 4 50 ? 229.319 218.476 380.901 1.00 217.74 50 VAL P CA 1
ATOM 5616 C C . VAL D 4 50 ? 230.361 217.952 381.882 1.00 217.74 50 VAL P C 1
ATOM 5617 O O . VAL D 4 50 ? 230.163 218.022 383.102 1.00 217.74 50 VAL P O 1
ATOM 5621 N N . ALA D 4 51 ? 231.479 217.419 381.380 1.00 219.22 51 ALA P N 1
ATOM 5622 C CA . ALA D 4 51 ? 232.583 217.058 382.262 1.00 219.22 51 ALA P CA 1
ATOM 5623 C C . ALA D 4 51 ? 233.184 218.292 382.922 1.00 219.22 51 ALA P C 1
ATOM 5624 O O . ALA D 4 51 ? 233.545 218.258 384.104 1.00 219.22 51 ALA P O 1
ATOM 5626 N N . ALA D 4 52 ? 233.306 219.390 382.170 1.00 220.91 52 ALA P N 1
ATOM 5627 C CA . ALA D 4 52 ? 233.789 220.636 382.756 1.00 220.91 52 ALA P CA 1
ATOM 5628 C C . ALA D 4 52 ? 232.837 221.143 383.832 1.00 220.91 52 ALA P C 1
ATOM 5629 O O . ALA D 4 52 ? 233.274 221.613 384.889 1.00 220.91 52 ALA P O 1
ATOM 5631 N N . GLY D 4 53 ? 231.532 221.055 383.583 1.00 225.57 53 GLY P N 1
ATOM 5632 C CA . GLY D 4 53 ? 230.547 221.445 384.571 1.00 225.57 53 GLY P CA 1
ATOM 5633 C C . GLY D 4 53 ? 230.277 220.346 385.578 1.00 225.57 53 GLY P C 1
ATOM 5634 O O . GLY D 4 53 ? 229.178 219.785 385.618 1.00 225.57 53 GLY P O 1
ATOM 5635 N N . SER D 4 54 ? 231.277 220.030 386.395 1.00 230.74 54 SER P N 1
ATOM 5636 C CA . SER D 4 54 ? 231.146 218.961 387.370 1.00 230.74 54 SER P CA 1
ATOM 5637 C C . SER D 4 54 ? 230.192 219.363 388.491 1.00 230.74 54 SER P C 1
ATOM 5638 O O . SER D 4 54 ? 229.973 220.545 388.769 1.00 230.74 54 SER P O 1
ATOM 5641 N N . TYR D 4 55 ? 229.616 218.348 389.139 1.00 234.70 55 TYR P N 1
ATOM 5642 C CA . TYR D 4 55 ? 228.689 218.606 390.236 1.00 234.70 55 TYR P CA 1
ATOM 5643 C C . TYR D 4 55 ? 229.403 219.210 391.437 1.00 234.70 55 TYR P C 1
ATOM 5644 O O . TYR D 4 55 ? 228.838 220.056 392.138 1.00 234.70 55 TYR P O 1
ATOM 5653 N N . GLN D 4 56 ? 230.639 218.779 391.702 1.00 234.29 56 GLN P N 1
ATOM 5654 C CA . GLN D 4 56 ? 231.378 219.339 392.829 1.00 234.29 56 GLN P CA 1
ATOM 5655 C C . GLN D 4 56 ? 231.696 220.813 392.603 1.00 234.29 56 GLN P C 1
ATOM 5656 O O . GLN D 4 56 ? 231.568 221.627 393.523 1.00 234.29 56 GLN P O 1
ATOM 5662 N N . ARG D 4 57 ? 232.083 221.186 391.382 1.00 232.51 57 ARG P N 1
ATOM 5663 C CA . ARG D 4 57 ? 232.261 222.603 391.081 1.00 232.51 57 ARG P CA 1
ATOM 5664 C C . ARG D 4 57 ? 230.937 223.351 391.135 1.00 232.51 57 ARG P C 1
ATOM 5665 O O . ARG D 4 57 ? 230.893 224.507 391.575 1.00 232.51 57 ARG P O 1
ATOM 5673 N N . PHE D 4 58 ? 229.853 222.707 390.699 1.00 235.18 58 PHE P N 1
ATOM 5674 C CA . PHE D 4 58 ? 228.541 223.340 390.729 1.00 235.18 58 PHE P CA 1
ATOM 5675 C C . PHE D 4 58 ? 228.118 223.664 392.158 1.00 235.18 58 PHE P C 1
ATOM 5676 O O . PHE D 4 58 ? 227.588 224.749 392.423 1.00 235.18 58 PHE P O 1
ATOM 5684 N N . THR D 4 59 ? 228.343 222.736 393.091 1.00 237.01 59 THR P N 1
ATOM 5685 C CA . THR D 4 59 ? 227.994 222.992 394.484 1.00 237.01 59 THR P CA 1
ATOM 5686 C C . THR D 4 59 ? 228.992 223.918 395.170 1.00 237.01 59 THR P C 1
ATOM 5687 O O . THR D 4 59 ? 228.614 224.641 396.098 1.00 237.01 59 THR P O 1
ATOM 5691 N N . ASP D 4 60 ? 230.258 223.913 394.743 1.00 237.38 60 ASP P N 1
ATOM 5692 C CA . ASP D 4 60 ? 231.210 224.880 395.280 1.00 237.38 60 ASP P CA 1
ATOM 5693 C C . ASP D 4 60 ? 230.825 226.301 394.892 1.00 237.38 60 ASP P C 1
ATOM 5694 O O . ASP D 4 60 ? 230.920 227.222 395.711 1.00 237.38 60 ASP P O 1
ATOM 5699 N N . CYS D 4 61 ? 230.388 226.499 393.646 1.00 236.09 61 CYS P N 1
ATOM 5700 C CA . CYS D 4 61 ? 229.997 227.836 393.218 1.00 236.09 61 CYS P CA 1
ATOM 5701 C C . CYS D 4 61 ? 228.666 228.256 393.828 1.00 236.09 61 CYS P C 1
ATOM 5702 O O . CYS D 4 61 ? 228.423 229.454 394.017 1.00 236.09 61 CYS P O 1
ATOM 5705 N N . TYR D 4 62 ? 227.798 227.298 394.143 1.00 235.50 62 TYR P N 1
ATOM 5706 C CA . TYR D 4 62 ? 226.491 227.567 394.733 1.00 235.50 62 TYR P CA 1
ATOM 5707 C C . TYR D 4 62 ? 226.436 227.108 396.186 1.00 235.50 62 TYR P C 1
ATOM 5708 O O . TYR D 4 62 ? 225.428 226.571 396.649 1.00 235.50 62 TYR P O 1
ATOM 5717 N N . LYS D 4 63 ? 227.531 227.316 396.921 1.00 237.92 63 LYS P N 1
ATOM 5718 C CA . LYS D 4 63 ? 227.599 226.881 398.311 1.00 237.92 63 LYS P CA 1
ATOM 5719 C C . LYS D 4 63 ? 226.596 227.604 399.200 1.00 237.92 63 LYS P C 1
ATOM 5720 O O . LYS D 4 63 ? 226.221 227.069 400.249 1.00 237.92 63 LYS P O 1
ATOM 5726 N N . CYS D 4 64 ? 226.160 228.805 398.813 1.00 237.87 64 CYS P N 1
ATOM 5727 C CA . CYS D 4 64 ? 225.223 229.555 399.644 1.00 237.87 64 CYS P CA 1
ATOM 5728 C C . CYS D 4 64 ? 223.890 228.827 399.763 1.00 237.87 64 CYS P C 1
ATOM 5729 O O . CYS D 4 64 ? 223.391 228.595 400.871 1.00 237.87 64 CYS P O 1
ATOM 5732 N N . PHE D 4 65 ? 223.298 228.452 398.628 1.00 238.05 65 PHE P N 1
ATOM 5733 C CA . PHE D 4 65 ? 222.036 227.723 398.652 1.00 238.05 65 PHE P CA 1
ATOM 5734 C C . PHE D 4 65 ? 222.222 226.257 399.020 1.00 238.05 65 PHE P C 1
ATOM 5735 O O . PHE D 4 65 ? 221.310 225.645 399.586 1.00 238.05 65 PHE P O 1
ATOM 5743 N N . TYR D 4 66 ? 223.384 225.680 398.704 1.00 239.17 66 TYR P N 1
ATOM 5744 C CA . TYR D 4 66 ? 223.604 224.260 398.957 1.00 239.17 66 TYR P CA 1
ATOM 5745 C C . TYR D 4 66 ? 223.588 223.939 400.445 1.00 239.17 66 TYR P C 1
ATOM 5746 O O . TYR D 4 66 ? 223.284 222.805 400.831 1.00 239.17 66 TYR P O 1
ATOM 5755 N N . GLN D 4 67 ? 223.915 224.916 401.293 1.00 238.97 67 GLN P N 1
ATOM 5756 C CA . GLN D 4 67 ? 223.905 224.702 402.735 1.00 238.97 67 GLN P CA 1
ATOM 5757 C C . GLN D 4 67 ? 222.501 224.538 403.300 1.00 238.97 67 GLN P C 1
ATOM 5758 O O . GLN D 4 67 ? 222.362 224.131 404.458 1.00 238.97 67 GLN P O 1
ATOM 5764 N N . LEU D 4 68 ? 221.464 224.838 402.517 1.00 238.96 68 LEU P N 1
ATOM 5765 C CA . LEU D 4 68 ? 220.081 224.748 402.976 1.00 238.96 68 LEU P CA 1
ATOM 5766 C C . LEU D 4 68 ? 219.446 223.413 402.602 1.00 238.96 68 LEU P C 1
ATOM 5767 O O . LEU D 4 68 ? 218.939 222.696 403.469 1.00 238.96 68 LEU P O 1
ATOM 5772 N N . GLN D 4 69 ? 219.469 223.065 401.316 1.00 240.41 69 GLN P N 1
ATOM 5773 C CA . GLN D 4 69 ? 218.903 221.809 400.827 1.00 240.41 69 GLN P CA 1
ATOM 5774 C C . GLN D 4 69 ? 219.794 221.291 399.709 1.00 240.41 69 GLN P C 1
ATOM 5775 O O . GLN D 4 69 ? 219.645 221.678 398.543 1.00 240.41 69 GLN P O 1
ATOM 5781 N N . PRO D 4 70 ? 220.754 220.420 400.033 1.00 241.04 70 PRO P N 1
ATOM 5782 C CA . PRO D 4 70 ? 221.636 219.882 398.985 1.00 241.04 70 PRO P CA 1
ATOM 5783 C C . PRO D 4 70 ? 220.910 219.050 397.947 1.00 241.04 70 PRO P C 1
ATOM 5784 O O . PRO D 4 70 ? 221.329 219.018 396.783 1.00 241.04 70 PRO P O 1
ATOM 5788 N N . ALA D 4 71 ? 219.838 218.360 398.339 1.00 240.70 71 ALA P N 1
ATOM 5789 C CA . ALA D 4 71 ? 219.183 217.431 397.425 1.00 240.70 71 ALA P CA 1
ATOM 5790 C C . ALA D 4 71 ? 218.554 218.162 396.247 1.00 240.70 71 ALA P C 1
ATOM 5791 O O . ALA D 4 71 ? 218.885 217.884 395.088 1.00 240.70 71 ALA P O 1
ATOM 5793 N N . MET D 4 72 ? 217.678 219.130 396.527 1.00 239.92 72 MET P N 1
ATOM 5794 C CA . MET D 4 72 ? 217.015 219.855 395.451 1.00 239.92 72 MET P CA 1
ATOM 5795 C C . MET D 4 72 ? 218.046 220.558 394.578 1.00 239.92 72 MET P C 1
ATOM 5796 O O . MET D 4 72 ? 217.861 220.663 393.361 1.00 239.92 72 MET P O 1
ATOM 5801 N N . THR D 4 73 ? 219.162 220.983 395.175 1.00 240.19 73 THR P N 1
ATOM 5802 C CA . THR D 4 73 ? 220.279 221.492 394.390 1.00 240.19 73 THR P CA 1
ATOM 5803 C C . THR D 4 73 ? 220.809 220.422 393.438 1.00 240.19 73 THR P C 1
ATOM 5804 O O . THR D 4 73 ? 221.137 220.713 392.281 1.00 240.19 73 THR P O 1
ATOM 5808 N N . GLN D 4 74 ? 220.891 219.173 393.904 1.00 239.19 74 GLN P N 1
ATOM 5809 C CA . GLN D 4 74 ? 221.361 218.094 393.039 1.00 239.19 74 GLN P CA 1
ATOM 5810 C C . GLN D 4 74 ? 220.402 217.845 391.877 1.00 239.19 74 GLN P C 1
ATOM 5811 O O . GLN D 4 74 ? 220.834 217.730 390.721 1.00 239.19 74 GLN P O 1
ATOM 5817 N N . GLN D 4 75 ? 219.097 217.750 392.158 1.00 238.97 75 GLN P N 1
ATOM 5818 C CA . GLN D 4 75 ? 218.165 217.550 391.045 1.00 238.97 75 GLN P CA 1
ATOM 5819 C C . GLN D 4 75 ? 218.134 218.751 390.106 1.00 238.97 75 GLN P C 1
ATOM 5820 O O . GLN D 4 75 ? 217.955 218.580 388.897 1.00 238.97 75 GLN P O 1
ATOM 5826 N N . ILE D 4 76 ? 218.293 219.973 390.621 1.00 237.49 76 ILE P N 1
ATOM 5827 C CA . ILE D 4 76 ? 218.274 221.110 389.706 1.00 237.49 76 ILE P CA 1
ATOM 5828 C C . ILE D 4 76 ? 219.547 221.147 388.864 1.00 237.49 76 ILE P C 1
ATOM 5829 O O . ILE D 4 76 ? 219.511 221.557 387.698 1.00 237.49 76 ILE P O 1
ATOM 5834 N N . TYR D 4 77 ? 220.680 220.700 389.414 1.00 235.61 77 TYR P N 1
ATOM 5835 C CA . TYR D 4 77 ? 221.884 220.553 388.602 1.00 235.61 77 TYR P CA 1
ATOM 5836 C C . TYR D 4 77 ? 221.682 219.515 387.506 1.00 235.61 77 TYR P C 1
ATOM 5837 O O . TYR D 4 77 ? 222.071 219.731 386.349 1.00 235.61 77 TYR P O 1
ATOM 5846 N N . ASP D 4 78 ? 221.079 218.376 387.857 1.00 235.99 78 ASP P N 1
ATOM 5847 C CA . ASP D 4 78 ? 220.809 217.347 386.858 1.00 235.99 78 ASP P CA 1
ATOM 5848 C C . ASP D 4 78 ? 219.867 217.867 385.781 1.00 235.99 78 ASP P C 1
ATOM 5849 O O . ASP D 4 78 ? 220.057 217.592 384.589 1.00 235.99 78 ASP P O 1
ATOM 5854 N N . LYS D 4 79 ? 218.842 218.620 386.187 1.00 234.23 79 LYS P N 1
ATOM 5855 C CA . LYS D 4 79 ? 217.916 219.216 385.232 1.00 234.23 79 LYS P CA 1
ATOM 5856 C C . LYS D 4 79 ? 218.629 220.203 384.319 1.00 234.23 79 LYS P C 1
ATOM 5857 O O . LYS D 4 79 ? 218.368 220.239 383.114 1.00 234.23 79 LYS P O 1
ATOM 5863 N N . PHE D 4 80 ? 219.530 221.012 384.877 1.00 232.17 80 PHE P N 1
ATOM 5864 C CA . PHE D 4 80 ? 220.312 221.936 384.062 1.00 232.17 80 PHE P CA 1
ATOM 5865 C C . PHE D 4 80 ? 221.122 221.191 383.011 1.00 232.17 80 PHE P C 1
ATOM 5866 O O . PHE D 4 80 ? 221.106 221.550 381.827 1.00 232.17 80 PHE P O 1
ATOM 5874 N N . ILE D 4 81 ? 221.830 220.138 383.428 1.00 231.35 81 ILE P N 1
ATOM 5875 C CA . ILE D 4 81 ? 222.669 219.392 382.490 1.00 231.35 81 ILE P CA 1
ATOM 5876 C C . ILE D 4 81 ? 221.816 218.753 381.401 1.00 231.35 81 ILE P C 1
ATOM 5877 O O . ILE D 4 81 ? 222.119 218.856 380.203 1.00 231.35 81 ILE P O 1
ATOM 5882 N N . ALA D 4 82 ? 220.728 218.089 381.800 1.00 229.55 82 ALA P N 1
ATOM 5883 C CA . ALA D 4 82 ? 219.875 217.417 380.827 1.00 229.55 82 ALA P CA 1
ATOM 5884 C C . ALA D 4 82 ? 219.251 218.413 379.861 1.00 229.55 82 ALA P C 1
ATOM 5885 O O . ALA D 4 82 ? 219.201 218.167 378.651 1.00 229.55 82 ALA P O 1
ATOM 5887 N N . GLN D 4 83 ? 218.777 219.551 380.375 1.00 228.14 83 GLN P N 1
ATOM 5888 C CA . GLN D 4 83 ? 218.131 220.540 379.525 1.00 228.14 83 GLN P CA 1
ATOM 5889 C C . GLN D 4 83 ? 219.118 221.165 378.550 1.00 228.14 83 GLN P C 1
ATOM 5890 O O . GLN D 4 83 ? 218.791 221.357 377.375 1.00 228.14 83 GLN P O 1
ATOM 5896 N N . LEU D 4 84 ? 220.333 221.485 379.007 1.00 226.16 84 LEU P N 1
ATOM 5897 C CA . LEU D 4 84 ? 221.313 222.056 378.088 1.00 226.16 84 LEU P CA 1
ATOM 5898 C C . LEU D 4 84 ? 221.709 221.050 377.013 1.00 226.16 84 LEU P C 1
ATOM 5899 O O . LEU D 4 84 ? 221.824 221.409 375.834 1.00 226.16 84 LEU P O 1
ATOM 5904 N N . GLN D 4 85 ? 221.907 219.784 377.392 1.00 222.35 85 GLN P N 1
ATOM 5905 C CA . GLN D 4 85 ? 222.275 218.779 376.400 1.00 222.35 85 GLN P CA 1
ATOM 5906 C C . GLN D 4 85 ? 221.153 218.563 375.390 1.00 222.35 85 GLN P C 1
ATOM 5907 O O . GLN D 4 85 ? 221.405 218.451 374.181 1.00 222.35 85 GLN P O 1
ATOM 5913 N N . THR D 4 86 ? 219.908 218.507 375.868 1.00 221.21 86 THR P N 1
ATOM 5914 C CA . THR D 4 86 ? 218.771 218.362 374.968 1.00 221.21 86 THR P CA 1
ATOM 5915 C C . THR D 4 86 ? 218.646 219.565 374.045 1.00 221.21 86 THR P C 1
ATOM 5916 O O . THR D 4 86 ? 218.321 219.416 372.863 1.00 221.21 86 THR P O 1
ATOM 5920 N N . SER D 4 87 ? 218.896 220.768 374.568 1.00 219.05 87 SER P N 1
ATOM 5921 C CA . SER D 4 87 ? 218.852 221.962 373.733 1.00 219.05 87 SER P CA 1
ATOM 5922 C C . SER D 4 87 ? 219.916 221.912 372.647 1.00 219.05 87 SER P C 1
ATOM 5923 O O . SER D 4 87 ? 219.660 222.293 371.501 1.00 219.05 87 SER P O 1
ATOM 5926 N N . ILE D 4 88 ? 221.119 221.445 372.988 1.00 215.42 88 ILE P N 1
ATOM 5927 C CA . ILE D 4 88 ? 222.182 221.346 371.991 1.00 215.42 88 ILE P CA 1
ATOM 5928 C C . ILE D 4 88 ? 221.809 220.339 370.908 1.00 215.42 88 ILE P C 1
ATOM 5929 O O . ILE D 4 88 ? 221.998 220.590 369.709 1.00 215.42 88 ILE P O 1
ATOM 5934 N N . ARG D 4 89 ? 221.280 219.180 371.313 1.00 214.41 89 ARG P N 1
ATOM 5935 C CA . ARG D 4 89 ? 220.863 218.186 370.327 1.00 214.41 89 ARG P CA 1
ATOM 5936 C C . ARG D 4 89 ? 219.743 218.717 369.439 1.00 214.41 89 ARG P C 1
ATOM 5937 O O . ARG D 4 89 ? 219.751 218.505 368.219 1.00 214.41 89 ARG P O 1
ATOM 5945 N N . GLU D 4 90 ? 218.769 219.407 370.033 1.00 211.99 90 GLU P N 1
ATOM 5946 C CA . GLU D 4 90 ? 217.688 219.982 369.241 1.00 211.99 90 GLU P CA 1
ATOM 5947 C C . GLU D 4 90 ? 218.219 221.026 368.270 1.00 211.99 90 GLU P C 1
ATOM 5948 O O . GLU D 4 90 ? 217.775 221.094 367.121 1.00 211.99 90 GLU P O 1
ATOM 5954 N N . GLU D 4 91 ? 219.180 221.841 368.712 1.00 208.81 91 GLU P N 1
ATOM 5955 C CA . GLU D 4 91 ? 219.753 222.856 367.836 1.00 208.81 91 GLU P CA 1
ATOM 5956 C C . GLU D 4 91 ? 220.481 222.227 366.656 1.00 208.81 91 GLU P C 1
ATOM 5957 O O . GLU D 4 91 ? 220.322 222.672 365.514 1.00 208.81 91 GLU P O 1
ATOM 5963 N N . ILE D 4 92 ? 221.290 221.195 366.909 1.00 205.87 92 ILE P N 1
ATOM 5964 C CA . ILE D 4 92 ? 222.032 220.584 365.808 1.00 205.87 92 ILE P CA 1
ATOM 5965 C C . ILE D 4 92 ? 221.079 219.887 364.841 1.00 205.87 92 ILE P C 1
ATOM 5966 O O . ILE D 4 92 ? 221.221 220.008 363.616 1.00 205.87 92 ILE P O 1
ATOM 5971 N N . SER D 4 93 ? 220.071 219.181 365.366 1.00 201.84 93 SER P N 1
ATOM 5972 C CA . SER D 4 93 ? 219.096 218.538 364.490 1.00 201.84 93 SER P CA 1
ATOM 5973 C C . SER D 4 93 ? 218.332 219.569 363.667 1.00 201.84 93 SER P C 1
ATOM 5974 O O . SER D 4 93 ? 218.126 219.386 362.460 1.00 201.84 93 SER P O 1
ATOM 5977 N N . ASP D 4 94 ? 217.932 220.677 364.295 1.00 197.53 94 ASP P N 1
ATOM 5978 C CA . ASP D 4 94 ? 217.199 221.710 363.578 1.00 197.53 94 ASP P CA 1
ATOM 5979 C C . ASP D 4 94 ? 218.059 222.301 362.468 1.00 197.53 94 ASP P C 1
ATOM 5980 O O . ASP D 4 94 ? 217.670 222.285 361.296 1.00 197.53 94 ASP P O 1
ATOM 5985 N N . ILE D 4 95 ? 219.280 222.719 362.804 1.00 193.94 95 ILE P N 1
ATOM 5986 C CA . ILE D 4 95 ? 220.132 223.370 361.816 1.00 193.94 95 ILE P CA 1
ATOM 5987 C C . ILE D 4 95 ? 220.431 222.419 360.666 1.00 193.94 95 ILE P C 1
ATOM 5988 O O . ILE D 4 95 ? 220.496 222.838 359.505 1.00 193.94 95 ILE P O 1
ATOM 5993 N N . LYS D 4 96 ? 220.567 221.120 360.954 1.00 189.64 96 LYS P N 1
ATOM 5994 C CA . LYS D 4 96 ? 220.653 220.150 359.869 1.00 189.64 96 LYS P CA 1
ATOM 5995 C C . LYS D 4 96 ? 219.366 220.115 359.054 1.00 189.64 96 LYS P C 1
ATOM 5996 O O . LYS D 4 96 ? 219.406 219.872 357.843 1.00 189.64 96 LYS P O 1
ATOM 6002 N N . GLU D 4 97 ? 218.221 220.360 359.695 1.00 190.29 97 GLU P N 1
ATOM 6003 C CA . GLU D 4 97 ? 216.950 220.326 358.976 1.00 190.29 97 GLU P CA 1
ATOM 6004 C C . GLU D 4 97 ? 216.837 221.479 357.980 1.00 190.29 97 GLU P C 1
ATOM 6005 O O . GLU D 4 97 ? 216.720 221.253 356.770 1.00 190.29 97 GLU P O 1
ATOM 6011 N N . GLU D 4 98 ? 216.871 222.727 358.463 1.00 188.68 98 GLU P N 1
ATOM 6012 C CA . GLU D 4 98 ? 216.661 223.806 357.491 1.00 188.68 98 GLU P CA 1
ATOM 6013 C C . GLU D 4 98 ? 217.894 224.040 356.627 1.00 188.68 98 GLU P C 1
ATOM 6014 O O . GLU D 4 98 ? 217.765 224.390 355.449 1.00 188.68 98 GLU P O 1
ATOM 6020 N N . GLY D 4 99 ? 219.094 223.861 357.179 1.00 182.61 99 GLY P N 1
ATOM 6021 C CA . GLY D 4 99 ? 220.278 224.123 356.385 1.00 182.61 99 GLY P CA 1
ATOM 6022 C C . GLY D 4 99 ? 220.505 223.141 355.259 1.00 182.61 99 GLY P C 1
ATOM 6023 O O . GLY D 4 99 ? 221.406 223.366 354.445 1.00 182.61 99 GLY P O 1
ATOM 6024 N N . ASN D 4 100 ? 219.709 222.070 355.190 1.00 179.00 100 ASN P N 1
ATOM 6025 C CA . ASN D 4 100 ? 219.892 221.011 354.199 1.00 179.00 100 ASN P CA 1
ATOM 6026 C C . ASN D 4 100 ? 221.316 220.472 354.265 1.00 179.00 100 ASN P C 1
ATOM 6027 O O . ASN D 4 100 ? 221.940 220.157 353.251 1.00 179.00 100 ASN P O 1
ATOM 6032 N N . LEU D 4 101 ? 221.835 220.375 355.489 1.00 179.81 101 LEU P N 1
ATOM 6033 C CA . LEU D 4 101 ? 223.249 220.081 355.679 1.00 179.81 101 LEU P CA 1
ATOM 6034 C C . LEU D 4 101 ? 223.583 218.655 355.266 1.00 179.81 101 LEU P C 1
ATOM 6035 O O . LEU D 4 101 ? 224.617 218.414 354.633 1.00 179.81 101 LEU P O 1
ATOM 6040 N N . GLU D 4 102 ? 222.719 217.698 355.607 1.00 179.58 102 GLU P N 1
ATOM 6041 C CA . GLU D 4 102 ? 223.037 216.292 355.379 1.00 179.58 102 GLU P CA 1
ATOM 6042 C C . GLU D 4 102 ? 223.168 215.979 353.892 1.00 179.58 102 GLU P C 1
ATOM 6043 O O . GLU D 4 102 ? 224.123 215.318 353.469 1.00 179.58 102 GLU P O 1
ATOM 6049 N N . ALA D 4 103 ? 222.223 216.458 353.079 1.00 176.27 103 ALA P N 1
ATOM 6050 C CA . ALA D 4 103 ? 222.274 216.173 351.649 1.00 176.27 103 ALA P CA 1
ATOM 6051 C C . ALA D 4 103 ? 223.477 216.837 350.995 1.00 176.27 103 ALA P C 1
ATOM 6052 O O . ALA D 4 103 ? 224.139 216.234 350.141 1.00 176.27 103 ALA P O 1
ATOM 6054 N N . VAL D 4 104 ? 223.776 218.078 351.383 1.00 174.29 104 VAL P N 1
ATOM 6055 C CA . VAL D 4 104 ? 224.922 218.779 350.812 1.00 174.29 104 VAL P CA 1
ATOM 6056 C C . VAL D 4 104 ? 226.218 218.073 351.185 1.00 174.29 104 VAL P C 1
ATOM 6057 O O . VAL D 4 104 ? 227.112 217.902 350.347 1.00 174.29 104 VAL P O 1
ATOM 6061 N N . LEU D 4 105 ? 226.341 217.648 352.444 1.00 177.77 105 LEU P N 1
ATOM 6062 C CA . LEU D 4 105 ? 227.546 216.941 352.867 1.00 177.77 105 LEU P CA 1
ATOM 6063 C C . LEU D 4 105 ? 227.675 215.596 352.164 1.00 177.77 105 LEU P C 1
ATOM 6064 O O . LEU D 4 105 ? 228.784 215.178 351.818 1.00 177.77 105 LEU P O 1
ATOM 6069 N N . ASN D 4 106 ? 226.557 214.900 351.945 1.00 176.89 106 ASN P N 1
ATOM 6070 C CA . ASN D 4 106 ? 226.610 213.634 351.220 1.00 176.89 106 ASN P CA 1
ATOM 6071 C C . ASN D 4 106 ? 227.032 213.846 349.770 1.00 176.89 106 ASN P C 1
ATOM 6072 O O . ASN D 4 106 ? 227.834 213.075 349.226 1.00 176.89 106 ASN P O 1
ATOM 6077 N N . ALA D 4 107 ? 226.502 214.889 349.129 1.00 174.77 107 ALA P N 1
ATOM 6078 C CA . ALA D 4 107 ? 226.918 215.207 347.767 1.00 174.77 107 ALA P CA 1
ATOM 6079 C C . ALA D 4 107 ? 228.398 215.557 347.720 1.00 174.77 107 ALA P C 1
ATOM 6080 O O . ALA D 4 107 ? 229.110 215.159 346.791 1.00 174.77 107 ALA P O 1
ATOM 6082 N N . LEU D 4 108 ? 228.879 216.301 348.717 1.00 173.62 108 LEU P N 1
ATOM 6083 C CA . LEU D 4 108 ? 230.298 216.627 348.784 1.00 173.62 108 LEU P CA 1
ATOM 6084 C C . LEU D 4 108 ? 231.147 215.378 348.979 1.00 173.62 108 LEU P C 1
ATOM 6085 O O . LEU D 4 108 ? 232.238 215.264 348.409 1.00 173.62 108 LEU P O 1
ATOM 6090 N N . ASP D 4 109 ? 230.673 214.442 349.802 1.00 178.38 109 ASP P N 1
ATOM 6091 C CA . ASP D 4 109 ? 231.381 213.179 349.973 1.00 178.38 109 ASP P CA 1
ATOM 6092 C C . ASP D 4 109 ? 231.460 212.425 348.654 1.00 178.38 109 ASP P C 1
ATOM 6093 O O . ASP D 4 109 ? 232.507 211.865 348.308 1.00 178.38 109 ASP P O 1
ATOM 6098 N N . LYS D 4 110 ? 230.361 212.410 347.901 1.00 176.51 110 LYS P N 1
ATOM 6099 C CA . LYS D 4 110 ? 230.380 211.779 346.586 1.00 176.51 110 LYS P CA 1
ATOM 6100 C C . LYS D 4 110 ? 231.375 212.468 345.659 1.00 176.51 110 LYS P C 1
ATOM 6101 O O . LYS D 4 110 ? 232.114 211.804 344.922 1.00 176.51 110 LYS P O 1
ATOM 6107 N N . ILE D 4 111 ? 231.412 213.801 345.689 1.00 173.51 111 ILE P N 1
ATOM 6108 C CA . ILE D 4 111 ? 232.312 214.548 344.813 1.00 173.51 111 ILE P CA 1
ATOM 6109 C C . ILE D 4 111 ? 233.767 214.252 345.161 1.00 173.51 111 ILE P C 1
ATOM 6110 O O . ILE D 4 111 ? 234.608 214.047 344.278 1.00 173.51 111 ILE P O 1
ATOM 6115 N N . VAL D 4 112 ? 234.088 214.238 346.455 1.00 176.29 112 VAL P N 1
ATOM 6116 C CA . VAL D 4 112 ? 235.471 214.009 346.860 1.00 176.29 112 VAL P CA 1
ATOM 6117 C C . VAL D 4 112 ? 235.878 212.563 346.596 1.00 176.29 112 VAL P C 1
ATOM 6118 O O . VAL D 4 112 ? 237.033 212.285 346.254 1.00 176.29 112 VAL P O 1
ATOM 6122 N N . GLU D 4 113 ? 234.943 211.618 346.737 1.00 178.06 113 GLU P N 1
ATOM 6123 C CA . GLU D 4 113 ? 235.278 210.224 346.486 1.00 178.06 113 GLU P CA 1
ATOM 6124 C C . GLU D 4 113 ? 235.402 209.908 345.002 1.00 178.06 113 GLU P C 1
ATOM 6125 O O . GLU D 4 113 ? 236.190 209.029 344.637 1.00 178.06 113 GLU P O 1
ATOM 6131 N N . GLU D 4 114 ? 234.655 210.597 344.136 1.00 179.16 114 GLU P N 1
ATOM 6132 C CA . GLU D 4 114 ? 234.833 210.377 342.706 1.00 179.16 114 GLU P CA 1
ATOM 6133 C C . GLU D 4 114 ? 236.092 211.063 342.190 1.00 179.16 114 GLU P C 1
ATOM 6134 O O . GLU D 4 114 ? 236.730 210.571 341.253 1.00 179.16 114 GLU P O 1
ATOM 6140 N N . GLY D 4 115 ? 236.466 212.190 342.790 1.00 182.35 115 GLY P N 1
ATOM 6141 C CA . GLY D 4 115 ? 237.609 212.947 342.323 1.00 182.35 115 GLY P CA 1
ATOM 6142 C C . GLY D 4 115 ? 238.868 212.738 343.138 1.00 182.35 115 GLY P C 1
ATOM 6143 O O . GLY D 4 115 ? 239.802 213.541 343.054 1.00 182.35 115 GLY P O 1
ATOM 6144 N N . LYS D 4 116 ? 238.915 211.662 343.926 1.00 185.86 116 LYS P N 1
ATOM 6145 C CA . LYS D 4 116 ? 240.097 211.399 344.739 1.00 185.86 116 LYS P CA 1
ATOM 6146 C C . LYS D 4 116 ? 241.304 210.993 343.905 1.00 185.86 116 LYS P C 1
ATOM 6147 O O . LYS D 4 116 ? 242.417 210.958 344.440 1.00 185.86 116 LYS P O 1
ATOM 6153 N N . VAL D 4 117 ? 241.110 210.681 342.622 1.00 190.84 117 VAL P N 1
ATOM 6154 C CA . VAL D 4 117 ? 242.225 210.262 341.778 1.00 190.84 117 VAL P CA 1
ATOM 6155 C C . VAL D 4 117 ? 243.244 211.385 341.642 1.00 190.84 117 VAL P C 1
ATOM 6156 O O . VAL D 4 117 ? 244.457 211.156 341.715 1.00 190.84 117 VAL P O 1
ATOM 6160 N N . ARG D 4 118 ? 242.771 212.612 341.440 1.00 189.01 118 ARG P N 1
ATOM 6161 C CA . ARG D 4 118 ? 243.672 213.748 341.322 1.00 189.01 118 ARG P CA 1
ATOM 6162 C C . ARG D 4 118 ? 244.356 214.014 342.656 1.00 189.01 118 ARG P C 1
ATOM 6163 O O . ARG D 4 118 ? 243.698 214.144 343.692 1.00 189.01 118 ARG P O 1
ATOM 6171 N N . LYS D 4 119 ? 245.685 214.084 342.626 1.00 188.57 119 LYS P N 1
ATOM 6172 C CA . LYS D 4 119 ? 246.479 214.434 343.795 1.00 188.57 119 LYS P CA 1
ATOM 6173 C C . LYS D 4 119 ? 246.964 215.874 343.756 1.00 188.57 119 LYS P C 1
ATOM 6174 O O . LYS D 4 119 ? 247.051 216.518 344.806 1.00 188.57 119 LYS P O 1
ATOM 6180 N N . GLU D 4 120 ? 247.264 216.392 342.568 1.00 184.33 120 GLU P N 1
ATOM 6181 C CA . GLU D 4 120 ? 247.708 217.764 342.430 1.00 184.33 120 GLU P CA 1
ATOM 6182 C C . GLU D 4 120 ? 246.578 218.724 342.793 1.00 184.33 120 GLU P C 1
ATOM 6183 O O . GLU D 4 120 ? 245.399 218.371 342.705 1.00 184.33 120 GLU P O 1
ATOM 6189 N N . PRO D 4 121 ? 246.916 219.937 343.229 1.00 174.60 121 PRO P N 1
ATOM 6190 C CA . PRO D 4 121 ? 245.873 220.917 343.553 1.00 174.60 121 PRO P CA 1
ATOM 6191 C C . PRO D 4 121 ? 244.969 221.177 342.357 1.00 174.60 121 PRO P C 1
ATOM 6192 O O . PRO D 4 121 ? 245.427 221.275 341.217 1.00 174.60 121 PRO P O 1
ATOM 6196 N N . ALA D 4 122 ? 243.673 221.288 342.629 1.00 158.56 122 ALA P N 1
ATOM 6197 C CA . ALA D 4 122 ? 242.709 221.531 341.572 1.00 158.56 122 ALA P CA 1
ATOM 6198 C C . ALA D 4 122 ? 242.704 223.007 341.185 1.00 158.56 122 ALA P C 1
ATOM 6199 O O . ALA D 4 122 ? 243.229 223.870 341.894 1.00 158.56 122 ALA P O 1
ATOM 6201 N N . TRP D 4 123 ? 242.100 223.291 340.035 1.00 142.32 123 TRP P N 1
ATOM 6202 C CA . TRP D 4 123 ? 242.026 224.658 339.545 1.00 142.32 123 TRP P CA 1
ATOM 6203 C C . TRP D 4 123 ? 241.160 225.511 340.463 1.00 142.32 123 TRP P C 1
ATOM 6204 O O . TRP D 4 123 ? 240.179 225.043 341.046 1.00 142.32 123 TRP P O 1
ATOM 6215 N N . ARG D 4 124 ? 241.538 226.773 340.591 1.00 142.05 124 ARG P N 1
ATOM 6216 C CA . ARG D 4 124 ? 240.839 227.741 341.418 1.00 142.05 124 ARG P CA 1
ATOM 6217 C C . ARG D 4 124 ? 240.621 229.009 340.612 1.00 142.05 124 ARG P C 1
ATOM 6218 O O . ARG D 4 124 ? 241.350 229.272 339.649 1.00 142.05 124 ARG P O 1
ATOM 6226 N N . PRO D 4 125 ? 239.610 229.806 340.962 1.00 135.27 125 PRO P N 1
ATOM 6227 C CA . PRO D 4 125 ? 239.349 231.033 340.201 1.00 135.27 125 PRO P CA 1
ATOM 6228 C C . PRO D 4 125 ? 240.569 231.940 340.163 1.00 135.27 125 PRO P C 1
ATOM 6229 O O . PRO D 4 125 ? 241.240 232.159 341.174 1.00 135.27 125 PRO P O 1
ATOM 6233 N N . SER D 4 126 ? 240.851 232.466 338.972 1.00 131.38 126 SER P N 1
ATOM 6234 C CA . SER D 4 126 ? 242.019 233.315 338.780 1.00 131.38 126 SER P CA 1
ATOM 6235 C C . SER D 4 126 ? 241.819 234.706 339.363 1.00 131.38 126 SER P C 1
ATOM 6236 O O . SER D 4 126 ? 242.798 235.372 339.717 1.00 131.38 126 SER P O 1
ATOM 6239 N N . GLY D 4 127 ? 240.574 235.158 339.468 1.00 131.03 127 GLY P N 1
ATOM 6240 C CA . GLY D 4 127 ? 240.266 236.510 339.880 1.00 131.03 127 GLY P CA 1
ATOM 6241 C C . GLY D 4 127 ? 239.940 237.434 338.732 1.00 131.03 127 GLY P C 1
ATOM 6242 O O . GLY D 4 127 ? 239.337 238.491 338.958 1.00 131.03 127 GLY P O 1
ATOM 6243 N N . ILE D 4 128 ? 240.314 237.071 337.510 1.00 126.06 128 ILE P N 1
ATOM 6244 C CA . ILE D 4 128 ? 239.965 237.818 336.311 1.00 126.06 128 ILE P CA 1
ATOM 6245 C C . ILE D 4 128 ? 238.971 236.982 335.512 1.00 126.06 128 ILE P C 1
ATOM 6246 O O . ILE D 4 128 ? 239.243 235.818 335.202 1.00 126.06 128 ILE P O 1
ATOM 6251 N N . PRO D 4 129 ? 237.774 237.498 335.227 1.00 124.76 129 PRO P N 1
ATOM 6252 C CA . PRO D 4 129 ? 236.764 236.679 334.538 1.00 124.76 129 PRO P CA 1
ATOM 6253 C C . PRO D 4 129 ? 237.170 236.223 333.146 1.00 124.76 129 PRO P C 1
ATOM 6254 O O . PRO D 4 129 ? 236.672 235.188 332.689 1.00 124.76 129 PRO P O 1
ATOM 6258 N N . GLU D 4 130 ? 238.045 236.955 332.453 1.00 120.79 130 GLU P N 1
ATOM 6259 C CA . GLU D 4 130 ? 238.353 236.618 331.065 1.00 120.79 130 GLU P CA 1
ATOM 6260 C C . GLU D 4 130 ? 239.072 235.279 330.961 1.00 120.79 130 GLU P C 1
ATOM 6261 O O . GLU D 4 130 ? 238.671 234.404 330.183 1.00 120.79 130 GLU P O 1
ATOM 6267 N N . LYS D 4 131 ? 240.140 235.098 331.738 1.00 119.72 131 LYS P N 1
ATOM 6268 C CA . LYS D 4 131 ? 240.861 233.832 331.701 1.00 119.72 131 LYS P CA 1
ATOM 6269 C C . LYS D 4 131 ? 240.028 232.699 332.281 1.00 119.72 131 LYS P C 1
ATOM 6270 O O . LYS D 4 131 ? 240.187 231.543 331.874 1.00 119.72 131 LYS P O 1
ATOM 6276 N N . ASP D 4 132 ? 239.139 233.009 333.225 1.00 118.97 132 ASP P N 1
ATOM 6277 C CA . ASP D 4 132 ? 238.244 231.989 333.756 1.00 118.97 132 ASP P CA 1
ATOM 6278 C C . ASP D 4 132 ? 237.272 231.502 332.687 1.00 118.97 132 ASP P C 1
ATOM 6279 O O . ASP D 4 132 ? 237.006 230.300 332.582 1.00 118.97 132 ASP P O 1
ATOM 6284 N N . LEU D 4 133 ? 236.744 232.420 331.880 1.00 112.68 133 LEU P N 1
ATOM 6285 C CA . LEU D 4 133 ? 235.780 232.096 330.838 1.00 112.68 133 LEU P CA 1
ATOM 6286 C C . LEU D 4 133 ? 236.430 231.555 329.573 1.00 112.68 133 LEU P C 1
ATOM 6287 O O . LEU D 4 133 ? 235.729 230.975 328.733 1.00 112.68 133 LEU P O 1
ATOM 6292 N N . HIS D 4 134 ? 237.741 231.748 329.417 1.00 107.49 134 HIS P N 1
ATOM 6293 C CA . HIS D 4 134 ? 238.429 231.243 328.234 1.00 107.49 134 HIS P CA 1
ATOM 6294 C C . HIS D 4 134 ? 238.316 229.728 328.134 1.00 107.49 134 HIS P C 1
ATOM 6295 O O . HIS D 4 134 ? 238.044 229.188 327.056 1.00 107.49 134 HIS P O 1
ATOM 6302 N N . SER D 4 135 ? 238.514 229.024 329.252 1.00 103.44 135 SER P N 1
ATOM 6303 C CA . SER D 4 135 ? 238.392 227.570 329.242 1.00 103.44 135 SER P CA 1
ATOM 6304 C C . SER D 4 135 ? 236.973 227.139 328.896 1.00 103.44 135 SER P C 1
ATOM 6305 O O . SER D 4 135 ? 236.772 226.150 328.182 1.00 103.44 135 SER P O 1
ATOM 6308 N N . VAL D 4 136 ? 235.977 227.863 329.405 1.00 101.03 136 VAL P N 1
ATOM 6309 C CA . VAL D 4 136 ? 234.588 227.503 329.145 1.00 101.03 136 VAL P CA 1
ATOM 6310 C C . VAL D 4 136 ? 234.255 227.664 327.669 1.00 101.03 136 VAL P C 1
ATOM 6311 O O . VAL D 4 136 ? 233.646 226.780 327.055 1.00 101.03 136 VAL P O 1
ATOM 6315 N N . MET D 4 137 ? 234.646 228.787 327.073 1.00 97.54 137 MET P N 1
ATOM 6316 C CA . MET D 4 137 ? 234.210 229.098 325.718 1.00 97.54 137 MET P CA 1
ATOM 6317 C C . MET D 4 137 ? 235.191 228.660 324.635 1.00 97.54 137 MET P C 1
ATOM 6318 O O . MET D 4 137 ? 234.898 228.854 323.450 1.00 97.54 137 MET P O 1
ATOM 6323 N N . ALA D 4 138 ? 236.332 228.072 324.995 1.00 91.32 138 ALA P N 1
ATOM 6324 C CA . ALA D 4 138 ? 237.232 227.542 323.972 1.00 91.32 138 ALA P CA 1
ATOM 6325 C C . ALA D 4 138 ? 236.630 226.408 323.146 1.00 91.32 138 ALA P C 1
ATOM 6326 O O . ALA D 4 138 ? 236.710 226.475 321.905 1.00 91.32 138 ALA P O 1
ATOM 6328 N N . PRO D 4 139 ? 236.042 225.352 323.734 1.00 83.84 139 PRO P N 1
ATOM 6329 C CA . PRO D 4 139 ? 235.652 224.192 322.907 1.00 83.84 139 PRO P CA 1
ATOM 6330 C C . PRO D 4 139 ? 234.658 224.517 321.807 1.00 83.84 139 PRO P C 1
ATOM 6331 O O . PRO D 4 139 ? 234.740 223.949 320.710 1.00 83.84 139 PRO P O 1
ATOM 6335 N N . TYR D 4 140 ? 233.713 225.417 322.068 1.00 81.82 140 TYR P N 1
ATOM 6336 C CA . TYR D 4 140 ? 232.702 225.721 321.062 1.00 81.82 140 TYR P CA 1
ATOM 6337 C C . TYR D 4 140 ? 233.300 226.519 319.912 1.00 81.82 140 TYR P C 1
ATOM 6338 O O . TYR D 4 140 ? 232.934 226.316 318.747 1.00 81.82 140 TYR P O 1
ATOM 6347 N N . PHE D 4 141 ? 234.234 227.420 320.219 1.00 77.74 141 PHE P N 1
ATOM 6348 C CA . PHE D 4 141 ? 234.974 228.098 319.163 1.00 77.74 141 PHE P CA 1
ATOM 6349 C C . PHE D 4 141 ? 235.787 227.104 318.348 1.00 77.74 141 PHE P C 1
ATOM 6350 O O . PHE D 4 141 ? 235.894 227.234 317.123 1.00 77.74 141 PHE P O 1
ATOM 6358 N N . LEU D 4 142 ? 236.368 226.101 319.011 1.00 78.54 142 LEU P N 1
ATOM 6359 C CA . LEU D 4 142 ? 237.090 225.061 318.285 1.00 78.54 142 LEU P CA 1
ATOM 6360 C C . LEU D 4 142 ? 236.164 224.307 317.340 1.00 78.54 142 LEU P C 1
ATOM 6361 O O . LEU D 4 142 ? 236.525 224.028 316.190 1.00 78.54 142 LEU P O 1
ATOM 6366 N N . GLN D 4 143 ? 234.964 223.969 317.813 1.00 74.05 143 GLN P N 1
ATOM 6367 C CA . GLN D 4 143 ? 233.992 223.279 316.969 1.00 74.05 143 GLN P CA 1
ATOM 6368 C C . GLN D 4 143 ? 233.594 224.131 315.770 1.00 74.05 143 GLN P C 1
ATOM 6369 O O . GLN D 4 143 ? 233.500 223.630 314.640 1.00 74.05 143 GLN P O 1
ATOM 6375 N N . GLN D 4 144 ? 233.350 225.423 316.000 1.00 72.32 144 GLN P N 1
ATOM 6376 C CA . GLN D 4 144 ? 233.003 226.321 314.904 1.00 72.32 144 GLN P CA 1
ATOM 6377 C C . GLN D 4 144 ? 234.135 226.411 313.890 1.00 72.32 144 GLN P C 1
ATOM 6378 O O . GLN D 4 144 ? 233.897 226.397 312.675 1.00 72.32 144 GLN P O 1
ATOM 6384 N N . ARG D 4 145 ? 235.374 226.509 314.375 1.00 74.57 145 ARG P N 1
ATOM 6385 C CA . ARG D 4 145 ? 236.525 226.544 313.482 1.00 74.57 145 ARG P CA 1
ATOM 6386 C C . ARG D 4 145 ? 236.616 225.271 312.655 1.00 74.57 145 ARG P C 1
ATOM 6387 O O . ARG D 4 145 ? 236.903 225.322 311.455 1.00 74.57 145 ARG P O 1
ATOM 6395 N N . ASP D 4 146 ? 236.381 224.118 313.284 1.00 71.03 146 ASP P N 1
ATOM 6396 C CA . ASP D 4 146 ? 236.431 222.856 312.553 1.00 71.03 146 ASP P CA 1
ATOM 6397 C C . ASP D 4 146 ? 235.366 222.807 311.465 1.00 71.03 146 ASP P C 1
ATOM 6398 O O . ASP D 4 146 ? 235.640 222.390 310.332 1.00 71.03 146 ASP P O 1
ATOM 6403 N N . THR D 4 147 ? 234.143 223.233 311.791 1.00 63.18 147 THR P N 1
ATOM 6404 C CA . THR D 4 147 ? 233.073 223.229 310.798 1.00 63.18 147 THR P CA 1
ATOM 6405 C C . THR D 4 147 ? 233.399 224.157 309.633 1.00 63.18 147 THR P C 1
ATOM 6406 O O . THR D 4 147 ? 233.208 223.798 308.461 1.00 63.18 147 THR P O 1
ATOM 6410 N N . LEU D 4 148 ? 233.909 225.352 309.937 1.00 63.05 148 LEU P N 1
ATOM 6411 C CA . LEU D 4 148 ? 234.273 226.291 308.883 1.00 63.05 148 LEU P CA 1
ATOM 6412 C C . LEU D 4 148 ? 235.408 225.744 308.028 1.00 63.05 148 LEU P C 1
ATOM 6413 O O . LEU D 4 148 ? 235.437 225.957 306.810 1.00 63.05 148 LEU P O 1
ATOM 6418 N N . ARG D 4 149 ? 236.354 225.041 308.652 1.00 67.06 149 ARG P N 1
ATOM 6419 C CA . ARG D 4 149 ? 237.431 224.409 307.902 1.00 67.06 149 ARG P CA 1
ATOM 6420 C C . ARG D 4 149 ? 236.889 223.354 306.949 1.00 67.06 149 ARG P C 1
ATOM 6421 O O . ARG D 4 149 ? 237.320 223.275 305.793 1.00 67.06 149 ARG P O 1
ATOM 6429 N N . ARG D 4 150 ? 235.938 222.542 307.413 1.00 63.63 150 ARG P N 1
ATOM 6430 C CA . ARG D 4 150 ? 235.323 221.556 306.530 1.00 63.63 150 ARG P CA 1
ATOM 6431 C C . ARG D 4 150 ? 234.652 222.239 305.347 1.00 63.63 150 ARG P C 1
ATOM 6432 O O . ARG D 4 150 ? 234.799 221.812 304.193 1.00 63.63 150 ARG P O 1
ATOM 6440 N N . HIS D 4 151 ? 233.912 223.316 305.621 1.00 61.09 151 HIS P N 1
ATOM 6441 C CA . HIS D 4 151 ? 233.197 224.013 304.557 1.00 61.09 151 HIS P CA 1
ATOM 6442 C C . HIS D 4 151 ? 234.159 224.599 303.531 1.00 61.09 151 HIS P C 1
ATOM 6443 O O . HIS D 4 151 ? 233.948 224.463 302.318 1.00 61.09 151 HIS P O 1
ATOM 6450 N N . VAL D 4 152 ? 235.228 225.248 303.997 1.00 57.95 152 VAL P N 1
ATOM 6451 C CA . VAL D 4 152 ? 236.164 225.874 303.069 1.00 57.95 152 VAL P CA 1
ATOM 6452 C C . VAL D 4 152 ? 236.930 224.814 302.285 1.00 57.95 152 VAL P C 1
ATOM 6453 O O . VAL D 4 152 ? 237.246 225.009 301.105 1.00 57.95 152 VAL P O 1
ATOM 6457 N N . GLN D 4 153 ? 237.231 223.672 302.913 1.00 60.84 153 GLN P N 1
ATOM 6458 C CA . GLN D 4 153 ? 237.883 222.589 302.185 1.00 60.84 153 GLN P CA 1
ATOM 6459 C C . GLN D 4 153 ? 236.985 222.051 301.080 1.00 60.84 153 GLN P C 1
ATOM 6460 O O . GLN D 4 153 ? 237.448 221.801 299.960 1.00 60.84 153 GLN P O 1
ATOM 6466 N N . LYS D 4 154 ? 235.697 221.869 301.376 1.00 57.74 154 LYS P N 1
ATOM 6467 C CA . LYS D 4 154 ? 234.762 221.422 300.348 1.00 57.74 154 LYS P CA 1
ATOM 6468 C C . LYS D 4 154 ? 234.671 222.432 299.210 1.00 57.74 154 LYS P C 1
ATOM 6469 O O . LYS D 4 154 ? 234.650 222.056 298.028 1.00 57.74 154 LYS P O 1
ATOM 6475 N N . GLN D 4 155 ? 234.616 223.722 299.549 1.00 56.90 155 GLN P N 1
ATOM 6476 C CA . GLN D 4 155 ? 234.545 224.749 298.515 1.00 56.90 155 GLN P CA 1
ATOM 6477 C C . GLN D 4 155 ? 235.795 224.748 297.644 1.00 56.90 155 GLN P C 1
ATOM 6478 O O . GLN D 4 155 ? 235.707 224.900 296.421 1.00 56.90 155 GLN P O 1
ATOM 6484 N N . GLU D 4 156 ? 236.968 224.580 298.257 1.00 59.87 156 GLU P N 1
ATOM 6485 C CA . GLU D 4 156 ? 238.204 224.503 297.483 1.00 59.87 156 GLU P CA 1
ATOM 6486 C C . GLU D 4 156 ? 238.208 223.284 296.571 1.00 59.87 156 GLU P C 1
ATOM 6487 O O . GLU D 4 156 ? 238.664 223.356 295.422 1.00 59.87 156 GLU P O 1
ATOM 6493 N N . ALA D 4 157 ? 237.712 222.150 297.072 1.00 57.60 157 ALA P N 1
ATOM 6494 C CA . ALA D 4 157 ? 237.642 220.951 296.245 1.00 57.60 157 ALA P CA 1
ATOM 6495 C C . ALA D 4 157 ? 236.757 221.176 295.026 1.00 57.60 157 ALA P C 1
ATOM 6496 O O . ALA D 4 157 ? 237.104 220.767 293.912 1.00 57.60 157 ALA P O 1
ATOM 6498 N N . GLU D 4 158 ? 235.608 221.827 295.219 1.00 54.69 158 GLU P N 1
ATOM 6499 C CA . GLU D 4 158 ? 234.745 222.141 294.082 1.00 54.69 158 GLU P CA 1
ATOM 6500 C C . GLU D 4 158 ? 235.419 223.119 293.124 1.00 54.69 158 GLU P C 1
ATOM 6501 O O . GLU D 4 158 ? 235.327 222.974 291.894 1.00 54.69 158 GLU P O 1
ATOM 6507 N N . ASN D 4 159 ? 236.100 224.127 293.671 1.00 55.19 159 ASN P N 1
ATOM 6508 C CA . ASN D 4 159 ? 236.751 225.127 292.836 1.00 55.19 159 ASN P CA 1
ATOM 6509 C C . ASN D 4 159 ? 237.871 224.518 292.006 1.00 55.19 159 ASN P C 1
ATOM 6510 O O . ASN D 4 159 ? 238.176 225.019 290.920 1.00 55.19 159 ASN P O 1
ATOM 6515 N N . GLN D 4 160 ? 238.493 223.445 292.496 1.00 55.80 160 GLN P N 1
ATOM 6516 C CA . GLN D 4 160 ? 239.504 222.755 291.699 1.00 55.80 160 GLN P CA 1
ATOM 6517 C C . GLN D 4 160 ? 238.902 222.189 290.417 1.00 55.80 160 GLN P C 1
ATOM 6518 O O . GLN D 4 160 ? 239.451 222.368 289.321 1.00 55.80 160 GLN P O 1
ATOM 6524 N N . GLN D 4 161 ? 237.762 221.505 290.538 1.00 55.42 161 GLN P N 1
ATOM 6525 C CA . GLN D 4 161 ? 237.075 220.990 289.360 1.00 55.42 161 GLN P CA 1
ATOM 6526 C C . GLN D 4 161 ? 236.644 222.126 288.445 1.00 55.42 161 GLN P C 1
ATOM 6527 O O . GLN D 4 161 ? 236.729 222.016 287.213 1.00 55.42 161 GLN P O 1
ATOM 6533 N N . LEU D 4 162 ? 236.167 223.224 289.034 1.00 54.38 162 LEU P N 1
ATOM 6534 C CA . LEU D 4 162 ? 235.759 224.371 288.229 1.00 54.38 162 LEU P CA 1
ATOM 6535 C C . LEU D 4 162 ? 236.931 224.927 287.423 1.00 54.38 162 LEU P C 1
ATOM 6536 O O . LEU D 4 162 ? 236.788 225.236 286.233 1.00 54.38 162 LEU P O 1
ATOM 6541 N N . ALA D 4 163 ? 238.100 225.051 288.054 1.00 54.87 163 ALA P N 1
ATOM 6542 C CA . ALA D 4 163 ? 239.282 225.542 287.353 1.00 54.87 163 ALA P CA 1
ATOM 6543 C C . ALA D 4 163 ? 239.717 224.577 286.258 1.00 54.87 163 ALA P C 1
ATOM 6544 O O . ALA D 4 163 ? 240.168 225.003 285.187 1.00 54.87 163 ALA P O 1
ATOM 6546 N N . ASP D 4 164 ? 239.607 223.273 286.516 1.00 58.62 164 ASP P N 1
ATOM 6547 C CA . ASP D 4 164 ? 239.923 222.294 285.480 1.00 58.62 164 ASP P CA 1
ATOM 6548 C C . ASP D 4 164 ? 239.010 222.467 284.273 1.00 58.62 164 ASP P C 1
ATOM 6549 O O . ASP D 4 164 ? 239.463 222.414 283.120 1.00 58.62 164 ASP P O 1
ATOM 6554 N N . ALA D 4 165 ? 237.717 222.687 284.523 1.00 57.48 165 ALA P N 1
ATOM 6555 C CA . ALA D 4 165 ? 236.783 222.939 283.430 1.00 57.48 165 ALA P CA 1
ATOM 6556 C C . ALA D 4 165 ? 237.144 224.216 282.681 1.00 57.48 165 ALA P C 1
ATOM 6557 O O . ALA D 4 165 ? 237.042 224.273 281.449 1.00 57.48 165 ALA P O 1
ATOM 6559 N N . VAL D 4 166 ? 237.563 225.252 283.411 1.00 55.81 166 VAL P N 1
ATOM 6560 C CA . VAL D 4 166 ? 237.984 226.496 282.768 1.00 55.81 166 VAL P CA 1
ATOM 6561 C C . VAL D 4 166 ? 239.160 226.240 281.836 1.00 55.81 166 VAL P C 1
ATOM 6562 O O . VAL D 4 166 ? 239.199 226.739 280.703 1.00 55.81 166 VAL P O 1
ATOM 6566 N N . LEU D 4 167 ? 240.145 225.472 282.305 1.00 56.61 167 LEU P N 1
ATOM 6567 C CA . LEU D 4 167 ? 241.315 225.181 281.484 1.00 56.61 167 LEU P CA 1
ATOM 6568 C C . LEU D 4 167 ? 240.930 224.397 280.236 1.00 56.61 167 LEU P C 1
ATOM 6569 O O . LEU D 4 167 ? 241.424 224.680 279.135 1.00 56.61 167 LEU P O 1
ATOM 6574 N N . ALA D 4 168 ? 240.049 223.406 280.390 1.00 53.90 168 ALA P N 1
ATOM 6575 C CA . ALA D 4 168 ? 239.598 222.640 279.232 1.00 53.90 168 ALA P CA 1
ATOM 6576 C C . ALA D 4 168 ? 238.886 223.535 278.225 1.00 53.90 168 ALA P C 1
ATOM 6577 O O . ALA D 4 168 ? 239.105 223.420 277.011 1.00 53.90 168 ALA P O 1
ATOM 6579 N N . GLY D 4 169 ? 238.030 224.435 278.712 1.00 52.92 169 GLY P N 1
ATOM 6580 C CA . GLY D 4 169 ? 237.349 225.353 277.816 1.00 52.92 169 GLY P CA 1
ATOM 6581 C C . GLY D 4 169 ? 238.307 226.275 277.089 1.00 52.92 169 GLY P C 1
ATOM 6582 O O . GLY D 4 169 ? 238.140 226.545 275.897 1.00 52.92 169 GLY P O 1
ATOM 6583 N N . ARG D 4 170 ? 239.325 226.771 277.796 1.00 55.95 170 ARG P N 1
ATOM 6584 C CA . ARG D 4 170 ? 240.326 227.614 277.150 1.00 55.95 170 ARG P CA 1
ATOM 6585 C C . ARG D 4 170 ? 241.057 226.851 276.055 1.00 55.95 170 ARG P C 1
ATOM 6586 O O . ARG D 4 170 ? 241.290 227.383 274.961 1.00 55.95 170 ARG P O 1
ATOM 6594 N N . ARG D 4 171 ? 241.423 225.597 276.332 1.00 56.63 171 ARG P N 1
ATOM 6595 C CA . ARG D 4 171 ? 242.106 224.792 275.326 1.00 56.63 171 ARG P CA 1
ATOM 6596 C C . ARG D 4 171 ? 241.226 224.586 274.101 1.00 56.63 171 ARG P C 1
ATOM 6597 O O . ARG D 4 171 ? 241.692 224.702 272.959 1.00 56.63 171 ARG P O 1
ATOM 6605 N N . GLN D 4 172 ? 239.945 224.286 274.321 1.00 52.81 172 GLN P N 1
ATOM 6606 C CA . GLN D 4 172 ? 239.035 224.075 273.201 1.00 52.81 172 GLN P CA 1
ATOM 6607 C C . GLN D 4 172 ? 238.853 225.349 272.384 1.00 52.81 172 GLN P C 1
ATOM 6608 O O . GLN D 4 172 ? 238.803 225.298 271.149 1.00 52.81 172 GLN P O 1
ATOM 6614 N N . VAL D 4 173 ? 238.744 226.498 273.054 1.00 51.91 173 VAL P N 1
ATOM 6615 C CA . VAL D 4 173 ? 238.605 227.765 272.341 1.00 51.91 173 VAL P CA 1
ATOM 6616 C C . VAL D 4 173 ? 239.842 228.040 271.498 1.00 51.91 173 VAL P C 1
ATOM 6617 O O . VAL D 4 173 ? 239.744 228.472 270.341 1.00 51.91 173 VAL P O 1
ATOM 6621 N N . GLU D 4 174 ? 241.026 227.795 272.064 1.00 53.94 174 GLU P N 1
ATOM 6622 C CA . GLU D 4 174 ? 242.256 227.978 271.302 1.00 53.94 174 GLU P CA 1
ATOM 6623 C C . GLU D 4 174 ? 242.281 227.075 270.077 1.00 53.94 174 GLU P C 1
ATOM 6624 O O . GLU D 4 174 ? 242.655 227.509 268.980 1.00 53.94 174 GLU P O 1
ATOM 6630 N N . GLU D 4 175 ? 241.876 225.815 270.245 1.00 54.86 175 GLU P N 1
ATOM 6631 C CA . GLU D 4 175 ? 241.876 224.883 269.122 1.00 54.86 175 GLU P CA 1
ATOM 6632 C C . GLU D 4 175 ? 240.902 225.323 268.036 1.00 54.86 175 GLU P C 1
ATOM 6633 O O . GLU D 4 175 ? 241.210 225.238 266.840 1.00 54.86 175 GLU P O 1
ATOM 6639 N N . LEU D 4 176 ? 239.718 225.792 268.433 1.00 51.90 176 LEU P N 1
ATOM 6640 C CA . LEU D 4 176 ? 238.740 226.257 267.454 1.00 51.90 176 LEU P CA 1
ATOM 6641 C C . LEU D 4 176 ? 239.252 227.480 266.704 1.00 51.90 176 LEU P C 1
ATOM 6642 O O . LEU D 4 176 ? 239.066 227.597 265.485 1.00 51.90 176 LEU P O 1
ATOM 6647 N N . GLN D 4 177 ? 239.899 228.404 267.417 1.00 51.37 177 GLN P N 1
ATOM 6648 C CA . GLN D 4 177 ? 240.479 229.567 266.757 1.00 51.37 177 GLN P CA 1
ATOM 6649 C C . GLN D 4 177 ? 241.560 229.150 265.769 1.00 51.37 177 GLN P C 1
ATOM 6650 O O . GLN D 4 177 ? 241.654 229.703 264.666 1.00 51.37 177 GLN P O 1
ATOM 6656 N N . LEU D 4 178 ? 242.381 228.170 266.147 1.00 46.41 178 LEU P N 1
ATOM 6657 C CA . LEU D 4 178 ? 243.407 227.675 265.238 1.00 46.41 178 LEU P CA 1
ATOM 6658 C C . LEU D 4 178 ? 242.787 227.041 263.999 1.00 46.41 178 LEU P C 1
ATOM 6659 O O . LEU D 4 178 ? 243.293 227.215 262.886 1.00 46.41 178 LEU P O 1
ATOM 6664 N N . GLN D 4 179 ? 241.692 226.301 264.176 1.00 52.09 179 GLN P N 1
ATOM 6665 C CA . GLN D 4 179 ? 241.010 225.701 263.033 1.00 52.09 179 GLN P CA 1
ATOM 6666 C C . GLN D 4 179 ? 240.452 226.770 262.101 1.00 52.09 179 GLN P C 1
ATOM 6667 O O . GLN D 4 179 ? 240.535 226.646 260.870 1.00 52.09 179 GLN P O 1
ATOM 6673 N N . VAL D 4 180 ? 239.872 227.827 262.673 1.00 46.93 180 VAL P N 1
ATOM 6674 C CA . VAL D 4 180 ? 239.364 228.925 261.856 1.00 46.93 180 VAL P CA 1
ATOM 6675 C C . VAL D 4 180 ? 240.500 229.583 261.086 1.00 46.93 180 VAL P C 1
ATOM 6676 O O . VAL D 4 180 ? 240.360 229.914 259.901 1.00 46.93 180 VAL P O 1
ATOM 6680 N N . GLN D 4 181 ? 241.640 229.785 261.746 1.00 46.46 181 GLN P N 1
ATOM 6681 C CA . GLN D 4 181 ? 242.789 230.369 261.064 1.00 46.46 181 GLN P CA 1
ATOM 6682 C C . GLN D 4 181 ? 243.279 229.464 259.943 1.00 46.46 181 GLN P C 1
ATOM 6683 O O . GLN D 4 181 ? 243.701 229.944 258.885 1.00 46.46 181 GLN P O 1
ATOM 6689 N N . ALA D 4 182 ? 243.239 228.149 260.162 1.00 41.72 182 ALA P N 1
ATOM 6690 C CA . ALA D 4 182 ? 243.625 227.210 259.115 1.00 41.72 182 ALA P CA 1
ATOM 6691 C C . ALA D 4 182 ? 242.699 227.318 257.911 1.00 41.72 182 ALA P C 1
ATOM 6692 O O . ALA D 4 182 ? 243.158 227.312 256.764 1.00 41.72 182 ALA P O 1
ATOM 6694 N N . GLN D 4 183 ? 241.391 227.415 258.155 1.00 43.58 183 GLN P N 1
ATOM 6695 C CA . GLN D 4 183 ? 240.449 227.603 257.052 1.00 43.58 183 GLN P CA 1
ATOM 6696 C C . GLN D 4 183 ? 240.724 228.906 256.313 1.00 43.58 183 GLN P C 1
ATOM 6697 O O . GLN D 4 183 ? 240.704 228.951 255.074 1.00 43.58 183 GLN P O 1
ATOM 6703 N N . GLN D 4 184 ? 240.984 229.978 257.063 1.00 45.68 184 GLN P N 1
ATOM 6704 C CA . GLN D 4 184 ? 241.287 231.266 256.453 1.00 45.68 184 GLN P CA 1
ATOM 6705 C C . GLN D 4 184 ? 242.520 231.180 255.567 1.00 45.68 184 GLN P C 1
ATOM 6706 O O . GLN D 4 184 ? 242.519 231.678 254.437 1.00 45.68 184 GLN P O 1
ATOM 6712 N N . GLN D 4 185 ? 243.577 230.538 256.060 1.00 45.35 185 GLN P N 1
ATOM 6713 C CA . GLN D 4 185 ? 244.803 230.418 255.282 1.00 45.35 185 GLN P CA 1
ATOM 6714 C C . GLN D 4 185 ? 244.607 229.530 254.063 1.00 45.35 185 GLN P C 1
ATOM 6715 O O . GLN D 4 185 ? 245.163 229.810 252.994 1.00 45.35 185 GLN P O 1
ATOM 6721 N N . ALA D 4 186 ? 243.818 228.463 254.201 1.00 41.35 186 ALA P N 1
ATOM 6722 C CA . ALA D 4 186 ? 243.529 227.609 253.057 1.00 41.35 186 ALA P CA 1
ATOM 6723 C C . ALA D 4 186 ? 242.801 228.387 251.972 1.00 41.35 186 ALA P C 1
ATOM 6724 O O . ALA D 4 186 ? 243.093 228.230 250.781 1.00 41.35 186 ALA P O 1
ATOM 6726 N N . TRP D 4 187 ? 241.853 229.238 252.364 1.00 38.25 187 TRP P N 1
ATOM 6727 C CA . TRP D 4 187 ? 241.162 230.047 251.370 1.00 38.25 187 TRP P CA 1
ATOM 6728 C C . TRP D 4 187 ? 242.039 231.161 250.814 1.00 38.25 187 TRP P C 1
ATOM 6729 O O . TRP D 4 187 ? 241.849 231.565 249.662 1.00 38.25 187 TRP P O 1
ATOM 6740 N N . GLN D 4 188 ? 242.994 231.657 251.595 1.00 43.59 188 GLN P N 1
ATOM 6741 C CA . GLN D 4 188 ? 243.870 232.731 251.148 1.00 43.59 188 GLN P CA 1
ATOM 6742 C C . GLN D 4 188 ? 245.046 232.236 250.321 1.00 43.59 188 GLN P C 1
ATOM 6743 O O . GLN D 4 188 ? 245.730 233.051 249.693 1.00 43.59 188 GLN P O 1
ATOM 6749 N N . ALA D 4 189 ? 245.295 230.926 250.304 1.00 43.55 189 ALA P N 1
ATOM 6750 C CA . ALA D 4 189 ? 246.387 230.379 249.509 1.00 43.55 189 ALA P CA 1
ATOM 6751 C C . ALA D 4 189 ? 246.179 230.546 248.008 1.00 43.55 189 ALA P C 1
ATOM 6752 O O . ALA D 4 189 ? 247.128 230.344 247.245 1.00 43.55 189 ALA P O 1
ATOM 6754 N N . LEU D 4 190 ? 244.973 230.907 247.567 1.00 35.75 190 LEU P N 1
ATOM 6755 C CA . LEU D 4 190 ? 244.704 231.101 246.147 1.00 35.75 190 LEU P CA 1
ATOM 6756 C C . LEU D 4 190 ? 245.434 232.305 245.568 1.00 35.75 190 LEU P C 1
ATOM 6757 O O . LEU D 4 190 ? 245.458 232.465 244.340 1.00 35.75 190 LEU P O 1
ATOM 6762 N N . HIS D 4 191 ? 246.014 233.153 246.421 1.00 39.46 191 HIS P N 1
ATOM 6763 C CA . HIS D 4 191 ? 246.619 234.396 245.957 1.00 39.46 191 HIS P CA 1
ATOM 6764 C C . HIS D 4 191 ? 247.800 234.138 245.034 1.00 39.46 191 HIS P C 1
ATOM 6765 O O . HIS D 4 191 ? 247.982 234.848 244.039 1.00 39.46 191 HIS P O 1
ATOM 6772 N N . ARG D 4 192 ? 248.634 233.149 245.361 1.00 41.66 192 ARG P N 1
ATOM 6773 C CA . ARG D 4 192 ? 249.798 232.874 244.526 1.00 41.66 192 ARG P CA 1
ATOM 6774 C C . ARG D 4 192 ? 249.379 232.457 243.124 1.00 41.66 192 ARG P C 1
ATOM 6775 O O . ARG D 4 192 ? 249.930 232.944 242.130 1.00 41.66 192 ARG P O 1
ATOM 6783 N N . GLU D 4 193 ? 248.392 231.564 243.025 1.00 39.94 193 GLU P N 1
ATOM 6784 C CA . GLU D 4 193 ? 247.900 231.150 241.717 1.00 39.94 193 GLU P CA 1
ATOM 6785 C C . GLU D 4 193 ? 247.260 232.314 240.975 1.00 39.94 193 GLU P C 1
ATOM 6786 O O . GLU D 4 193 ? 247.426 232.448 239.757 1.00 39.94 193 GLU P O 1
ATOM 6792 N N . GLN D 4 194 ? 246.515 233.161 241.688 1.00 35.61 194 GLN P N 1
ATOM 6793 C CA . GLN D 4 194 ? 245.884 234.302 241.033 1.00 35.61 194 GLN P CA 1
ATOM 6794 C C . GLN D 4 194 ? 246.922 235.263 240.469 1.00 35.61 194 GLN P C 1
ATOM 6795 O O . GLN D 4 194 ? 246.790 235.737 239.334 1.00 35.61 194 GLN P O 1
ATOM 6801 N N . ARG D 4 195 ? 247.972 235.550 241.239 1.00 36.68 195 ARG P N 1
ATOM 6802 C CA . ARG D 4 195 ? 249.018 236.435 240.743 1.00 36.68 195 ARG P CA 1
ATOM 6803 C C . ARG D 4 195 ? 249.795 235.790 239.606 1.00 36.68 195 ARG P C 1
ATOM 6804 O O . ARG D 4 195 ? 250.204 236.481 238.667 1.00 36.68 195 ARG P O 1
ATOM 6812 N N . GLU D 4 196 ? 249.999 234.473 239.662 1.00 35.95 196 GLU P N 1
ATOM 6813 C CA . GLU D 4 196 ? 250.638 233.784 238.548 1.00 35.95 196 GLU P CA 1
ATOM 6814 C C . GLU D 4 196 ? 249.801 233.900 237.282 1.00 35.95 196 GLU P C 1
ATOM 6815 O O . GLU D 4 196 ? 250.336 234.127 236.191 1.00 35.95 196 GLU P O 1
ATOM 6821 N N . LEU D 4 197 ? 248.483 233.744 237.410 1.00 28.73 197 LEU P N 1
ATOM 6822 C CA . LEU D 4 197 ? 247.603 233.903 236.259 1.00 28.73 197 LEU P CA 1
ATOM 6823 C C . LEU D 4 197 ? 247.664 235.324 235.718 1.00 28.73 197 LEU P C 1
ATOM 6824 O O . LEU D 4 197 ? 247.689 235.533 234.499 1.00 28.73 197 LEU P O 1
ATOM 6829 N N . VAL D 4 198 ? 247.682 236.313 236.612 1.00 27.81 198 VAL P N 1
ATOM 6830 C CA . VAL D 4 198 ? 247.806 237.703 236.181 1.00 27.81 198 VAL P CA 1
ATOM 6831 C C . VAL D 4 198 ? 249.108 237.903 235.418 1.00 27.81 198 VAL P C 1
ATOM 6832 O O . VAL D 4 198 ? 249.151 238.608 234.403 1.00 27.81 198 VAL P O 1
ATOM 6836 N N . ALA D 4 199 ? 250.186 237.278 235.891 1.00 24.56 199 ALA P N 1
ATOM 6837 C CA . ALA D 4 199 ? 251.457 237.353 235.179 1.00 24.56 199 ALA P CA 1
ATOM 6838 C C . ALA D 4 199 ? 251.353 236.710 233.803 1.00 24.56 199 ALA P C 1
ATOM 6839 O O . ALA D 4 199 ? 251.903 237.227 232.823 1.00 24.56 199 ALA P O 1
ATOM 6841 N N . VAL D 4 200 ? 250.653 235.579 233.710 1.00 26.50 200 VAL P N 1
ATOM 6842 C CA . VAL D 4 200 ? 250.474 234.917 232.422 1.00 26.50 200 VAL P CA 1
ATOM 6843 C C . VAL D 4 200 ? 249.685 235.809 231.473 1.00 26.50 200 VAL P C 1
ATOM 6844 O O . VAL D 4 200 ? 250.063 235.999 230.312 1.00 26.50 200 VAL P O 1
ATOM 6848 N N . LEU D 4 201 ? 248.584 236.379 231.958 1.00 29.03 201 LEU P N 1
ATOM 6849 C CA . LEU D 4 201 ? 247.748 237.268 231.156 1.00 29.03 201 LEU P CA 1
ATOM 6850 C C . LEU D 4 201 ? 248.152 238.702 231.479 1.00 29.03 201 LEU P C 1
ATOM 6851 O O . LEU D 4 201 ? 247.500 239.411 232.245 1.00 29.03 201 LEU P O 1
ATOM 6856 N N . ARG D 4 202 ? 249.251 239.128 230.873 1.00 36.16 202 ARG P N 1
ATOM 6857 C CA . ARG D 4 202 ? 249.827 240.435 231.135 1.00 36.16 202 ARG P CA 1
ATOM 6858 C C . ARG D 4 202 ? 249.289 241.469 230.155 1.00 36.16 202 ARG P C 1
ATOM 6859 O O . ARG D 4 202 ? 248.820 241.147 229.061 1.00 36.16 202 ARG P O 1
ATOM 6867 N N . GLU D 4 203 ? 249.365 242.728 230.573 1.00 37.13 203 GLU P N 1
ATOM 6868 C CA . GLU D 4 203 ? 248.922 243.829 229.744 1.00 37.13 203 GLU P CA 1
ATOM 6869 C C . GLU D 4 203 ? 249.878 244.020 228.570 1.00 37.13 203 GLU P C 1
ATOM 6870 O O . GLU D 4 203 ? 251.046 243.628 228.638 1.00 37.13 203 GLU P O 1
ATOM 6876 N N . PRO D 4 204 ? 249.397 244.607 227.463 1.00 32.95 204 PRO P N 1
ATOM 6877 C CA . PRO D 4 204 ? 250.239 244.874 226.292 1.00 32.95 204 PRO P CA 1
ATOM 6878 C C . PRO D 4 204 ? 251.446 245.746 226.622 1.00 32.95 204 PRO P C 1
ATOM 6879 O O . PRO D 4 204 ? 251.314 246.650 227.447 1.00 32.95 204 PRO P O 1
ATOM 6883 N N . GLY E 5 86 ? 269.470 215.986 118.011 1.00 238.34 86 GLY F N 1
ATOM 6884 C CA . GLY E 5 86 ? 268.866 215.102 118.990 1.00 238.34 86 GLY F CA 1
ATOM 6885 C C . GLY E 5 86 ? 267.388 215.361 119.205 1.00 238.34 86 GLY F C 1
ATOM 6886 O O . GLY E 5 86 ? 266.951 215.591 120.330 1.00 238.34 86 GLY F O 1
ATOM 6887 N N . LEU E 5 87 ? 266.618 215.324 118.115 1.00 240.56 87 LEU F N 1
ATOM 6888 C CA . LEU E 5 87 ? 265.174 215.520 118.211 1.00 240.56 87 LEU F CA 1
ATOM 6889 C C . LEU E 5 87 ? 264.529 214.448 119.081 1.00 240.56 87 LEU F C 1
ATOM 6890 O O . LEU E 5 87 ? 263.763 214.754 120.003 1.00 240.56 87 LEU F O 1
ATOM 6895 N N . GLN E 5 88 ? 264.831 213.178 118.799 1.00 238.79 88 GLN F N 1
ATOM 6896 C CA . GLN E 5 88 ? 264.211 212.080 119.534 1.00 238.79 88 GLN F CA 1
ATOM 6897 C C . GLN E 5 88 ? 264.682 212.058 120.984 1.00 238.79 88 GLN F C 1
ATOM 6898 O O . GLN E 5 88 ? 263.893 211.789 121.899 1.00 238.79 88 GLN F O 1
ATOM 6904 N N . GLU E 5 89 ? 265.970 212.327 121.212 1.00 239.55 89 GLU F N 1
ATOM 6905 C CA . GLU E 5 89 ? 266.490 212.397 122.574 1.00 239.55 89 GLU F CA 1
ATOM 6906 C C . GLU E 5 89 ? 265.798 213.501 123.364 1.00 239.55 89 GLU F C 1
ATOM 6907 O O . GLU E 5 89 ? 265.363 213.292 124.505 1.00 239.55 89 GLU F O 1
ATOM 6913 N N . ALA E 5 90 ? 265.679 214.687 122.761 1.00 241.41 90 ALA F N 1
ATOM 6914 C CA . ALA E 5 90 ? 265.004 215.796 123.422 1.00 241.41 90 ALA F CA 1
ATOM 6915 C C . ALA E 5 90 ? 263.548 215.455 123.705 1.00 241.41 90 ALA F C 1
ATOM 6916 O O . ALA E 5 90 ? 263.012 215.823 124.754 1.00 241.41 90 ALA F O 1
ATOM 6918 N N . GLY E 5 91 ? 262.895 214.743 122.784 1.00 241.88 91 GLY F N 1
ATOM 6919 C CA . GLY E 5 91 ? 261.510 214.351 123.005 1.00 241.88 91 GLY F CA 1
ATOM 6920 C C . GLY E 5 91 ? 261.340 213.373 124.154 1.00 241.88 91 GLY F C 1
ATOM 6921 O O . GLY E 5 91 ? 260.434 213.514 124.983 1.00 241.88 91 GLY F O 1
ATOM 6922 N N . GLU E 5 92 ? 262.196 212.348 124.207 1.00 243.46 92 GLU F N 1
ATOM 6923 C CA . GLU E 5 92 ? 262.109 211.378 125.298 1.00 243.46 92 GLU F CA 1
ATOM 6924 C C . GLU E 5 92 ? 262.398 212.031 126.651 1.00 243.46 92 GLU F C 1
ATOM 6925 O O . GLU E 5 92 ? 261.718 211.750 127.650 1.00 243.46 92 GLU F O 1
ATOM 6931 N N . GLU E 5 93 ? 263.390 212.926 126.696 1.00 246.27 93 GLU F N 1
ATOM 6932 C CA . GLU E 5 93 ? 263.646 213.720 127.901 1.00 246.27 93 GLU F CA 1
ATOM 6933 C C . GLU E 5 93 ? 262.455 214.605 128.250 1.00 246.27 93 GLU F C 1
ATOM 6934 O O . GLU E 5 93 ? 262.186 214.877 129.431 1.00 246.27 93 GLU F O 1
ATOM 6940 N N . ASP E 5 94 ? 261.763 215.116 127.232 1.00 248.27 94 ASP F N 1
ATOM 6941 C CA . ASP E 5 94 ? 260.594 215.956 127.471 1.00 248.27 94 ASP F CA 1
ATOM 6942 C C . ASP E 5 94 ? 259.496 215.143 128.133 1.00 248.27 94 ASP F C 1
ATOM 6943 O O . ASP E 5 94 ? 258.854 215.597 129.087 1.00 248.27 94 ASP F O 1
ATOM 6948 N N . THR E 5 95 ? 259.304 213.915 127.655 1.00 248.60 95 THR F N 1
ATOM 6949 C CA . THR E 5 95 ? 258.353 213.002 128.278 1.00 248.60 95 THR F CA 1
ATOM 6950 C C . THR E 5 95 ? 258.732 212.725 129.724 1.00 248.60 95 THR F C 1
ATOM 6951 O O . THR E 5 95 ? 257.876 212.777 130.622 1.00 248.60 95 THR F O 1
ATOM 6955 N N . ARG E 5 96 ? 260.020 212.449 129.974 1.00 249.81 96 ARG F N 1
ATOM 6956 C CA . ARG E 5 96 ? 260.439 212.168 131.346 1.00 249.81 96 ARG F CA 1
ATOM 6957 C C . ARG E 5 96 ? 260.103 213.318 132.283 1.00 249.81 96 ARG F C 1
ATOM 6958 O O . ARG E 5 96 ? 259.564 213.103 133.378 1.00 249.81 96 ARG F O 1
ATOM 6966 N N . LEU E 5 97 ? 260.402 214.558 131.886 1.00 251.12 97 LEU F N 1
ATOM 6967 C CA . LEU E 5 97 ? 260.180 215.641 132.848 1.00 251.12 97 LEU F CA 1
ATOM 6968 C C . LEU E 5 97 ? 258.708 216.022 132.964 1.00 251.12 97 LEU F C 1
ATOM 6969 O O . LEU E 5 97 ? 258.277 216.503 134.018 1.00 251.12 97 LEU F O 1
ATOM 6974 N N . LYS E 5 98 ? 257.926 215.910 131.882 1.00 252.35 98 LYS F N 1
ATOM 6975 C CA . LYS E 5 98 ? 256.501 216.186 132.091 1.00 252.35 98 LYS F CA 1
ATOM 6976 C C . LYS E 5 98 ? 255.901 215.143 133.021 1.00 252.35 98 LYS F C 1
ATOM 6977 O O . LYS E 5 98 ? 255.019 215.454 133.843 1.00 252.35 98 LYS F O 1
ATOM 6983 N N . ALA E 5 99 ? 256.387 213.903 132.923 1.00 254.09 99 ALA F N 1
ATOM 6984 C CA . ALA E 5 99 ? 256.045 212.912 133.930 1.00 254.09 99 ALA F CA 1
ATOM 6985 C C . ALA E 5 99 ? 256.439 213.398 135.320 1.00 254.09 99 ALA F C 1
ATOM 6986 O O . ALA E 5 99 ? 255.638 213.334 136.263 1.00 254.09 99 ALA F O 1
ATOM 6988 N N . SER E 5 100 ? 257.665 213.916 135.456 1.00 254.14 100 SER F N 1
ATOM 6989 C CA . SER E 5 100 ? 258.103 214.427 136.752 1.00 254.14 100 SER F CA 1
ATOM 6990 C C . SER E 5 100 ? 257.142 215.489 137.270 1.00 254.14 100 SER F C 1
ATOM 6991 O O . SER E 5 100 ? 256.839 215.529 138.471 1.00 254.14 100 SER F O 1
ATOM 6994 N N . LEU E 5 101 ? 256.635 216.334 136.371 1.00 254.86 101 LEU F N 1
ATOM 6995 C CA . LEU E 5 101 ? 255.561 217.249 136.737 1.00 254.86 101 LEU F CA 1
ATOM 6996 C C . LEU E 5 101 ? 254.359 216.502 137.293 1.00 254.86 101 LEU F C 1
ATOM 6997 O O . LEU E 5 101 ? 253.767 216.937 138.285 1.00 254.86 101 LEU F O 1
ATOM 7002 N N . LEU E 5 102 ? 253.961 215.394 136.663 1.00 256.56 102 LEU F N 1
ATOM 7003 C CA . LEU E 5 102 ? 252.753 214.729 137.157 1.00 256.56 102 LEU F CA 1
ATOM 7004 C C . LEU E 5 102 ? 252.967 214.138 138.554 1.00 256.56 102 LEU F C 1
ATOM 7005 O O . LEU E 5 102 ? 252.095 214.274 139.426 1.00 256.56 102 LEU F O 1
ATOM 7010 N N . GLN E 5 103 ? 254.126 213.513 138.812 1.00 256.74 103 GLN F N 1
ATOM 7011 C CA . GLN E 5 103 ? 254.352 213.027 140.180 1.00 256.74 103 GLN F CA 1
ATOM 7012 C C . GLN E 5 103 ? 254.441 214.171 141.189 1.00 256.74 103 GLN F C 1
ATOM 7013 O O . GLN E 5 103 ? 253.942 214.044 142.315 1.00 256.74 103 GLN F O 1
ATOM 7019 N N . LEU E 5 104 ? 255.070 215.294 140.827 1.00 254.89 104 LEU F N 1
ATOM 7020 C CA . LEU E 5 104 ? 255.148 216.374 141.810 1.00 254.89 104 LEU F CA 1
ATOM 7021 C C . LEU E 5 104 ? 253.789 217.035 142.044 1.00 254.89 104 LEU F C 1
ATOM 7022 O O . LEU E 5 104 ? 253.512 217.497 143.157 1.00 254.89 104 LEU F O 1
ATOM 7027 N N . THR E 5 105 ? 252.915 217.061 141.034 1.00 255.98 105 THR F N 1
ATOM 7028 C CA . THR E 5 105 ? 251.552 217.544 141.257 1.00 255.98 105 THR F CA 1
ATOM 7029 C C . THR E 5 105 ? 250.764 216.589 142.149 1.00 255.98 105 THR F C 1
ATOM 7030 O O . THR E 5 105 ? 249.945 217.028 142.970 1.00 255.98 105 THR F O 1
ATOM 7034 N N . ARG E 5 106 ? 250.987 215.280 142.001 1.00 255.65 106 ARG F N 1
ATOM 7035 C CA . ARG E 5 106 ? 250.379 214.339 142.940 1.00 255.65 106 ARG F CA 1
ATOM 7036 C C . ARG E 5 106 ? 250.880 214.585 144.359 1.00 255.65 106 ARG F C 1
ATOM 7037 O O . ARG E 5 106 ? 250.109 214.519 145.326 1.00 255.65 106 ARG F O 1
ATOM 7045 N N . GLU E 5 107 ? 252.174 214.873 144.501 1.00 254.55 107 GLU F N 1
ATOM 7046 C CA . GLU E 5 107 ? 252.706 215.225 145.814 1.00 254.55 107 GLU F CA 1
ATOM 7047 C C . GLU E 5 107 ? 252.032 216.483 146.357 1.00 254.55 107 GLU F C 1
ATOM 7048 O O . GLU E 5 107 ? 251.727 216.569 147.553 1.00 254.55 107 GLU F O 1
ATOM 7054 N N . LEU E 5 108 ? 251.775 217.462 145.485 1.00 253.66 108 LEU F N 1
ATOM 7055 C CA . LEU E 5 108 ? 251.098 218.686 145.911 1.00 253.66 108 LEU F CA 1
ATOM 7056 C C . LEU E 5 108 ? 249.674 218.412 146.388 1.00 253.66 108 LEU F C 1
ATOM 7057 O O . LEU E 5 108 ? 249.225 218.996 147.381 1.00 253.66 108 LEU F O 1
ATOM 7062 N N . GLU E 5 109 ? 248.936 217.544 145.691 1.00 252.60 109 GLU F N 1
ATOM 7063 C CA . GLU E 5 109 ? 247.565 217.271 146.126 1.00 252.60 109 GLU F CA 1
ATOM 7064 C C . GLU E 5 109 ? 247.547 216.473 147.429 1.00 252.60 109 GLU F C 1
ATOM 7065 O O . GLU E 5 109 ? 246.666 216.677 148.280 1.00 252.60 109 GLU F O 1
ATOM 7071 N N . GLU E 5 110 ? 248.512 215.565 147.611 1.00 251.83 110 GLU F N 1
ATOM 7072 C CA . GLU E 5 110 ? 248.661 214.921 148.914 1.00 251.83 110 GLU F CA 1
ATOM 7073 C C . GLU E 5 110 ? 248.946 215.956 149.995 1.00 251.83 110 GLU F C 1
ATOM 7074 O O . GLU E 5 110 ? 248.409 215.880 151.106 1.00 251.83 110 GLU F O 1
ATOM 7080 N N . LEU E 5 111 ? 249.782 216.943 149.677 1.00 247.92 111 LEU F N 1
ATOM 7081 C CA . LEU E 5 111 ? 250.043 218.028 150.614 1.00 247.92 111 LEU F CA 1
ATOM 7082 C C . LEU E 5 111 ? 248.767 218.800 150.940 1.00 247.92 111 LEU F C 1
ATOM 7083 O O . LEU E 5 111 ? 248.552 219.202 152.086 1.00 247.92 111 LEU F O 1
ATOM 7088 N N . LYS E 5 112 ? 247.903 219.012 149.947 1.00 247.33 112 LYS F N 1
ATOM 7089 C CA . LYS E 5 112 ? 246.669 219.755 150.200 1.00 247.33 112 LYS F CA 1
ATOM 7090 C C . LYS E 5 112 ? 245.717 218.967 151.099 1.00 247.33 112 LYS F C 1
ATOM 7091 O O . LYS E 5 112 ? 245.062 219.541 151.984 1.00 247.33 112 LYS F O 1
ATOM 7097 N N . GLU E 5 113 ? 245.613 217.652 150.884 1.00 243.67 113 GLU F N 1
ATOM 7098 C CA . GLU E 5 113 ? 244.781 216.857 151.786 1.00 243.67 113 GLU F CA 1
ATOM 7099 C C . GLU E 5 113 ? 245.375 216.843 153.193 1.00 243.67 113 GLU F C 1
ATOM 7100 O O . GLU E 5 113 ? 244.636 216.839 154.187 1.00 243.67 113 GLU F O 1
ATOM 7106 N N . ILE E 5 114 ? 246.708 216.879 153.298 1.00 236.94 114 ILE F N 1
ATOM 7107 C CA . ILE E 5 114 ? 247.344 217.055 154.604 1.00 236.94 114 ILE F CA 1
ATOM 7108 C C . ILE E 5 114 ? 246.953 218.397 155.214 1.00 236.94 114 ILE F C 1
ATOM 7109 O O . ILE E 5 114 ? 246.763 218.507 156.429 1.00 236.94 114 ILE F O 1
ATOM 7114 N N . GLU E 5 115 ? 246.845 219.439 154.386 1.00 230.09 115 GLU F N 1
ATOM 7115 C CA . GLU E 5 115 ? 246.432 220.751 154.883 1.00 230.09 115 GLU F CA 1
ATOM 7116 C C . GLU E 5 115 ? 245.031 220.691 155.477 1.00 230.09 115 GLU F C 1
ATOM 7117 O O . GLU E 5 115 ? 244.769 221.251 156.548 1.00 230.09 115 GLU F O 1
ATOM 7123 N N . ALA E 5 116 ? 244.115 220.015 154.784 1.00 220.58 116 ALA F N 1
ATOM 7124 C CA . ALA E 5 116 ? 242.767 219.839 155.324 1.00 220.58 116 ALA F CA 1
ATOM 7125 C C . ALA E 5 116 ? 242.805 219.062 156.637 1.00 220.58 116 ALA F C 1
ATOM 7126 O O . ALA E 5 116 ? 242.090 219.388 157.599 1.00 220.58 116 ALA F O 1
ATOM 7128 N N . ASP E 5 117 ? 243.647 218.028 156.692 1.00 209.72 117 ASP F N 1
ATOM 7129 C CA . ASP E 5 117 ? 243.774 217.231 157.908 1.00 209.72 117 ASP F CA 1
ATOM 7130 C C . ASP E 5 117 ? 244.264 218.100 159.066 1.00 209.72 117 ASP F C 1
ATOM 7131 O O . ASP E 5 117 ? 243.713 218.057 160.178 1.00 209.72 117 ASP F O 1
ATOM 7136 N N . LEU E 5 118 ? 245.282 218.921 158.810 1.00 203.35 118 LEU F N 1
ATOM 7137 C CA . LEU E 5 118 ? 245.844 219.777 159.848 1.00 203.35 118 LEU F CA 1
ATOM 7138 C C . LEU E 5 118 ? 244.833 220.814 160.306 1.00 203.35 118 LEU F C 1
ATOM 7139 O O . LEU E 5 118 ? 244.760 221.133 161.498 1.00 203.35 118 LEU F O 1
ATOM 7144 N N . GLU E 5 119 ? 244.050 221.358 159.373 1.00 198.07 119 GLU F N 1
ATOM 7145 C CA . GLU E 5 119 ? 243.014 222.311 159.749 1.00 198.07 119 GLU F CA 1
ATOM 7146 C C . GLU E 5 119 ? 241.984 221.660 160.662 1.00 198.07 119 GLU F C 1
ATOM 7147 O O . GLU E 5 119 ? 241.519 222.275 161.631 1.00 198.07 119 GLU F O 1
ATOM 7153 N N . ARG E 5 120 ? 241.594 220.418 160.360 1.00 187.72 120 ARG F N 1
ATOM 7154 C CA . ARG E 5 120 ? 240.574 219.784 161.191 1.00 187.72 120 ARG F CA 1
ATOM 7155 C C . ARG E 5 120 ? 241.107 219.489 162.593 1.00 187.72 120 ARG F C 1
ATOM 7156 O O . ARG E 5 120 ? 240.397 219.690 163.586 1.00 187.72 120 ARG F O 1
ATOM 7164 N N . GLN E 5 121 ? 242.366 219.040 162.708 1.00 174.49 121 GLN F N 1
ATOM 7165 C CA . GLN E 5 121 ? 242.936 218.912 164.056 1.00 174.49 121 GLN F CA 1
ATOM 7166 C C . GLN E 5 121 ? 243.056 220.260 164.764 1.00 174.49 121 GLN F C 1
ATOM 7167 O O . GLN E 5 121 ? 242.876 220.336 165.981 1.00 174.49 121 GLN F O 1
ATOM 7173 N N . GLU E 5 122 ? 243.391 221.329 164.039 1.00 163.42 122 GLU F N 1
ATOM 7174 C CA . GLU E 5 122 ? 243.494 222.634 164.692 1.00 163.42 122 GLU F CA 1
ATOM 7175 C C . GLU E 5 122 ? 242.145 223.073 165.255 1.00 163.42 122 GLU F C 1
ATOM 7176 O O . GLU E 5 122 ? 242.051 223.555 166.397 1.00 163.42 122 GLU F O 1
ATOM 7182 N N . LYS E 5 123 ? 241.084 222.906 164.464 1.00 155.08 123 LYS F N 1
ATOM 7183 C CA . LYS E 5 123 ? 239.748 223.238 164.944 1.00 155.08 123 LYS F CA 1
ATOM 7184 C C . LYS E 5 123 ? 239.362 222.356 166.124 1.00 155.08 123 LYS F C 1
ATOM 7185 O O . LYS E 5 123 ? 238.723 222.816 167.078 1.00 155.08 123 LYS F O 1
ATOM 7191 N N . GLU E 5 124 ? 239.742 221.077 166.071 1.00 143.06 124 GLU F N 1
ATOM 7192 C CA . GLU E 5 124 ? 239.470 220.177 167.185 1.00 143.06 124 GLU F CA 1
ATOM 7193 C C . GLU E 5 124 ? 240.182 220.643 168.449 1.00 143.06 124 GLU F C 1
ATOM 7194 O O . GLU E 5 124 ? 239.616 220.593 169.545 1.00 143.06 124 GLU F O 1
ATOM 7200 N N . VAL E 5 125 ? 241.430 221.098 168.313 1.00 131.80 125 VAL F N 1
ATOM 7201 C CA . VAL E 5 125 ? 242.174 221.610 169.463 1.00 131.80 125 VAL F CA 1
ATOM 7202 C C . VAL E 5 125 ? 241.444 222.793 170.076 1.00 131.80 125 VAL F C 1
ATOM 7203 O O . VAL E 5 125 ? 241.252 222.867 171.298 1.00 131.80 125 VAL F O 1
ATOM 7207 N N . ASP E 5 126 ? 241.050 223.752 169.235 1.00 126.34 126 ASP F N 1
ATOM 7208 C CA . ASP E 5 126 ? 240.373 224.937 169.752 1.00 126.34 126 ASP F CA 1
ATOM 7209 C C . ASP E 5 126 ? 239.075 224.561 170.456 1.00 126.34 126 ASP F C 1
ATOM 7210 O O . ASP E 5 126 ? 238.824 224.986 171.592 1.00 126.34 126 ASP F O 1
ATOM 7215 N N . GLU E 5 127 ? 238.246 223.746 169.799 1.00 111.57 127 GLU F N 1
ATOM 7216 C CA . GLU E 5 127 ? 236.979 223.324 170.387 1.00 111.57 127 GLU F CA 1
ATOM 7217 C C . GLU E 5 127 ? 237.200 222.613 171.715 1.00 111.57 127 GLU F C 1
ATOM 7218 O O . GLU E 5 127 ? 236.540 222.921 172.717 1.00 111.57 127 GLU F O 1
ATOM 7224 N N . ASP E 5 128 ? 238.134 221.658 171.739 1.00 98.85 128 ASP F N 1
ATOM 7225 C CA . ASP E 5 128 ? 238.429 220.927 172.962 1.00 98.85 128 ASP F CA 1
ATOM 7226 C C . ASP E 5 128 ? 238.803 221.890 174.075 1.00 98.85 128 ASP F C 1
ATOM 7227 O O . ASP E 5 128 ? 238.052 222.048 175.038 1.00 98.85 128 ASP F O 1
ATOM 7232 N N . THR E 5 129 ? 239.901 222.627 173.895 1.00 98.33 129 THR F N 1
ATOM 7233 C CA . THR E 5 129 ? 240.405 223.545 174.912 1.00 98.33 129 THR F CA 1
ATOM 7234 C C . THR E 5 129 ? 239.317 224.472 175.440 1.00 98.33 129 THR F C 1
ATOM 7235 O O . THR E 5 129 ? 239.155 224.614 176.660 1.00 98.33 129 THR F O 1
ATOM 7239 N N . THR E 5 130 ? 238.572 225.114 174.535 1.00 96.35 130 THR F N 1
ATOM 7240 C CA . THR E 5 130 ? 237.481 225.988 174.949 1.00 96.35 130 THR F CA 1
ATOM 7241 C C . THR E 5 130 ? 236.457 225.254 175.806 1.00 96.35 130 THR F C 1
ATOM 7242 O O . THR E 5 130 ? 236.054 225.766 176.851 1.00 96.35 130 THR F O 1
ATOM 7246 N N . VAL E 5 131 ? 236.006 224.074 175.382 1.00 83.85 131 VAL F N 1
ATOM 7247 C CA . VAL E 5 131 ? 235.054 223.327 176.200 1.00 83.85 131 VAL F CA 1
ATOM 7248 C C . VAL E 5 131 ? 235.667 223.008 177.559 1.00 83.85 131 VAL F C 1
ATOM 7249 O O . VAL E 5 131 ? 235.140 223.417 178.598 1.00 83.85 131 VAL F O 1
ATOM 7253 N N . THR E 5 132 ? 236.789 222.292 177.549 1.00 75.51 132 THR F N 1
ATOM 7254 C CA . THR E 5 132 ? 237.460 221.815 178.752 1.00 75.51 132 THR F CA 1
ATOM 7255 C C . THR E 5 132 ? 237.673 222.900 179.796 1.00 75.51 132 THR F C 1
ATOM 7256 O O . THR E 5 132 ? 237.159 222.790 180.914 1.00 75.51 132 THR F O 1
ATOM 7260 N N . ILE E 5 133 ? 238.423 223.944 179.454 1.00 70.43 133 ILE F N 1
ATOM 7261 C CA . ILE E 5 133 ? 238.946 224.834 180.488 1.00 70.43 133 ILE F CA 1
ATOM 7262 C C . ILE E 5 133 ? 237.818 225.623 181.155 1.00 70.43 133 ILE F C 1
ATOM 7263 O O . ILE E 5 133 ? 237.671 225.512 182.381 1.00 70.43 133 ILE F O 1
ATOM 7268 N N . PRO E 5 134 ? 236.998 226.443 180.434 1.00 70.09 134 PRO F N 1
ATOM 7269 C CA . PRO E 5 134 ? 235.809 227.007 181.086 1.00 70.09 134 PRO F CA 1
ATOM 7270 C C . PRO E 5 134 ? 234.994 225.997 181.877 1.00 70.09 134 PRO F C 1
ATOM 7271 O O . PRO E 5 134 ? 234.646 226.255 183.031 1.00 70.09 134 PRO F O 1
ATOM 7275 N N . SER E 5 135 ? 234.697 224.840 181.285 1.00 65.98 135 SER F N 1
ATOM 7276 C CA . SER E 5 135 ? 233.827 223.883 181.961 1.00 65.98 135 SER F CA 1
ATOM 7277 C C . SER E 5 135 ? 234.478 223.338 183.226 1.00 65.98 135 SER F C 1
ATOM 7278 O O . SER E 5 135 ? 233.925 223.467 184.320 1.00 65.98 135 SER F O 1
ATOM 7281 N N . ALA E 5 136 ? 235.652 222.721 183.091 1.00 58.30 136 ALA F N 1
ATOM 7282 C CA . ALA E 5 136 ? 236.276 222.053 184.228 1.00 58.30 136 ALA F CA 1
ATOM 7283 C C . ALA E 5 136 ? 236.668 223.048 185.315 1.00 58.30 136 ALA F C 1
ATOM 7284 O O . ALA E 5 136 ? 236.409 222.823 186.504 1.00 58.30 136 ALA F O 1
ATOM 7286 N N . VAL E 5 137 ? 237.308 224.156 184.925 1.00 54.72 137 VAL F N 1
ATOM 7287 C CA . VAL E 5 137 ? 237.756 225.140 185.909 1.00 54.72 137 VAL F CA 1
ATOM 7288 C C . VAL E 5 137 ? 236.572 225.701 186.682 1.00 54.72 137 VAL F C 1
ATOM 7289 O O . VAL E 5 137 ? 236.597 225.778 187.916 1.00 54.72 137 VAL F O 1
ATOM 7293 N N . TYR E 5 138 ? 235.512 226.083 185.975 1.00 57.82 138 TYR F N 1
ATOM 7294 C CA . TYR E 5 138 ? 234.357 226.669 186.639 1.00 57.82 138 TYR F CA 1
ATOM 7295 C C . TYR E 5 138 ? 233.568 225.650 187.444 1.00 57.82 138 TYR F C 1
ATOM 7296 O O . TYR E 5 138 ? 233.033 225.999 188.500 1.00 57.82 138 TYR F O 1
ATOM 7305 N N . VAL E 5 139 ? 233.500 224.396 186.994 1.00 46.62 139 VAL F N 1
ATOM 7306 C CA . VAL E 5 139 ? 232.863 223.353 187.791 1.00 46.62 139 VAL F CA 1
ATOM 7307 C C . VAL E 5 139 ? 233.621 223.147 189.095 1.00 46.62 139 VAL F C 1
ATOM 7308 O O . VAL E 5 139 ? 233.021 223.051 190.171 1.00 46.62 139 VAL F O 1
ATOM 7312 N N . ALA E 5 140 ? 234.951 223.075 189.018 1.00 42.83 140 ALA F N 1
ATOM 7313 C CA . ALA E 5 140 ? 235.746 222.900 190.228 1.00 42.83 140 ALA F CA 1
ATOM 7314 C C . ALA E 5 140 ? 235.602 224.095 191.161 1.00 42.83 140 ALA F C 1
ATOM 7315 O O . ALA E 5 140 ? 235.469 223.927 192.380 1.00 42.83 140 ALA F O 1
ATOM 7317 N N . GLN E 5 141 ? 235.619 225.309 190.608 1.00 46.53 141 GLN F N 1
ATOM 7318 C CA . GLN E 5 141 ? 235.480 226.497 191.442 1.00 46.53 141 GLN F CA 1
ATOM 7319 C C . GLN E 5 141 ? 234.098 226.569 192.076 1.00 46.53 141 GLN F C 1
ATOM 7320 O O . GLN E 5 141 ? 233.963 226.995 193.227 1.00 46.53 141 GLN F O 1
ATOM 7326 N N . LEU E 5 142 ? 233.060 226.158 191.346 1.00 39.43 142 LEU F N 1
ATOM 7327 C CA . LEU E 5 142 ? 231.722 226.123 191.921 1.00 39.43 142 LEU F CA 1
ATOM 7328 C C . LEU E 5 142 ? 231.623 225.072 193.020 1.00 39.43 142 LEU F C 1
ATOM 7329 O O . LEU E 5 142 ? 231.010 225.317 194.066 1.00 39.43 142 LEU F O 1
ATOM 7334 N N . TYR E 5 143 ? 232.227 223.900 192.802 1.00 32.23 143 TYR F N 1
ATOM 7335 C CA . TYR E 5 143 ? 232.314 222.890 193.853 1.00 32.23 143 TYR F CA 1
ATOM 7336 C C . TYR E 5 143 ? 232.954 223.469 195.105 1.00 32.23 143 TYR F C 1
ATOM 7337 O O . TYR E 5 143 ? 232.439 223.309 196.218 1.00 32.23 143 TYR F O 1
ATOM 7346 N N . HIS E 5 144 ? 234.087 224.147 194.935 1.00 37.82 144 HIS F N 1
ATOM 7347 C CA . HIS E 5 144 ? 234.819 224.668 196.083 1.00 37.82 144 HIS F CA 1
ATOM 7348 C C . HIS E 5 144 ? 234.039 225.776 196.778 1.00 37.82 144 HIS F C 1
ATOM 7349 O O . HIS E 5 144 ? 234.011 225.844 198.011 1.00 37.82 144 HIS F O 1
ATOM 7356 N N . GLN E 5 145 ? 233.400 226.654 196.003 1.00 42.73 145 GLN F N 1
ATOM 7357 C CA . GLN E 5 145 ? 232.576 227.705 196.586 1.00 42.73 145 GLN F CA 1
ATOM 7358 C C . GLN E 5 145 ? 231.418 227.123 197.378 1.00 42.73 145 GLN F C 1
ATOM 7359 O O . GLN E 5 145 ? 231.091 227.620 198.462 1.00 42.73 145 GLN F O 1
ATOM 7365 N N . VAL E 5 146 ? 230.794 226.068 196.859 1.00 35.92 146 VAL F N 1
ATOM 7366 C CA . VAL E 5 146 ? 229.702 225.423 197.574 1.00 35.92 146 VAL F CA 1
ATOM 7367 C C . VAL E 5 146 ? 230.212 224.770 198.850 1.00 35.92 146 VAL F C 1
ATOM 7368 O O . VAL E 5 146 ? 229.558 224.824 199.898 1.00 35.92 146 VAL F O 1
ATOM 7372 N N . SER E 5 147 ? 231.392 224.156 198.790 1.00 37.51 147 SER F N 1
ATOM 7373 C CA . SER E 5 147 ? 231.910 223.395 199.916 1.00 37.51 147 SER F CA 1
ATOM 7374 C C . SER E 5 147 ? 232.836 224.192 200.821 1.00 37.51 147 SER F C 1
ATOM 7375 O O . SER E 5 147 ? 232.931 223.869 202.011 1.00 37.51 147 SER F O 1
ATOM 7378 N N . LYS E 5 148 ? 233.505 225.222 200.299 1.00 40.08 148 LYS F N 1
ATOM 7379 C CA . LYS E 5 148 ? 234.526 225.958 201.048 1.00 40.08 148 LYS F CA 1
ATOM 7380 C C . LYS E 5 148 ? 235.598 225.008 201.575 1.00 40.08 148 LYS F C 1
ATOM 7381 O O . LYS E 5 148 ? 236.113 225.168 202.683 1.00 40.08 148 LYS F O 1
ATOM 7387 N N . ILE E 5 149 ? 235.931 224.006 200.766 1.00 40.32 149 ILE F N 1
ATOM 7388 C CA . ILE E 5 149 ? 236.868 222.956 201.136 1.00 40.32 149 ILE F CA 1
ATOM 7389 C C . ILE E 5 149 ? 237.995 222.918 200.118 1.00 40.32 149 ILE F C 1
ATOM 7390 O O . ILE E 5 149 ? 237.750 222.856 198.909 1.00 40.32 149 ILE F O 1
ATOM 7395 N N . GLU E 5 150 ? 239.229 222.939 200.611 1.00 31.63 150 GLU F N 1
ATOM 7396 C CA . GLU E 5 150 ? 240.417 222.850 199.774 1.00 31.63 150 GLU F CA 1
ATOM 7397 C C . GLU E 5 150 ? 241.104 221.528 200.072 1.00 31.63 150 GLU F C 1
ATOM 7398 O O . GLU E 5 150 ? 241.455 221.258 201.224 1.00 31.63 150 GLU F O 1
ATOM 7404 N N . TRP E 5 151 ? 241.295 220.713 199.043 1.00 30.57 151 TRP F N 1
ATOM 7405 C CA . TRP E 5 151 ? 241.857 219.385 199.222 1.00 30.57 151 TRP F CA 1
ATOM 7406 C C . TRP E 5 151 ? 243.379 219.418 199.193 1.00 30.57 151 TRP F C 1
ATOM 7407 O O . TRP E 5 151 ? 244.001 220.311 198.615 1.00 30.57 151 TRP F O 1
ATOM 7418 N N . ASP E 5 152 ? 243.973 218.415 199.831 1.00 37.60 152 ASP F N 1
ATOM 7419 C CA . ASP E 5 152 ? 245.408 218.162 199.754 1.00 37.60 152 ASP F CA 1
ATOM 7420 C C . ASP E 5 152 ? 245.599 217.056 198.723 1.00 37.60 152 ASP F C 1
ATOM 7421 O O . ASP E 5 152 ? 245.482 215.870 199.038 1.00 37.60 152 ASP F O 1
ATOM 7426 N N . TYR E 5 153 ? 245.890 217.453 197.484 1.00 38.94 153 TYR F N 1
ATOM 7427 C CA . TYR E 5 153 ? 245.905 216.498 196.383 1.00 38.94 153 TYR F CA 1
ATOM 7428 C C . TYR E 5 153 ? 247.122 215.587 196.428 1.00 38.94 153 TYR F C 1
ATOM 7429 O O . TYR E 5 153 ? 247.053 214.446 195.960 1.00 38.94 153 TYR F O 1
ATOM 7438 N N . GLU E 5 154 ? 248.235 216.061 196.989 1.00 42.37 154 GLU F N 1
ATOM 7439 C CA . GLU E 5 154 ? 249.474 215.296 197.018 1.00 42.37 154 GLU F CA 1
ATOM 7440 C C . GLU E 5 154 ? 249.586 214.408 198.250 1.00 42.37 154 GLU F C 1
ATOM 7441 O O . GLU E 5 154 ? 250.698 214.023 198.635 1.00 42.37 154 GLU F O 1
ATOM 7447 N N . CYS E 5 155 ? 248.466 214.072 198.879 1.00 40.79 155 CYS F N 1
ATOM 7448 C CA . CYS E 5 155 ? 248.465 213.160 200.009 1.00 40.79 155 CYS F CA 1
ATOM 7449 C C . CYS E 5 155 ? 248.336 211.720 199.523 1.00 40.79 155 CYS F C 1
ATOM 7450 O O . CYS E 5 155 ? 248.125 211.450 198.339 1.00 40.79 155 CYS F O 1
ATOM 7453 N N . GLU E 5 156 ? 248.471 210.786 200.459 1.00 42.84 156 GLU F N 1
ATOM 7454 C CA . GLU E 5 156 ? 248.340 209.380 200.121 1.00 42.84 156 GLU F CA 1
ATOM 7455 C C . GLU E 5 156 ? 246.895 209.063 199.734 1.00 42.84 156 GLU F C 1
ATOM 7456 O O . GLU E 5 156 ? 245.960 209.721 200.196 1.00 42.84 156 GLU F O 1
ATOM 7462 N N . PRO E 5 157 ? 246.690 208.071 198.871 1.00 44.90 157 PRO F N 1
ATOM 7463 C CA . PRO E 5 157 ? 245.326 207.730 198.452 1.00 44.90 157 PRO F CA 1
ATOM 7464 C C . PRO E 5 157 ? 244.509 207.154 199.597 1.00 44.90 157 PRO F C 1
ATOM 7465 O O . PRO E 5 157 ? 245.044 206.587 200.554 1.00 44.90 157 PRO F O 1
ATOM 7469 N N . GLY E 5 158 ? 243.192 207.310 199.486 1.00 42.40 158 GLY F N 1
ATOM 7470 C CA . GLY E 5 158 ? 242.282 206.855 200.518 1.00 42.40 158 GLY F CA 1
ATOM 7471 C C . GLY E 5 158 ? 242.513 207.580 201.825 1.00 42.40 158 GLY F C 1
ATOM 7472 O O . GLY E 5 158 ? 242.501 206.971 202.899 1.00 42.40 158 GLY F O 1
ATOM 7473 N N . MET E 5 159 ? 242.720 208.893 201.741 1.00 41.53 159 MET F N 1
ATOM 7474 C CA . MET E 5 159 ? 243.073 209.695 202.910 1.00 41.53 159 MET F CA 1
ATOM 7475 C C . MET E 5 159 ? 242.510 211.094 202.686 1.00 41.53 159 MET F C 1
ATOM 7476 O O . MET E 5 159 ? 243.090 211.886 201.937 1.00 41.53 159 MET F O 1
ATOM 7481 N N . VAL E 5 160 ? 241.389 211.388 203.334 1.00 38.04 160 VAL F N 1
ATOM 7482 C CA . VAL E 5 160 ? 240.741 212.684 203.179 1.00 38.04 160 VAL F CA 1
ATOM 7483 C C . VAL E 5 160 ? 241.521 213.716 203.980 1.00 38.04 160 VAL F C 1
ATOM 7484 O O . VAL E 5 160 ? 241.541 213.676 205.215 1.00 38.04 160 VAL F O 1
ATOM 7488 N N . LYS E 5 161 ? 242.166 214.641 203.278 1.00 38.46 161 LYS F N 1
ATOM 7489 C CA . LYS E 5 161 ? 242.953 215.691 203.902 1.00 38.46 161 LYS F CA 1
ATOM 7490 C C . LYS E 5 161 ? 242.637 217.019 203.235 1.00 38.46 161 LYS F C 1
ATOM 7491 O O . LYS E 5 161 ? 242.503 217.091 202.010 1.00 38.46 161 LYS F O 1
ATOM 7497 N N . GLY E 5 162 ? 242.520 218.067 204.042 1.00 39.56 162 GLY F N 1
ATOM 7498 C CA . GLY E 5 162 ? 242.251 219.381 203.494 1.00 39.56 162 GLY F CA 1
ATOM 7499 C C . GLY E 5 162 ? 241.863 220.365 204.578 1.00 39.56 162 GLY F C 1
ATOM 7500 O O . GLY E 5 162 ? 242.017 220.094 205.770 1.00 39.56 162 GLY F O 1
ATOM 7501 N N . ILE E 5 163 ? 241.351 221.509 204.135 1.00 31.50 163 ILE F N 1
ATOM 7502 C CA . ILE E 5 163 ? 240.996 222.621 205.007 1.00 31.50 163 ILE F CA 1
ATOM 7503 C C . ILE E 5 163 ? 239.530 222.957 204.790 1.00 31.50 163 ILE F C 1
ATOM 7504 O O . ILE E 5 163 ? 239.089 223.126 203.647 1.00 31.50 163 ILE F O 1
ATOM 7509 N N . HIS E 5 164 ? 238.780 223.057 205.882 1.00 66.66 164 HIS F N 1
ATOM 7510 C CA . HIS E 5 164 ? 237.374 223.428 205.833 1.00 66.66 164 HIS F CA 1
ATOM 7511 C C . HIS E 5 164 ? 237.221 224.868 206.300 1.00 66.66 164 HIS F C 1
ATOM 7512 O O . HIS E 5 164 ? 237.582 225.200 207.434 1.00 66.66 164 HIS F O 1
ATOM 7519 N N . HIS E 5 165 ? 236.690 225.718 205.424 1.00 52.34 165 HIS F N 1
ATOM 7520 C CA . HIS E 5 165 ? 236.431 227.113 205.741 1.00 52.34 165 HIS F CA 1
ATOM 7521 C C . HIS E 5 165 ? 234.988 227.355 206.159 1.00 52.34 165 HIS F C 1
ATOM 7522 O O . HIS E 5 165 ? 234.603 228.506 206.390 1.00 52.34 165 HIS F O 1
ATOM 7529 N N . GLY E 5 166 ? 234.185 226.300 206.258 1.00 45.17 166 GLY F N 1
ATOM 7530 C CA . GLY E 5 166 ? 232.807 226.408 206.673 1.00 45.17 166 GLY F CA 1
ATOM 7531 C C . GLY E 5 166 ? 232.631 227.015 208.052 1.00 45.17 166 GLY F C 1
ATOM 7532 O O . GLY E 5 166 ? 231.866 227.967 208.234 1.00 45.17 166 GLY F O 1
ATOM 7533 N N . PRO E 5 167 ? 233.326 226.478 209.053 1.00 43.88 167 PRO F N 1
ATOM 7534 C CA . PRO E 5 167 ? 233.261 227.077 210.389 1.00 43.88 167 PRO F CA 1
ATOM 7535 C C . PRO E 5 167 ? 233.860 228.474 210.406 1.00 43.88 167 PRO F C 1
ATOM 7536 O O . PRO E 5 167 ? 234.577 228.890 209.493 1.00 43.88 167 PRO F O 1
ATOM 7540 N N . SER E 5 168 ? 233.540 229.207 211.476 1.00 47.16 168 SER F N 1
ATOM 7541 C CA . SER E 5 168 ? 234.059 230.562 211.626 1.00 47.16 168 SER F CA 1
ATOM 7542 C C . SER E 5 168 ? 235.580 230.561 211.683 1.00 47.16 168 SER F C 1
ATOM 7543 O O . SER E 5 168 ? 236.234 231.416 211.075 1.00 47.16 168 SER F O 1
ATOM 7546 N N . VAL E 5 169 ? 236.158 229.609 212.407 1.00 19.87 169 VAL F N 1
ATOM 7547 C CA . VAL E 5 169 ? 237.599 229.395 212.434 1.00 19.87 169 VAL F CA 1
ATOM 7548 C C . VAL E 5 169 ? 237.891 228.163 211.593 1.00 19.87 169 VAL F C 1
ATOM 7549 O O . VAL E 5 169 ? 237.374 227.075 211.875 1.00 19.87 169 VAL F O 1
ATOM 7553 N N . ALA E 5 170 ? 238.702 228.338 210.552 1.00 27.89 170 ALA F N 1
ATOM 7554 C CA . ALA E 5 170 ? 239.010 227.236 209.653 1.00 27.89 170 ALA F CA 1
ATOM 7555 C C . ALA E 5 170 ? 239.680 226.097 210.411 1.00 27.89 170 ALA F C 1
ATOM 7556 O O . ALA E 5 170 ? 240.543 226.318 211.265 1.00 27.89 170 ALA F O 1
ATOM 7558 N N . GLN E 5 171 ? 239.275 224.874 210.094 1.00 40.44 171 GLN F N 1
ATOM 7559 C CA . GLN E 5 171 ? 239.790 223.690 210.757 1.00 40.44 171 GLN F CA 1
ATOM 7560 C C . GLN E 5 171 ? 240.286 222.694 209.723 1.00 40.44 171 GLN F C 1
ATOM 7561 O O . GLN E 5 171 ? 239.767 222.641 208.603 1.00 40.44 171 GLN F O 1
ATOM 7567 N N . PRO E 5 172 ? 241.297 221.896 210.067 1.00 28.43 172 PRO F N 1
ATOM 7568 C CA . PRO E 5 172 ? 241.898 220.999 209.072 1.00 28.43 172 PRO F CA 1
ATOM 7569 C C . PRO E 5 172 ? 241.099 219.711 208.949 1.00 28.43 172 PRO F C 1
ATOM 7570 O O . PRO E 5 172 ? 240.786 219.058 209.947 1.00 28.43 172 PRO F O 1
ATOM 7574 N N . ILE E 5 173 ? 240.765 219.351 207.716 1.00 38.66 173 ILE F N 1
ATOM 7575 C CA . ILE E 5 173 ? 240.059 218.102 207.458 1.00 38.66 173 ILE F CA 1
ATOM 7576 C C . ILE E 5 173 ? 241.080 216.975 207.419 1.00 38.66 173 ILE F C 1
ATOM 7577 O O . ILE E 5 173 ? 242.007 216.989 206.604 1.00 38.66 173 ILE F O 1
ATOM 7582 N N . HIS E 5 174 ? 240.916 216.001 208.311 1.00 36.39 174 HIS F N 1
ATOM 7583 C CA . HIS E 5 174 ? 241.815 214.849 208.399 1.00 36.39 174 HIS F CA 1
ATOM 7584 C C . HIS E 5 174 ? 240.947 213.618 208.643 1.00 36.39 174 HIS F C 1
ATOM 7585 O O . HIS E 5 174 ? 240.685 213.246 209.790 1.00 36.39 174 HIS F O 1
ATOM 7592 N N . LEU E 5 175 ? 240.508 212.991 207.561 1.00 34.29 175 LEU F N 1
ATOM 7593 C CA . LEU E 5 175 ? 239.691 211.794 207.636 1.00 34.29 175 LEU F CA 1
ATOM 7594 C C . LEU E 5 175 ? 240.421 210.633 206.971 1.00 34.29 175 LEU F C 1
ATOM 7595 O O . LEU E 5 175 ? 241.508 210.792 206.406 1.00 34.29 175 LEU F O 1
ATOM 7600 N N . ASP E 5 176 ? 239.804 209.457 207.021 1.00 40.38 176 ASP F N 1
ATOM 7601 C CA . ASP E 5 176 ? 240.387 208.260 206.424 1.00 40.38 176 ASP F CA 1
ATOM 7602 C C . ASP E 5 176 ? 239.256 207.466 205.790 1.00 40.38 176 ASP F C 1
ATOM 7603 O O . ASP E 5 176 ? 238.480 206.817 206.498 1.00 40.38 176 ASP F O 1
ATOM 7608 N N . SER E 5 177 ? 239.166 207.520 204.461 1.00 42.04 177 SER F N 1
ATOM 7609 C CA . SER E 5 177 ? 238.097 206.833 203.748 1.00 42.04 177 SER F CA 1
ATOM 7610 C C . SER E 5 177 ? 238.172 205.321 203.889 1.00 42.04 177 SER F C 1
ATOM 7611 O O . SER E 5 177 ? 237.156 204.647 203.689 1.00 42.04 177 SER F O 1
ATOM 7614 N N . THR E 5 178 ? 239.338 204.776 204.236 1.00 43.14 178 THR F N 1
ATOM 7615 C CA . THR E 5 178 ? 239.482 203.334 204.380 1.00 43.14 178 THR F CA 1
ATOM 7616 C C . THR E 5 178 ? 238.757 202.791 205.602 1.00 43.14 178 THR F C 1
ATOM 7617 O O . THR E 5 178 ? 238.523 201.581 205.679 1.00 43.14 178 THR F O 1
ATOM 7621 N N . GLN E 5 179 ? 238.398 203.651 206.553 1.00 47.06 179 GLN F N 1
ATOM 7622 C CA . GLN E 5 179 ? 237.673 203.233 207.742 1.00 47.06 179 GLN F CA 1
ATOM 7623 C C . GLN E 5 179 ? 236.312 203.894 207.883 1.00 47.06 179 GLN F C 1
ATOM 7624 O O . GLN E 5 179 ? 235.535 203.488 208.754 1.00 47.06 179 GLN F O 1
ATOM 7630 N N . LEU E 5 180 ? 236.000 204.890 207.060 1.00 40.58 180 LEU F N 1
ATOM 7631 C CA . LEU E 5 180 ? 234.751 205.627 207.161 1.00 40.58 180 LEU F CA 1
ATOM 7632 C C . LEU E 5 180 ? 233.951 205.473 205.878 1.00 40.58 180 LEU F C 1
ATOM 7633 O O . LEU E 5 180 ? 234.511 205.499 204.778 1.00 40.58 180 LEU F O 1
ATOM 7638 N N . SER E 5 181 ? 232.641 205.313 206.028 1.00 49.51 181 SER F N 1
ATOM 7639 C CA . SER E 5 181 ? 231.769 205.187 204.874 1.00 49.51 181 SER F CA 1
ATOM 7640 C C . SER E 5 181 ? 231.632 206.528 204.162 1.00 49.51 181 SER F C 1
ATOM 7641 O O . SER E 5 181 ? 231.859 207.597 204.735 1.00 49.51 181 SER F O 1
ATOM 7644 N N . ARG E 5 182 ? 231.252 206.457 202.885 1.00 46.96 182 ARG F N 1
ATOM 7645 C CA . ARG E 5 182 ? 230.999 207.674 202.123 1.00 46.96 182 ARG F CA 1
ATOM 7646 C C . ARG E 5 182 ? 229.837 208.456 202.718 1.00 46.96 182 ARG F C 1
ATOM 7647 O O . ARG E 5 182 ? 229.846 209.692 202.719 1.00 46.96 182 ARG F O 1
ATOM 7655 N N . LYS E 5 183 ? 228.823 207.748 203.217 1.00 44.94 183 LYS F N 1
ATOM 7656 C CA . LYS E 5 183 ? 227.695 208.407 203.865 1.00 44.94 183 LYS F CA 1
ATOM 7657 C C . LYS E 5 183 ? 228.162 209.272 205.027 1.00 44.94 183 LYS F C 1
ATOM 7658 O O . LYS E 5 183 ? 227.843 210.466 205.100 1.00 44.94 183 LYS F O 1
ATOM 7664 N N . PHE E 5 184 ? 228.942 208.684 205.937 1.00 40.16 184 PHE F N 1
ATOM 7665 C CA . PHE E 5 184 ? 229.427 209.429 207.092 1.00 40.16 184 PHE F CA 1
ATOM 7666 C C . PHE E 5 184 ? 230.324 210.582 206.674 1.00 40.16 184 PHE F C 1
ATOM 7667 O O . PHE E 5 184 ? 230.235 211.680 207.232 1.00 40.16 184 PHE F O 1
ATOM 7675 N N . ILE E 5 185 ? 231.209 210.345 205.706 1.00 37.06 185 ILE F N 1
ATOM 7676 C CA . ILE E 5 185 ? 232.150 211.380 205.293 1.00 37.06 185 ILE F CA 1
ATOM 7677 C C . ILE E 5 185 ? 231.403 212.571 204.710 1.00 37.06 185 ILE F C 1
ATOM 7678 O O . ILE E 5 185 ? 231.651 213.726 205.078 1.00 37.06 185 ILE F O 1
ATOM 7683 N N . SER E 5 186 ? 230.461 212.303 203.804 1.00 32.21 186 SER F N 1
ATOM 7684 C CA . SER E 5 186 ? 229.688 213.381 203.200 1.00 32.21 186 SER F CA 1
ATOM 7685 C C . SER E 5 186 ? 228.856 214.112 204.243 1.00 32.21 186 SER F C 1
ATOM 7686 O O . SER E 5 186 ? 228.776 215.346 204.229 1.00 32.21 186 SER F O 1
ATOM 7689 N N . ASP E 5 187 ? 228.232 213.369 205.160 1.00 31.08 187 ASP F N 1
ATOM 7690 C CA . ASP E 5 187 ? 227.404 214.006 206.176 1.00 31.08 187 ASP F CA 1
ATOM 7691 C C . ASP E 5 187 ? 228.236 214.895 207.090 1.00 31.08 187 ASP F C 1
ATOM 7692 O O . ASP E 5 187 ? 227.826 216.014 207.418 1.00 31.08 187 ASP F O 1
ATOM 7697 N N . TYR E 5 188 ? 229.411 214.420 207.504 1.00 31.30 188 TYR F N 1
ATOM 7698 C CA . TYR E 5 188 ? 230.286 215.228 208.343 1.00 31.30 188 TYR F CA 1
ATOM 7699 C C . TYR E 5 188 ? 230.759 216.471 207.604 1.00 31.30 188 TYR F C 1
ATOM 7700 O O . TYR E 5 188 ? 230.773 217.572 208.167 1.00 31.30 188 TYR F O 1
ATOM 7709 N N . LEU E 5 189 ? 231.158 216.313 206.341 1.00 49.25 189 LEU F N 1
ATOM 7710 C CA . LEU E 5 189 ? 231.640 217.456 205.578 1.00 49.25 189 LEU F CA 1
ATOM 7711 C C . LEU E 5 189 ? 230.545 218.495 205.400 1.00 49.25 189 LEU F C 1
ATOM 7712 O O . LEU E 5 189 ? 230.800 219.702 205.487 1.00 49.25 189 LEU F O 1
ATOM 7717 N N . TRP E 5 190 ? 229.315 218.046 205.158 1.00 27.21 190 TRP F N 1
ATOM 7718 C CA . TRP E 5 190 ? 228.208 218.977 205.002 1.00 27.21 190 TRP F CA 1
ATOM 7719 C C . TRP E 5 190 ? 227.798 219.597 206.328 1.00 27.21 190 TRP F C 1
ATOM 7720 O O . TRP E 5 190 ? 227.269 220.714 206.348 1.00 27.21 190 TRP F O 1
ATOM 7731 N N . SER E 5 191 ? 228.031 218.894 207.437 1.00 29.31 191 SER F N 1
ATOM 7732 C CA . SER E 5 191 ? 227.730 219.458 208.747 1.00 29.31 191 SER F CA 1
ATOM 7733 C C . SER E 5 191 ? 228.577 220.692 209.020 1.00 29.31 191 SER F C 1
ATOM 7734 O O . SER E 5 191 ? 228.081 221.690 209.557 1.00 29.31 191 SER F O 1
ATOM 7737 N N . LEU E 5 192 ? 229.856 220.646 208.650 1.00 34.85 192 LEU F N 1
ATOM 7738 C CA . LEU E 5 192 ? 230.755 221.766 208.888 1.00 34.85 192 LEU F CA 1
ATOM 7739 C C . LEU E 5 192 ? 230.398 222.995 208.066 1.00 34.85 192 LEU F C 1
ATOM 7740 O O . LEU E 5 192 ? 230.891 224.086 208.369 1.00 34.85 192 LEU F O 1
ATOM 7745 N N . VAL E 5 193 ? 229.566 222.848 207.044 1.00 33.30 193 VAL F N 1
ATOM 7746 C CA . VAL E 5 193 ? 229.157 223.977 206.219 1.00 33.30 193 VAL F CA 1
ATOM 7747 C C . VAL E 5 193 ? 228.141 224.814 206.981 1.00 33.30 193 VAL F C 1
ATOM 7748 O O . VAL E 5 193 ? 227.237 224.281 207.635 1.00 33.30 193 VAL F O 1
ATOM 7752 N N . ASP E 5 194 ? 228.288 226.133 206.899 1.00 51.81 194 ASP F N 1
ATOM 7753 C CA . ASP E 5 194 ? 227.375 227.046 207.574 1.00 51.81 194 ASP F CA 1
ATOM 7754 C C . ASP E 5 194 ? 226.062 227.115 206.805 1.00 51.81 194 ASP F C 1
ATOM 7755 O O . ASP E 5 194 ? 226.047 227.466 205.620 1.00 51.81 194 ASP F O 1
ATOM 7760 N N . THR E 5 195 ? 224.962 226.786 207.478 1.00 55.31 195 THR F N 1
ATOM 7761 C CA . THR E 5 195 ? 223.648 226.797 206.851 1.00 55.31 195 THR F CA 1
ATOM 7762 C C . THR E 5 195 ? 222.935 228.135 206.976 1.00 55.31 195 THR F C 1
ATOM 7763 O O . THR E 5 195 ? 221.874 228.311 206.368 1.00 55.31 195 THR F O 1
ATOM 7767 N N . GLU E 5 196 ? 223.481 229.074 207.742 1.00 59.52 196 GLU F N 1
ATOM 7768 C CA . GLU E 5 196 ? 222.835 230.368 207.899 1.00 59.52 196 GLU F CA 1
ATOM 7769 C C . GLU E 5 196 ? 222.907 231.157 206.599 1.00 59.52 196 GLU F C 1
ATOM 7770 O O . GLU E 5 196 ? 223.912 231.121 205.884 1.00 59.52 196 GLU F O 1
ATOM 7776 N N . TRP E 5 197 ? 221.830 231.870 206.293 1.00 63.33 197 TRP F N 1
ATOM 7777 C CA . TRP E 5 197 ? 221.761 232.657 205.070 1.00 63.33 197 TRP F CA 1
ATOM 7778 C C . TRP E 5 197 ? 222.538 233.960 205.207 1.00 63.33 197 TRP F C 1
ATOM 7779 O O . TRP E 5 197 ? 223.434 234.244 204.411 1.00 63.33 197 TRP F O 1
ATOM 7790 N N . ASP F 6 80 ? 269.262 224.797 115.645 1.00 257.01 80 ASP G N 1
ATOM 7791 C CA . ASP F 6 80 ? 268.118 225.573 115.179 1.00 257.01 8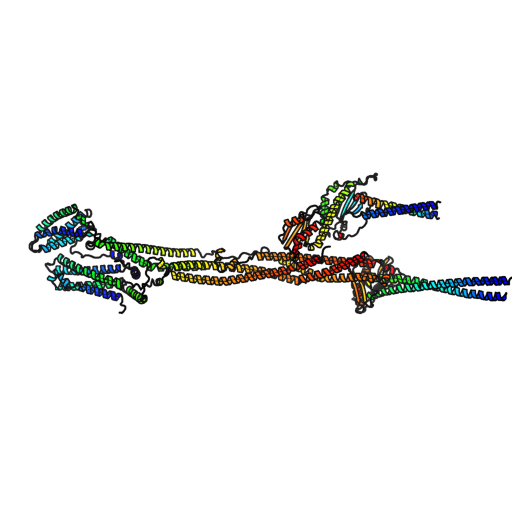0 ASP G CA 1
ATOM 7792 C C . ASP F 6 80 ? 266.851 225.173 115.929 1.00 257.01 80 ASP G C 1
ATOM 7793 O O . ASP F 6 80 ? 266.694 225.484 117.111 1.00 257.01 80 ASP G O 1
ATOM 7798 N N . ASN F 6 81 ? 265.949 224.480 115.229 1.00 255.44 81 ASN G N 1
ATOM 7799 C CA . ASN F 6 81 ? 264.717 224.014 115.859 1.00 255.44 81 ASN G CA 1
ATOM 7800 C C . ASN F 6 81 ? 265.016 223.036 116.988 1.00 255.44 81 ASN G C 1
ATOM 7801 O O . ASN F 6 81 ? 264.348 223.049 118.029 1.00 255.44 81 ASN G O 1
ATOM 7806 N N . LEU F 6 82 ? 266.019 222.176 116.796 1.00 251.74 82 LEU G N 1
ATOM 7807 C CA . LEU F 6 82 ? 266.439 221.273 117.862 1.00 251.74 82 LEU G CA 1
ATOM 7808 C C . LEU F 6 82 ? 266.963 222.052 119.062 1.00 251.74 82 LEU G C 1
ATOM 7809 O O . LEU F 6 82 ? 266.719 221.675 120.215 1.00 251.74 82 LEU G O 1
ATOM 7814 N N . LEU F 6 83 ? 267.696 223.139 118.807 1.00 251.95 83 LEU G N 1
ATOM 7815 C CA . LEU F 6 83 ? 268.177 223.987 119.893 1.00 251.95 83 LEU G CA 1
ATOM 7816 C C . LEU F 6 83 ? 267.012 224.622 120.644 1.00 251.95 83 LEU G C 1
ATOM 7817 O O . LEU F 6 83 ? 267.019 224.699 121.878 1.00 251.95 83 LEU G O 1
ATOM 7822 N N . LYS F 6 84 ? 265.995 225.082 119.912 1.00 250.74 84 LYS G N 1
ATOM 7823 C CA . LYS F 6 84 ? 264.810 225.632 120.565 1.00 250.74 84 LYS G CA 1
ATOM 7824 C C . LYS F 6 84 ? 264.122 224.576 121.423 1.00 250.74 84 LYS G C 1
ATOM 7825 O O . LYS F 6 84 ? 263.675 224.858 122.540 1.00 250.74 84 LYS G O 1
ATOM 7831 N N . LEU F 6 85 ? 264.027 223.348 120.909 1.00 249.74 85 LEU G N 1
ATOM 7832 C CA . LEU F 6 85 ? 263.372 222.281 121.661 1.00 249.74 85 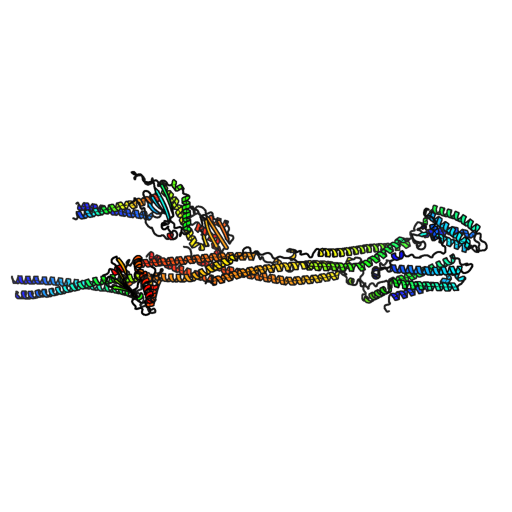LEU G CA 1
ATOM 7833 C C . LEU F 6 85 ? 264.142 221.939 122.934 1.00 249.74 85 LEU G C 1
ATOM 7834 O O . LEU F 6 85 ? 263.541 221.749 124.000 1.00 249.74 85 LEU G O 1
ATOM 7839 N N . ILE F 6 86 ? 265.473 221.854 122.849 1.00 249.99 86 ILE G N 1
ATOM 7840 C CA . ILE F 6 86 ? 266.254 221.533 124.042 1.00 249.99 86 ILE G CA 1
ATOM 7841 C C . ILE F 6 86 ? 266.206 222.686 125.042 1.00 249.99 86 ILE G C 1
ATOM 7842 O O . ILE F 6 86 ? 266.207 222.469 126.260 1.00 249.99 86 ILE G O 1
ATOM 7847 N N . ALA F 6 87 ? 266.146 223.928 124.555 1.00 248.97 87 ALA G N 1
ATOM 7848 C CA . ALA F 6 87 ? 265.950 225.058 125.458 1.00 248.97 87 ALA G CA 1
ATOM 7849 C C . ALA F 6 87 ? 264.600 224.965 126.165 1.00 248.97 87 ALA G C 1
ATOM 7850 O O . ALA F 6 87 ? 264.491 225.240 127.368 1.00 248.97 87 ALA G O 1
ATOM 7852 N N . GLU F 6 88 ? 263.558 224.574 125.427 1.00 249.53 88 GLU G N 1
ATOM 7853 C CA . GLU F 6 88 ? 262.236 224.410 126.026 1.00 249.53 88 GLU G CA 1
ATOM 7854 C C . GLU F 6 88 ? 262.255 223.342 127.112 1.00 249.53 88 GLU G C 1
ATOM 7855 O O . GLU F 6 88 ? 261.680 223.525 128.193 1.00 249.53 88 GLU G O 1
ATOM 7861 N N . VAL F 6 89 ? 262.915 222.213 126.841 1.00 249.51 89 VAL G N 1
ATOM 7862 C CA . VAL F 6 89 ? 262.946 221.138 127.830 1.00 249.51 89 VAL G CA 1
ATOM 7863 C C . VAL F 6 89 ? 263.775 221.543 129.046 1.00 249.51 89 VAL G C 1
ATOM 7864 O O . VAL F 6 89 ? 263.456 221.161 130.174 1.00 249.51 89 VAL G O 1
ATOM 7868 N N . LYS F 6 90 ? 264.846 222.322 128.846 1.00 248.71 90 LYS G N 1
ATOM 7869 C CA . LYS F 6 90 ? 265.622 222.815 129.985 1.00 248.71 90 LYS G CA 1
ATOM 7870 C C . LYS F 6 90 ? 264.787 223.740 130.867 1.00 248.71 90 LYS G C 1
ATOM 7871 O O . LYS F 6 90 ? 264.820 223.643 132.106 1.00 248.71 90 LYS G O 1
ATOM 7877 N N . GLY F 6 91 ? 264.044 224.654 130.237 1.00 249.00 91 GLY G N 1
ATOM 7878 C CA . GLY F 6 91 ? 263.126 225.498 130.983 1.00 249.00 91 GLY G CA 1
ATOM 7879 C C . GLY F 6 91 ? 262.114 224.692 131.771 1.00 249.00 91 GLY G C 1
ATOM 7880 O O . GLY F 6 91 ? 261.881 224.948 132.962 1.00 249.00 91 GLY G O 1
ATOM 7881 N N . LYS F 6 92 ? 261.518 223.692 131.121 1.00 249.28 92 LYS G N 1
ATOM 7882 C CA . LYS F 6 92 ? 260.542 222.848 131.793 1.00 249.28 92 LYS G CA 1
ATOM 7883 C C . LYS F 6 92 ? 261.211 222.107 132.955 1.00 249.28 92 LYS G C 1
ATOM 7884 O O . LYS F 6 92 ? 260.607 221.911 134.020 1.00 249.28 92 LYS G O 1
ATOM 7890 N N . LYS F 6 93 ? 262.484 221.720 132.773 1.00 247.63 93 LYS G N 1
ATOM 7891 C CA . LYS F 6 93 ? 263.242 221.073 133.844 1.00 247.63 93 LYS G CA 1
ATOM 7892 C C . LYS F 6 93 ? 263.302 221.937 135.089 1.00 247.63 93 LYS G C 1
ATOM 7893 O O . LYS F 6 93 ? 262.860 221.519 136.168 1.00 247.63 93 LYS G O 1
ATOM 7899 N N . GLN F 6 94 ? 263.879 223.134 134.982 1.00 246.90 94 GLN G N 1
ATOM 7900 C CA . GLN F 6 94 ? 264.117 223.833 136.241 1.00 246.90 94 GLN G CA 1
ATOM 7901 C C . GLN F 6 94 ? 262.806 224.349 136.819 1.00 246.90 94 GLN G C 1
ATOM 7902 O O . GLN F 6 94 ? 262.702 224.544 138.035 1.00 246.90 94 GLN G O 1
ATOM 7908 N N . GLU F 6 95 ? 261.765 224.520 135.987 1.00 247.16 95 GLU G N 1
ATOM 7909 C CA . GLU F 6 95 ? 260.474 224.871 136.580 1.00 247.16 95 GLU G CA 1
ATOM 7910 C C . GLU F 6 95 ? 259.901 223.711 137.397 1.00 247.16 95 GLU G C 1
ATOM 7911 O O . GLU F 6 95 ? 259.375 223.928 138.500 1.00 247.16 95 GLU G O 1
ATOM 7917 N N . LEU F 6 96 ? 260.014 222.467 136.903 1.00 246.57 96 LEU G N 1
ATOM 7918 C CA . LEU F 6 96 ? 259.540 221.351 137.721 1.00 246.57 96 LEU G CA 1
ATOM 7919 C C . LEU F 6 96 ? 260.356 221.242 138.999 1.00 246.57 96 LEU G C 1
ATOM 7920 O O . LEU F 6 96 ? 259.810 220.963 140.075 1.00 246.57 96 LEU G O 1
ATOM 7925 N N . GLU F 6 97 ? 261.672 221.451 138.894 1.00 244.36 97 GLU G N 1
ATOM 7926 C CA . GLU F 6 97 ? 262.531 221.357 140.069 1.00 244.36 97 GLU G CA 1
ATOM 7927 C C . GLU F 6 97 ? 262.136 222.390 141.118 1.00 244.36 97 GLU G C 1
ATOM 7928 O O . GLU F 6 97 ? 261.993 222.065 142.304 1.00 244.36 97 GLU G O 1
ATOM 7934 N N . VAL F 6 98 ? 261.934 223.640 140.694 1.00 244.17 98 VAL G N 1
ATOM 7935 C CA . VAL F 6 98 ? 261.549 224.693 141.629 1.00 244.17 98 VAL G CA 1
ATOM 7936 C C . VAL F 6 98 ? 260.206 224.375 142.274 1.00 244.17 98 VAL G C 1
ATOM 7937 O O . VAL F 6 98 ? 260.031 224.531 143.494 1.00 244.17 98 VAL G O 1
ATOM 7941 N N . LEU F 6 99 ? 259.230 223.936 141.473 1.00 245.20 99 LEU G N 1
ATOM 7942 C CA . LEU F 6 99 ? 257.901 223.735 142.035 1.00 245.20 99 LEU G CA 1
ATOM 7943 C C . LEU F 6 99 ? 257.920 222.590 143.044 1.00 245.20 99 LEU G C 1
ATOM 7944 O O . LEU F 6 99 ? 257.366 222.711 144.142 1.00 245.20 99 LEU G O 1
ATOM 7949 N N . THR F 6 100 ? 258.573 221.473 142.703 1.00 244.43 100 THR G N 1
ATOM 7950 C CA . THR F 6 100 ? 258.644 220.379 143.670 1.00 244.43 100 THR G CA 1
ATOM 7951 C C . THR F 6 100 ? 259.439 220.778 144.911 1.00 244.43 100 THR G C 1
ATOM 7952 O O . THR F 6 100 ? 259.123 220.319 146.017 1.00 244.43 100 THR G O 1
ATOM 7956 N N . ALA F 6 101 ? 260.451 221.641 144.761 1.00 244.49 101 ALA G N 1
ATOM 7957 C CA . ALA F 6 101 ? 261.185 222.123 145.927 1.00 244.49 101 ALA G CA 1
ATOM 7958 C C . ALA F 6 101 ? 260.269 222.891 146.872 1.00 244.49 101 ALA G C 1
ATOM 7959 O O . ALA F 6 101 ? 260.310 222.696 148.096 1.00 244.49 101 ALA G O 1
ATOM 7961 N N . ASN F 6 102 ? 259.424 223.771 146.325 1.00 245.33 102 ASN G N 1
ATOM 7962 C CA . ASN F 6 102 ? 258.493 224.467 147.211 1.00 245.33 102 ASN G CA 1
ATOM 7963 C C . ASN F 6 102 ? 257.457 223.506 147.786 1.00 245.33 102 ASN G C 1
ATOM 7964 O O . ASN F 6 102 ? 256.963 223.724 148.900 1.00 245.33 102 ASN G O 1
ATOM 7969 N N . ILE F 6 103 ? 257.133 222.430 147.061 1.00 246.69 103 ILE G N 1
ATOM 7970 C CA . ILE F 6 103 ? 256.272 221.401 147.643 1.00 246.69 103 ILE G CA 1
ATOM 7971 C C . ILE F 6 103 ? 256.917 220.809 148.891 1.00 246.69 103 ILE G C 1
ATOM 7972 O O . ILE F 6 103 ? 256.267 220.678 149.933 1.00 246.69 103 ILE G O 1
ATOM 7977 N N . GLN F 6 104 ? 258.204 220.452 148.813 1.00 245.75 104 GLN G N 1
ATOM 7978 C CA . GLN F 6 104 ? 258.866 219.914 150.005 1.00 245.75 104 GLN G CA 1
ATOM 7979 C C . GLN F 6 104 ? 258.932 220.951 151.124 1.00 245.75 104 GLN G C 1
ATOM 7980 O O . GLN F 6 104 ? 258.827 220.602 152.308 1.00 245.75 104 GLN G O 1
ATOM 7986 N N . ASP F 6 105 ? 259.123 222.225 150.772 1.00 245.39 105 ASP G N 1
ATOM 7987 C CA . ASP F 6 105 ? 259.103 223.274 151.792 1.00 245.39 105 ASP G CA 1
ATOM 7988 C C . ASP F 6 105 ? 257.769 223.300 152.531 1.00 245.39 105 ASP G C 1
ATOM 7989 O O . ASP F 6 105 ? 257.727 223.361 153.772 1.00 245.39 105 ASP G O 1
ATOM 7994 N N . LEU F 6 106 ? 256.665 223.245 151.784 1.00 243.23 106 LEU G N 1
ATOM 7995 C CA . LEU F 6 106 ? 255.353 223.210 152.422 1.00 243.23 106 LEU G CA 1
ATOM 7996 C C . LEU F 6 106 ? 255.158 221.928 153.225 1.00 243.23 106 LEU G C 1
ATOM 7997 O O . LEU F 6 106 ? 254.475 221.938 154.252 1.00 243.23 106 LEU G O 1
ATOM 8002 N N . LYS F 6 107 ? 255.751 220.814 152.783 1.00 243.12 107 LYS G N 1
ATOM 8003 C CA . LYS F 6 107 ? 255.697 219.590 153.584 1.00 243.12 107 LYS G CA 1
ATOM 8004 C C . LYS F 6 107 ? 256.362 219.791 154.942 1.00 243.12 107 LYS G C 1
ATOM 8005 O O . LYS F 6 107 ? 255.836 219.362 155.977 1.00 243.12 107 LYS G O 1
ATOM 8011 N N . GLU F 6 108 ? 257.534 220.428 154.952 1.00 239.31 108 GLU G N 1
ATOM 8012 C CA . GLU F 6 108 ? 258.229 220.688 156.213 1.00 239.31 108 GLU G CA 1
ATOM 8013 C C . GLU F 6 108 ? 257.395 221.587 157.122 1.00 239.31 108 GLU G C 1
ATOM 8014 O O . GLU F 6 108 ? 257.269 221.338 158.333 1.00 239.31 108 GLU G O 1
ATOM 8020 N N . GLU F 6 109 ? 256.805 222.637 156.546 1.00 235.57 109 GLU G N 1
ATOM 8021 C CA . GLU F 6 109 ? 255.948 223.522 157.332 1.00 235.57 109 GLU G CA 1
ATOM 8022 C C . GLU F 6 109 ? 254.738 222.770 157.879 1.00 235.57 109 GLU G C 1
ATOM 8023 O O . GLU F 6 109 ? 254.298 223.001 159.011 1.00 235.57 109 GLU G O 1
ATOM 8029 N N . TYR F 6 110 ? 254.186 221.860 157.082 1.00 231.08 110 TYR G N 1
ATOM 8030 C CA . TYR F 6 110 ? 253.025 221.095 157.513 1.00 231.08 110 TYR G CA 1
ATOM 8031 C C . TYR F 6 110 ? 253.387 220.169 158.665 1.00 231.08 110 TYR G C 1
ATOM 8032 O O . TYR F 6 110 ? 252.607 219.998 159.609 1.00 231.08 110 TYR G O 1
ATOM 8041 N N . SER F 6 111 ? 254.572 219.559 158.596 1.00 222.32 111 SER G N 1
ATOM 8042 C CA . SER F 6 111 ? 255.036 218.692 159.674 1.00 222.32 111 SER G CA 1
ATOM 8043 C C . SER F 6 111 ? 255.220 219.473 160.971 1.00 222.32 111 SER G C 1
ATOM 8044 O O . SER F 6 111 ? 254.824 219.011 162.051 1.00 222.32 111 SER G O 1
ATOM 8047 N N . ARG F 6 112 ? 255.819 220.665 160.892 1.00 211.99 112 ARG G N 1
ATOM 8048 C CA . ARG F 6 112 ? 255.966 221.452 162.115 1.00 211.99 112 ARG G CA 1
ATOM 8049 C C . ARG F 6 112 ? 254.601 221.876 162.656 1.00 211.99 112 ARG G C 1
ATOM 8050 O O . ARG F 6 112 ? 254.382 221.892 163.877 1.00 211.99 112 ARG G O 1
ATOM 8058 N N . LYS F 6 113 ? 253.659 222.194 161.760 1.00 195.46 113 LYS G N 1
ATOM 8059 C CA . LYS F 6 113 ? 252.315 222.563 162.194 1.00 195.46 113 LYS G CA 1
ATOM 8060 C C . LYS F 6 113 ? 251.629 221.410 162.918 1.00 195.46 113 LYS G C 1
ATOM 8061 O O . LYS F 6 113 ? 251.004 221.604 163.969 1.00 195.46 113 LYS G O 1
ATOM 8067 N N . LYS F 6 114 ? 251.727 220.197 162.365 1.00 186.51 114 LYS G N 1
ATOM 8068 C CA . LYS F 6 114 ? 251.079 219.055 163.003 1.00 186.51 114 LYS G CA 1
ATOM 8069 C C . LYS F 6 114 ? 251.734 218.734 164.339 1.00 186.51 114 LYS G C 1
ATOM 8070 O O . LYS F 6 114 ? 251.052 218.337 165.292 1.00 186.51 114 LYS G O 1
ATOM 8076 N N . GLU F 6 115 ? 253.055 218.908 164.434 1.00 172.24 115 GLU G N 1
ATOM 8077 C CA . GLU F 6 115 ? 253.732 218.720 165.712 1.00 172.24 115 GLU G CA 1
ATOM 8078 C C . GLU F 6 115 ? 253.197 219.693 166.759 1.00 172.24 115 GLU G C 1
ATOM 8079 O O . GLU F 6 115 ? 252.908 219.310 167.902 1.00 172.24 115 GLU G O 1
ATOM 8085 N N . THR F 6 116 ? 253.067 220.968 166.379 1.00 163.09 116 THR G N 1
ATOM 8086 C CA . THR F 6 116 ? 252.548 221.968 167.310 1.00 163.09 116 THR G CA 1
ATOM 8087 C C . THR F 6 116 ? 251.122 221.635 167.735 1.00 163.09 116 THR G C 1
ATOM 8088 O O . THR F 6 116 ? 250.768 221.741 168.917 1.00 163.09 116 THR G O 1
ATOM 8092 N N . ILE F 6 117 ? 250.287 221.224 166.779 1.00 153.10 117 ILE G N 1
ATOM 8093 C CA . ILE F 6 117 ? 248.905 220.871 167.094 1.00 153.10 117 ILE G CA 1
ATOM 8094 C C . ILE F 6 117 ? 248.863 219.705 168.075 1.00 153.10 117 ILE G C 1
ATOM 8095 O O . ILE F 6 117 ? 248.106 219.716 169.055 1.00 153.10 117 ILE G O 1
ATOM 8100 N N . SER F 6 118 ? 249.685 218.683 167.828 1.00 139.93 118 SER G N 1
ATOM 8101 C CA . SER F 6 118 ? 249.695 217.508 168.692 1.00 139.93 118 SER G CA 1
ATOM 8102 C C . SER F 6 118 ? 250.142 217.861 170.107 1.00 139.93 118 SER G C 1
ATOM 8103 O O . SER F 6 118 ? 249.543 217.406 171.091 1.00 139.93 118 SER G O 1
ATOM 8106 N N . THR F 6 119 ? 251.198 218.668 170.234 1.00 124.40 119 THR G N 1
ATOM 8107 C CA . THR F 6 119 ? 251.676 219.003 171.574 1.00 124.40 119 THR G CA 1
ATOM 8108 C C . THR F 6 119 ? 250.678 219.893 172.309 1.00 124.40 119 THR G C 1
ATOM 8109 O O . THR F 6 119 ? 250.523 219.784 173.534 1.00 124.40 119 THR G O 1
ATOM 8113 N N . ALA F 6 120 ? 249.975 220.768 171.581 1.00 113.56 120 ALA G N 1
ATOM 8114 C CA . ALA F 6 120 ? 248.902 221.538 172.203 1.00 113.56 120 ALA G CA 1
ATOM 8115 C C . ALA F 6 120 ? 247.799 220.621 172.712 1.00 113.56 120 ALA G C 1
ATOM 8116 O O . ALA F 6 120 ? 247.275 220.817 173.819 1.00 113.56 120 ALA G O 1
ATOM 8118 N N . ASN F 6 121 ? 247.433 219.613 171.913 1.00 102.68 121 ASN G N 1
ATOM 8119 C CA . ASN F 6 121 ? 246.472 218.613 172.369 1.00 102.68 121 ASN G CA 1
ATOM 8120 C C . ASN F 6 121 ? 246.935 217.956 173.660 1.00 102.68 121 ASN G C 1
ATOM 8121 O O . ASN F 6 121 ? 246.158 217.818 174.610 1.00 102.68 121 ASN G O 1
ATOM 8126 N N . LYS F 6 122 ? 248.200 217.538 173.708 1.00 93.32 122 LYS G N 1
ATOM 8127 C CA . LYS F 6 122 ? 248.698 216.842 174.892 1.00 93.32 122 LYS G CA 1
ATOM 8128 C C . LYS F 6 122 ? 248.656 217.741 176.123 1.00 93.32 122 LYS G C 1
ATOM 8129 O O . LYS F 6 122 ? 248.232 217.313 177.205 1.00 93.32 122 LYS G O 1
ATOM 8135 N N . ALA F 6 123 ? 249.087 218.996 175.977 1.00 84.97 123 ALA G N 1
ATOM 8136 C CA . ALA F 6 123 ? 249.094 219.909 177.116 1.00 84.97 123 ALA G CA 1
ATOM 8137 C C . ALA F 6 123 ? 247.680 220.165 177.627 1.00 84.97 123 ALA G C 1
ATOM 8138 O O . ALA F 6 123 ? 247.415 220.084 178.837 1.00 84.97 123 ALA G O 1
ATOM 8140 N N . ASN F 6 124 ? 246.754 220.473 176.714 1.00 80.03 124 ASN G N 1
ATOM 8141 C CA . ASN F 6 124 ? 245.379 220.729 177.128 1.00 80.03 124 ASN G CA 1
ATOM 8142 C C . ASN F 6 124 ? 244.759 219.488 177.753 1.00 80.03 124 ASN G C 1
ATOM 8143 O O . ASN F 6 124 ? 244.002 219.586 178.726 1.00 80.03 124 ASN G O 1
ATOM 8148 N N . ALA F 6 125 ? 245.073 218.309 177.213 1.00 71.23 125 ALA G N 1
ATOM 8149 C CA . ALA F 6 125 ? 244.548 217.069 177.768 1.00 71.23 125 ALA G CA 1
ATOM 8150 C C . ALA F 6 125 ? 245.049 216.848 179.187 1.00 71.23 125 ALA G C 1
ATOM 8151 O O . ALA F 6 125 ? 244.283 216.450 180.067 1.00 71.23 125 ALA G O 1
ATOM 8153 N N . GLU F 6 126 ? 246.339 217.092 179.430 1.00 64.42 126 GLU G N 1
ATOM 8154 C CA . GLU F 6 126 ? 246.872 216.914 180.779 1.00 64.42 126 GLU G CA 1
ATOM 8155 C C . GLU F 6 126 ? 246.234 217.891 181.758 1.00 64.42 126 GLU G C 1
ATOM 8156 O O . GLU F 6 126 ? 245.896 217.521 182.894 1.00 64.42 126 GLU G O 1
ATOM 8162 N N . ARG F 6 127 ? 246.062 219.146 181.338 1.00 59.82 127 ARG G N 1
ATOM 8163 C CA . ARG F 6 127 ? 245.395 220.118 182.198 1.00 59.82 127 ARG G CA 1
ATOM 8164 C C . ARG F 6 127 ? 243.967 219.680 182.507 1.00 59.82 127 ARG G C 1
ATOM 8165 O O . ARG F 6 127 ? 243.508 219.766 183.655 1.00 59.82 127 ARG G O 1
ATOM 8173 N N . LEU F 6 128 ? 243.258 219.185 181.491 1.00 53.30 128 LEU G N 1
ATOM 8174 C CA . LEU F 6 128 ? 241.899 218.701 181.699 1.00 53.30 128 LEU G CA 1
ATOM 8175 C C . LEU F 6 128 ? 241.875 217.495 182.628 1.00 53.30 128 LEU G C 1
ATOM 8176 O O . LEU F 6 128 ? 240.948 217.342 183.425 1.00 53.30 128 LEU G O 1
ATOM 8181 N N . LYS F 6 129 ? 242.873 216.617 182.527 1.00 53.42 129 LYS G N 1
ATOM 8182 C CA . LYS F 6 129 ? 242.938 215.462 183.419 1.00 53.42 129 LYS G CA 1
ATOM 8183 C C . LYS F 6 129 ? 243.124 215.898 184.864 1.00 53.42 129 LYS G C 1
ATOM 8184 O O . LYS F 6 129 ? 242.491 215.353 185.775 1.00 53.42 129 LYS G O 1
ATOM 8190 N N . ARG F 6 130 ? 243.999 216.878 185.095 1.00 51.48 130 ARG G N 1
ATOM 8191 C CA . ARG F 6 130 ? 244.166 217.395 186.451 1.00 51.48 130 ARG G CA 1
ATOM 8192 C C . ARG F 6 130 ? 242.864 217.997 186.970 1.00 51.48 130 ARG G C 1
ATOM 8193 O O . ARG F 6 130 ? 242.445 217.730 188.108 1.00 51.48 130 ARG G O 1
ATOM 8201 N N . LEU F 6 131 ? 242.202 218.800 186.134 1.00 47.05 131 LEU G N 1
ATOM 8202 C CA . LEU F 6 131 ? 240.943 219.418 186.537 1.00 47.05 131 LEU G CA 1
ATOM 8203 C C . LEU F 6 131 ? 239.876 218.367 186.817 1.00 47.05 131 LEU G C 1
ATOM 8204 O O . LEU F 6 131 ? 239.097 218.498 187.768 1.00 47.05 131 LEU G O 1
ATOM 8209 N N . GLN F 6 132 ? 239.826 217.320 185.994 1.00 45.63 132 GLN G N 1
ATOM 8210 C CA . GLN F 6 132 ? 238.856 216.253 186.190 1.00 45.63 132 GLN G CA 1
ATOM 8211 C C . GLN F 6 132 ? 239.146 215.472 187.460 1.00 45.63 132 GLN G C 1
ATOM 8212 O O . GLN F 6 132 ? 238.219 215.055 188.156 1.00 45.63 132 GLN G O 1
ATOM 8218 N N . LYS F 6 133 ? 240.423 215.259 187.775 1.00 41.89 133 LYS G N 1
ATOM 8219 C CA . LYS F 6 133 ? 240.771 214.619 189.038 1.00 41.89 133 LYS G CA 1
ATOM 8220 C C . LYS F 6 133 ? 240.266 215.440 190.215 1.00 41.89 133 LYS G C 1
ATOM 8221 O O . LYS F 6 133 ? 239.672 214.901 191.158 1.00 41.89 133 LYS G O 1
ATOM 8227 N N . SER F 6 134 ? 240.479 216.757 190.167 1.00 38.17 134 SER G N 1
ATOM 8228 C CA . SER F 6 134 ? 240.006 217.613 191.253 1.00 38.17 134 SER G CA 1
ATOM 8229 C C . SER F 6 134 ? 238.484 217.574 191.367 1.00 38.17 134 SER G C 1
ATOM 8230 O O . SER F 6 134 ? 237.930 217.427 192.467 1.00 38.17 134 SER G O 1
ATOM 8233 N N . ALA F 6 135 ? 237.791 217.699 190.233 1.00 35.62 135 ALA G N 1
ATOM 8234 C CA . ALA F 6 135 ? 236.332 217.705 190.250 1.00 35.62 135 ALA G CA 1
ATOM 8235 C C . ALA F 6 135 ? 235.782 216.368 190.725 1.00 35.62 135 ALA G C 1
ATOM 8236 O O . ALA F 6 135 ? 234.779 216.320 191.445 1.00 35.62 135 ALA G O 1
ATOM 8238 N N . ASP F 6 136 ? 236.421 215.269 190.322 1.00 36.63 136 ASP G N 1
ATOM 8239 C CA . ASP F 6 136 ? 235.997 213.950 190.763 1.00 36.63 136 ASP G CA 1
ATOM 8240 C C . ASP F 6 136 ? 236.212 213.768 192.255 1.00 36.63 136 ASP G C 1
ATOM 8241 O O . ASP F 6 136 ? 235.373 213.163 192.926 1.00 36.63 136 ASP G O 1
ATOM 8246 N N . LEU F 6 137 ? 237.322 214.279 192.789 1.00 31.47 137 LEU G N 1
ATOM 8247 C CA . LEU F 6 137 ? 237.523 214.237 194.232 1.00 31.47 137 LEU G CA 1
ATOM 8248 C C . LEU F 6 137 ? 236.423 215.006 194.950 1.00 31.47 137 LEU G C 1
ATOM 8249 O O . LEU F 6 137 ? 235.863 214.532 195.947 1.00 31.47 137 LEU G O 1
ATOM 8254 N N . TYR F 6 138 ? 236.095 216.197 194.444 1.00 28.88 138 TYR G N 1
ATOM 8255 C CA . TYR F 6 138 ? 235.019 216.983 195.041 1.00 28.88 138 TYR G CA 1
ATOM 8256 C C . TYR F 6 138 ? 233.703 216.218 195.019 1.00 28.88 138 TYR G C 1
ATOM 8257 O O . TYR F 6 138 ? 233.019 216.100 196.042 1.00 28.88 138 TYR G O 1
ATOM 8266 N N . LYS F 6 139 ? 233.341 215.678 193.856 1.00 28.86 139 LYS G N 1
ATOM 8267 C CA . LYS F 6 139 ? 232.066 214.984 193.717 1.00 28.86 139 LYS G CA 1
ATOM 8268 C C . LYS F 6 139 ? 232.014 213.738 194.591 1.00 28.86 139 LYS G C 1
ATOM 8269 O O . LYS F 6 139 ? 230.977 213.439 195.194 1.00 28.86 139 LYS G O 1
ATOM 8275 N N . ASP F 6 140 ? 233.120 212.998 194.671 1.00 35.53 140 ASP G N 1
ATOM 8276 C CA . ASP F 6 140 ? 233.148 211.783 195.474 1.00 35.53 140 ASP G CA 1
ATOM 8277 C C . ASP F 6 140 ? 233.018 212.108 196.955 1.00 35.53 140 ASP G C 1
ATOM 8278 O O . ASP F 6 140 ? 232.176 211.532 197.655 1.00 35.53 140 ASP G O 1
ATOM 8283 N N . ARG F 6 141 ? 233.836 213.037 197.452 1.00 31.99 141 ARG G N 1
ATOM 8284 C CA . ARG F 6 141 ? 233.825 213.328 198.881 1.00 31.99 141 ARG G CA 1
ATOM 8285 C C . ARG F 6 141 ? 232.515 213.979 199.302 1.00 31.99 141 ARG G C 1
ATOM 8286 O O . ARG F 6 141 ? 231.924 213.606 200.322 1.00 31.99 141 ARG G O 1
ATOM 8294 N N . LEU F 6 142 ? 232.039 214.952 198.525 1.00 29.94 142 LEU G N 1
ATOM 8295 C CA . LEU F 6 142 ? 230.810 215.649 198.873 1.00 29.94 142 LEU G CA 1
ATOM 8296 C C . LEU F 6 142 ? 229.561 214.831 198.580 1.00 29.94 142 LEU G C 1
ATOM 8297 O O . LEU F 6 142 ? 228.546 215.011 199.262 1.00 29.94 142 LEU G O 1
ATOM 8302 N N . GLY F 6 143 ? 229.609 213.942 197.596 1.00 24.78 143 GLY G N 1
ATOM 8303 C CA . GLY F 6 143 ? 228.437 213.213 197.141 1.00 24.78 143 GLY G CA 1
ATOM 8304 C C . GLY F 6 143 ? 227.643 213.983 196.108 1.00 24.78 143 GLY G C 1
ATOM 8305 O O . GLY F 6 143 ? 226.990 213.388 195.249 1.00 24.78 143 GLY G O 1
ATOM 8306 N N . LEU F 6 144 ? 227.683 215.311 196.187 1.00 29.80 144 LEU G N 1
ATOM 8307 C CA . LEU F 6 144 ? 227.024 216.145 195.193 1.00 29.80 144 LEU G CA 1
ATOM 8308 C C . LEU F 6 144 ? 227.655 215.954 193.822 1.00 29.80 144 LEU G C 1
ATOM 8309 O O . LEU F 6 144 ? 228.879 215.879 193.686 1.00 29.80 144 LEU G O 1
ATOM 8314 N N . GLU F 6 145 ? 226.807 215.883 192.800 1.00 31.59 145 GLU G N 1
ATOM 8315 C CA . GLU F 6 145 ? 227.250 215.796 191.415 1.00 31.59 145 GLU G CA 1
ATOM 8316 C C . GLU F 6 145 ? 226.678 216.980 190.653 1.00 31.59 145 GLU G C 1
ATOM 8317 O O . GLU F 6 145 ? 225.458 217.173 190.628 1.00 31.59 145 GLU G O 1
ATOM 8323 N N . ILE F 6 146 ? 227.554 217.767 190.039 1.00 31.48 146 ILE G N 1
ATOM 8324 C CA . ILE F 6 146 ? 227.165 218.944 189.272 1.00 31.48 146 ILE G CA 1
ATOM 8325 C C . ILE F 6 146 ? 227.380 218.633 187.799 1.00 31.48 146 ILE G C 1
ATOM 8326 O O . ILE F 6 146 ? 228.491 218.277 187.388 1.00 31.48 146 ILE G O 1
ATOM 8331 N N . ARG F 6 147 ? 226.321 218.764 187.006 1.00 43.56 147 ARG G N 1
ATOM 8332 C CA . ARG F 6 147 ? 226.396 218.536 185.574 1.00 43.56 147 ARG G CA 1
ATOM 8333 C C . ARG F 6 147 ? 225.601 219.608 184.843 1.00 43.56 147 ARG G C 1
ATOM 8334 O O . ARG F 6 147 ? 224.713 220.250 185.408 1.00 43.56 147 ARG G O 1
ATOM 8342 N N . LYS F 6 148 ? 225.935 219.789 183.570 1.00 58.61 148 LYS G N 1
ATOM 8343 C CA . LYS F 6 148 ? 225.244 220.725 182.696 1.00 58.61 148 LYS G CA 1
ATOM 8344 C C . LYS F 6 148 ? 224.408 219.946 181.693 1.00 58.61 148 LYS G C 1
ATOM 8345 O O . LYS F 6 148 ? 224.884 218.968 181.108 1.00 58.61 148 LYS G O 1
ATOM 8351 N N . ILE F 6 149 ? 223.165 220.382 181.499 1.00 63.75 149 ILE G N 1
ATOM 8352 C CA . ILE F 6 149 ? 222.246 219.745 180.571 1.00 63.75 149 ILE G CA 1
ATOM 8353 C C . ILE F 6 149 ? 221.678 220.812 179.647 1.00 63.75 149 ILE G C 1
ATOM 8354 O O . ILE F 6 149 ? 221.778 222.013 179.909 1.00 63.75 149 ILE G O 1
ATOM 8359 N N . TYR F 6 150 ? 221.087 220.352 178.547 1.00 68.71 150 TYR G N 1
ATOM 8360 C CA . TYR F 6 150 ? 220.545 221.252 177.540 1.00 68.71 150 TYR G CA 1
ATOM 8361 C C . TYR F 6 150 ? 219.481 222.168 178.141 1.00 68.71 150 TYR G C 1
ATOM 8362 O O . TYR F 6 150 ? 218.926 221.911 179.213 1.00 68.71 150 TYR G O 1
ATOM 8371 N N . GLY F 6 151 ? 219.195 223.251 177.423 1.00 67.27 151 GLY G N 1
ATOM 8372 C CA . GLY F 6 151 ? 218.336 224.294 177.939 1.00 67.27 151 GLY G CA 1
ATOM 8373 C C . GLY F 6 151 ? 219.023 225.276 178.859 1.00 67.27 151 GLY G C 1
ATOM 8374 O O . GLY F 6 151 ? 218.336 226.055 179.531 1.00 67.27 151 GLY G O 1
ATOM 8375 N N . GLU F 6 152 ? 220.354 225.264 178.903 1.00 71.48 152 GLU G N 1
ATOM 8376 C CA . GLU F 6 152 ? 221.147 226.104 179.798 1.00 71.48 152 GLU G CA 1
ATOM 8377 C C . GLU F 6 152 ? 220.697 225.899 181.247 1.00 71.48 152 GLU G C 1
ATOM 8378 O O . GLU F 6 152 ? 220.339 226.830 181.971 1.00 71.48 152 GLU G O 1
ATOM 8384 N N . LYS F 6 153 ? 220.692 224.634 181.649 1.00 61.80 153 LYS G N 1
ATOM 8385 C CA . LYS F 6 153 ? 220.348 224.243 183.005 1.00 61.80 153 LYS G CA 1
ATOM 8386 C C . LYS F 6 153 ? 221.555 223.603 183.671 1.00 61.80 153 LYS G C 1
ATOM 8387 O O . LYS F 6 153 ? 222.302 222.844 183.044 1.00 61.80 153 LYS G O 1
ATOM 8393 N N . LEU F 6 154 ? 221.739 223.913 184.949 1.00 43.96 154 LEU G N 1
ATOM 8394 C CA . LEU F 6 154 ? 222.811 223.333 185.749 1.00 43.96 154 LEU G CA 1
ATOM 8395 C C . LEU F 6 154 ? 222.170 222.378 186.745 1.00 43.96 154 LEU G C 1
ATOM 8396 O O . LEU F 6 154 ? 221.411 222.802 187.624 1.00 43.96 154 LEU G O 1
ATOM 8401 N N . GLN F 6 155 ? 222.473 221.093 186.603 1.00 42.30 155 GLN G N 1
ATOM 8402 C CA . GLN F 6 155 ? 221.814 220.039 187.358 1.00 42.30 155 GLN G CA 1
ATOM 8403 C C . GLN F 6 155 ? 222.684 219.611 188.529 1.00 42.30 155 GLN G C 1
ATOM 8404 O O . GLN F 6 155 ? 223.848 219.242 188.345 1.00 42.30 155 GLN G O 1
ATOM 8410 N N . PHE F 6 156 ? 222.113 219.661 189.727 1.00 37.00 156 PHE G N 1
ATOM 8411 C CA . PHE F 6 156 ? 222.790 219.247 190.947 1.00 37.00 156 PHE G CA 1
ATOM 8412 C C . PHE F 6 156 ? 222.128 217.975 191.451 1.00 37.00 156 PHE G C 1
ATOM 8413 O O . PHE F 6 156 ? 220.908 217.942 191.643 1.00 37.00 156 PHE G O 1
ATOM 8421 N N . ILE F 6 157 ? 222.927 216.936 191.662 1.00 32.94 157 ILE G N 1
ATOM 8422 C CA . ILE F 6 157 ? 222.433 215.647 192.123 1.00 32.94 157 ILE G CA 1
ATOM 8423 C C . ILE F 6 157 ? 223.044 215.366 193.485 1.00 32.94 157 ILE G C 1
ATOM 8424 O O . ILE F 6 157 ? 224.272 215.294 193.619 1.00 32.94 157 ILE G O 1
ATOM 8429 N N . PHE F 6 158 ? 222.191 215.204 194.488 1.00 38.66 158 PHE G N 1
ATOM 8430 C CA . PHE F 6 158 ? 222.622 214.881 195.839 1.00 38.66 158 PHE G CA 1
ATOM 8431 C C . PHE F 6 158 ? 222.446 213.391 196.090 1.00 38.66 158 PHE G C 1
ATOM 8432 O O . PHE F 6 158 ? 221.358 212.844 195.886 1.00 38.66 158 PHE G O 1
ATOM 8440 N N . THR F 6 159 ? 223.519 212.744 196.535 1.00 38.23 159 THR G N 1
ATOM 8441 C CA . THR F 6 159 ? 223.461 211.344 196.925 1.00 38.23 159 THR G CA 1
ATOM 8442 C C . THR F 6 159 ? 223.961 211.210 198.354 1.00 38.23 159 THR G C 1
ATOM 8443 O O . THR F 6 159 ? 224.256 212.218 199.004 1.00 38.23 159 THR G O 1
ATOM 8447 N N . ASN F 6 160 ? 224.070 209.975 198.846 1.00 46.08 160 ASN G N 1
ATOM 8448 C CA . ASN F 6 160 ? 224.499 209.715 200.220 1.00 46.08 160 ASN G CA 1
ATOM 8449 C C . ASN F 6 160 ? 223.620 210.459 201.221 1.00 46.08 160 ASN G C 1
ATOM 8450 O O . ASN F 6 160 ? 224.113 211.102 202.149 1.00 46.08 160 ASN G O 1
ATOM 8455 N N . ILE F 6 161 ? 222.307 210.401 201.015 1.00 47.71 161 ILE G N 1
ATOM 8456 C CA . ILE F 6 161 ? 221.336 211.009 201.922 1.00 47.71 161 ILE G CA 1
ATOM 8457 C C . ILE F 6 161 ? 220.429 209.955 202.544 1.00 47.71 161 ILE G C 1
ATOM 8458 O O . ILE F 6 161 ? 220.343 209.839 203.768 1.00 47.71 161 ILE G O 1
ATOM 8463 N N . ASP F 6 162 ? 219.734 209.187 201.719 1.00 56.51 162 ASP G N 1
ATOM 8464 C CA . ASP F 6 162 ? 218.836 208.162 202.231 1.00 56.51 162 ASP G CA 1
ATOM 8465 C C . ASP F 6 162 ? 219.662 207.013 202.795 1.00 56.51 162 ASP G C 1
ATOM 8466 O O . ASP F 6 162 ? 220.437 206.397 202.051 1.00 56.51 162 ASP G O 1
ATOM 8471 N N . PRO F 6 163 ? 219.553 206.705 204.090 1.00 56.23 163 PRO G N 1
ATOM 8472 C CA . PRO F 6 163 ? 220.408 205.653 204.667 1.00 56.23 163 PRO G CA 1
ATOM 8473 C C . PRO F 6 163 ? 220.185 204.279 204.064 1.00 56.23 163 PRO G C 1
ATOM 8474 O O . PRO F 6 163 ? 221.141 203.501 203.956 1.00 56.23 163 PRO G O 1
ATOM 8478 N N . LYS F 6 164 ? 218.952 203.952 203.671 1.00 57.09 164 LYS G N 1
ATOM 8479 C CA . LYS F 6 164 ? 218.689 202.631 203.108 1.00 57.09 164 LYS G CA 1
ATOM 8480 C C . LYS F 6 164 ? 219.408 202.448 201.776 1.00 57.09 164 LYS G C 1
ATOM 8481 O O . LYS F 6 164 ? 219.874 201.347 201.461 1.00 57.09 164 LYS G O 1
ATOM 8487 N N . ASN F 6 165 ? 219.512 203.512 200.984 1.00 58.16 165 ASN G N 1
ATOM 8488 C CA . ASN F 6 165 ? 220.316 203.481 199.771 1.00 58.16 165 ASN G CA 1
ATOM 8489 C C . ASN F 6 165 ? 220.956 204.845 199.550 1.00 58.16 165 ASN G C 1
ATOM 8490 O O . ASN F 6 165 ? 220.271 205.804 199.169 1.00 58.16 165 ASN G O 1
ATOM 8495 N N . PRO F 6 166 ? 222.264 204.977 199.783 1.00 57.32 166 PRO G N 1
ATOM 8496 C CA . PRO F 6 166 ? 222.929 206.268 199.557 1.00 57.32 166 PRO G CA 1
ATOM 8497 C C . PRO F 6 166 ? 222.990 206.671 198.096 1.00 57.32 166 PRO G C 1
ATOM 8498 O O . PRO F 6 166 ? 223.360 207.813 197.800 1.00 57.32 166 PRO G O 1
ATOM 8502 N N . GLU F 6 167 ? 222.630 205.777 197.180 1.00 57.96 167 GLU G N 1
ATOM 8503 C CA . GLU F 6 167 ? 222.667 206.057 195.754 1.00 57.96 167 GLU G CA 1
ATOM 8504 C C . GLU F 6 167 ? 221.383 206.694 195.249 1.00 57.96 167 GLU G C 1
ATOM 8505 O O . GLU F 6 167 ? 221.263 206.939 194.045 1.00 57.96 167 GLU G O 1
ATOM 8511 N N . SER F 6 168 ? 220.430 206.962 196.129 1.00 52.15 168 SER G N 1
ATOM 8512 C CA . SER F 6 168 ? 219.211 207.638 195.719 1.00 52.15 168 SER G CA 1
ATOM 8513 C C . SER F 6 168 ? 219.559 209.047 195.262 1.00 52.15 168 SER G C 1
ATOM 8514 O O . SER F 6 168 ? 220.132 209.818 196.042 1.00 52.15 168 SER G O 1
ATOM 8517 N N . PRO F 6 169 ? 219.254 209.422 194.018 1.00 45.95 169 PRO G N 1
ATOM 8518 C CA . PRO F 6 169 ? 219.612 210.759 193.530 1.00 45.95 169 PRO G CA 1
ATOM 8519 C C . PRO F 6 169 ? 218.529 211.770 193.903 1.00 45.95 169 PRO G C 1
ATOM 8520 O O . PRO F 6 169 ? 217.383 211.652 193.476 1.00 45.95 169 PRO G O 1
ATOM 8524 N N . PHE F 6 170 ? 218.909 212.759 194.703 1.00 45.71 170 PHE G N 1
ATOM 8525 C CA . PHE F 6 170 ? 218.013 213.850 195.075 1.00 45.71 170 PHE G CA 1
ATOM 8526 C C . PHE F 6 170 ? 218.440 215.060 194.256 1.00 45.71 170 PHE G C 1
ATOM 8527 O O . PHE F 6 170 ? 219.367 215.784 194.626 1.00 45.71 170 PHE G O 1
ATOM 8535 N N . MET F 6 171 ? 217.763 215.267 193.136 1.00 49.81 171 MET G N 1
ATOM 8536 C CA . MET F 6 171 ? 218.200 216.203 192.116 1.00 49.81 171 MET G CA 1
ATOM 8537 C C . MET F 6 171 ? 217.320 217.446 192.100 1.00 49.81 171 MET G C 1
ATOM 8538 O O . MET F 6 171 ? 216.128 217.402 192.406 1.00 49.81 171 MET G O 1
ATOM 8543 N N . PHE F 6 172 ? 217.939 218.564 191.732 1.00 46.40 172 PHE G N 1
ATOM 8544 C CA . PHE F 6 172 ? 217.230 219.803 191.457 1.00 46.40 172 PHE G CA 1
ATOM 8545 C C . PHE F 6 172 ? 218.035 220.555 190.411 1.00 46.40 172 PHE G C 1
ATOM 8546 O O . PHE F 6 172 ? 219.266 220.472 190.383 1.00 46.40 172 PHE G O 1
ATOM 8554 N N . SER F 6 173 ? 217.333 221.279 189.550 1.00 49.70 173 SER G N 1
ATOM 8555 C CA . SER F 6 173 ? 217.957 221.986 188.442 1.00 49.70 173 SER G CA 1
ATOM 8556 C C . SER F 6 173 ? 217.851 223.486 188.666 1.00 49.70 173 SER G C 1
ATOM 8557 O O . SER F 6 173 ? 216.761 224.007 188.921 1.00 49.70 173 SER G O 1
ATOM 8560 N N . LEU F 6 174 ? 218.985 224.170 188.579 1.00 54.62 174 LEU G N 1
ATOM 8561 C CA . LEU F 6 174 ? 219.039 225.621 188.642 1.00 54.62 174 LEU G CA 1
ATOM 8562 C C . LEU F 6 174 ? 219.509 226.157 187.300 1.00 54.62 174 LEU G C 1
ATOM 8563 O O . LEU F 6 174 ? 220.448 225.623 186.701 1.00 54.62 174 LEU G O 1
ATOM 8568 N N . HIS F 6 175 ? 218.849 227.208 186.827 1.00 76.04 175 HIS G N 1
ATOM 8569 C CA . HIS F 6 175 ? 219.208 227.825 185.564 1.00 76.04 175 HIS G CA 1
ATOM 8570 C C . HIS F 6 175 ? 219.059 229.333 185.674 1.00 76.04 175 HIS G C 1
ATOM 8571 O O . HIS F 6 175 ? 218.215 229.841 186.417 1.00 76.04 175 HIS G O 1
ATOM 8578 N N . LEU F 6 176 ? 219.893 230.042 184.923 1.00 84.12 176 LEU G N 1
ATOM 8579 C CA . LEU F 6 176 ? 219.861 231.496 184.878 1.00 84.12 176 LEU G CA 1
ATOM 8580 C C . LEU F 6 176 ? 218.789 231.926 183.885 1.00 84.12 176 LEU G C 1
ATOM 8581 O O . LEU F 6 176 ? 218.823 231.528 182.715 1.00 84.12 176 LEU G O 1
ATOM 8586 N N . ASN F 6 177 ? 217.841 232.732 184.350 1.00 99.09 177 ASN G N 1
ATOM 8587 C CA . ASN F 6 177 ? 216.686 233.097 183.543 1.00 99.09 177 ASN G CA 1
ATOM 8588 C C . ASN F 6 177 ? 217.070 234.185 182.541 1.00 99.09 177 ASN G C 1
ATOM 8589 O O . ASN F 6 177 ? 218.239 234.555 182.398 1.00 99.09 177 ASN G O 1
ATOM 8594 N N . GLU F 6 178 ? 216.071 234.714 181.833 1.00 109.62 178 GLU G N 1
ATOM 8595 C CA . GLU F 6 178 ? 216.325 235.791 180.882 1.00 109.62 178 GLU G CA 1
ATOM 8596 C C . GLU F 6 178 ? 216.741 237.070 181.597 1.00 109.62 178 GLU G C 1
ATOM 8597 O O . GLU F 6 178 ? 217.511 237.871 181.055 1.00 109.62 178 GLU G O 1
ATOM 8603 N N . ALA F 6 179 ? 216.246 237.276 182.818 1.00 107.56 179 ALA G N 1
ATOM 8604 C CA . ALA F 6 179 ? 216.532 238.474 183.592 1.00 107.56 179 ALA G CA 1
ATOM 8605 C C . ALA F 6 179 ? 217.834 238.370 184.376 1.00 107.56 179 ALA G C 1
ATOM 8606 O O . ALA F 6 179 ? 218.015 239.103 185.355 1.00 107.56 179 ALA G O 1
ATOM 8608 N N . ARG F 6 180 ? 218.735 237.475 183.968 1.00 98.62 180 ARG G N 1
ATOM 8609 C CA . ARG F 6 180 ? 220.027 237.284 184.626 1.00 98.62 180 ARG G CA 1
ATOM 8610 C C . ARG F 6 180 ? 219.844 236.944 186.104 1.00 98.62 180 ARG G C 1
ATOM 8611 O O . ARG F 6 180 ? 220.553 237.448 186.977 1.00 98.62 180 ARG G O 1
ATOM 8619 N N . ASP F 6 181 ? 218.880 236.071 186.382 1.00 95.87 181 ASP G N 1
ATOM 8620 C CA . ASP F 6 181 ? 218.566 235.662 187.741 1.00 95.87 181 ASP G CA 1
ATOM 8621 C C . ASP F 6 181 ? 218.541 234.145 187.825 1.00 95.87 181 ASP G C 1
ATOM 8622 O O . ASP F 6 181 ? 218.028 233.472 186.926 1.00 95.87 181 ASP G O 1
ATOM 8627 N N . TYR F 6 182 ? 219.101 233.613 188.906 1.00 76.02 182 TYR G N 1
ATOM 8628 C CA . TYR F 6 182 ? 219.017 232.184 189.157 1.00 76.02 182 TYR G CA 1
ATOM 8629 C C . TYR F 6 182 ? 217.583 231.797 189.492 1.00 76.02 182 TYR G C 1
ATOM 8630 O O . TYR F 6 182 ? 216.805 232.601 190.011 1.00 76.02 182 TYR G O 1
ATOM 8639 N N . GLU F 6 183 ? 217.238 230.549 189.191 1.00 74.05 183 GLU G N 1
ATOM 8640 C CA . GLU F 6 183 ? 215.940 230.022 189.584 1.00 74.05 183 GLU G CA 1
ATOM 8641 C C . GLU F 6 183 ? 215.982 228.503 189.530 1.00 74.05 183 GLU G C 1
ATOM 8642 O O . GLU F 6 183 ? 216.593 227.921 188.630 1.00 74.05 183 GLU G O 1
ATOM 8648 N N . VAL F 6 184 ? 215.348 227.875 190.514 1.00 63.01 184 VAL G N 1
ATOM 8649 C CA . VAL F 6 184 ? 215.304 226.422 190.601 1.00 63.01 184 VAL G CA 1
ATOM 8650 C C . VAL F 6 184 ? 214.220 225.905 189.668 1.00 63.01 184 VAL G C 1
ATOM 8651 O O . VAL F 6 184 ? 213.152 226.514 189.531 1.00 63.01 184 VAL G O 1
ATOM 8655 N N . SER F 6 185 ? 214.490 224.775 189.017 1.00 58.46 185 SER G N 1
ATOM 8656 C CA . SER F 6 185 ? 213.569 224.211 188.040 1.00 58.46 185 SER G CA 1
ATOM 8657 C C . SER F 6 185 ? 212.660 223.142 188.635 1.00 58.46 185 SER G C 1
ATOM 8658 O O . SER F 6 185 ? 211.440 223.204 188.463 1.00 58.46 185 SER G O 1
ATOM 8661 N N . ASP F 6 186 ? 213.225 222.166 189.337 1.00 46.31 186 ASP G N 1
ATOM 8662 C CA . ASP F 6 186 ? 212.446 221.044 189.840 1.00 46.31 186 ASP G CA 1
ATOM 8663 C C . ASP F 6 186 ? 213.119 220.503 191.095 1.00 46.31 186 ASP G C 1
ATOM 8664 O O . ASP F 6 186 ? 214.013 221.135 191.665 1.00 46.31 186 ASP G O 1
ATOM 8669 N N . SER F 6 187 ? 212.688 219.321 191.519 1.00 43.81 187 SER G N 1
ATOM 8670 C CA . SER F 6 187 ? 213.234 218.663 192.698 1.00 43.81 187 SER G CA 1
ATOM 8671 C C . SER F 6 187 ? 213.025 217.162 192.538 1.00 43.81 187 SER G C 1
ATOM 8672 O O . SER F 6 187 ? 212.580 216.688 191.487 1.00 43.81 187 SER G O 1
ATOM 8675 N N . ALA F 6 188 ? 213.349 216.410 193.584 1.00 43.30 188 ALA G N 1
ATOM 8676 C CA . ALA F 6 188 ? 213.169 214.966 193.577 1.00 43.30 188 ALA G CA 1
ATOM 8677 C C . ALA F 6 188 ? 212.864 214.485 194.990 1.00 43.30 188 ALA G C 1
ATOM 8678 O O . ALA F 6 188 ? 213.778 214.367 195.816 1.00 43.30 188 ALA G O 1
ATOM 8680 N N . PRO F 6 189 ? 211.597 214.197 195.310 1.00 52.23 189 PRO G N 1
ATOM 8681 C CA . PRO F 6 189 ? 210.409 214.277 194.449 1.00 52.23 189 PRO G CA 1
ATOM 8682 C C . PRO F 6 189 ? 209.917 215.708 194.269 1.00 52.23 189 PRO G C 1
ATOM 8683 O O . PRO F 6 189 ? 210.652 216.661 194.512 1.00 52.23 189 PRO G O 1
ATOM 8687 N N . HIS F 6 190 ? 208.668 215.883 193.847 1.00 52.28 190 HIS G N 1
ATOM 8688 C CA . HIS F 6 190 ? 208.091 217.213 193.678 1.00 52.28 190 HIS G CA 1
ATOM 8689 C C . HIS F 6 190 ? 207.976 217.866 195.048 1.00 52.28 190 HIS G C 1
ATOM 8690 O O . HIS F 6 190 ? 207.094 217.530 195.841 1.00 52.28 190 HIS G O 1
ATOM 8697 N N . LEU F 6 191 ? 208.873 218.804 195.331 1.00 53.25 191 LEU G N 1
ATOM 8698 C CA . LEU F 6 191 ? 208.947 219.460 196.626 1.00 53.25 191 LEU G CA 1
ATOM 8699 C C . LEU F 6 191 ? 208.494 220.907 196.500 1.00 53.25 191 LEU G C 1
ATOM 8700 O O . LEU F 6 191 ? 208.823 221.588 195.524 1.00 53.25 191 LEU G O 1
ATOM 8705 N N . GLU F 6 192 ? 207.739 221.368 197.492 1.00 55.30 192 GLU G N 1
ATOM 8706 C CA . GLU F 6 192 ? 207.182 222.713 197.495 1.00 55.30 192 GLU G CA 1
ATOM 8707 C C . GLU F 6 192 ? 208.128 223.753 198.081 1.00 55.30 192 GLU G C 1
ATOM 8708 O O . GLU F 6 192 ? 207.773 224.936 198.123 1.00 55.30 192 GLU G O 1
ATOM 8714 N N . GLY F 6 193 ? 209.314 223.347 198.529 1.00 62.62 193 GLY G N 1
ATOM 8715 C CA . GLY F 6 193 ? 210.280 224.279 199.076 1.00 62.62 193 GLY G CA 1
ATOM 8716 C C . GLY F 6 193 ? 211.252 224.785 198.033 1.00 62.62 193 GLY G C 1
ATOM 8717 O O . GLY F 6 193 ? 212.452 224.915 198.293 1.00 62.62 193 GLY G O 1
ATOM 8718 N N . LEU F 6 194 ? 210.734 225.074 196.840 1.00 69.45 194 LEU G N 1
ATOM 8719 C CA . LEU F 6 194 ? 211.584 225.515 195.740 1.00 69.45 194 LEU G CA 1
ATOM 8720 C C . LEU F 6 194 ? 212.011 226.967 195.925 1.00 69.45 194 LEU G C 1
ATOM 8721 O O . LEU F 6 194 ? 213.207 227.274 195.994 1.00 69.45 194 LEU G O 1
ATOM 8726 N N . ALA F 6 195 ? 211.038 227.878 196.019 1.00 73.68 195 ALA G N 1
ATOM 8727 C CA . ALA F 6 195 ? 211.351 229.300 196.085 1.00 73.68 195 ALA G CA 1
ATOM 8728 C C . ALA F 6 195 ? 212.040 229.686 197.385 1.00 73.68 195 ALA G C 1
ATOM 8729 O O . ALA F 6 195 ? 212.990 230.492 197.359 1.00 73.68 195 ALA G O 1
ATOM 8731 N N . GLU F 6 196 ? 211.628 229.063 198.497 1.00 74.28 196 GLU G N 1
ATOM 8732 C CA . GLU F 6 196 ? 212.027 229.501 199.830 1.00 74.28 196 GLU G CA 1
ATOM 8733 C C . GLU F 6 196 ? 213.532 229.655 199.946 1.00 74.28 196 GLU G C 1
ATOM 8734 O O . GLU F 6 196 ? 214.017 230.405 200.799 1.00 74.28 196 GLU G O 1
ATOM 8740 N N . PHE F 6 197 ? 214.284 228.949 199.111 1.00 66.83 197 PHE G N 1
ATOM 8741 C CA . PHE F 6 197 ? 215.718 229.151 199.041 1.00 66.83 197 PHE G CA 1
ATOM 8742 C C . PHE F 6 197 ? 216.140 230.011 197.861 1.00 66.83 197 PHE G C 1
ATOM 8743 O O . PHE F 6 197 ? 217.214 230.616 197.914 1.00 66.83 197 PHE G O 1
ATOM 8751 N N . GLN F 6 198 ? 215.332 230.093 196.796 1.00 72.24 198 GLN G N 1
ATOM 8752 C CA . GLN F 6 198 ? 215.825 230.789 195.614 1.00 72.24 198 GLN G CA 1
ATOM 8753 C C . GLN F 6 198 ? 215.790 232.297 195.809 1.00 72.24 198 GLN G C 1
ATOM 8754 O O . GLN F 6 198 ? 216.692 232.992 195.340 1.00 72.24 198 GLN G O 1
ATOM 8760 N N . GLU F 6 199 ? 214.775 232.839 196.495 1.00 78.63 199 GLU G N 1
ATOM 8761 C CA . GLU F 6 199 ? 214.856 234.279 196.757 1.00 78.63 199 GLU G CA 1
ATOM 8762 C C . GLU F 6 199 ? 216.068 234.614 197.620 1.00 78.63 199 GLU G C 1
ATOM 8763 O O . GLU F 6 199 ? 216.764 235.608 197.368 1.00 78.63 199 GLU G O 1
ATOM 8769 N N . ASN F 6 200 ? 216.343 233.792 198.632 1.00 72.72 200 ASN G N 1
ATOM 8770 C CA . ASN F 6 200 ? 217.482 234.052 199.503 1.00 72.72 200 ASN G CA 1
ATOM 8771 C C . ASN F 6 200 ? 218.811 233.906 198.773 1.00 72.72 200 ASN G C 1
ATOM 8772 O O . ASN F 6 200 ? 219.747 234.660 199.053 1.00 72.72 200 ASN G O 1
ATOM 8777 N N . VAL F 6 201 ? 218.925 232.958 197.843 1.00 72.17 201 VAL G N 1
ATOM 8778 C CA . VAL F 6 201 ? 220.187 232.843 197.119 1.00 72.17 201 VAL G CA 1
ATOM 8779 C C . VAL F 6 201 ? 220.288 233.932 196.057 1.00 72.17 201 VAL G C 1
ATOM 8780 O O . VAL F 6 201 ? 221.392 234.345 195.683 1.00 72.17 201 VAL G O 1
ATOM 8784 N N . ARG F 6 202 ? 219.150 234.423 195.560 1.00 78.05 202 ARG G N 1
ATOM 8785 C CA . ARG F 6 202 ? 219.171 235.565 194.655 1.00 78.05 202 ARG G CA 1
ATOM 8786 C C . ARG F 6 202 ? 219.689 236.807 195.363 1.00 78.05 202 ARG G C 1
ATOM 8787 O O . ARG F 6 202 ? 220.501 237.557 194.809 1.00 78.05 202 ARG G O 1
ATOM 8795 N N . LYS F 6 203 ? 219.233 237.035 196.593 1.00 82.59 203 LYS G N 1
ATOM 8796 C CA . LYS F 6 203 ? 219.646 238.232 197.318 1.00 82.59 203 LYS G CA 1
ATOM 8797 C C . LYS F 6 203 ? 221.049 238.077 197.895 1.00 82.59 203 LYS G C 1
ATOM 8798 O O . LYS F 6 203 ? 221.960 238.843 197.563 1.00 82.59 203 LYS G O 1
ATOM 8804 N N . THR F 6 204 ? 221.238 237.083 198.765 1.00 73.05 204 THR G N 1
ATOM 8805 C CA . THR F 6 204 ? 222.509 236.919 199.459 1.00 73.05 204 THR G CA 1
ATOM 8806 C C . THR F 6 204 ? 223.619 236.464 198.522 1.00 73.05 204 THR G C 1
ATOM 8807 O O . THR F 6 204 ? 224.790 236.785 198.756 1.00 73.05 204 THR G O 1
ATOM 8811 N N . ASN F 6 205 ? 223.275 235.721 197.469 1.00 71.31 205 ASN G N 1
ATOM 8812 C CA . ASN F 6 205 ? 224.262 235.108 196.578 1.00 71.31 205 ASN G CA 1
ATOM 8813 C C . ASN F 6 205 ? 225.222 234.218 197.364 1.00 71.31 205 ASN G C 1
ATOM 8814 O O . ASN F 6 205 ? 226.437 234.242 197.160 1.00 71.31 205 ASN G O 1
ATOM 8819 N N . ASN F 6 206 ? 224.667 233.427 198.277 1.00 65.97 206 ASN G N 1
ATOM 8820 C CA . ASN F 6 206 ? 225.432 232.506 199.113 1.00 65.97 206 ASN G CA 1
ATOM 8821 C C . ASN F 6 206 ? 225.083 231.088 198.682 1.00 65.97 206 ASN G C 1
ATOM 8822 O O . ASN F 6 206 ? 224.072 230.528 199.115 1.00 65.97 206 ASN G O 1
ATOM 8827 N N . PHE F 6 207 ? 225.928 230.508 197.831 1.00 60.49 207 PHE G N 1
ATOM 8828 C CA . PHE F 6 207 ? 225.648 229.185 197.292 1.00 60.49 207 PHE G CA 1
ATOM 8829 C C . PHE F 6 207 ? 225.923 228.083 198.304 1.00 60.49 207 PHE G C 1
ATOM 8830 O O . PHE F 6 207 ? 225.226 227.062 198.305 1.00 60.49 207 PHE G O 1
ATOM 8838 N N . SER F 6 208 ? 226.929 228.265 199.161 1.00 50.88 208 SER G N 1
ATOM 8839 C CA . SER F 6 208 ? 227.260 227.241 200.147 1.00 50.88 208 SER G CA 1
ATOM 8840 C C . SER F 6 208 ? 226.108 227.022 201.118 1.00 50.88 208 SER G C 1
ATOM 8841 O O . SER F 6 208 ? 225.655 225.888 201.319 1.00 50.88 208 SER G O 1
ATOM 8844 N N . ALA F 6 209 ? 225.617 228.102 201.729 1.00 55.05 209 ALA G N 1
ATOM 8845 C CA . ALA F 6 209 ? 224.484 227.985 202.640 1.00 55.05 209 ALA G CA 1
ATOM 8846 C C . ALA F 6 209 ? 223.234 227.543 201.898 1.00 55.05 209 ALA G C 1
ATOM 8847 O O . ALA F 6 209 ? 222.417 226.786 202.435 1.00 55.05 209 ALA G O 1
ATOM 8849 N N . PHE F 6 210 ? 223.067 228.014 200.661 1.00 58.46 210 PHE G N 1
ATOM 8850 C CA . PHE F 6 210 ? 221.941 227.583 199.842 1.00 58.46 210 PHE G CA 1
ATOM 8851 C C . PHE F 6 210 ? 221.909 226.068 199.707 1.00 58.46 210 PHE G C 1
ATOM 8852 O O . PHE F 6 210 ? 220.888 225.427 199.979 1.00 58.46 210 PHE G O 1
ATOM 8860 N N . LEU F 6 211 ? 223.032 225.474 199.313 1.00 48.85 211 LEU G N 1
ATOM 8861 C CA . LEU F 6 211 ? 223.055 224.035 199.100 1.00 48.85 211 LEU G CA 1
ATOM 8862 C C . LEU F 6 211 ? 223.059 223.259 200.408 1.00 48.85 211 LEU G C 1
ATOM 8863 O O . LEU F 6 211 ? 222.554 222.134 200.449 1.00 48.85 211 LEU G O 1
ATOM 8868 N N . ALA F 6 212 ? 223.602 223.832 201.484 1.00 49.11 212 ALA G N 1
ATOM 8869 C CA . ALA F 6 212 ? 223.461 223.190 202.786 1.00 49.11 212 ALA G CA 1
ATOM 8870 C C . ALA F 6 212 ? 221.995 223.106 203.189 1.00 49.11 212 ALA G C 1
ATOM 8871 O O . ALA F 6 212 ? 221.526 222.060 203.654 1.00 49.11 212 ALA G O 1
ATOM 8873 N N . ASN F 6 213 ? 221.249 224.195 202.991 1.00 55.85 213 ASN G N 1
ATOM 8874 C CA . ASN F 6 213 ? 219.822 224.185 203.284 1.00 55.85 213 ASN G CA 1
ATOM 8875 C C . ASN F 6 213 ? 219.085 223.211 202.376 1.00 55.85 213 ASN G C 1
ATOM 8876 O O . ASN F 6 213 ? 218.145 222.535 202.809 1.00 55.85 213 ASN G O 1
ATOM 8881 N N . VAL F 6 214 ? 219.493 223.133 201.109 1.00 47.02 214 VAL G N 1
ATOM 8882 C CA . VAL F 6 214 ? 218.872 222.190 200.182 1.00 47.02 214 VAL G CA 1
ATOM 8883 C C . VAL F 6 214 ? 219.106 220.755 200.641 1.00 47.02 214 VAL G C 1
ATOM 8884 O O . VAL F 6 214 ? 218.194 219.919 200.608 1.00 47.02 214 VAL G O 1
ATOM 8888 N N . ARG F 6 215 ? 220.331 220.446 201.068 1.00 43.34 215 ARG G N 1
ATOM 8889 C CA . ARG F 6 215 ? 220.627 219.108 201.566 1.00 43.34 215 ARG G CA 1
ATOM 8890 C C . ARG F 6 215 ? 219.827 218.801 202.822 1.00 43.34 215 ARG G C 1
ATOM 8891 O O . ARG F 6 215 ? 219.347 217.677 203.002 1.00 43.34 215 ARG G O 1
ATOM 8899 N N . LYS F 6 216 ? 219.682 219.787 203.709 1.00 47.82 216 LYS G N 1
ATOM 8900 C CA . LYS F 6 216 ? 218.868 219.582 204.902 1.00 47.82 216 LYS G CA 1
ATOM 8901 C C . LYS F 6 216 ? 217.413 219.318 204.535 1.00 47.82 216 LYS G C 1
ATOM 8902 O O . LYS F 6 216 ? 216.760 218.451 205.130 1.00 47.82 216 LYS G O 1
ATOM 8908 N N . ALA F 6 217 ? 216.889 220.058 203.557 1.00 50.96 217 ALA G N 1
ATOM 8909 C CA . ALA F 6 217 ? 215.517 219.841 203.112 1.00 50.96 217 ALA G CA 1
ATOM 8910 C C . ALA F 6 217 ? 215.347 218.451 202.518 1.00 50.96 217 ALA G C 1
ATOM 8911 O O . ALA F 6 217 ? 214.346 217.774 202.778 1.00 50.96 217 ALA G O 1
ATOM 8913 N N . PHE F 6 218 ? 216.317 218.005 201.718 1.00 49.47 218 PHE G N 1
ATOM 8914 C CA . PHE F 6 218 ? 216.258 216.653 201.172 1.00 49.47 218 PHE G CA 1
ATOM 8915 C C . PHE F 6 218 ? 216.311 215.607 202.278 1.00 49.47 218 PHE G C 1
ATOM 8916 O O . PHE F 6 218 ? 215.575 214.615 202.236 1.00 49.47 218 PHE G O 1
ATOM 8924 N N . THR F 6 219 ? 217.175 215.813 203.274 1.00 50.46 219 THR G N 1
ATOM 8925 C CA . THR F 6 219 ? 217.267 214.872 204.385 1.00 50.46 219 THR G CA 1
ATOM 8926 C C . THR F 6 219 ? 215.946 214.785 205.136 1.00 50.46 219 THR G C 1
ATOM 8927 O O . THR F 6 219 ? 215.495 213.691 205.494 1.00 50.46 219 THR G O 1
ATOM 8931 N N . ALA F 6 220 ? 215.305 215.932 205.372 1.00 58.23 220 ALA G N 1
ATOM 8932 C CA . ALA F 6 220 ? 213.989 215.927 206.000 1.00 58.23 220 ALA G CA 1
ATOM 8933 C C . ALA F 6 220 ? 212.955 215.230 205.125 1.00 58.23 220 ALA G C 1
ATOM 8934 O O . ALA F 6 220 ? 212.079 214.527 205.642 1.00 58.23 220 ALA G O 1
ATOM 8936 N N . THR F 6 221 ? 213.041 215.416 203.807 1.00 56.12 221 THR G N 1
ATOM 8937 C CA . THR F 6 221 ? 212.110 214.758 202.895 1.00 56.12 221 THR G CA 1
ATOM 8938 C C . THR F 6 221 ? 212.281 213.243 202.934 1.00 56.12 221 THR G C 1
ATOM 8939 O O . THR F 6 221 ? 211.304 212.495 202.809 1.00 56.12 221 THR G O 1
ATOM 8943 N N . VAL F 6 222 ? 213.516 212.774 203.129 1.00 58.54 222 VAL G N 1
ATOM 8944 C CA . VAL F 6 222 ? 213.787 211.337 203.133 1.00 58.54 222 VAL G CA 1
ATOM 8945 C C . VAL F 6 222 ? 212.992 210.644 204.231 1.00 58.54 222 VAL G C 1
ATOM 8946 O O . VAL F 6 222 ? 212.379 209.592 204.013 1.00 58.54 222 VAL G O 1
ATOM 8950 N N . TYR F 6 223 ? 212.985 211.228 205.428 1.00 60.57 223 TYR G N 1
ATOM 8951 C CA . TYR F 6 223 ? 212.360 210.582 206.574 1.00 60.57 223 TYR G CA 1
ATOM 8952 C C . TYR F 6 223 ? 210.841 210.636 206.527 1.00 60.57 223 TYR G C 1
ATOM 8953 O O . TYR F 6 223 ? 210.192 210.028 207.385 1.00 60.57 223 TYR G O 1
ATOM 8962 N N . ASN F 6 224 ? 210.265 211.345 205.562 1.00 59.39 224 ASN G N 1
ATOM 8963 C CA . ASN F 6 224 ? 208.818 211.427 205.417 1.00 59.39 224 ASN G CA 1
ATOM 8964 C C . ASN F 6 224 ? 208.221 210.062 205.089 1.00 59.39 224 ASN G C 1
ATOM 8965 O O . ASN F 6 224 ? 207.841 209.307 205.984 1.00 59.39 224 ASN G O 1
ATOM 8970 N N . ARG G 7 2097 ? 254.662 271.621 156.415 1.00 268.36 2097 ARG K N 1
ATOM 8971 C CA . ARG G 7 2097 ? 254.955 272.617 157.439 1.00 268.36 2097 ARG K CA 1
ATOM 8972 C C . ARG G 7 2097 ? 253.827 272.689 158.463 1.00 268.36 2097 ARG K C 1
ATOM 8973 O O . ARG G 7 2097 ? 254.072 272.760 159.669 1.00 268.36 2097 ARG K O 1
ATOM 8981 N N . ASN G 7 2098 ? 252.585 272.673 157.971 1.00 268.08 2098 ASN K N 1
ATOM 8982 C CA . ASN G 7 2098 ? 251.434 272.676 158.867 1.00 268.08 2098 ASN K CA 1
ATOM 8983 C C . ASN G 7 2098 ? 251.403 271.417 159.724 1.00 268.08 2098 ASN K C 1
ATOM 8984 O O . ASN G 7 2098 ? 251.091 271.476 160.920 1.00 268.08 2098 ASN K O 1
ATOM 8989 N N . LEU G 7 2099 ? 251.721 270.265 159.127 1.00 267.29 2099 LEU K N 1
ATOM 8990 C CA . LEU G 7 2099 ? 251.772 269.022 159.890 1.00 267.29 2099 LEU K CA 1
ATOM 8991 C C . LEU G 7 2099 ? 252.846 269.082 160.968 1.00 267.29 2099 LEU K C 1
ATOM 8992 O O . LEU G 7 2099 ? 252.625 268.637 162.100 1.00 267.29 2099 LEU K O 1
ATOM 8997 N N . LEU G 7 2100 ? 254.018 269.627 160.634 1.00 267.95 2100 LEU K N 1
ATOM 8998 C CA . LEU G 7 2100 ? 255.084 269.760 161.622 1.00 267.95 2100 LEU K CA 1
ATOM 8999 C C . LEU G 7 2100 ? 254.675 270.694 162.755 1.00 267.95 2100 LEU K C 1
ATOM 9000 O O . LEU G 7 2100 ? 254.946 270.416 163.929 1.00 267.95 2100 LEU K O 1
ATOM 9005 N N . GLU G 7 2101 ? 254.026 271.813 162.420 1.00 267.84 2101 GLU K N 1
ATOM 9006 C CA . GLU G 7 2101 ? 253.570 272.740 163.451 1.00 267.84 2101 GLU K CA 1
ATOM 9007 C C . GLU G 7 2101 ? 252.532 272.090 164.358 1.00 267.84 2101 GLU K C 1
ATOM 9008 O O . GLU G 7 2101 ? 252.565 272.268 165.583 1.00 267.84 2101 GLU K O 1
ATOM 9014 N N . LEU G 7 2102 ? 251.604 271.327 163.776 1.00 266.38 2102 LEU K N 1
ATOM 9015 C CA . LEU G 7 2102 ? 250.602 270.639 164.583 1.00 266.38 2102 LEU K CA 1
ATOM 9016 C C . LEU G 7 2102 ? 251.242 269.579 165.471 1.00 266.38 2102 LEU K C 1
ATOM 9017 O O . LEU G 7 2102 ? 250.824 269.391 166.619 1.00 266.38 2102 LEU K O 1
ATOM 9022 N N . GLU G 7 2103 ? 252.256 268.876 164.961 1.00 265.36 2103 GLU K N 1
ATOM 9023 C CA . GLU G 7 2103 ? 252.965 267.898 165.780 1.00 265.36 2103 GLU K CA 1
ATOM 9024 C C . GLU G 7 2103 ? 253.690 268.571 166.940 1.00 265.36 2103 GLU K C 1
ATOM 9025 O O . GLU G 7 2103 ? 253.702 268.050 168.062 1.00 265.36 2103 GLU K O 1
ATOM 9031 N N . VAL G 7 2104 ? 254.307 269.727 166.686 1.00 263.37 2104 VAL K N 1
ATOM 9032 C CA . VAL G 7 2104 ? 254.975 270.468 167.754 1.00 263.37 2104 VAL K CA 1
ATOM 9033 C C . VAL G 7 2104 ? 253.965 270.916 168.803 1.00 263.37 2104 VAL K C 1
ATOM 9034 O O . VAL G 7 2104 ? 254.219 270.830 170.012 1.00 263.37 2104 VAL K O 1
ATOM 9038 N N . GLN G 7 2105 ? 252.804 271.404 168.358 1.00 262.13 2105 GLN K N 1
ATOM 9039 C CA . GLN G 7 2105 ? 251.759 271.809 169.294 1.00 262.13 2105 GLN K CA 1
ATOM 9040 C C . GLN G 7 2105 ? 251.269 270.624 170.119 1.00 262.13 2105 GLN K C 1
ATOM 9041 O O . GLN G 7 2105 ? 251.027 270.753 171.324 1.00 262.13 2105 GLN K O 1
ATOM 9047 N N . LYS G 7 2106 ? 251.113 269.461 169.481 1.00 260.15 2106 LYS K N 1
ATOM 9048 C CA . LYS G 7 2106 ? 250.702 268.260 170.200 1.00 260.15 2106 LYS K CA 1
ATOM 9049 C C . LYS G 7 2106 ? 251.740 267.852 171.239 1.00 260.15 2106 LYS K C 1
ATOM 9050 O O . LYS G 7 2106 ? 251.390 267.462 172.359 1.00 260.15 2106 LYS K O 1
ATOM 9056 N N . GLU G 7 2107 ? 253.024 267.927 170.881 1.00 257.38 2107 GLU K N 1
ATOM 9057 C CA . GLU G 7 2107 ? 254.080 267.604 171.836 1.00 257.38 2107 GLU K CA 1
ATOM 9058 C C . GLU G 7 2107 ? 254.071 268.570 173.014 1.00 257.38 2107 GLU K C 1
ATOM 9059 O O . GLU G 7 2107 ? 254.250 268.159 174.168 1.00 257.38 2107 GLU K O 1
ATOM 9065 N N . GLN G 7 2108 ? 253.868 269.861 172.743 1.00 257.05 2108 GLN K N 1
ATOM 9066 C CA . GLN G 7 2108 ? 253.787 270.841 173.823 1.00 257.05 2108 GLN K CA 1
ATOM 9067 C C . GLN G 7 2108 ? 252.592 270.565 174.728 1.00 257.05 2108 GLN K C 1
ATOM 9068 O O . GLN G 7 2108 ? 252.693 270.676 175.957 1.00 257.05 2108 GLN K O 1
ATOM 9074 N N . THR G 7 2109 ? 251.450 270.206 174.137 1.00 256.80 2109 THR K N 1
ATOM 9075 C CA . THR G 7 2109 ? 250.274 269.871 174.933 1.00 256.80 2109 THR K CA 1
ATOM 9076 C C . THR G 7 2109 ? 250.530 268.647 175.804 1.00 256.80 2109 THR K C 1
ATOM 9077 O O . THR G 7 2109 ? 250.132 268.614 176.973 1.00 256.80 2109 THR K O 1
ATOM 9081 N N . LEU G 7 2110 ? 251.192 267.630 175.249 1.00 256.13 2110 LEU K N 1
ATOM 9082 C CA . LEU G 7 2110 ? 251.518 266.440 176.031 1.00 256.13 2110 LEU K CA 1
ATOM 9083 C C . LEU G 7 2110 ? 252.469 266.774 177.176 1.00 256.13 2110 LEU K C 1
ATOM 9084 O O . LEU G 7 2110 ? 252.326 266.249 178.288 1.00 256.13 2110 LEU K O 1
ATOM 9089 N N . ALA G 7 2111 ? 253.455 267.637 176.917 1.00 255.44 2111 ALA K N 1
ATOM 9090 C CA . ALA G 7 2111 ? 254.367 268.057 177.976 1.00 255.44 2111 ALA K CA 1
ATOM 9091 C C . ALA G 7 2111 ? 253.625 268.799 179.080 1.00 255.44 2111 ALA K C 1
ATOM 9092 O O . ALA G 7 2111 ? 253.885 268.583 180.270 1.00 255.44 2111 ALA K O 1
ATOM 9094 N N . GLN G 7 2112 ? 252.694 269.680 178.703 1.00 257.30 2112 GLN K N 1
ATOM 9095 C CA . GLN G 7 2112 ? 251.885 270.375 179.700 1.00 257.30 2112 GLN K CA 1
ATOM 9096 C C . GLN G 7 2112 ? 251.038 269.395 180.501 1.00 257.30 2112 GLN K C 1
ATOM 9097 O O . GLN G 7 2112 ? 250.877 269.548 181.720 1.00 257.30 2112 GLN K O 1
ATOM 9103 N N . ILE G 7 2113 ? 250.480 268.385 179.829 1.00 258.67 2113 ILE K N 1
ATOM 9104 C CA . ILE G 7 2113 ? 249.679 267.377 180.517 1.00 258.67 2113 ILE K CA 1
ATOM 9105 C C . ILE G 7 2113 ? 250.524 266.638 181.544 1.00 258.67 2113 ILE K C 1
ATOM 9106 O O . ILE G 7 2113 ? 250.106 266.443 182.692 1.00 258.67 2113 ILE K O 1
ATOM 9111 N N . ASP G 7 2114 ? 251.731 266.227 181.150 1.00 258.94 2114 ASP K N 1
ATOM 9112 C CA . ASP G 7 2114 ? 252.616 265.535 182.082 1.00 258.94 2114 ASP K CA 1
ATOM 9113 C C . ASP G 7 2114 ? 252.998 266.433 183.253 1.00 258.94 2114 ASP K C 1
ATOM 9114 O O . ASP G 7 2114 ? 253.030 265.983 184.405 1.00 258.94 2114 ASP K O 1
ATOM 9119 N N . PHE G 7 2115 ? 253.285 267.708 182.977 1.00 259.64 2115 PHE K N 1
ATOM 9120 C CA . PHE G 7 2115 ? 253.657 268.631 184.045 1.00 259.64 2115 PHE K CA 1
ATOM 9121 C C . PHE G 7 2115 ? 252.526 268.809 185.051 1.00 259.64 2115 PHE K C 1
ATOM 9122 O O . PHE G 7 2115 ? 252.753 268.767 186.267 1.00 259.64 2115 PHE K O 1
ATOM 9130 N N . MET G 7 2116 ? 251.299 269.006 184.567 1.00 259.77 2116 MET K N 1
ATOM 9131 C CA . MET G 7 2116 ? 250.191 269.226 185.491 1.00 259.77 2116 MET K CA 1
ATOM 9132 C C . MET G 7 2116 ? 249.811 267.942 186.219 1.00 259.77 2116 MET K C 1
ATOM 9133 O O . MET G 7 2116 ? 249.363 267.986 187.368 1.00 259.77 2116 MET K O 1
ATOM 9138 N N . GLN G 7 2117 ? 250.005 266.784 185.582 1.00 261.25 2117 GLN K N 1
ATOM 9139 C CA . GLN G 7 2117 ? 249.797 265.522 186.288 1.00 261.25 2117 GLN K CA 1
ATOM 9140 C C . GLN G 7 2117 ? 250.821 265.338 187.404 1.00 261.25 2117 GLN K C 1
ATOM 9141 O O . GLN G 7 2117 ? 250.486 264.864 188.498 1.00 261.25 2117 GLN K O 1
ATOM 9147 N N . LYS G 7 2118 ? 252.079 265.708 187.147 1.00 260.01 2118 LYS K N 1
ATOM 9148 C CA . LYS G 7 2118 ? 253.096 265.650 188.194 1.00 260.01 2118 LYS K CA 1
ATOM 9149 C C . LYS G 7 2118 ? 252.769 266.613 189.329 1.00 260.01 2118 LYS K C 1
ATOM 9150 O O . LYS G 7 2118 ? 252.948 266.284 190.510 1.00 260.01 2118 LYS K O 1
ATOM 9156 N N . GLN G 7 2119 ? 252.292 267.812 188.987 1.00 259.08 2119 GLN K N 1
ATOM 9157 C CA . GLN G 7 2119 ? 251.854 268.756 190.011 1.00 259.08 2119 GLN K CA 1
ATOM 9158 C C . GLN G 7 2119 ? 250.702 268.180 190.824 1.00 259.08 2119 GLN K C 1
ATOM 9159 O O . GLN G 7 2119 ? 250.640 268.360 192.046 1.00 259.08 2119 GLN K O 1
ATOM 9165 N N . ARG G 7 2120 ? 249.777 267.487 190.156 1.00 256.89 2120 ARG K N 1
ATOM 9166 C CA . ARG G 7 2120 ? 248.676 266.829 190.850 1.00 256.89 2120 ARG K CA 1
ATOM 9167 C C . ARG G 7 2120 ? 249.190 265.800 191.842 1.00 256.89 2120 ARG K C 1
ATOM 9168 O O . ARG G 7 2120 ? 248.710 265.722 192.979 1.00 256.89 2120 ARG K O 1
ATOM 9176 N N . ASN G 7 2121 ? 250.146 264.976 191.409 1.00 255.60 2121 ASN K N 1
ATOM 9177 C CA . ASN G 7 2121 ? 250.693 263.949 192.287 1.00 255.60 2121 ASN K CA 1
ATOM 9178 C C . ASN G 7 2121 ? 251.380 264.574 193.493 1.00 255.60 2121 ASN K C 1
ATOM 9179 O O . ASN G 7 2121 ? 251.219 264.101 194.625 1.00 255.60 2121 ASN K O 1
ATOM 9184 N N . ARG G 7 2122 ? 252.142 265.647 193.270 1.00 249.27 2122 ARG K N 1
ATOM 9185 C CA . ARG G 7 2122 ? 252.794 266.330 194.383 1.00 249.27 2122 ARG K CA 1
ATOM 9186 C C . ARG G 7 2122 ? 251.771 266.915 195.350 1.00 249.27 2122 ARG K C 1
ATOM 9187 O O . ARG G 7 2122 ? 251.933 266.817 196.574 1.00 249.27 2122 ARG K O 1
ATOM 9195 N N . THR G 7 2123 ? 250.708 267.526 194.820 1.00 244.05 2123 THR K N 1
ATOM 9196 C CA . THR G 7 2123 ? 249.667 268.089 195.676 1.00 244.05 2123 THR K CA 1
ATOM 9197 C C . THR G 7 2123 ? 248.986 267.005 196.500 1.00 244.05 2123 THR K C 1
ATOM 9198 O O . THR G 7 2123 ? 248.739 267.184 197.700 1.00 244.05 2123 THR K O 1
ATOM 9202 N N . GLU G 7 2124 ? 248.680 265.869 195.873 1.00 242.44 2124 GLU K N 1
ATOM 9203 C CA . GLU G 7 2124 ? 248.023 264.781 196.587 1.00 242.44 2124 GLU K CA 1
ATOM 9204 C C . GLU G 7 2124 ? 248.936 264.191 197.654 1.00 242.44 2124 GLU K C 1
ATOM 9205 O O . GLU G 7 2124 ? 248.473 263.812 198.736 1.00 242.44 2124 GLU K O 1
ATOM 9211 N N . GLU G 7 2125 ? 250.235 264.093 197.364 1.00 240.10 2125 GLU K N 1
ATOM 9212 C CA . GLU G 7 2125 ? 251.180 263.632 198.376 1.00 240.10 2125 GLU K CA 1
ATOM 9213 C C . GLU G 7 2125 ? 251.246 264.602 199.549 1.00 240.10 2125 GLU K C 1
ATOM 9214 O O . GLU G 7 2125 ? 251.295 264.183 200.713 1.00 240.10 2125 GLU K O 1
ATOM 9220 N N . LEU G 7 2126 ? 251.256 265.905 199.259 1.00 230.69 2126 LEU K N 1
ATOM 9221 C CA . LEU G 7 2126 ? 251.267 266.901 200.325 1.00 230.69 2126 LEU K CA 1
ATOM 9222 C C . LEU G 7 2126 ? 250.000 266.820 201.166 1.00 230.69 2126 LEU K C 1
ATOM 9223 O O . LEU G 7 2126 ? 250.031 267.064 202.378 1.00 230.69 2126 LEU K O 1
ATOM 9228 N N . LEU G 7 2127 ? 248.869 266.504 200.534 1.00 218.38 2127 LEU K N 1
ATOM 9229 C CA . LEU G 7 2127 ? 247.647 266.259 201.291 1.00 218.38 2127 LEU K CA 1
ATOM 9230 C C . LEU G 7 2127 ? 247.790 265.036 202.190 1.00 218.38 2127 LEU K C 1
ATOM 9231 O O . LEU G 7 2127 ? 247.490 265.097 203.389 1.00 218.38 2127 LEU K O 1
ATOM 9236 N N . ASP G 7 2128 ? 248.247 263.916 201.623 1.00 222.50 2128 ASP K N 1
ATOM 9237 C CA . ASP G 7 2128 ? 248.350 262.679 202.390 1.00 222.50 2128 ASP K CA 1
ATOM 9238 C C . ASP G 7 2128 ? 249.310 262.827 203.563 1.00 222.50 2128 ASP K C 1
ATOM 9239 O O . ASP G 7 2128 ? 249.129 262.176 204.599 1.00 222.50 2128 ASP K O 1
ATOM 9244 N N . GLN G 7 2129 ? 250.329 263.676 203.422 1.00 218.03 2129 GLN K N 1
ATOM 9245 C CA . GLN G 7 2129 ? 251.193 263.982 204.556 1.00 218.03 2129 GLN K CA 1
ATOM 9246 C C . GLN G 7 2129 ? 250.449 264.764 205.633 1.00 218.03 2129 GLN K C 1
ATOM 9247 O O . GLN G 7 2129 ? 250.685 264.550 206.828 1.00 218.03 2129 GLN K O 1
ATOM 9253 N N . LEU G 7 2130 ? 249.551 265.664 205.235 1.00 192.77 2130 LEU K N 1
ATOM 9254 C CA . LEU G 7 2130 ? 248.912 266.604 206.148 1.00 192.77 2130 LEU K CA 1
ATOM 9255 C C . LEU G 7 2130 ? 247.454 266.265 206.451 1.00 192.77 2130 LEU K C 1
ATOM 9256 O O . LEU G 7 2130 ? 246.685 267.161 206.810 1.00 192.77 2130 LEU K O 1
ATOM 9261 N N . SER G 7 2131 ? 247.050 265.005 206.299 1.00 172.85 2131 SER K N 1
ATOM 9262 C CA . SER G 7 2131 ? 245.690 264.574 206.621 1.00 172.85 2131 SER K CA 1
ATOM 9263 C C . SER G 7 2131 ? 245.612 263.921 207.997 1.00 172.85 2131 SER K C 1
ATOM 9264 O O . SER G 7 2131 ? 244.832 262.987 208.208 1.00 172.85 2131 SER K O 1
ATOM 9267 N N . LEU G 7 2132 ? 246.407 264.401 208.954 1.00 143.39 2132 LEU K N 1
ATOM 9268 C CA . LEU G 7 2132 ? 246.513 263.752 210.256 1.00 143.39 2132 LEU K CA 1
ATOM 9269 C C . LEU G 7 2132 ? 246.155 264.697 211.398 1.00 143.39 2132 LEU K C 1
ATOM 9270 O O . LEU G 7 2132 ? 246.861 264.747 212.410 1.00 143.39 2132 LEU K O 1
ATOM 9275 N N . SER G 7 2133 ? 245.068 265.447 211.250 1.00 97.58 2133 SER K N 1
ATOM 9276 C CA . SER G 7 2133 ? 244.616 266.366 212.281 1.00 97.58 2133 SER K CA 1
ATOM 9277 C C . SER G 7 2133 ? 243.566 265.693 213.162 1.00 97.58 2133 SER K C 1
ATOM 9278 O O . SER G 7 2133 ? 243.084 264.594 212.879 1.00 97.58 2133 SER K O 1
ATOM 9281 N N . GLU G 7 2134 ? 243.204 266.375 214.251 1.00 66.80 2134 GLU K N 1
ATOM 9282 C CA . GLU G 7 2134 ? 242.197 265.849 215.166 1.00 66.80 2134 GLU K CA 1
ATOM 9283 C C . GLU G 7 2134 ? 240.801 265.902 214.559 1.00 66.80 2134 GLU K C 1
ATOM 9284 O O . GLU G 7 2134 ? 240.003 264.976 214.745 1.00 66.80 2134 GLU K O 1
ATOM 9290 N N . TRP G 7 2135 ? 240.494 266.966 213.830 1.00 70.64 2135 TRP K N 1
ATOM 9291 C CA . TRP G 7 2135 ? 239.172 267.180 213.265 1.00 70.64 2135 TRP K CA 1
ATOM 9292 C C . TRP G 7 2135 ? 239.117 266.713 211.817 1.00 70.64 2135 TRP K C 1
ATOM 9293 O O . TRP G 7 2135 ? 240.135 266.642 211.124 1.00 70.64 2135 TRP K O 1
ATOM 9304 N N . ASP G 7 2136 ? 237.909 266.376 211.375 1.00 71.84 2136 ASP K N 1
ATOM 9305 C CA . ASP G 7 2136 ? 237.647 265.957 210.006 1.00 71.84 2136 ASP K CA 1
ATOM 9306 C C . ASP G 7 2136 ? 236.626 266.904 209.398 1.00 71.84 2136 ASP K C 1
ATOM 9307 O O . ASP G 7 2136 ? 235.596 267.188 210.017 1.00 71.84 2136 ASP K O 1
ATOM 9312 N N . VAL G 7 2137 ? 236.912 267.392 208.197 1.00 72.04 2137 VAL K N 1
ATOM 9313 C CA . VAL G 7 2137 ? 236.046 268.354 207.523 1.00 72.04 2137 VAL K CA 1
ATOM 9314 C C . VAL G 7 2137 ? 235.284 267.568 206.462 1.00 72.04 2137 VAL K C 1
ATOM 9315 O O . VAL G 7 2137 ? 235.753 267.381 205.339 1.00 72.04 2137 VAL K O 1
ATOM 9319 N N . VAL G 7 2138 ? 234.093 267.096 206.823 1.00 76.44 2138 VAL K N 1
ATOM 9320 C CA . VAL G 7 2138 ? 233.286 266.335 205.875 1.00 76.44 2138 VAL K CA 1
ATOM 9321 C C . VAL G 7 2138 ? 232.757 267.244 204.771 1.00 76.44 2138 VAL K C 1
ATOM 9322 O O . VAL G 7 2138 ? 232.804 266.899 203.585 1.00 76.44 2138 VAL K O 1
ATOM 9326 N N . GLU G 7 2139 ? 232.256 268.421 205.142 1.00 71.88 2139 GLU K N 1
ATOM 9327 C CA . GLU G 7 2139 ? 231.602 269.307 204.191 1.00 71.88 2139 GLU K CA 1
ATOM 9328 C C . GLU G 7 2139 ? 231.992 270.754 204.449 1.00 71.88 2139 GLU K C 1
ATOM 9329 O O . GLU G 7 2139 ? 232.113 271.181 205.601 1.00 71.88 2139 GLU K O 1
ATOM 9335 N N . TRP G 7 2140 ? 232.193 271.496 203.363 1.00 78.64 2140 TRP K N 1
ATOM 9336 C CA . TRP G 7 2140 ? 232.308 272.943 203.399 1.00 78.64 2140 TRP K CA 1
ATOM 9337 C C . TRP G 7 2140 ? 231.362 273.488 202.343 1.00 78.64 2140 TRP K C 1
ATOM 9338 O O . TRP G 7 2140 ? 231.044 272.804 201.370 1.00 78.64 2140 TRP K O 1
ATOM 9349 N N . SER G 7 2141 ? 230.909 274.718 202.532 1.00 76.72 2141 SER K N 1
ATOM 9350 C CA . SER G 7 2141 ? 230.164 275.393 201.486 1.00 76.72 2141 SER K CA 1
ATOM 9351 C C . SER G 7 2141 ? 230.454 276.884 201.591 1.00 76.72 2141 SER K C 1
ATOM 9352 O O . SER G 7 2141 ? 231.108 277.344 202.533 1.00 76.72 2141 SER K O 1
ATOM 9355 N N . ASP G 7 2142 ? 229.953 277.645 200.620 1.00 75.69 2142 ASP K N 1
ATOM 9356 C CA . ASP G 7 2142 ? 230.078 279.091 200.688 1.00 75.69 2142 ASP K CA 1
ATOM 9357 C C . ASP G 7 2142 ? 229.276 279.668 201.842 1.00 75.69 2142 ASP K C 1
ATOM 9358 O O . ASP G 7 2142 ? 229.523 280.807 202.246 1.00 75.69 2142 ASP K O 1
ATOM 9363 N N . ASP G 7 2143 ? 228.334 278.903 202.384 1.00 64.87 2143 ASP K N 1
ATOM 9364 C CA . ASP G 7 2143 ? 227.504 279.339 203.493 1.00 64.87 2143 ASP K CA 1
ATOM 9365 C C . ASP G 7 2143 ? 227.691 278.514 204.757 1.00 64.87 2143 ASP K C 1
ATOM 9366 O O . ASP G 7 2143 ? 227.593 279.068 205.854 1.00 64.87 2143 ASP K O 1
ATOM 9371 N N . GLN G 7 2144 ? 227.961 277.215 204.640 1.00 54.97 2144 GLN K N 1
ATOM 9372 C CA . GLN G 7 2144 ? 228.032 276.341 205.801 1.00 54.97 2144 GLN K CA 1
ATOM 9373 C C . GLN G 7 2144 ? 229.254 275.439 205.728 1.00 54.97 2144 GLN K C 1
ATOM 9374 O O . GLN G 7 2144 ? 229.637 274.979 204.649 1.00 54.97 2144 GLN K O 1
ATOM 9380 N N . ALA G 7 2145 ? 229.856 275.189 206.888 1.00 45.21 2145 ALA K N 1
ATOM 9381 C CA . ALA G 7 2145 ? 230.956 274.250 207.034 1.00 45.21 2145 ALA K CA 1
ATOM 9382 C C . ALA G 7 2145 ? 230.604 273.224 208.102 1.00 45.21 2145 ALA K C 1
ATOM 9383 O O . ALA G 7 2145 ? 229.929 273.538 209.087 1.00 45.21 2145 ALA K O 1
ATOM 9385 N N . VAL G 7 2146 ? 231.068 271.993 207.904 1.00 47.30 2146 VAL K N 1
ATOM 9386 C CA . VAL G 7 2146 ? 230.747 270.889 208.801 1.00 47.30 2146 VAL K CA 1
ATOM 9387 C C . VAL G 7 2146 ? 232.036 270.197 209.217 1.00 47.30 2146 VAL K C 1
ATOM 9388 O O . VAL G 7 2146 ? 232.841 269.804 208.366 1.00 47.30 2146 VAL K O 1
ATOM 9392 N N . PHE G 7 2147 ? 232.230 270.051 210.523 1.00 44.90 2147 PHE K N 1
ATOM 9393 C CA . PHE G 7 2147 ? 233.342 269.301 211.083 1.00 44.90 2147 PHE K CA 1
ATOM 9394 C C . PHE G 7 2147 ? 232.813 268.144 211.916 1.00 44.90 2147 PHE K C 1
ATOM 9395 O O . PHE G 7 2147 ? 231.813 268.273 212.627 1.00 44.90 2147 PHE K O 1
ATOM 9403 N N . THR G 7 2148 ? 233.501 267.009 211.828 1.00 46.99 2148 THR K N 1
ATOM 9404 C CA . THR G 7 2148 ? 233.152 265.830 212.608 1.00 46.99 2148 THR K CA 1
ATOM 9405 C C . THR G 7 2148 ? 234.322 265.482 213.509 1.00 46.99 2148 THR K C 1
ATOM 9406 O O . THR G 7 2148 ? 235.423 265.202 213.025 1.00 46.99 2148 THR K O 1
ATOM 9410 N N . PHE G 7 2149 ? 234.081 265.500 214.809 1.00 36.72 2149 PHE K N 1
ATOM 9411 C CA . PHE G 7 2149 ? 235.077 265.136 215.796 1.00 36.72 2149 PHE K CA 1
ATOM 9412 C C . PHE G 7 2149 ? 234.957 263.649 216.107 1.00 36.72 2149 PHE K C 1
ATOM 9413 O O . PHE G 7 2149 ? 234.277 262.903 215.396 1.00 36.72 2149 PHE K O 1
ATOM 9421 N N . VAL G 7 2150 ? 235.599 263.223 217.196 1.00 35.90 2150 VAL K N 1
ATOM 9422 C CA . VAL G 7 2150 ? 236.155 261.880 217.341 1.00 35.90 2150 VAL K CA 1
ATOM 9423 C C . VAL G 7 2150 ? 235.236 260.801 216.787 1.00 35.90 2150 VAL K C 1
ATOM 9424 O O . VAL G 7 2150 ? 234.069 260.685 217.180 1.00 35.90 2150 VAL K O 1
ATOM 9428 N N . TYR G 7 2151 ? 235.778 260.014 215.856 1.00 48.75 2151 TYR K N 1
ATOM 9429 C CA . TYR G 7 2151 ? 235.085 258.882 215.246 1.00 48.75 2151 TYR K CA 1
ATOM 9430 C C . TYR G 7 2151 ? 233.660 259.248 214.836 1.00 48.75 2151 TYR K C 1
ATOM 9431 O O . TYR G 7 2151 ? 232.716 258.475 215.012 1.00 48.75 2151 TYR K O 1
ATOM 9440 N N . ASP G 7 2152 ? 233.514 260.458 214.293 1.00 47.35 2152 ASP K N 1
ATOM 9441 C CA . ASP G 7 2152 ? 232.288 260.938 213.659 1.00 47.35 2152 ASP K CA 1
ATOM 9442 C C . ASP G 7 2152 ? 231.100 260.974 214.612 1.00 47.35 2152 ASP K C 1
ATOM 9443 O O . ASP G 7 2152 ? 229.947 260.941 214.170 1.00 47.35 2152 ASP K O 1
ATOM 9448 N N . THR G 7 2153 ? 231.348 261.044 215.917 1.00 38.19 2153 THR K N 1
ATOM 9449 C CA . THR G 7 2153 ? 230.270 261.094 216.893 1.00 38.19 2153 THR K CA 1
ATOM 9450 C C . THR G 7 2153 ? 229.900 262.509 217.308 1.00 38.19 2153 THR K C 1
ATOM 9451 O O . THR G 7 2153 ? 228.885 262.692 217.988 1.00 38.19 2153 THR K O 1
ATOM 9455 N N . ILE G 7 2154 ? 230.686 263.506 216.919 1.00 34.53 2154 ILE K N 1
ATOM 9456 C CA . ILE G 7 2154 ? 230.422 264.895 217.264 1.00 34.53 2154 ILE K CA 1
ATOM 9457 C C . ILE G 7 2154 ? 230.443 265.713 215.986 1.00 34.53 2154 ILE K C 1
ATOM 9458 O O . ILE G 7 2154 ? 231.393 265.621 215.201 1.00 34.53 2154 ILE K O 1
ATOM 9463 N N . GLN G 7 2155 ? 229.404 266.517 215.781 1.00 37.65 2155 GLN K N 1
ATOM 9464 C CA . GLN G 7 2155 ? 229.261 267.323 214.578 1.00 37.65 2155 GLN K CA 1
ATOM 9465 C C . GLN G 7 2155 ? 229.436 268.789 214.936 1.00 37.65 2155 GLN K C 1
ATOM 9466 O O . GLN G 7 2155 ? 228.750 269.302 215.827 1.00 37.65 2155 GLN K O 1
ATOM 9472 N N . LEU G 7 2156 ? 230.348 269.457 214.242 1.00 34.58 2156 LEU K N 1
ATOM 9473 C CA . LEU G 7 2156 ? 230.528 270.898 214.349 1.00 34.58 2156 LEU K CA 1
ATOM 9474 C C . LEU G 7 2156 ? 230.061 271.527 213.045 1.00 34.58 2156 LEU K C 1
ATOM 9475 O O . LEU G 7 2156 ? 230.700 271.354 212.002 1.00 34.58 2156 LEU K O 1
ATOM 9480 N N . THR G 7 2157 ? 228.951 272.252 213.105 1.00 38.25 2157 THR K N 1
ATOM 9481 C CA . THR G 7 2157 ? 228.371 272.904 211.939 1.00 38.25 2157 THR K CA 1
ATOM 9482 C C . THR G 7 2157 ? 228.600 274.404 212.059 1.00 38.25 2157 THR K C 1
ATOM 9483 O O . THR G 7 2157 ? 228.066 275.050 212.968 1.00 38.25 2157 THR K O 1
ATOM 9487 N N . ILE G 7 2158 ? 229.394 274.948 211.153 1.00 37.09 2158 ILE K N 1
ATOM 9488 C CA . ILE G 7 2158 ? 229.628 276.383 211.079 1.00 37.09 2158 ILE K CA 1
ATOM 9489 C C . ILE G 7 2158 ? 228.742 276.963 209.991 1.00 37.09 2158 ILE K C 1
ATOM 9490 O O . ILE G 7 2158 ? 228.723 276.469 208.859 1.00 37.09 2158 ILE K O 1
ATOM 9495 N N . THR G 7 2159 ? 228.003 278.015 210.329 1.00 41.18 2159 THR K N 1
ATOM 9496 C CA . THR G 7 2159 ? 227.126 278.690 209.382 1.00 41.18 2159 THR K CA 1
ATOM 9497 C C . THR G 7 2159 ? 227.632 280.112 209.197 1.00 41.18 2159 THR K C 1
ATOM 9498 O O . THR G 7 2159 ? 227.766 280.859 210.171 1.00 41.18 2159 THR K O 1
ATOM 9502 N N . PHE G 7 2160 ? 227.919 280.476 207.953 1.00 48.89 2160 PHE K N 1
ATOM 9503 C CA . PHE G 7 2160 ? 228.506 281.768 207.644 1.00 48.89 2160 PHE K CA 1
ATOM 9504 C C . PHE G 7 2160 ? 227.436 282.770 207.231 1.00 48.89 2160 PHE K C 1
ATOM 9505 O O . PHE G 7 2160 ? 226.276 282.428 206.994 1.00 48.89 2160 PHE K O 1
ATOM 9513 N N . GLU G 7 2161 ? 227.842 284.032 207.158 1.00 66.18 2161 GLU K N 1
ATOM 9514 C CA . GLU G 7 2161 ? 226.988 285.069 206.606 1.00 66.18 2161 GLU K CA 1
ATOM 9515 C C . GLU G 7 2161 ? 226.912 284.910 205.093 1.00 66.18 2161 GLU K C 1
ATOM 9516 O O . GLU G 7 2161 ? 227.881 284.494 204.452 1.00 66.18 2161 GLU K O 1
ATOM 9522 N N . GLU G 7 2162 ? 225.748 285.224 204.529 1.00 91.00 2162 GLU K N 1
ATOM 9523 C CA . GLU G 7 2162 ? 225.566 285.128 203.087 1.00 91.00 2162 GLU K CA 1
ATOM 9524 C C . GLU G 7 2162 ? 226.568 286.019 202.364 1.00 91.00 2162 GLU K C 1
ATOM 9525 O O . GLU G 7 2162 ? 226.785 287.172 202.749 1.00 91.00 2162 GLU K O 1
ATOM 9531 N N . SER G 7 2163 ? 227.186 285.474 201.320 1.00 118.27 2163 SER K N 1
ATOM 9532 C CA . SER G 7 2163 ? 228.155 286.234 200.545 1.00 118.27 2163 SER K CA 1
ATOM 9533 C C . SER G 7 2163 ? 227.481 287.418 199.865 1.00 118.27 2163 SER K C 1
ATOM 9534 O O . SER G 7 2163 ? 226.369 287.306 199.342 1.00 118.27 2163 SER K O 1
ATOM 9537 N N . VAL G 7 2164 ? 228.163 288.564 199.882 1.00 158.43 2164 VAL K N 1
ATOM 9538 C CA . VAL G 7 2164 ? 227.621 289.765 199.260 1.00 158.43 2164 VAL K CA 1
ATOM 9539 C C . VAL G 7 2164 ? 227.571 289.583 197.749 1.00 158.43 2164 VAL K C 1
ATOM 9540 O O . VAL G 7 2164 ? 228.513 289.067 197.131 1.00 158.43 2164 VAL K O 1
ATOM 9544 N N . VAL G 7 2165 ? 226.458 289.989 197.149 1.00 181.54 2165 VAL K N 1
ATOM 9545 C CA . VAL G 7 2165 ? 226.273 289.855 195.709 1.00 181.54 2165 VAL K CA 1
ATOM 9546 C C . VAL G 7 2165 ? 227.111 290.907 194.995 1.00 181.54 2165 VAL K C 1
ATOM 9547 O O . VAL G 7 2165 ? 227.096 292.089 195.361 1.00 181.54 2165 VAL K O 1
ATOM 9551 N N . GLY G 7 2166 ? 227.857 290.476 193.980 1.00 201.83 2166 GLY K N 1
ATOM 9552 C CA . GLY G 7 2166 ? 228.669 291.369 193.186 1.00 201.83 2166 GLY K CA 1
ATOM 9553 C C . GLY G 7 2166 ? 230.093 291.554 193.664 1.00 201.83 2166 GLY K C 1
ATOM 9554 O O . GLY G 7 2166 ? 230.892 292.169 192.946 1.00 201.83 2166 GLY K O 1
ATOM 9555 N N . PHE G 7 2167 ? 230.442 291.047 194.845 1.00 201.84 2167 PHE K N 1
ATOM 9556 C CA . PHE G 7 2167 ? 231.802 291.141 195.377 1.00 201.84 2167 PHE K CA 1
ATOM 9557 C C . PHE G 7 2167 ? 232.269 289.779 195.878 1.00 201.84 2167 PHE K C 1
ATOM 9558 O O . PHE G 7 2167 ? 232.395 289.558 197.089 1.00 201.84 2167 PHE K O 1
ATOM 9566 N N . PRO G 7 2168 ? 232.537 288.836 194.971 1.00 207.56 2168 PRO K N 1
ATOM 9567 C CA . PRO G 7 2168 ? 233.163 287.574 195.380 1.00 207.56 2168 PRO K CA 1
ATOM 9568 C C . PRO G 7 2168 ? 234.675 287.657 195.513 1.00 207.56 2168 PRO K C 1
ATOM 9569 O O . PRO G 7 2168 ? 235.297 286.672 195.927 1.00 207.56 2168 PRO K O 1
ATOM 9573 N N . PHE G 7 2169 ? 235.275 288.797 195.179 1.00 197.56 2169 PHE K N 1
ATOM 9574 C CA . PHE G 7 2169 ? 236.723 288.947 195.146 1.00 197.56 2169 PHE K CA 1
ATOM 9575 C C . PHE G 7 2169 ? 237.313 289.365 196.486 1.00 197.56 2169 PHE K C 1
ATOM 9576 O O . PHE G 7 2169 ? 238.539 289.481 196.594 1.00 197.56 2169 PHE K O 1
ATOM 9584 N N . LEU G 7 2170 ? 236.485 289.597 197.500 1.00 162.36 2170 LEU K N 1
ATOM 9585 C CA . LEU G 7 2170 ? 237.005 289.956 198.808 1.00 162.36 2170 LEU K CA 1
ATOM 9586 C C . LEU G 7 2170 ? 237.735 288.771 199.434 1.00 162.36 2170 LEU K C 1
ATOM 9587 O O . LEU G 7 2170 ? 237.520 287.610 199.073 1.00 162.36 2170 LEU K O 1
ATOM 9592 N N . ASP G 7 2171 ? 238.621 289.084 200.377 1.00 114.14 2171 ASP K N 1
ATOM 9593 C CA . ASP G 7 2171 ? 239.427 288.058 201.024 1.00 114.14 2171 ASP K CA 1
ATOM 9594 C C . ASP G 7 2171 ? 238.539 287.033 201.715 1.00 114.14 2171 ASP K C 1
ATOM 9595 O O . ASP G 7 2171 ? 237.601 287.387 202.434 1.00 114.14 2171 ASP K O 1
ATOM 9600 N N . LYS G 7 2172 ? 238.845 285.753 201.496 1.00 100.83 2172 LYS K N 1
ATOM 9601 C CA . LYS G 7 2172 ? 238.100 284.686 202.152 1.00 100.83 2172 LYS K CA 1
ATOM 9602 C C . LYS G 7 2172 ? 238.277 284.712 203.662 1.00 100.83 2172 LYS K C 1
ATOM 9603 O O . LYS G 7 2172 ? 237.472 284.111 204.380 1.00 100.83 2172 LYS K O 1
ATOM 9609 N N . ARG G 7 2173 ? 239.304 285.401 204.159 1.00 91.93 2173 ARG K N 1
ATOM 9610 C CA . ARG G 7 2173 ? 239.582 285.490 205.585 1.00 91.93 2173 ARG K CA 1
ATOM 9611 C C . ARG G 7 2173 ? 238.673 286.477 206.295 1.00 91.93 2173 ARG K C 1
ATOM 9612 O O . ARG G 7 2173 ? 238.712 286.575 207.527 1.00 91.93 2173 ARG K O 1
ATOM 9620 N N . TYR G 7 2174 ? 237.818 287.175 205.548 1.00 81.75 2174 TYR K N 1
ATOM 9621 C CA . TYR G 7 2174 ? 236.940 288.187 206.117 1.00 81.75 2174 TYR K CA 1
ATOM 9622 C C . TYR G 7 2174 ? 235.494 287.718 206.175 1.00 81.75 2174 TYR K C 1
ATOM 9623 O O . TYR G 7 2174 ? 234.612 288.511 206.524 1.00 81.75 2174 TYR K O 1
ATOM 9632 N N . ARG G 7 2175 ? 235.226 286.456 205.844 1.00 70.52 2175 ARG K N 1
ATOM 9633 C CA . ARG G 7 2175 ? 233.857 285.965 205.856 1.00 70.52 2175 ARG K CA 1
ATOM 9634 C C . ARG G 7 2175 ? 233.313 285.934 207.277 1.00 70.52 2175 ARG K C 1
ATOM 9635 O O . ARG G 7 2175 ? 234.007 285.546 208.220 1.00 70.52 2175 ARG K O 1
ATOM 9643 N N . LYS G 7 2176 ? 232.058 286.345 207.422 1.00 55.10 2176 LYS K N 1
ATOM 9644 C CA . LYS G 7 2176 ? 231.433 286.466 208.729 1.00 55.10 2176 LYS K CA 1
ATOM 9645 C C . LYS G 7 2176 ? 230.684 285.189 209.082 1.00 55.10 2176 LYS K C 1
ATOM 9646 O O . LYS G 7 2176 ? 229.877 284.692 208.291 1.00 55.10 2176 LYS K O 1
ATOM 9652 N N . ILE G 7 2177 ? 230.961 284.661 210.268 1.00 41.67 2177 ILE K N 1
ATOM 9653 C CA . ILE G 7 2177 ? 230.200 283.542 210.806 1.00 41.67 2177 ILE K CA 1
ATOM 9654 C C . ILE G 7 2177 ? 228.944 284.081 211.471 1.00 41.67 2177 ILE K C 1
ATOM 9655 O O . ILE G 7 2177 ? 228.988 285.082 212.196 1.00 41.67 2177 ILE K O 1
ATOM 9660 N N . VAL G 7 2178 ? 227.815 283.419 211.232 1.00 34.35 2178 VAL K N 1
ATOM 9661 C CA . VAL G 7 2178 ? 226.554 283.840 211.813 1.00 34.35 2178 VAL K CA 1
ATOM 9662 C C . VAL G 7 2178 ? 226.046 282.869 212.877 1.00 34.35 2178 VAL K C 1
ATOM 9663 O O . VAL G 7 2178 ? 225.431 283.312 213.854 1.00 34.35 2178 VAL K O 1
ATOM 9667 N N . ASP G 7 2179 ? 226.295 281.569 212.733 1.00 35.78 2179 ASP K N 1
ATOM 9668 C CA . ASP G 7 2179 ? 225.827 280.599 213.718 1.00 35.78 2179 ASP K CA 1
ATOM 9669 C C . ASP G 7 2179 ? 226.814 279.447 213.811 1.00 35.78 2179 ASP K C 1
ATOM 9670 O O . ASP G 7 2179 ? 227.165 278.843 212.794 1.00 35.78 2179 ASP K O 1
ATOM 9675 N N . VAL G 7 2180 ? 227.257 279.154 215.031 1.00 27.49 2180 VAL K N 1
ATOM 9676 C CA . VAL G 7 2180 ? 228.106 278.005 215.321 1.00 27.49 2180 VAL K CA 1
ATOM 9677 C C . VAL G 7 2180 ? 227.263 276.960 216.034 1.00 27.49 2180 VAL K C 1
ATOM 9678 O O . VAL G 7 2180 ? 226.587 277.268 217.024 1.00 27.49 2180 VAL K O 1
ATOM 9682 N N . ASN G 7 2181 ? 227.298 275.725 215.541 1.00 32.66 2181 ASN K N 1
ATOM 9683 C CA . ASN G 7 2181 ? 226.459 274.665 216.076 1.00 32.66 2181 ASN K CA 1
ATOM 9684 C C . ASN G 7 2181 ? 227.295 273.460 216.475 1.00 32.66 2181 ASN K C 1
ATOM 9685 O O . ASN G 7 2181 ? 228.226 273.070 215.765 1.00 32.66 2181 ASN K O 1
ATOM 9690 N N . PHE G 7 2182 ? 226.941 272.871 217.614 1.00 31.03 2182 PHE K N 1
ATOM 9691 C CA . PHE G 7 2182 ? 227.554 271.653 218.117 1.00 31.03 2182 PHE K CA 1
ATOM 9692 C C . PHE G 7 2182 ? 226.483 270.581 218.233 1.00 31.03 2182 PHE K C 1
ATOM 9693 O O . PHE G 7 2182 ? 225.375 270.853 218.704 1.00 31.03 2182 PHE K O 1
ATOM 9701 N N . GLN G 7 2183 ? 226.810 269.365 217.808 1.00 36.46 2183 GLN K N 1
ATOM 9702 C CA . GLN G 7 2183 ? 225.862 268.266 217.892 1.00 36.46 2183 GLN K CA 1
ATOM 9703 C C . GLN G 7 2183 ? 226.598 266.968 218.183 1.00 36.46 2183 GLN K C 1
ATOM 9704 O O . GLN G 7 2183 ? 227.775 266.803 217.854 1.00 36.46 2183 GLN K O 1
ATOM 9710 N N . SER G 7 2184 ? 225.876 266.043 218.808 1.00 36.49 2184 SER K N 1
ATOM 9711 C CA . SER G 7 2184 ? 226.394 264.735 219.177 1.00 36.49 2184 SER K CA 1
ATOM 9712 C C . SER G 7 2184 ? 225.688 263.664 218.361 1.00 36.49 2184 SER K C 1
ATOM 9713 O O . SER G 7 2184 ? 224.454 263.635 218.303 1.00 36.49 2184 SER K O 1
ATOM 9716 N N . LEU G 7 2185 ? 226.470 262.791 217.733 1.00 42.85 2185 LEU K N 1
ATOM 9717 C CA . LEU G 7 2185 ? 225.935 261.706 216.925 1.00 42.85 2185 LEU K CA 1
ATOM 9718 C C . LEU G 7 2185 ? 225.994 260.364 217.639 1.00 42.85 2185 LEU K C 1
ATOM 9719 O O . LEU G 7 2185 ? 225.700 259.332 217.027 1.00 42.85 2185 LEU K O 1
ATOM 9724 N N . LEU G 7 2186 ? 226.359 260.356 218.917 1.00 52.14 2186 LEU K N 1
ATOM 9725 C CA . LEU G 7 2186 ? 226.502 259.115 219.662 1.00 52.14 2186 LEU K CA 1
ATOM 9726 C C . LEU G 7 2186 ? 225.139 258.506 219.965 1.00 52.14 2186 LEU K C 1
ATOM 9727 O O . LEU G 7 2186 ? 224.196 259.210 220.336 1.00 52.14 2186 LEU K O 1
ATOM 9732 N N . ASP G 7 2187 ? 225.044 257.188 219.808 1.00 63.59 2187 ASP K N 1
ATOM 9733 C CA . ASP G 7 2187 ? 223.824 256.449 220.126 1.00 63.59 2187 ASP K CA 1
ATOM 9734 C C . ASP G 7 2187 ? 223.835 256.149 221.619 1.00 63.59 2187 ASP K C 1
ATOM 9735 O O . ASP G 7 2187 ? 224.438 255.170 222.064 1.00 63.59 2187 ASP K O 1
ATOM 9740 N N . GLU G 7 2188 ? 223.151 256.995 222.394 1.00 58.39 2188 GLU K N 1
ATOM 9741 C CA . GLU G 7 2188 ? 223.207 256.893 223.849 1.00 58.39 2188 GLU K CA 1
ATOM 9742 C C . GLU G 7 2188 ? 222.601 255.592 224.356 1.00 58.39 2188 GLU K C 1
ATOM 9743 O O . GLU G 7 2188 ? 222.967 255.120 225.438 1.00 58.39 2188 GLU K O 1
ATOM 9749 N N . ASP G 7 2189 ? 221.672 255.005 223.598 1.00 62.15 2189 ASP K N 1
ATOM 9750 C CA . ASP G 7 2189 ? 221.003 253.793 224.056 1.00 62.15 2189 ASP K CA 1
ATOM 9751 C C . ASP G 7 2189 ? 221.993 252.652 224.241 1.00 62.15 2189 ASP K C 1
ATOM 9752 O O . ASP G 7 2189 ? 221.917 251.903 225.222 1.00 62.15 2189 ASP K O 1
ATOM 9757 N N . GLN G 7 2190 ? 222.930 252.506 223.309 1.00 60.28 2190 GLN K N 1
ATOM 9758 C CA . GLN G 7 2190 ? 223.928 251.447 223.353 1.00 60.28 2190 GLN K CA 1
ATOM 9759 C C . GLN G 7 2190 ? 225.335 251.978 223.596 1.00 60.28 2190 GLN K C 1
ATOM 9760 O O . GLN G 7 2190 ? 226.306 251.232 223.431 1.00 60.28 2190 GLN K O 1
ATOM 9766 N N . ALA G 7 2191 ? 225.468 253.242 223.983 1.00 54.25 2191 ALA K N 1
ATOM 9767 C CA . ALA G 7 2191 ? 226.781 253.806 224.259 1.00 54.25 2191 ALA K CA 1
ATOM 9768 C C . ALA G 7 2191 ? 227.296 253.317 225.612 1.00 54.25 2191 ALA K C 1
ATOM 9769 O O . ALA G 7 2191 ? 226.556 253.325 226.599 1.00 54.25 2191 ALA K O 1
ATOM 9771 N N . PRO G 7 2192 ? 228.552 252.887 225.683 1.00 45.65 2192 PRO K N 1
ATOM 9772 C CA . PRO G 7 2192 ? 229.137 252.514 226.971 1.00 45.65 2192 PRO K CA 1
ATOM 9773 C C . PRO G 7 2192 ? 229.317 253.735 227.852 1.00 45.65 2192 PRO K C 1
ATOM 9774 O O . PRO G 7 2192 ? 229.357 254.870 227.354 1.00 45.65 2192 PRO K O 1
ATOM 9778 N N . PRO G 7 2193 ? 229.415 253.543 229.171 1.00 40.52 2193 PRO K N 1
ATOM 9779 C CA . PRO G 7 2193 ? 229.499 254.705 230.072 1.00 40.52 2193 PRO K CA 1
ATOM 9780 C C . PRO G 7 2193 ? 230.671 255.621 229.778 1.00 40.52 2193 PRO K C 1
ATOM 9781 O O . PRO G 7 2193 ? 230.567 256.835 229.988 1.00 40.52 2193 PRO K O 1
ATOM 9785 N N . SER G 7 2194 ? 231.791 255.074 229.304 1.00 38.11 2194 SER K N 1
ATOM 9786 C CA . SER G 7 2194 ? 232.931 255.917 228.961 1.00 38.11 2194 SER K CA 1
ATOM 9787 C C . SER G 7 2194 ? 232.586 256.877 227.830 1.00 38.11 2194 SER K C 1
ATOM 9788 O O . SER G 7 2194 ? 232.952 258.057 227.876 1.00 38.11 2194 SER K O 1
ATOM 9791 N N . SER G 7 2195 ? 231.877 256.388 226.810 1.00 38.11 2195 SER K N 1
ATOM 9792 C CA . SER G 7 2195 ? 231.488 257.246 225.697 1.00 38.11 2195 SER K CA 1
ATOM 9793 C C . SER G 7 2195 ? 230.597 258.382 226.172 1.00 38.11 2195 SER K C 1
ATOM 9794 O O . SER G 7 2195 ? 230.798 259.548 225.801 1.00 38.11 2195 SER K O 1
ATOM 9797 N N . LEU G 7 2196 ? 229.607 258.054 227.001 1.00 38.76 2196 LEU K N 1
ATOM 9798 C CA . LEU G 7 2196 ? 228.695 259.066 227.509 1.00 38.76 2196 LEU K CA 1
ATOM 9799 C C . LEU G 7 2196 ? 229.430 260.070 228.380 1.00 38.76 2196 LEU K C 1
ATOM 9800 O O . LEU G 7 2196 ? 229.151 261.270 228.322 1.00 38.76 2196 LEU K O 1
ATOM 9805 N N . LEU G 7 2197 ? 230.374 259.597 229.195 1.00 34.73 2197 LEU K N 1
ATOM 9806 C CA . LEU G 7 2197 ? 231.157 260.504 230.025 1.00 34.73 2197 LEU K CA 1
ATOM 9807 C C . LEU G 7 2197 ? 231.982 261.456 229.170 1.00 34.73 2197 LEU K C 1
ATOM 9808 O O . LEU G 7 2197 ? 232.058 262.655 229.461 1.00 34.73 2197 LEU K O 1
ATOM 9813 N N . VAL G 7 2198 ? 232.607 260.940 228.111 1.00 31.28 2198 VAL K N 1
ATOM 9814 C CA . VAL G 7 2198 ? 233.412 261.792 227.240 1.00 31.28 2198 VAL K CA 1
ATOM 9815 C C . VAL G 7 2198 ? 232.540 262.853 226.586 1.00 31.28 2198 VAL K C 1
ATOM 9816 O O . VAL G 7 2198 ? 232.887 264.042 226.557 1.00 31.28 2198 VAL K O 1
ATOM 9820 N N . HIS G 7 2199 ? 231.390 262.439 226.051 1.00 33.04 2199 HIS K N 1
ATOM 9821 C CA . HIS G 7 2199 ? 230.508 263.400 225.397 1.00 33.04 2199 HIS K CA 1
ATOM 9822 C C . HIS G 7 2199 ? 229.974 264.421 226.393 1.00 33.04 2199 HIS K C 1
ATOM 9823 O O . HIS G 7 2199 ? 229.891 265.616 226.086 1.00 33.04 2199 HIS K O 1
ATOM 9830 N N . LYS G 7 2200 ? 229.629 263.969 227.598 1.00 35.45 2200 LYS K N 1
ATOM 9831 C CA . LYS G 7 2200 ? 229.159 264.876 228.634 1.00 35.45 2200 LYS K CA 1
ATOM 9832 C C . LYS G 7 2200 ? 230.216 265.909 228.979 1.00 35.45 2200 LYS K C 1
ATOM 9833 O O . LYS G 7 2200 ? 229.916 267.101 229.077 1.00 35.45 2200 LYS K O 1
ATOM 9839 N N . LEU G 7 2201 ? 231.462 265.473 229.162 1.00 31.81 2201 LEU K N 1
ATOM 9840 C CA . LEU G 7 2201 ? 232.523 266.406 229.519 1.00 31.81 2201 LEU K CA 1
ATOM 9841 C C . LEU G 7 2201 ? 232.800 267.393 228.394 1.00 31.81 2201 LEU K C 1
ATOM 9842 O O . LEU G 7 2201 ? 232.996 268.591 228.642 1.00 31.81 2201 LEU K O 1
ATOM 9847 N N . ILE G 7 2202 ? 232.828 266.917 227.148 1.00 28.09 2202 ILE K N 1
ATOM 9848 C CA . ILE G 7 2202 ? 233.147 267.818 226.047 1.00 28.09 2202 ILE K CA 1
ATOM 9849 C C . ILE G 7 2202 ? 232.025 268.830 225.842 1.00 28.09 2202 ILE K C 1
ATOM 9850 O O . ILE G 7 2202 ? 232.277 270.005 225.551 1.00 28.09 2202 ILE K O 1
ATOM 9855 N N . PHE G 7 2203 ? 230.770 268.409 226.011 1.00 30.21 2203 PHE K N 1
ATOM 9856 C CA . PHE G 7 2203 ? 229.684 269.376 225.944 1.00 30.21 2203 PHE K CA 1
ATOM 9857 C C . PHE G 7 2203 ? 229.632 270.278 227.169 1.00 30.21 2203 PHE K C 1
ATOM 9858 O O . PHE G 7 2203 ? 229.153 271.410 227.066 1.00 30.21 2203 PHE K O 1
ATOM 9866 N N . GLN G 7 2204 ? 230.139 269.816 228.312 1.00 32.54 2204 GLN K N 1
ATOM 9867 C CA . GLN G 7 2204 ? 230.331 270.709 229.446 1.00 32.54 2204 GLN K CA 1
ATOM 9868 C C . GLN G 7 2204 ? 231.311 271.812 229.091 1.00 32.54 2204 GLN K C 1
ATOM 9869 O O . GLN G 7 2204 ? 231.098 272.979 229.431 1.00 32.54 2204 GLN K O 1
ATOM 9875 N N . TYR G 7 2205 ? 232.397 271.453 228.407 1.00 28.33 2205 TYR K N 1
ATOM 9876 C CA . TYR G 7 2205 ? 233.338 272.459 227.925 1.00 28.33 2205 TYR K CA 1
ATOM 9877 C C . TYR G 7 2205 ? 232.683 273.389 226.911 1.00 28.33 2205 TYR K C 1
ATOM 9878 O O . TYR G 7 2205 ? 232.925 274.601 226.920 1.00 28.33 2205 TYR K O 1
ATOM 9887 N N . VAL G 7 2206 ? 231.864 272.832 226.016 1.00 24.98 2206 VAL K N 1
ATOM 9888 C CA . VAL G 7 2206 ? 231.180 273.649 225.016 1.00 24.98 2206 VAL K CA 1
ATOM 9889 C C . VAL G 7 2206 ? 230.278 274.671 225.692 1.00 24.98 2206 VAL K C 1
ATOM 9890 O O . VAL G 7 2206 ? 230.245 275.845 225.307 1.00 24.98 2206 VAL K O 1
ATOM 9894 N N . GLU G 7 2207 ? 229.527 274.238 226.704 1.00 32.01 2207 GLU K N 1
ATOM 9895 C CA . GLU G 7 2207 ? 228.680 275.163 227.444 1.00 32.01 2207 GLU K CA 1
ATOM 9896 C C . GLU G 7 2207 ? 229.513 276.148 228.249 1.00 32.01 2207 GLU K C 1
ATOM 9897 O O . GLU G 7 2207 ? 229.093 277.292 228.457 1.00 32.01 2207 GLU K O 1
ATOM 9903 N N . GLU G 7 2208 ? 230.687 275.720 228.714 1.00 32.86 2208 GLU K N 1
ATOM 9904 C CA . GLU G 7 2208 ? 231.629 276.652 229.318 1.00 32.86 2208 GLU K CA 1
ATOM 9905 C C . GLU G 7 2208 ? 232.064 277.701 228.309 1.00 32.86 2208 GLU K C 1
ATOM 9906 O O . GLU G 7 2208 ? 232.152 278.891 228.633 1.00 32.86 2208 GLU K O 1
ATOM 9912 N N . LYS G 7 2209 ? 232.335 277.280 227.078 1.00 30.01 2209 LYS K N 1
ATOM 9913 C CA . LYS G 7 2209 ? 232.584 278.220 225.990 1.00 30.01 2209 LYS K CA 1
ATOM 9914 C C . LYS G 7 2209 ? 231.291 278.559 225.259 1.00 30.01 2209 LYS K C 1
ATOM 9915 O O . LYS G 7 2209 ? 231.203 278.503 224.033 1.00 30.01 2209 LYS K O 1
ATOM 9921 N N . GLU G 7 2210 ? 230.266 278.917 226.034 1.00 36.83 2210 GLU K N 1
ATOM 9922 C CA . GLU G 7 2210 ? 229.048 279.455 225.448 1.00 36.83 2210 GLU K CA 1
ATOM 9923 C C . GLU G 7 2210 ? 229.316 280.781 224.756 1.00 36.83 2210 GLU K C 1
ATOM 9924 O O . GLU G 7 2210 ? 228.593 281.149 223.823 1.00 36.83 2210 GLU K O 1
ATOM 9930 N N . SER G 7 2211 ? 230.379 281.476 225.161 1.00 39.27 2211 SER K N 1
ATOM 9931 C CA . SER G 7 2211 ? 230.769 282.732 224.542 1.00 39.27 2211 SER K CA 1
ATOM 9932 C C . SER G 7 2211 ? 231.195 282.564 223.093 1.00 39.27 2211 SER K C 1
ATOM 9933 O O . SER G 7 2211 ? 231.316 283.569 222.390 1.00 39.27 2211 SER K O 1
ATOM 9936 N N . TRP G 7 2212 ? 231.417 281.330 222.632 1.00 31.97 2212 TRP K N 1
ATOM 9937 C CA . TRP G 7 2212 ? 231.854 281.102 221.259 1.00 31.97 2212 TRP K CA 1
ATOM 9938 C C . TRP G 7 2212 ? 230.863 281.639 220.236 1.00 31.97 2212 TRP K C 1
ATOM 9939 O O . TRP G 7 2212 ? 231.249 281.886 219.088 1.00 31.97 2212 TRP K O 1
ATOM 9950 N N . LYS G 7 2213 ? 229.598 281.822 220.620 1.00 37.52 2213 LYS K N 1
ATOM 9951 C CA . LYS G 7 2213 ? 228.630 282.430 219.714 1.00 37.52 2213 LYS K CA 1
ATOM 9952 C C . LYS G 7 2213 ? 229.007 283.865 219.368 1.00 37.52 2213 LYS K C 1
ATOM 9953 O O . LYS G 7 2213 ? 228.804 284.300 218.229 1.00 37.52 2213 LYS K O 1
ATOM 9959 N N . LYS G 7 2214 ? 229.553 284.609 220.328 1.00 38.75 2214 LYS K N 1
ATOM 9960 C CA . LYS G 7 2214 ? 229.944 285.995 220.106 1.00 38.75 2214 LYS K CA 1
ATOM 9961 C C . LYS G 7 2214 ? 231.428 286.161 219.817 1.00 38.75 2214 LYS K C 1
ATOM 9962 O O . LYS G 7 2214 ? 231.814 287.132 219.158 1.00 38.75 2214 LYS K O 1
ATOM 9968 N N . THR G 7 2215 ? 232.266 285.242 220.297 1.00 42.14 2215 THR K N 1
ATOM 9969 C CA . THR G 7 2215 ? 233.699 285.334 220.047 1.00 42.14 2215 THR K CA 1
ATOM 9970 C C . THR G 7 2215 ? 234.014 285.082 218.579 1.00 42.14 2215 THR K C 1
ATOM 9971 O O . THR G 7 2215 ? 234.705 285.879 217.936 1.00 42.14 2215 THR K O 1
ATOM 9975 N N . CYS G 7 2216 ? 233.493 283.991 218.027 1.00 39.55 2216 CYS K N 1
ATOM 9976 C CA . CYS G 7 2216 ? 233.751 283.622 216.640 1.00 39.55 2216 CYS K CA 1
ATOM 9977 C C . CYS G 7 2216 ? 232.723 284.311 215.753 1.00 39.55 2216 CYS K C 1
ATOM 9978 O O . CYS G 7 2216 ? 231.559 283.901 215.702 1.00 39.55 2216 CYS K O 1
ATOM 9981 N N . THR G 7 2217 ? 233.155 285.359 215.058 1.00 50.34 2217 THR K N 1
ATOM 9982 C CA . THR G 7 2217 ? 232.279 286.085 214.149 1.00 50.34 2217 THR K CA 1
ATOM 9983 C C . THR G 7 2217 ? 232.901 286.143 212.761 1.00 50.34 2217 THR K C 1
ATOM 9984 O O . THR G 7 2217 ? 232.187 286.207 211.756 1.00 50.34 2217 THR K O 1
ATOM 9988 N N . THR G 7 2218 ? 234.229 286.112 212.700 1.00 54.73 2218 THR K N 1
ATOM 9989 C CA . THR G 7 2218 ? 234.973 286.154 211.452 1.00 54.73 2218 THR K CA 1
ATOM 9990 C C . THR G 7 2218 ? 235.807 284.887 211.309 1.00 54.73 2218 THR K C 1
ATOM 9991 O O . THR G 7 2218 ? 235.946 284.092 212.242 1.00 54.73 2218 THR K O 1
ATOM 9995 N N . GLN G 7 2219 ? 236.359 284.705 210.109 1.00 59.24 2219 GLN K N 1
ATOM 9996 C CA . GLN G 7 2219 ? 237.052 283.461 209.795 1.00 59.24 2219 GLN K CA 1
ATOM 9997 C C . GLN G 7 2219 ? 238.470 283.444 210.367 1.00 59.24 2219 GLN K C 1
ATOM 9998 O O . GLN G 7 2219 ? 239.088 282.377 210.454 1.00 59.24 2219 GLN K O 1
ATOM 10004 N N . HIS G 7 2220 ? 238.999 284.606 210.770 1.00 65.88 2220 HIS K N 1
ATOM 10005 C CA . HIS G 7 2220 ? 240.326 284.648 211.382 1.00 65.88 2220 HIS K CA 1
ATOM 10006 C C . HIS G 7 2220 ? 240.394 283.820 212.658 1.00 65.88 2220 HIS K C 1
ATOM 10007 O O . HIS G 7 2220 ? 241.347 283.060 212.866 1.00 65.88 2220 HIS K O 1
ATOM 10014 N N . GLN G 7 2221 ? 239.397 283.956 213.525 1.00 54.52 2221 GLN K N 1
ATOM 10015 C CA . GLN G 7 2221 ? 239.428 283.333 214.839 1.00 54.52 2221 GLN K CA 1
ATOM 10016 C C . GLN G 7 2221 ? 238.887 281.914 214.826 1.00 54.52 2221 GLN K C 1
ATOM 10017 O O . GLN G 7 2221 ? 238.932 281.236 215.858 1.00 54.52 2221 GLN K O 1
ATOM 10023 N N . LEU G 7 2222 ? 238.372 281.460 213.688 1.00 44.52 2222 LEU K N 1
ATOM 10024 C CA . LEU G 7 2222 ? 237.883 280.088 213.594 1.00 44.52 2222 LEU K CA 1
ATOM 10025 C C . LEU G 7 2222 ? 238.986 279.061 213.816 1.00 44.52 2222 LEU K C 1
ATOM 10026 O O . LEU G 7 2222 ? 238.767 278.122 214.598 1.00 44.52 2222 LEU K O 1
ATOM 10031 N N . PRO G 7 2223 ? 240.157 279.144 213.168 1.00 43.60 2223 PRO K N 1
ATOM 10032 C CA . PRO G 7 2223 ? 241.195 278.131 213.440 1.00 43.60 2223 PRO K CA 1
ATOM 10033 C C . PRO G 7 2223 ? 241.681 278.124 214.880 1.00 43.60 2223 PRO K C 1
ATOM 10034 O O . PRO G 7 2223 ? 241.970 277.053 215.431 1.00 43.60 2223 PRO K O 1
ATOM 10038 N N . LYS G 7 2224 ? 241.802 279.297 215.504 1.00 35.72 2224 LYS K N 1
ATOM 10039 C CA . LYS G 7 2224 ? 242.238 279.348 216.896 1.00 35.72 2224 LYS K CA 1
ATOM 10040 C C . LYS G 7 2224 ? 241.233 278.651 217.802 1.00 35.72 2224 LYS K C 1
ATOM 10041 O O . LYS G 7 2224 ? 241.604 277.859 218.677 1.00 35.72 2224 LYS K O 1
ATOM 10047 N N . MET G 7 2225 ? 239.948 278.939 217.602 1.00 34.73 2225 MET K N 1
ATOM 10048 C CA . MET G 7 2225 ? 238.902 278.253 218.349 1.00 34.73 2225 MET K CA 1
ATOM 10049 C C . MET G 7 2225 ? 238.929 276.759 218.064 1.00 34.73 2225 MET K C 1
ATOM 10050 O O . MET G 7 2225 ? 238.676 275.937 218.951 1.00 34.73 2225 MET K O 1
ATOM 10055 N N . LEU G 7 2226 ? 239.220 276.391 216.816 1.00 34.75 2226 LEU K N 1
ATOM 10056 C CA . LEU G 7 2226 ? 239.306 274.982 216.455 1.00 34.75 2226 LEU K CA 1
ATOM 10057 C C . LEU G 7 2226 ? 240.398 274.286 217.249 1.00 34.75 2226 LEU K C 1
ATOM 10058 O O . LEU G 7 2226 ? 240.195 273.188 217.770 1.00 34.75 2226 LEU K O 1
ATOM 10063 N N . GLU G 7 2227 ? 241.567 274.916 217.347 1.00 33.95 2227 GLU K N 1
ATOM 10064 C CA . GLU G 7 2227 ? 242.649 274.359 218.155 1.00 33.95 2227 GLU K CA 1
ATOM 10065 C C . GLU G 7 2227 ? 242.246 274.276 219.621 1.00 33.95 2227 GLU K C 1
ATOM 10066 O O . GLU G 7 2227 ? 242.492 273.265 220.294 1.00 33.95 2227 GLU K O 1
ATOM 10072 N N . GLU G 7 2228 ? 241.637 275.347 220.133 1.00 32.66 2228 GLU K N 1
ATOM 10073 C CA . GLU G 7 2228 ? 241.215 275.386 221.528 1.00 32.66 2228 GLU K CA 1
ATOM 10074 C C . GLU G 7 2228 ? 240.290 274.226 221.846 1.00 32.66 2228 GLU K C 1
ATOM 10075 O O . GLU G 7 2228 ? 240.446 273.548 222.868 1.00 32.66 2228 GLU K O 1
ATOM 10081 N N . PHE G 7 2229 ? 239.324 273.979 220.968 1.00 30.36 2229 PHE K N 1
ATOM 10082 C CA . PHE G 7 2229 ? 238.393 272.877 221.148 1.00 30.36 2229 PHE K CA 1
ATOM 10083 C C . PHE G 7 2229 ? 239.088 271.534 220.976 1.00 30.36 2229 PHE K C 1
ATOM 10084 O O . PHE G 7 2229 ? 238.876 270.612 221.769 1.00 30.36 2229 PHE K O 1
ATOM 10092 N N . SER G 7 2230 ? 239.932 271.420 219.950 1.00 31.12 2230 SER K N 1
ATOM 10093 C CA . SER G 7 2230 ? 240.522 270.140 219.585 1.00 31.12 2230 SER K CA 1
ATOM 10094 C C . SER G 7 2230 ? 241.445 269.626 220.677 1.00 31.12 2230 SER K C 1
ATOM 10095 O O . SER G 7 2230 ? 241.553 268.416 220.890 1.00 31.12 2230 SER K O 1
ATOM 10098 N N . LEU G 7 2231 ? 242.154 270.530 221.353 1.00 29.23 2231 LEU K N 1
ATOM 10099 C CA . LEU G 7 2231 ? 242.997 270.112 222.467 1.00 29.23 2231 LEU K CA 1
ATOM 10100 C C . LEU G 7 2231 ? 242.181 269.393 223.537 1.00 29.23 2231 LEU K C 1
ATOM 10101 O O . LEU G 7 2231 ? 242.527 268.288 223.980 1.00 29.23 2231 LEU K O 1
ATOM 10106 N N . VAL G 7 2232 ? 241.079 270.018 223.951 1.00 28.76 2232 VAL K N 1
ATOM 10107 C CA . VAL G 7 2232 ? 240.212 269.416 224.958 1.00 28.76 2232 VAL K CA 1
ATOM 10108 C C . VAL G 7 2232 ? 239.611 268.121 224.427 1.00 28.76 2232 VAL K C 1
ATOM 10109 O O . VAL G 7 2232 ? 239.444 267.145 225.165 1.00 28.76 2232 VAL K O 1
ATOM 10113 N N . VAL G 7 2233 ? 239.272 268.099 223.137 1.00 29.97 2233 VAL K N 1
ATOM 10114 C CA . VAL G 7 2233 ? 238.708 266.894 222.529 1.00 29.97 2233 VAL K CA 1
ATOM 10115 C C . VAL G 7 2233 ? 239.697 265.742 222.622 1.00 29.97 2233 VAL K C 1
ATOM 10116 O O . VAL G 7 2233 ? 239.347 264.620 223.005 1.00 29.97 2233 VAL K O 1
ATOM 10120 N N . HIS G 7 2234 ? 240.951 266.011 222.263 1.00 30.28 2234 HIS K N 1
ATOM 10121 C CA . HIS G 7 2234 ? 242.005 265.010 222.338 1.00 30.28 2234 HIS K CA 1
ATOM 10122 C C . HIS G 7 2234 ? 242.175 264.507 223.763 1.00 30.28 2234 HIS K C 1
ATOM 10123 O O . HIS G 7 2234 ? 242.278 263.300 224.007 1.00 30.28 2234 HIS K O 1
ATOM 10130 N N . HIS G 7 2235 ? 242.211 265.434 224.719 1.00 28.68 2235 HIS K N 1
ATOM 10131 C CA . HIS G 7 2235 ? 242.394 265.044 226.113 1.00 28.68 2235 HIS K CA 1
ATOM 10132 C C . HIS G 7 2235 ? 241.235 264.185 226.603 1.00 28.68 2235 HIS K C 1
ATOM 10133 O O . HIS G 7 2235 ? 241.437 263.178 227.290 1.00 28.68 2235 HIS K O 1
ATOM 10140 N N . CYS G 7 2236 ? 240.007 264.565 226.248 1.00 29.79 2236 CYS K N 1
ATOM 10141 C CA . CYS G 7 2236 ? 238.840 263.803 226.676 1.00 29.79 2236 CYS K CA 1
ATOM 10142 C C . CYS G 7 2236 ? 238.822 262.417 226.047 1.00 29.79 2236 CYS K C 1
ATOM 10143 O O . CYS G 7 2236 ? 238.475 261.430 226.706 1.00 29.79 2236 CYS K O 1
ATOM 10146 N N . ARG G 7 2237 ? 239.179 262.323 224.766 1.00 31.58 2237 ARG K N 1
ATOM 10147 C CA . ARG G 7 2237 ? 239.221 261.020 224.113 1.00 31.58 2237 ARG K CA 1
ATOM 10148 C C . ARG G 7 2237 ? 240.292 260.139 224.738 1.00 31.58 2237 ARG K C 1
ATOM 10149 O O . ARG G 7 2237 ? 240.093 258.933 224.927 1.00 31.58 2237 ARG K O 1
ATOM 10157 N N . LEU G 7 2238 ? 241.442 260.728 225.070 1.00 25.92 2238 LEU K N 1
ATOM 10158 C CA . LEU G 7 2238 ? 242.476 259.976 225.769 1.00 25.92 2238 LEU K CA 1
ATOM 10159 C C . LEU G 7 2238 ? 241.978 259.497 227.123 1.00 25.92 2238 LEU K C 1
ATOM 10160 O O . LEU G 7 2238 ? 242.283 258.377 227.546 1.00 25.92 2238 LEU K O 1
ATOM 10165 N N . LEU G 7 2239 ? 241.217 260.339 227.822 1.00 24.08 2239 LEU K N 1
ATOM 10166 C CA . LEU G 7 2239 ? 240.633 259.920 229.091 1.00 24.08 2239 LEU K CA 1
ATOM 10167 C C . LEU G 7 2239 ? 239.689 258.742 228.902 1.00 24.08 2239 LEU K C 1
ATOM 10168 O O . LEU G 7 2239 ? 239.706 257.792 229.692 1.00 24.08 2239 LEU K O 1
ATOM 10173 N N . GLY G 7 2240 ? 238.852 258.790 227.868 1.00 22.50 2240 GLY K N 1
ATOM 10174 C CA . GLY G 7 2240 ? 237.961 257.670 227.601 1.00 22.50 2240 GLY K CA 1
ATOM 10175 C C . GLY G 7 2240 ? 238.723 256.395 227.298 1.00 22.50 2240 GLY K C 1
ATOM 10176 O O . GLY G 7 2240 ? 238.348 255.303 227.739 1.00 22.50 2240 GLY K O 1
ATOM 10177 N N . GLU G 7 2241 ? 239.806 256.520 226.532 1.00 27.20 2241 GLU K N 1
ATOM 10178 C CA . GLU G 7 2241 ? 240.653 255.368 226.248 1.00 27.20 2241 GLU K CA 1
ATOM 10179 C C . GLU G 7 2241 ? 241.257 254.813 227.530 1.00 27.20 2241 GLU K C 1
ATOM 10180 O O . GLU G 7 2241 ? 241.346 253.594 227.714 1.00 27.20 2241 GLU K O 1
ATOM 10186 N N . GLU G 7 2242 ? 241.682 255.701 228.430 1.00 26.65 2242 GLU K N 1
ATOM 10187 C CA . GLU G 7 2242 ? 242.194 255.270 229.726 1.00 26.65 2242 GLU K CA 1
ATOM 10188 C C . GLU G 7 2242 ? 241.124 254.519 230.504 1.00 26.65 2242 GLU K C 1
ATOM 10189 O O . GLU G 7 2242 ? 241.401 253.507 231.156 1.00 26.65 2242 GLU K O 1
ATOM 10195 N N . ILE G 7 2243 ? 239.892 255.023 230.454 1.00 28.12 2243 ILE K N 1
ATOM 10196 C CA . ILE G 7 2243 ? 238.783 254.378 231.150 1.00 28.12 2243 ILE K CA 1
ATOM 10197 C C . ILE G 7 2243 ? 238.581 252.966 230.623 1.00 28.12 2243 ILE K C 1
ATOM 10198 O O . ILE G 7 2243 ? 238.423 252.013 231.393 1.00 28.12 2243 ILE K O 1
ATOM 10203 N N . GLU G 7 2244 ? 238.574 252.814 229.300 1.00 34.39 2244 GLU K N 1
ATOM 10204 C CA . GLU G 7 2244 ? 238.396 251.485 228.723 1.00 34.39 2244 GLU K CA 1
ATOM 10205 C C . GLU G 7 2244 ? 239.561 250.571 229.077 1.00 34.39 2244 GLU K C 1
ATOM 10206 O O . GLU G 7 2244 ? 239.366 249.388 229.386 1.00 34.39 2244 GLU K O 1
ATOM 10212 N N . TYR G 7 2245 ? 240.781 251.109 229.051 1.00 28.78 2245 TYR K N 1
ATOM 10213 C CA . TYR G 7 2245 ? 241.956 250.332 229.424 1.00 28.78 2245 TYR K CA 1
ATOM 10214 C C . TYR G 7 2245 ? 241.831 249.811 230.847 1.00 28.78 2245 TYR K C 1
ATOM 10215 O O . TYR G 7 2245 ? 242.097 248.636 231.123 1.00 28.78 2245 TYR K O 1
ATOM 10224 N N . LEU G 7 2246 ? 241.417 250.681 231.767 1.00 26.84 2246 LEU K N 1
ATOM 10225 C CA . LEU G 7 2246 ? 241.238 250.275 233.152 1.00 26.84 2246 LEU K CA 1
ATOM 10226 C C . LEU G 7 2246 ? 240.064 249.326 233.320 1.00 26.84 2246 LEU K C 1
ATOM 10227 O O . LEU G 7 2246 ? 240.081 248.491 234.228 1.00 26.84 2246 LEU K O 1
ATOM 10232 N N . LYS G 7 2247 ? 239.050 249.431 232.464 1.00 33.46 2247 LYS K N 1
ATOM 10233 C CA . LYS G 7 2247 ? 237.970 248.458 232.475 1.00 33.46 2247 LYS K CA 1
ATOM 10234 C C . LYS G 7 2247 ? 238.421 247.111 231.942 1.00 33.46 2247 LYS K C 1
ATOM 10235 O O . LYS G 7 2247 ? 237.774 246.097 232.222 1.00 33.46 2247 LYS K O 1
ATOM 10241 N N . ARG G 7 2248 ? 239.519 247.080 231.191 1.00 28.65 2248 ARG K N 1
ATOM 10242 C CA . ARG G 7 2248 ? 240.074 245.831 230.688 1.00 28.65 2248 ARG K CA 1
ATOM 10243 C C . ARG G 7 2248 ? 241.130 245.243 231.617 1.00 28.65 2248 ARG K C 1
ATOM 10244 O O . ARG G 7 2248 ? 241.075 244.054 231.943 1.00 28.65 2248 ARG K O 1
ATOM 10252 N N . TRP G 7 2249 ? 242.093 246.055 232.052 1.00 28.76 2249 TRP K N 1
ATOM 10253 C CA . TRP G 7 2249 ? 243.230 245.579 232.830 1.00 28.76 2249 TRP K CA 1
ATOM 10254 C C . TRP G 7 2249 ? 243.179 246.027 234.285 1.00 28.76 2249 TRP K C 1
ATOM 10255 O O . TRP G 7 2249 ? 244.213 246.046 234.960 1.00 28.76 2249 TRP K O 1
ATOM 10266 N N . GLY G 7 2250 ? 242.000 246.387 234.781 1.00 27.01 2250 GLY K N 1
ATOM 10267 C CA . GLY G 7 2250 ? 241.847 246.833 236.146 1.00 27.01 2250 GLY K CA 1
ATOM 10268 C C . GLY G 7 2250 ? 242.246 245.819 237.202 1.00 27.01 2250 GLY K C 1
ATOM 10269 O O . GLY G 7 2250 ? 242.988 246.139 238.136 1.00 27.01 2250 GLY K O 1
ATOM 10270 N N . PRO G 7 2251 ? 241.757 244.579 237.092 1.00 26.94 2251 PRO K N 1
ATOM 10271 C CA . PRO G 7 2251 ? 242.114 243.569 238.101 1.00 26.94 2251 PRO K CA 1
ATOM 10272 C C . PRO G 7 2251 ? 243.599 243.277 238.181 1.00 26.94 2251 PRO K C 1
ATOM 10273 O O . PRO G 7 2251 ? 244.066 242.821 239.232 1.00 26.94 2251 PRO K O 1
ATOM 10277 N N . ASN G 7 2252 ? 244.358 243.515 237.109 1.00 31.46 2252 ASN K N 1
ATOM 10278 C CA . ASN G 7 2252 ? 245.808 243.384 237.200 1.00 31.46 2252 ASN K CA 1
ATOM 10279 C C . ASN G 7 2252 ? 246.387 244.372 238.202 1.00 31.46 2252 ASN K C 1
ATOM 10280 O O . ASN G 7 2252 ? 247.423 244.099 238.818 1.00 31.46 2252 ASN K O 1
ATOM 10285 N N . TYR G 7 2253 ? 245.732 245.516 238.379 1.00 33.69 2253 TYR K N 1
ATOM 10286 C CA . TYR G 7 2253 ? 246.153 246.531 239.332 1.00 33.69 2253 TYR K CA 1
ATOM 10287 C C . TYR G 7 2253 ? 245.273 246.560 240.573 1.00 33.69 2253 TYR K C 1
ATOM 10288 O O . TYR G 7 2253 ? 245.228 247.582 241.264 1.00 33.69 2253 TYR K O 1
ATOM 10297 N N . ASN G 7 2254 ? 244.553 245.472 240.849 1.00 33.80 2254 ASN K N 1
ATOM 10298 C CA . ASN G 7 2254 ? 243.641 245.319 241.979 1.00 33.80 2254 ASN K CA 1
ATOM 10299 C C . ASN G 7 2254 ? 242.421 246.223 241.881 1.00 33.80 2254 ASN K C 1
ATOM 10300 O O . ASN G 7 2254 ? 241.635 246.296 242.834 1.00 33.80 2254 ASN K O 1
ATOM 10305 N N . LEU G 7 2255 ? 242.236 246.912 240.760 1.00 28.21 2255 LEU K N 1
ATOM 10306 C CA . LEU G 7 2255 ? 241.065 247.758 240.553 1.00 28.21 2255 LEU K CA 1
ATOM 10307 C C . LEU G 7 2255 ? 239.931 246.872 240.059 1.00 28.21 2255 LEU K C 1
ATOM 10308 O O . LEU G 7 2255 ? 239.839 246.562 238.870 1.00 28.21 2255 LEU K O 1
ATOM 10313 N N . MET G 7 2256 ? 239.059 246.455 240.978 1.00 37.59 2256 MET K N 1
ATOM 10314 C CA . MET G 7 2256 ? 238.022 245.496 240.621 1.00 37.59 2256 MET K CA 1
ATOM 10315 C C . MET G 7 2256 ? 236.915 246.118 239.785 1.00 37.59 2256 MET K C 1
ATOM 10316 O O . MET G 7 2256 ? 236.437 245.488 238.836 1.00 37.59 2256 MET K O 1
ATOM 10321 N N . ASN G 7 2257 ? 236.500 247.340 240.104 1.00 32.49 2257 ASN K N 1
ATOM 10322 C CA . ASN G 7 2257 ? 235.308 247.892 239.485 1.00 32.49 2257 ASN K CA 1
ATOM 10323 C C . ASN G 7 2257 ? 235.475 249.387 239.269 1.00 32.49 2257 ASN K C 1
ATOM 10324 O O . ASN G 7 2257 ? 236.140 250.076 240.047 1.00 32.49 2257 ASN K O 1
ATOM 10329 N N . ILE G 7 2258 ? 234.860 249.874 238.196 1.00 32.03 2258 ILE K N 1
ATOM 10330 C CA . ILE G 7 2258 ? 234.764 251.295 237.898 1.00 32.03 2258 ILE K CA 1
ATOM 10331 C C . ILE G 7 2258 ? 233.310 251.601 237.575 1.00 32.03 2258 ILE K C 1
ATOM 10332 O O . ILE G 7 2258 ? 232.681 250.883 236.791 1.00 32.03 2258 ILE K O 1
ATOM 10337 N N . ASP G 7 2259 ? 232.775 252.653 238.184 1.00 39.09 2259 ASP K N 1
ATOM 10338 C CA . ASP G 7 2259 ? 231.407 253.079 237.937 1.00 39.09 2259 ASP K CA 1
ATOM 10339 C C . ASP G 7 2259 ? 231.401 254.535 237.499 1.00 39.09 2259 ASP K C 1
ATOM 10340 O O . ASP G 7 2259 ? 232.025 255.388 238.138 1.00 39.09 2259 ASP K O 1
ATOM 10345 N N . ILE G 7 2260 ? 230.694 254.812 236.410 1.00 38.09 2260 ILE K N 1
ATOM 10346 C CA . ILE G 7 2260 ? 230.644 256.144 235.823 1.00 38.09 2260 ILE K CA 1
ATOM 10347 C C . ILE G 7 2260 ? 229.251 256.704 236.079 1.00 38.09 2260 ILE K C 1
ATOM 10348 O O . ILE G 7 2260 ? 228.294 256.399 235.359 1.00 38.09 2260 ILE K O 1
ATOM 10353 N N . ASN G 7 2261 ? 229.140 257.513 237.120 1.00 40.95 2261 ASN K N 1
ATOM 10354 C CA . ASN G 7 2261 ? 227.978 258.350 237.369 1.00 40.95 2261 ASN K CA 1
ATOM 10355 C C . ASN G 7 2261 ? 228.244 259.697 236.693 1.00 40.95 2261 ASN K C 1
ATOM 10356 O O . ASN G 7 2261 ? 229.090 259.791 235.800 1.00 40.95 2261 ASN K O 1
ATOM 10361 N N . ASN G 7 2262 ? 227.523 260.743 237.084 1.00 41.35 2262 ASN K N 1
ATOM 10362 C CA . ASN G 7 2262 ? 227.927 262.087 236.709 1.00 41.35 2262 ASN K CA 1
ATOM 10363 C C . ASN G 7 2262 ? 229.370 262.320 237.154 1.00 41.35 2262 ASN K C 1
ATOM 10364 O O . ASN G 7 2262 ? 229.952 261.520 237.885 1.00 41.35 2262 ASN K O 1
ATOM 10369 N N . ASN G 7 2263 ? 229.929 263.465 236.753 1.00 30.39 2263 ASN K N 1
ATOM 10370 C CA . ASN G 7 2263 ? 231.367 263.650 236.549 1.00 30.39 2263 ASN K CA 1
ATOM 10371 C C . ASN G 7 2263 ? 232.258 262.937 237.563 1.00 30.39 2263 ASN K C 1
ATOM 10372 O O . ASN G 7 2263 ? 233.420 262.642 237.262 1.00 30.39 2263 ASN K O 1
ATOM 10377 N N . GLU G 7 2264 ? 231.746 262.688 238.769 1.00 33.85 2264 GLU K N 1
ATOM 10378 C CA . GLU G 7 2264 ? 232.415 261.797 239.709 1.00 33.85 2264 GLU K CA 1
ATOM 10379 C C . GLU G 7 2264 ? 232.829 260.499 239.025 1.00 33.85 2264 GLU K C 1
ATOM 10380 O O . GLU G 7 2264 ? 232.155 260.003 238.118 1.00 33.85 2264 GLU K O 1
ATOM 10386 N N . LEU G 7 2265 ? 233.947 259.937 239.476 1.00 32.17 2265 LEU K N 1
ATOM 10387 C CA . LEU G 7 2265 ? 234.426 258.659 238.965 1.00 32.17 2265 LEU K CA 1
ATOM 10388 C C . LEU G 7 2265 ? 234.869 257.806 240.141 1.00 32.17 2265 LEU K C 1
ATOM 10389 O O . LEU G 7 2265 ? 235.781 258.191 240.878 1.00 32.17 2265 LEU K O 1
ATOM 10394 N N . ARG G 7 2266 ? 234.234 256.650 240.306 1.00 38.70 2266 ARG K N 1
ATOM 10395 C CA . ARG G 7 2266 ? 234.424 255.807 241.481 1.00 38.70 2266 ARG K CA 1
ATOM 10396 C C . ARG G 7 2266 ? 235.346 254.649 241.126 1.00 38.70 2266 ARG K C 1
ATOM 10397 O O . ARG G 7 2266 ? 234.977 253.769 240.342 1.00 38.70 2266 ARG K O 1
ATOM 10405 N N . LEU G 7 2267 ? 236.542 254.652 241.702 1.00 30.70 2267 LEU K N 1
ATOM 10406 C CA . LEU G 7 2267 ? 237.485 253.555 241.540 1.00 30.70 2267 LEU K CA 1
ATOM 10407 C C . LEU G 7 2267 ? 237.435 252.676 242.782 1.00 30.70 2267 LEU K C 1
ATOM 10408 O O . LEU G 7 2267 ? 237.709 253.145 243.892 1.00 30.70 2267 LEU K O 1
ATOM 10413 N N . LEU G 7 2268 ? 237.088 251.406 242.597 1.00 33.82 2268 LEU K N 1
ATOM 10414 C CA . LEU G 7 2268 ? 236.961 250.460 243.701 1.00 33.82 2268 LEU K CA 1
ATOM 10415 C C . LEU G 7 2268 ? 238.205 249.581 243.733 1.00 33.82 2268 LEU K C 1
ATOM 10416 O O . LEU G 7 2268 ? 238.361 248.673 242.914 1.00 33.82 2268 LEU K O 1
ATOM 10421 N N . PHE G 7 2269 ? 239.089 249.857 244.684 1.00 35.64 2269 PHE K N 1
ATOM 10422 C CA . PHE G 7 2269 ? 240.265 249.033 244.915 1.00 35.64 2269 PHE K CA 1
ATOM 10423 C C . PHE G 7 2269 ? 239.994 248.080 246.069 1.00 35.64 2269 PHE K C 1
ATOM 10424 O O . PHE G 7 2269 ? 239.448 248.486 247.100 1.00 35.64 2269 PHE K O 1
ATOM 10432 N N . SER G 7 2270 ? 240.367 246.817 245.892 1.00 41.86 2270 SER K N 1
ATOM 10433 C CA . SER G 7 2270 ? 240.280 245.839 246.966 1.00 41.86 2270 SER K CA 1
ATOM 10434 C C . SER G 7 2270 ? 241.406 244.833 246.806 1.00 41.86 2270 SER K C 1
ATOM 10435 O O . SER G 7 2270 ? 241.741 244.444 245.683 1.00 41.86 2270 SER K O 1
ATOM 10438 N N . SER G 7 2271 ? 241.989 244.423 247.928 1.00 37.98 2271 SER K N 1
ATOM 10439 C CA . SER G 7 2271 ? 243.040 243.411 247.920 1.00 37.98 2271 SER K CA 1
ATOM 10440 C C . SER G 7 2271 ? 243.096 242.779 249.298 1.00 37.98 2271 SER K C 1
ATOM 10441 O O . SER G 7 2271 ? 243.252 243.488 250.297 1.00 37.98 2271 SER K O 1
ATOM 10444 N N . SER G 7 2272 ? 242.971 241.457 249.353 1.00 46.73 2272 SER K N 1
ATOM 10445 C CA . SER G 7 2272 ? 243.071 240.723 250.604 1.00 46.73 2272 SER K CA 1
ATOM 10446 C C . SER G 7 2272 ? 244.509 240.575 251.071 1.00 46.73 2272 SER K C 1
ATOM 10447 O O . SER G 7 2272 ? 244.740 240.164 252.212 1.00 46.73 2272 SER K O 1
ATOM 10450 N N . ALA G 7 2273 ? 245.478 240.888 250.209 1.00 45.49 2273 ALA K N 1
ATOM 10451 C CA . ALA G 7 2273 ? 246.879 240.825 250.609 1.00 45.49 2273 ALA K CA 1
ATOM 10452 C C . ALA G 7 2273 ? 247.198 241.866 251.673 1.00 45.49 2273 ALA K C 1
ATOM 10453 O O . ALA G 7 2273 ? 247.859 241.561 252.672 1.00 45.49 2273 ALA K O 1
ATOM 10455 N N . ALA G 7 2274 ? 246.748 243.102 251.472 1.00 45.02 2274 ALA K N 1
ATOM 10456 C CA . ALA G 7 2274 ? 246.917 244.160 252.457 1.00 45.02 2274 ALA K CA 1
ATOM 10457 C C . ALA G 7 2274 ? 245.683 244.355 253.324 1.00 45.02 2274 ALA K C 1
ATOM 10458 O O . ALA G 7 2274 ? 245.688 245.232 254.195 1.00 45.02 2274 ALA K O 1
ATOM 10460 N N . PHE G 7 2275 ? 244.639 243.552 253.112 1.00 49.04 2275 PHE K N 1
ATOM 10461 C CA . PHE G 7 2275 ? 243.362 243.693 253.811 1.00 49.04 2275 PHE K CA 1
ATOM 10462 C C . PHE G 7 2275 ? 242.825 245.116 253.667 1.00 49.04 2275 PHE K C 1
ATOM 10463 O O . PHE G 7 2275 ? 242.400 245.752 254.633 1.00 49.04 2275 PHE K O 1
ATOM 10471 N N . ALA G 7 2276 ? 242.856 245.620 252.438 1.00 42.53 2276 ALA K N 1
ATOM 10472 C CA . ALA G 7 2276 ? 242.445 246.985 252.149 1.00 42.53 2276 ALA K CA 1
ATOM 10473 C C . ALA G 7 2276 ? 241.421 246.975 251.027 1.00 42.53 2276 ALA K C 1
ATOM 10474 O O . ALA G 7 2276 ? 241.653 246.372 249.975 1.00 42.53 2276 ALA K O 1
ATOM 10476 N N . LYS G 7 2277 ? 240.292 247.638 251.258 1.00 40.60 2277 LYS K N 1
ATOM 10477 C CA . LYS G 7 2277 ? 239.280 247.813 250.225 1.00 40.60 2277 LYS K CA 1
ATOM 10478 C C . LYS G 7 2277 ? 238.649 249.181 250.413 1.00 40.60 2277 LYS K C 1
ATOM 10479 O O . LYS G 7 2277 ? 238.141 249.486 251.496 1.00 40.60 2277 LYS K O 1
ATOM 10485 N N . PHE G 7 2278 ? 238.685 249.998 249.366 1.00 38.42 2278 PHE K N 1
ATOM 10486 C CA . PHE G 7 2278 ? 238.184 251.358 249.453 1.00 38.42 2278 PHE K CA 1
ATOM 10487 C C . PHE G 7 2278 ? 237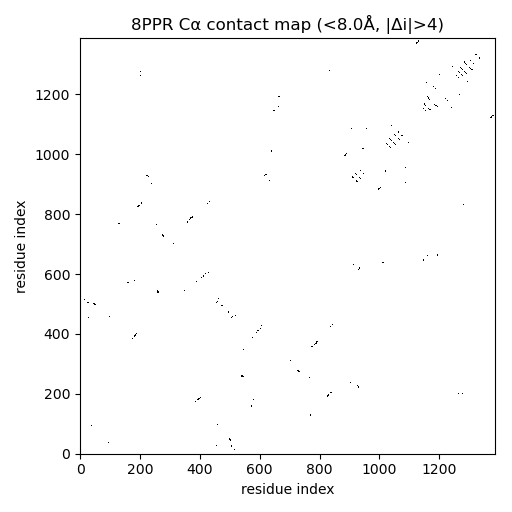.715 251.806 248.079 1.00 38.42 2278 PHE K C 1
ATOM 10488 O O . PHE G 7 2278 ? 238.105 251.246 247.052 1.00 38.42 2278 PHE K O 1
ATOM 10496 N N . GLU G 7 2279 ? 236.871 252.833 248.075 1.00 39.08 2279 GLU K N 1
ATOM 10497 C CA . GLU G 7 2279 ? 236.346 253.422 246.849 1.00 39.08 2279 GLU K CA 1
ATOM 10498 C C . GLU G 7 2279 ? 236.850 254.854 246.750 1.00 39.08 2279 GLU K C 1
ATOM 10499 O O . GLU G 7 2279 ? 236.578 255.676 247.631 1.00 39.08 2279 GLU K O 1
ATOM 10505 N N . ILE G 7 2280 ? 237.583 255.150 245.684 1.00 31.92 2280 ILE K N 1
ATOM 10506 C CA . ILE G 7 2280 ? 238.075 256.498 245.434 1.00 31.92 2280 ILE K CA 1
ATOM 10507 C C . ILE G 7 2280 ? 237.169 257.160 244.407 1.00 31.92 2280 ILE K C 1
ATOM 10508 O O . ILE G 7 2280 ? 237.022 256.666 243.284 1.00 31.92 2280 ILE K O 1
ATOM 10513 N N . THR G 7 2281 ? 236.565 258.279 244.789 1.00 34.29 2281 THR K N 1
ATOM 10514 C CA . THR G 7 2281 ? 235.684 259.034 243.910 1.00 34.29 2281 THR K CA 1
ATOM 10515 C C . THR G 7 2281 ? 236.450 260.230 243.360 1.00 34.29 2281 THR K C 1
ATOM 10516 O O . THR G 7 2281 ? 236.979 261.040 244.129 1.00 34.29 2281 THR K O 1
ATOM 10520 N N . LEU G 7 2282 ? 236.511 260.333 242.038 1.00 28.92 2282 LEU K N 1
ATOM 10521 C CA . LEU G 7 2282 ? 237.287 261.361 241.363 1.00 28.92 2282 LEU K CA 1
ATOM 10522 C C . LEU G 7 2282 ? 236.357 262.288 240.597 1.00 28.92 2282 LEU K C 1
ATOM 10523 O O . LEU G 7 2282 ? 235.559 261.831 239.773 1.00 28.92 2282 LEU K O 1
ATOM 10528 N N . PHE G 7 2283 ? 236.475 263.587 240.857 1.00 36.45 2283 PHE K N 1
ATOM 10529 C CA . PHE G 7 2283 ? 235.679 264.599 240.166 1.00 36.45 2283 PHE K CA 1
ATOM 10530 C C . PHE G 7 2283 ? 236.418 264.995 238.896 1.00 36.45 2283 PHE K C 1
ATOM 10531 O O . PHE G 7 2283 ? 237.350 265.802 238.928 1.00 36.45 2283 PHE K O 1
ATOM 10539 N N . LEU G 7 2284 ? 236.003 264.418 237.776 1.00 29.91 2284 LEU K N 1
ATOM 10540 C CA . LEU G 7 2284 ? 236.618 264.726 236.497 1.00 29.91 2284 LEU K CA 1
ATOM 10541 C C . LEU G 7 2284 ? 236.036 266.008 235.920 1.00 29.91 2284 LEU K C 1
ATOM 10542 O O . LEU G 7 2284 ? 234.883 266.366 236.177 1.00 29.91 2284 LEU K O 1
ATOM 10547 N N . SER G 7 2285 ? 236.851 266.701 235.131 1.00 32.63 2285 SER K N 1
ATOM 10548 C CA . SER G 7 2285 ? 236.451 267.955 234.516 1.00 32.63 2285 SER K CA 1
ATOM 10549 C C . SER G 7 2285 ? 236.935 267.971 233.076 1.00 32.63 2285 SER K C 1
ATOM 10550 O O . SER G 7 2285 ? 237.765 267.155 232.665 1.00 32.63 2285 SER K O 1
ATOM 10553 N N . ALA G 7 2286 ? 236.407 268.922 232.305 1.00 33.36 2286 ALA K N 1
ATOM 10554 C CA . ALA G 7 2286 ? 236.817 269.060 230.914 1.00 33.36 2286 ALA K CA 1
ATOM 10555 C C . ALA G 7 2286 ? 238.285 269.441 230.784 1.00 33.36 2286 ALA K C 1
ATOM 10556 O O . ALA G 7 2286 ? 238.865 269.275 229.706 1.00 33.36 2286 ALA K O 1
ATOM 10558 N N . TYR G 7 2287 ? 238.896 269.943 231.853 1.00 34.48 2287 TYR K N 1
ATOM 10559 C CA . TYR G 7 2287 ? 240.293 270.349 231.843 1.00 34.48 2287 TYR K CA 1
ATOM 10560 C C . TYR G 7 2287 ? 241.238 269.238 232.278 1.00 34.48 2287 TYR K C 1
ATOM 10561 O O . TYR G 7 2287 ? 242.377 269.525 232.661 1.00 34.48 2287 TYR K O 1
ATOM 10570 N N . TYR G 7 2288 ? 240.791 267.988 232.244 1.00 30.96 2288 TYR K N 1
ATOM 10571 C CA . TYR G 7 2288 ? 241.687 266.874 232.503 1.00 30.96 2288 TYR K CA 1
ATOM 10572 C C . TYR G 7 2288 ? 242.786 266.852 231.442 1.00 30.96 2288 TYR K C 1
ATOM 10573 O O . TYR G 7 2288 ? 242.529 267.181 230.278 1.00 30.96 2288 TYR K O 1
ATOM 10582 N N . PRO G 7 2289 ? 244.020 266.475 231.800 1.00 33.03 2289 PRO K N 1
ATOM 10583 C CA . PRO G 7 2289 ? 244.522 266.130 233.133 1.00 33.03 2289 PRO K CA 1
ATOM 10584 C C . PRO G 7 2289 ? 245.243 267.286 233.809 1.00 33.03 2289 PRO K C 1
ATOM 10585 O O . PRO G 7 2289 ? 245.856 267.113 234.859 1.00 33.03 2289 PRO K O 1
ATOM 10589 N N . SER G 7 2290 ? 245.193 268.477 233.211 1.00 35.60 2290 SER K N 1
ATOM 10590 C CA . SER G 7 2290 ? 245.922 269.614 233.762 1.00 35.60 2290 SER K CA 1
ATOM 10591 C C . SER G 7 2290 ? 245.400 269.995 235.142 1.00 35.60 2290 SER K C 1
ATOM 10592 O O . SER G 7 2290 ? 246.185 270.293 236.049 1.00 35.60 2290 SER K O 1
ATOM 10595 N N . VAL G 7 2291 ? 244.088 269.991 235.319 1.00 32.11 2291 VAL K N 1
ATOM 10596 C CA . VAL G 7 2291 ? 243.496 270.385 236.599 1.00 32.11 2291 VAL K CA 1
ATOM 10597 C C . VAL G 7 2291 ? 243.592 269.213 237.572 1.00 32.11 2291 VAL K C 1
ATOM 10598 O O . VAL G 7 2291 ? 243.219 268.086 237.209 1.00 32.11 2291 VAL K O 1
ATOM 10602 N N . PRO G 7 2292 ? 244.091 269.429 238.790 1.00 37.84 2292 PRO K N 1
ATOM 10603 C CA . PRO G 7 2292 ? 244.125 268.344 239.777 1.00 37.84 2292 PRO K CA 1
ATOM 10604 C C . PRO G 7 2292 ? 242.724 267.859 240.116 1.00 37.84 2292 PRO K C 1
ATOM 10605 O O . PRO G 7 2292 ? 241.758 268.625 240.117 1.00 37.84 2292 PRO K O 1
ATOM 10609 N N . LEU G 7 2293 ? 242.625 266.567 240.411 1.00 37.30 2293 LEU K N 1
ATOM 10610 C CA . LEU G 7 2293 ? 241.333 265.929 240.618 1.00 37.30 2293 LEU K CA 1
ATOM 10611 C C . LEU G 7 2293 ? 240.961 265.964 242.094 1.00 37.30 2293 LEU K C 1
ATOM 10612 O O . LEU G 7 2293 ? 241.732 265.468 242.926 1.00 37.30 2293 LEU K O 1
ATOM 10617 N N . PRO G 7 2294 ? 239.813 266.530 242.460 1.00 41.29 2294 PRO K N 1
ATOM 10618 C CA . PRO G 7 2294 ? 239.404 266.534 243.870 1.00 41.29 2294 PRO K CA 1
ATOM 10619 C C . PRO G 7 2294 ? 238.903 265.173 244.323 1.00 41.29 2294 PRO K C 1
ATOM 10620 O O . PRO G 7 2294 ? 237.694 264.932 244.344 1.00 41.29 2294 PRO K O 1
ATOM 10624 N N . SER G 7 2295 ? 239.811 264.277 244.691 1.00 41.28 2295 SER K N 1
ATOM 10625 C CA . SER G 7 2295 ? 239.419 262.917 245.022 1.00 41.28 2295 SER K CA 1
ATOM 10626 C C . SER G 7 2295 ? 238.893 262.817 246.447 1.00 41.28 2295 SER K C 1
ATOM 10627 O O . SER G 7 2295 ? 239.226 263.624 247.319 1.00 41.28 2295 SER K O 1
ATOM 10630 N N . THR G 7 2296 ? 238.057 261.806 246.671 1.00 40.57 2296 THR K N 1
ATOM 10631 C CA . THR G 7 2296 ? 237.605 261.421 247.998 1.00 40.57 2296 THR K CA 1
ATOM 10632 C C . THR G 7 2296 ? 237.715 259.910 248.128 1.00 40.57 2296 THR K C 1
ATOM 10633 O O . THR G 7 2296 ? 237.618 259.180 247.139 1.00 40.57 2296 THR K O 1
ATOM 10637 N N . ILE G 7 2297 ? 237.915 259.443 249.357 1.00 39.71 2297 ILE K N 1
ATOM 10638 C CA . ILE G 7 2297 ? 238.079 258.023 249.637 1.00 39.71 2297 ILE K CA 1
ATOM 10639 C C . ILE G 7 2297 ? 237.028 257.585 250.646 1.00 39.71 2297 ILE K C 1
ATOM 10640 O O . ILE G 7 2297 ? 236.738 258.300 251.611 1.00 39.71 2297 ILE K O 1
ATOM 10645 N N . GLN G 7 2298 ? 236.442 256.418 250.401 1.00 45.70 2298 GLN K N 1
ATOM 10646 C CA . GLN G 7 2298 ? 235.607 255.728 251.374 1.00 45.70 2298 GLN K CA 1
ATOM 10647 C C . GLN G 7 2298 ? 236.263 254.392 251.679 1.00 45.70 2298 GLN K C 1
ATOM 10648 O O . GLN G 7 2298 ? 236.419 253.558 250.782 1.00 45.70 2298 GLN K O 1
ATOM 10654 N N . ASN G 7 2299 ? 236.636 254.185 252.939 1.00 44.77 2299 ASN K N 1
ATOM 10655 C CA . ASN G 7 2299 ? 237.390 252.999 253.340 1.00 44.77 2299 ASN K CA 1
ATOM 10656 C C . ASN G 7 2299 ? 236.405 251.899 253.711 1.00 44.77 2299 ASN K C 1
ATOM 10657 O O . ASN G 7 2299 ? 235.885 251.865 254.829 1.00 44.77 2299 ASN K O 1
ATOM 10662 N N . HIS G 7 2300 ? 236.146 250.995 252.766 1.00 43.96 2300 HIS K N 1
ATOM 10663 C CA . HIS G 7 2300 ? 235.235 249.888 253.033 1.00 43.96 2300 HIS K CA 1
ATOM 10664 C C . HIS G 7 2300 ? 235.840 248.907 254.028 1.00 43.96 2300 HIS K C 1
ATOM 10665 O O . HIS G 7 2300 ? 235.197 248.526 255.012 1.00 43.96 2300 HIS K O 1
ATOM 10672 N N . VAL G 7 2301 ? 237.079 248.488 253.786 1.00 46.57 2301 VAL K N 1
ATOM 10673 C CA . VAL G 7 2301 ? 237.766 247.518 254.631 1.00 46.57 2301 VAL K CA 1
ATOM 10674 C C . VAL G 7 2301 ? 239.218 247.949 254.765 1.00 46.57 2301 VAL K C 1
ATOM 10675 O O . VAL G 7 2301 ? 239.857 248.313 253.772 1.00 46.57 2301 VAL K O 1
ATOM 10679 N N . GLY G 7 2302 ? 239.737 247.912 255.985 1.00 51.03 2302 GLY K N 1
ATOM 10680 C CA . GLY G 7 2302 ? 241.122 248.250 256.237 1.00 51.03 2302 GLY K CA 1
ATOM 10681 C C . GLY G 7 2302 ? 241.279 249.614 256.874 1.00 51.03 2302 GLY K C 1
ATOM 10682 O O . GLY G 7 2302 ? 240.315 250.329 257.163 1.00 51.03 2302 GLY K O 1
ATOM 10683 N N . ASN G 7 2303 ? 242.543 249.978 257.087 1.00 56.99 2303 ASN K N 1
ATOM 10684 C CA . ASN G 7 2303 ? 242.901 251.233 257.733 1.00 56.99 2303 ASN K CA 1
ATOM 10685 C C . ASN G 7 2303 ? 243.476 252.253 256.756 1.00 56.99 2303 ASN K C 1
ATOM 10686 O O . ASN G 7 2303 ? 244.201 253.163 257.171 1.00 56.99 2303 ASN K O 1
ATOM 10691 N N . THR G 7 2304 ? 243.177 252.112 255.468 1.00 54.17 2304 THR K N 1
ATOM 10692 C CA . THR G 7 2304 ? 243.653 253.073 254.484 1.00 54.17 2304 THR K CA 1
ATOM 10693 C C . THR G 7 2304 ? 243.051 254.443 254.765 1.00 54.17 2304 THR K C 1
ATOM 10694 O O . THR G 7 2304 ? 241.837 254.575 254.946 1.00 54.17 2304 THR K O 1
ATOM 10698 N N . SER G 7 2305 ? 243.903 255.461 254.801 1.00 55.63 2305 SER K N 1
ATOM 10699 C CA . SER G 7 2305 ? 243.496 256.802 255.182 1.00 55.63 2305 SER K CA 1
ATOM 10700 C C . SER G 7 2305 ? 243.650 257.760 254.008 1.00 55.63 2305 SER K C 1
ATOM 10701 O O . SER G 7 2305 ? 244.290 257.450 252.999 1.00 55.63 2305 SER K O 1
ATOM 10704 N N . GLN G 7 2306 ? 243.047 258.941 254.164 1.00 55.35 2306 GLN K N 1
ATOM 10705 C CA . GLN G 7 2306 ? 243.041 259.928 253.090 1.00 55.35 2306 GLN K CA 1
ATOM 10706 C C . GLN G 7 2306 ? 244.438 260.455 252.790 1.00 55.35 2306 GLN K C 1
ATOM 10707 O O . GLN G 7 2306 ? 244.739 260.781 251.636 1.00 55.35 2306 GLN K O 1
ATOM 10713 N N . ASP G 7 2307 ? 245.299 260.554 253.806 1.00 56.72 2307 ASP K N 1
ATOM 10714 C CA . ASP G 7 2307 ? 246.604 261.181 253.611 1.00 56.72 2307 ASP K CA 1
ATOM 10715 C C . ASP G 7 2307 ? 247.455 260.405 252.614 1.00 56.72 2307 ASP K C 1
ATOM 10716 O O . ASP G 7 2307 ? 248.130 261.002 251.767 1.00 56.72 2307 ASP K O 1
ATOM 10721 N N . ASP G 7 2308 ? 247.443 259.074 252.704 1.00 57.48 2308 ASP K N 1
ATOM 10722 C CA . ASP G 7 2308 ? 248.220 258.261 251.776 1.00 57.48 2308 ASP K CA 1
ATOM 10723 C C . ASP G 7 2308 ? 247.745 258.476 250.347 1.00 57.48 2308 ASP K C 1
ATOM 10724 O O . ASP G 7 2308 ? 248.553 258.635 249.422 1.00 57.48 2308 ASP K O 1
ATOM 10729 N N . ILE G 7 2309 ? 246.426 258.501 250.156 1.00 49.07 2309 ILE K N 1
ATOM 10730 C CA . ILE G 7 2309 ? 245.862 258.704 248.828 1.00 49.07 2309 ILE K CA 1
ATOM 10731 C C . ILE G 7 2309 ? 246.237 260.079 248.297 1.00 49.07 2309 ILE K C 1
ATOM 10732 O O . ILE G 7 2309 ? 246.599 260.228 247.126 1.00 49.07 2309 ILE K O 1
ATOM 10737 N N . ALA G 7 2310 ? 246.152 261.103 249.147 1.00 48.05 2310 ALA K N 1
ATOM 10738 C CA . ALA G 7 2310 ? 246.493 262.454 248.716 1.00 48.05 2310 ALA K CA 1
ATOM 10739 C C . ALA G 7 2310 ? 247.962 262.556 248.330 1.00 48.05 2310 ALA K C 1
ATOM 10740 O O . ALA G 7 2310 ? 248.308 263.203 247.334 1.00 48.05 2310 ALA K O 1
ATOM 10742 N N . THR G 7 2311 ? 248.843 261.931 249.114 1.00 49.84 2311 THR K N 1
ATOM 10743 C CA . THR G 7 2311 ? 250.262 261.933 248.776 1.00 49.84 2311 THR K CA 1
ATOM 10744 C C . THR G 7 2311 ? 250.509 261.231 247.449 1.00 49.84 2311 THR K C 1
ATOM 10745 O O . THR G 7 2311 ? 251.292 261.710 246.620 1.00 49.84 2311 THR K O 1
ATOM 10749 N N . ILE G 7 2312 ? 249.843 260.097 247.228 1.00 46.99 2312 ILE K N 1
ATOM 10750 C CA . ILE G 7 2312 ? 250.002 259.379 245.966 1.00 46.99 2312 ILE K CA 1
ATOM 10751 C C . ILE G 7 2312 ? 249.517 260.239 244.805 1.00 46.99 2312 ILE K C 1
ATOM 10752 O O . ILE G 7 2312 ? 250.158 260.309 243.749 1.00 46.99 2312 ILE K O 1
ATOM 10757 N N . LEU G 7 2313 ? 248.379 260.915 244.987 1.00 43.64 2313 LEU K N 1
ATOM 10758 C CA . LEU G 7 2313 ? 247.846 261.777 243.935 1.00 43.64 2313 LEU K CA 1
ATOM 10759 C C . LEU G 7 2313 ? 248.801 262.916 243.614 1.00 43.64 2313 LEU K C 1
ATOM 10760 O O . LEU G 7 2313 ? 249.050 263.214 242.441 1.00 43.64 2313 LEU K O 1
ATOM 10765 N N . SER G 7 2314 ? 249.339 263.568 244.645 1.00 45.73 2314 SER K N 1
ATOM 10766 C CA . SER G 7 2314 ? 250.273 264.661 244.411 1.00 45.73 2314 SER K CA 1
ATOM 10767 C C . SER G 7 2314 ? 251.560 264.158 243.776 1.00 45.73 2314 SER K C 1
ATOM 10768 O O . SER G 7 2314 ? 252.227 264.904 243.051 1.00 45.73 2314 SER K O 1
ATOM 10771 N N . LYS G 7 2315 ? 251.920 262.900 244.036 1.00 47.63 2315 LYS K N 1
ATOM 10772 C CA . LYS G 7 2315 ? 253.118 262.331 243.431 1.00 47.63 2315 LYS K CA 1
ATOM 10773 C C . LYS G 7 2315 ? 252.975 262.206 241.919 1.00 47.63 2315 LYS K C 1
ATOM 10774 O O . LYS G 7 2315 ? 253.922 262.486 241.175 1.00 47.63 2315 LYS K O 1
ATOM 10780 N N . VAL G 7 2316 ? 251.806 261.793 241.447 1.00 38.42 2316 VAL K N 1
ATOM 10781 C CA . VAL G 7 2316 ? 251.615 261.550 240.012 1.00 38.42 2316 VAL K CA 1
ATOM 10782 C C . VAL G 7 2316 ? 251.620 262.881 239.267 1.00 38.42 2316 VAL K C 1
ATOM 10783 O O . VAL G 7 2316 ? 250.879 263.805 239.648 1.00 38.42 2316 VAL K O 1
ATOM 10787 N N . PRO G 7 2317 ? 252.426 263.031 238.218 1.00 39.10 2317 PRO K N 1
ATOM 10788 C CA . PRO G 7 2317 ? 252.440 264.292 237.470 1.00 39.10 2317 PRO K CA 1
ATOM 10789 C C . PRO G 7 2317 ? 251.136 264.525 236.725 1.00 39.10 2317 PRO K C 1
ATOM 10790 O O . PRO G 7 2317 ? 250.439 263.589 236.329 1.00 39.10 2317 PRO K O 1
ATOM 10794 N N . LEU G 7 2318 ? 250.819 265.806 236.525 1.00 38.60 2318 LEU K N 1
ATOM 10795 C CA . LEU G 7 2318 ? 249.594 266.214 235.838 1.00 38.60 2318 LEU K CA 1
ATOM 10796 C C . LEU G 7 2318 ? 249.864 266.255 234.336 1.00 38.60 2318 LEU K C 1
ATOM 10797 O O . LEU G 7 2318 ? 250.077 267.309 233.734 1.00 38.60 2318 LEU K O 1
ATOM 10802 N N . GLU G 7 2319 ? 249.844 265.077 233.726 1.00 39.75 2319 GLU K N 1
ATOM 10803 C CA . GLU G 7 2319 ? 250.112 264.939 232.299 1.00 39.75 2319 GLU K CA 1
ATOM 10804 C C . GLU G 7 2319 ? 249.228 263.821 231.755 1.00 39.75 2319 GLU K C 1
ATOM 10805 O O . GLU G 7 2319 ? 248.314 263.348 232.438 1.00 39.75 2319 GLU K O 1
ATOM 10811 N N . ASN G 7 2320 ? 249.506 263.393 230.525 1.00 35.50 2320 ASN K N 1
ATOM 10812 C CA . ASN G 7 2320 ? 248.720 262.344 229.896 1.00 35.50 2320 ASN K CA 1
ATOM 10813 C C . ASN G 7 2320 ? 248.870 261.032 230.660 1.00 35.50 2320 ASN K C 1
ATOM 10814 O O . ASN G 7 2320 ? 249.851 260.802 231.373 1.00 35.50 2320 ASN K O 1
ATOM 10819 N N . ASN G 7 2321 ? 247.864 260.169 230.507 1.00 29.02 2321 ASN K N 1
ATOM 10820 C CA . ASN G 7 2321 ? 247.775 258.911 231.248 1.00 29.02 2321 ASN K CA 1
ATOM 10821 C C . ASN G 7 2321 ? 247.773 259.155 232.751 1.00 29.02 2321 ASN K C 1
ATOM 10822 O O . ASN G 7 2321 ? 248.264 258.330 233.525 1.00 29.02 2321 ASN K O 1
ATOM 10827 N N . TYR G 7 2322 ? 247.217 260.294 233.169 1.00 28.36 2322 TYR K N 1
ATOM 10828 C CA . TYR G 7 2322 ? 247.228 260.640 234.584 1.00 28.36 2322 TYR K CA 1
ATOM 10829 C C . TYR G 7 2322 ? 246.475 259.606 235.406 1.00 28.36 2322 TYR K C 1
ATOM 10830 O O . TYR G 7 2322 ? 246.972 259.145 236.436 1.00 28.36 2322 TYR K O 1
ATOM 10839 N N . LEU G 7 2323 ? 245.286 259.209 234.951 1.00 28.04 2323 LEU K N 1
ATOM 10840 C CA . LEU G 7 2323 ? 244.507 258.221 235.688 1.00 28.04 2323 LEU K CA 1
ATOM 10841 C C . LEU G 7 2323 ? 245.215 256.873 235.726 1.00 28.04 2323 LEU K C 1
ATOM 10842 O O . LEU G 7 2323 ? 245.278 256.223 236.778 1.00 28.04 2323 LEU K O 1
ATOM 10847 N N . LYS G 7 2324 ? 245.754 256.441 234.586 1.00 31.95 2324 LYS K N 1
ATOM 10848 C CA . LYS G 7 2324 ? 246.473 255.174 234.538 1.00 31.95 2324 LYS K CA 1
ATOM 10849 C C . LYS G 7 2324 ? 247.703 255.212 235.432 1.00 31.95 2324 LYS K C 1
ATOM 10850 O O . LYS G 7 2324 ? 248.005 254.239 236.133 1.00 31.95 2324 LYS K O 1
ATOM 10856 N N . ASN G 7 2325 ? 248.424 256.333 235.419 1.00 32.16 2325 ASN K N 1
ATOM 10857 C CA . ASN G 7 2325 ? 249.592 256.468 236.277 1.00 32.16 2325 ASN K CA 1
ATOM 10858 C C . ASN G 7 2325 ? 249.205 256.456 237.746 1.00 32.16 2325 ASN K C 1
ATOM 10859 O O . ASN G 7 2325 ? 249.923 255.880 238.567 1.00 32.16 2325 ASN K O 1
ATOM 10864 N N . VAL G 7 2326 ? 248.078 257.079 238.096 1.00 28.11 2326 VAL K N 1
ATOM 10865 C CA . VAL G 7 2326 ? 247.604 257.038 239.476 1.00 28.11 2326 VAL K CA 1
ATOM 10866 C C . VAL G 7 2326 ? 247.288 255.609 239.886 1.00 28.11 2326 VAL K C 1
ATOM 10867 O O . VAL G 7 2326 ? 247.640 255.171 240.985 1.00 28.11 2326 VAL K O 1
ATOM 10871 N N . VAL G 7 2327 ? 246.607 254.865 239.015 1.00 28.43 2327 VAL K N 1
ATOM 10872 C CA . VAL G 7 2327 ? 246.279 253.480 239.340 1.00 28.43 2327 VAL K CA 1
ATOM 10873 C C . VAL G 7 2327 ? 247.550 252.664 239.530 1.00 28.43 2327 VAL K C 1
ATOM 10874 O O . VAL G 7 2327 ? 247.676 251.887 240.488 1.00 28.43 2327 VAL K O 1
ATOM 10878 N N . LYS G 7 2328 ? 248.515 252.837 238.626 1.00 30.10 2328 LYS K N 1
ATOM 10879 C CA . LYS G 7 2328 ? 249.767 252.100 238.726 1.00 30.10 2328 LYS K CA 1
ATOM 10880 C C . LYS G 7 2328 ? 250.507 252.451 240.007 1.00 30.10 2328 LYS K C 1
ATOM 10881 O O . LYS G 7 2328 ? 251.030 251.567 240.694 1.00 30.10 2328 LYS K O 1
ATOM 10887 N N . GLN G 7 2329 ? 250.553 253.738 240.347 1.00 30.73 2329 GLN K N 1
ATOM 10888 C CA . GLN G 7 2329 ? 251.244 254.169 241.554 1.00 30.73 2329 GLN K CA 1
ATOM 10889 C C . GLN G 7 2329 ? 250.548 253.653 242.804 1.00 30.73 2329 GLN K C 1
ATOM 10890 O O . GLN G 7 2329 ? 251.209 253.282 243.777 1.00 30.73 2329 GLN K O 1
ATOM 10896 N N . ILE G 7 2330 ? 249.216 253.637 242.801 1.00 33.32 2330 ILE K N 1
ATOM 10897 C CA . ILE G 7 2330 ? 248.473 253.110 243.941 1.00 33.32 2330 ILE K CA 1
ATOM 10898 C C . ILE G 7 2330 ? 248.786 251.634 244.130 1.00 33.32 2330 ILE K C 1
ATOM 10899 O O . ILE G 7 2330 ? 249.055 251.172 245.246 1.00 33.32 2330 ILE K O 1
ATOM 10904 N N . TYR G 7 2331 ? 248.770 250.874 243.033 1.00 38.21 2331 TYR K N 1
ATOM 10905 C CA . TYR G 7 2331 ? 249.096 249.457 243.126 1.00 38.21 2331 TYR K CA 1
ATOM 10906 C C . TYR G 7 2331 ? 250.522 249.258 243.617 1.00 38.21 2331 TYR K C 1
ATOM 10907 O O . TYR G 7 2331 ? 250.788 248.373 244.438 1.00 38.21 2331 TYR K O 1
ATOM 10916 N N . GLN G 7 2332 ? 251.453 250.072 243.120 1.00 38.46 2332 GLN K N 1
ATOM 10917 C CA . GLN G 7 2332 ? 252.848 249.942 243.523 1.00 38.46 2332 GLN K CA 1
ATOM 10918 C C . GLN G 7 2332 ? 253.037 250.270 244.997 1.00 38.46 2332 GLN K C 1
ATOM 10919 O O . GLN G 7 2332 ? 253.771 249.573 245.707 1.00 38.46 2332 GLN K O 1
ATOM 10925 N N . ASP G 7 2333 ? 252.380 251.322 245.475 1.00 39.33 2333 ASP K N 1
ATOM 10926 C CA . ASP G 7 2333 ? 252.585 251.775 246.842 1.00 39.33 2333 ASP K CA 1
ATOM 10927 C C . ASP G 7 2333 ? 251.882 250.883 247.850 1.00 39.33 2333 ASP K C 1
ATOM 10928 O O . ASP G 7 2333 ? 252.390 250.687 248.959 1.00 39.33 2333 ASP K O 1
ATOM 10933 N N . LEU G 7 2334 ? 250.728 250.328 247.488 1.00 43.60 2334 LEU K N 1
ATOM 10934 C CA . LEU G 7 2334 ? 249.901 249.602 248.438 1.00 43.60 2334 LEU K CA 1
ATOM 10935 C C . LEU G 7 2334 ? 249.902 248.098 248.232 1.00 43.60 2334 LEU K C 1
ATOM 10936 O O . LEU G 7 2334 ? 249.681 247.358 249.193 1.00 43.60 2334 LEU K O 1
ATOM 10941 N N . PHE G 7 2335 ? 250.146 247.625 247.009 1.00 41.55 2335 PHE K N 1
ATOM 10942 C CA . PHE G 7 2335 ? 249.985 246.215 246.693 1.00 41.55 2335 PHE K CA 1
ATOM 10943 C C . PHE G 7 2335 ? 251.158 245.582 245.958 1.00 41.55 2335 PHE K C 1
ATOM 10944 O O . PHE G 7 2335 ? 251.152 244.359 245.783 1.00 41.55 2335 PHE K O 1
ATOM 10952 N N . GLN G 7 2336 ? 252.151 246.353 245.517 1.00 48.11 2336 GLN K N 1
ATOM 10953 C CA . GLN G 7 2336 ? 253.225 245.768 244.720 1.00 48.11 2336 GLN K CA 1
ATOM 10954 C C . GLN G 7 2336 ? 254.048 244.777 245.533 1.00 48.11 2336 GLN K C 1
ATOM 10955 O O . GLN G 7 2336 ? 254.246 243.630 245.118 1.00 48.11 2336 GLN K O 1
ATOM 10961 N N . ASP G 7 2337 ? 254.535 245.203 246.695 1.00 49.30 2337 ASP K N 1
ATOM 10962 C CA . ASP G 7 2337 ? 255.371 244.352 247.527 1.00 49.30 2337 ASP K CA 1
ATOM 10963 C C . ASP G 7 2337 ? 254.575 243.596 248.577 1.00 49.30 2337 ASP K C 1
ATOM 10964 O O . ASP G 7 2337 ? 255.090 242.628 249.149 1.00 49.30 2337 ASP K O 1
ATOM 10969 N N . CYS G 7 2338 ? 253.343 244.029 248.853 1.00 48.83 2338 CYS K N 1
ATOM 10970 C CA . CYS G 7 2338 ? 252.482 243.285 249.765 1.00 48.83 2338 CYS K CA 1
ATOM 10971 C C . CYS G 7 2338 ? 252.047 241.956 249.160 1.00 48.83 2338 CYS K C 1
ATOM 10972 O O . CYS G 7 2338 ? 252.019 240.933 249.854 1.00 48.83 2338 CYS K O 1
ATOM 10975 N N . HIS G 7 2339 ? 251.704 241.949 247.870 1.00 46.40 2339 HIS K N 1
ATOM 10976 C CA . HIS G 7 2339 ? 251.261 240.726 247.211 1.00 46.40 2339 HIS K CA 1
ATOM 10977 C C . HIS G 7 2339 ? 252.376 239.706 247.035 1.00 46.40 2339 HIS K C 1
ATOM 10978 O O . HIS G 7 2339 ? 252.089 238.553 246.693 1.00 46.40 2339 HIS K O 1
ATOM 10985 N N . PHE G 7 2340 ? 253.626 240.096 247.274 1.00 48.15 2340 PHE K N 1
ATOM 10986 C CA . PHE G 7 2340 ? 254.769 239.213 247.093 1.00 48.15 2340 PHE K CA 1
ATOM 10987 C C . PHE G 7 2340 ? 254.812 238.073 248.106 1.00 48.15 2340 PHE K C 1
ATOM 10988 O O . PHE G 7 2340 ? 255.613 237.147 247.930 1.00 48.15 2340 PHE K O 1
ATOM 10996 N N . TYR G 7 2341 ? 253.963 238.095 249.140 1.00 50.30 2341 TYR K N 1
ATOM 10997 C CA . TYR G 7 2341 ? 254.066 237.084 250.186 1.00 50.30 2341 TYR K CA 1
ATOM 10998 C C . TYR G 7 2341 ? 253.829 235.680 249.653 1.00 50.30 2341 TYR K C 1
ATOM 10999 O O . TYR G 7 2341 ? 254.217 234.710 250.315 1.00 50.30 2341 TYR K O 1
ATOM 11008 N N . HIS G 7 2342 ? 253.188 235.557 248.491 1.00 49.73 2342 HIS K N 1
ATOM 11009 C CA . HIS G 7 2342 ? 252.894 234.278 247.861 1.00 49.73 2342 HIS K CA 1
ATOM 11010 C C . HIS G 7 2342 ? 251.957 233.461 248.746 1.00 49.73 2342 HIS K C 1
ATOM 11011 O O . HIS G 7 2342 ? 251.930 232.233 248.677 1.00 49.73 2342 HIS K O 1
ATOM 11018 N N . GLN H 8 183 ? 244.948 263.929 155.066 1.00 254.70 183 GLN Z N 1
ATOM 11019 C CA . GLN H 8 183 ? 244.431 262.917 155.980 1.00 254.70 183 GLN Z CA 1
ATOM 11020 C C . GLN H 8 183 ? 245.254 262.873 157.262 1.00 254.70 183 GLN Z C 1
ATOM 11021 O O . GLN H 8 183 ? 244.705 262.859 158.365 1.00 254.70 183 GLN Z O 1
ATOM 11027 N N . GLU H 8 184 ? 246.580 262.847 157.106 1.00 257.49 184 GLU Z N 1
ATOM 11028 C CA . GLU H 8 184 ? 247.461 262.874 158.269 1.00 257.49 184 GLU Z CA 1
ATOM 11029 C C . GLU H 8 184 ? 247.298 264.171 159.050 1.00 257.49 184 GLU Z C 1
ATOM 11030 O O . GLU H 8 184 ? 247.287 264.164 160.287 1.00 257.49 184 GLU Z O 1
ATOM 11036 N N . LEU H 8 185 ? 247.169 265.297 158.342 1.00 258.78 185 LEU Z N 1
ATOM 11037 C CA . LEU H 8 185 ? 246.950 266.574 159.013 1.00 258.78 185 LEU Z CA 1
ATOM 11038 C C . LEU H 8 185 ? 245.639 266.570 159.788 1.00 258.78 185 LEU Z C 1
ATOM 11039 O O . LEU H 8 185 ? 245.580 267.054 160.923 1.00 258.78 185 LEU Z O 1
ATOM 11044 N N . ASP H 8 186 ? 244.576 266.023 159.191 1.00 257.92 186 ASP Z N 1
ATOM 11045 C CA . ASP H 8 186 ? 243.292 265.949 159.881 1.00 257.92 186 ASP Z CA 1
ATOM 11046 C C . ASP H 8 186 ? 243.376 265.057 161.115 1.00 257.92 186 ASP Z C 1
ATOM 11047 O O . ASP H 8 186 ? 242.821 265.388 162.170 1.00 257.92 186 ASP Z O 1
ATOM 11052 N N . ARG H 8 187 ? 244.060 263.915 160.998 1.00 258.99 187 ARG Z N 1
ATOM 11053 C CA . ARG H 8 187 ? 244.213 263.023 162.143 1.00 258.99 187 ARG Z CA 1
ATOM 11054 C C . ARG H 8 187 ? 244.997 263.693 163.265 1.00 258.99 187 ARG Z C 1
ATOM 11055 O O . ARG H 8 187 ? 244.636 263.575 164.443 1.00 258.99 187 ARG Z O 1
ATOM 11063 N N . VAL H 8 188 ? 246.071 264.405 162.918 1.00 260.18 188 VAL Z N 1
ATOM 11064 C CA . VAL H 8 188 ? 246.865 265.089 163.933 1.00 260.18 188 VAL Z CA 1
ATOM 11065 C C . VAL H 8 188 ? 246.056 266.210 164.576 1.00 260.18 188 VAL Z C 1
ATOM 11066 O O . VAL H 8 188 ? 246.155 266.447 165.785 1.00 260.18 188 VAL Z O 1
ATOM 11070 N N . PHE H 8 189 ? 245.236 266.908 163.786 1.00 260.28 189 PHE Z N 1
ATOM 11071 C CA . PHE H 8 189 ? 244.377 267.948 164.345 1.00 260.28 189 PHE Z CA 1
ATOM 11072 C C . PHE H 8 189 ? 243.356 267.361 165.314 1.00 260.28 189 PHE Z C 1
ATOM 11073 O O . PHE H 8 189 ? 243.097 267.936 166.378 1.00 260.28 189 PHE Z O 1
ATOM 11081 N N . GLN H 8 190 ? 242.763 266.219 164.960 1.00 260.01 190 GLN Z N 1
ATOM 11082 C CA . GLN H 8 190 ? 241.817 265.566 165.862 1.00 260.01 190 GLN Z CA 1
ATOM 11083 C C . GLN H 8 190 ? 242.501 265.121 167.150 1.00 260.01 190 GLN Z C 1
ATOM 11084 O O . GLN H 8 190 ? 241.946 265.275 168.246 1.00 260.01 190 GLN Z O 1
ATOM 11090 N N . LYS H 8 191 ? 243.709 264.562 167.035 1.00 260.26 191 LYS Z N 1
ATOM 11091 C CA . LYS H 8 191 ? 244.454 264.157 168.223 1.00 260.26 191 LYS Z CA 1
ATOM 11092 C C . LYS H 8 191 ? 244.788 265.359 169.099 1.00 260.26 191 LYS Z C 1
ATOM 11093 O O . LYS H 8 191 ? 244.699 265.284 170.331 1.00 260.26 191 LYS Z O 1
ATOM 11099 N N . LEU H 8 192 ? 245.175 266.476 168.479 1.00 260.33 192 LEU Z N 1
ATOM 11100 C CA . LEU H 8 192 ? 245.469 267.688 169.234 1.00 260.33 192 LEU Z CA 1
ATOM 11101 C C . LEU H 8 192 ? 244.226 268.212 169.939 1.00 260.33 192 LEU Z C 1
ATOM 11102 O O . LEU H 8 192 ? 244.301 268.668 171.085 1.00 260.33 192 LEU Z O 1
ATOM 11107 N N . GLY H 8 193 ? 243.074 268.163 169.269 1.00 260.13 193 GLY Z N 1
ATOM 11108 C CA . GLY H 8 193 ? 241.837 268.577 169.914 1.00 260.13 193 GLY Z CA 1
ATOM 11109 C C . GLY H 8 193 ? 241.473 267.699 171.096 1.00 260.13 193 GLY Z C 1
ATOM 11110 O O . GLY H 8 193 ? 241.043 268.193 172.143 1.00 260.13 193 GLY Z O 1
ATOM 11111 N N . ASN H 8 194 ? 241.637 266.382 170.946 1.00 260.34 194 ASN Z N 1
ATOM 11112 C CA . ASN H 8 194 ? 241.370 265.474 172.058 1.00 260.34 194 ASN Z CA 1
ATOM 11113 C C . ASN H 8 194 ? 242.318 265.737 173.223 1.00 260.34 194 ASN Z C 1
ATOM 11114 O O . ASN H 8 194 ? 241.902 265.729 174.390 1.00 260.34 194 ASN Z O 1
ATOM 11119 N N . LEU H 8 195 ? 243.597 265.977 172.926 1.00 260.68 195 LEU Z N 1
ATOM 11120 C CA . LEU H 8 195 ? 244.556 266.280 173.982 1.00 260.68 195 LEU Z CA 1
ATOM 11121 C C . LEU H 8 195 ? 244.233 267.606 174.658 1.00 260.68 195 LEU Z C 1
ATOM 11122 O O . LEU H 8 195 ? 244.412 267.748 175.871 1.00 260.68 195 LEU Z O 1
ATOM 11127 N N . LYS H 8 196 ? 243.759 268.589 173.890 1.00 261.31 196 LYS Z N 1
ATOM 11128 C CA . LYS H 8 196 ? 243.348 269.861 174.475 1.00 261.31 196 LYS Z CA 1
ATOM 11129 C C . LYS H 8 196 ? 242.141 269.685 175.388 1.00 261.31 196 LYS Z C 1
ATOM 11130 O O . LYS H 8 196 ? 242.059 270.316 176.447 1.00 261.31 196 LYS Z O 1
ATOM 11136 N N . GLN H 8 197 ? 241.186 268.844 174.986 1.00 262.72 197 GLN Z N 1
ATOM 11137 C CA . GLN H 8 197 ? 240.046 268.557 175.853 1.00 262.72 197 GLN Z CA 1
ATOM 11138 C C . GLN H 8 197 ? 240.492 267.869 177.138 1.00 262.72 197 GLN Z C 1
ATOM 11139 O O . GLN H 8 197 ? 240.002 268.189 178.229 1.00 262.72 197 GLN Z O 1
ATOM 11145 N N . GLN H 8 198 ? 241.423 266.917 177.026 1.00 263.91 198 GLN Z N 1
ATOM 11146 C CA . GLN H 8 198 ? 241.972 266.276 178.218 1.00 263.91 198 GLN Z CA 1
ATOM 11147 C C . GLN H 8 198 ? 242.678 267.290 179.110 1.00 263.91 198 GLN Z C 1
ATOM 11148 O O . GLN H 8 198 ? 242.569 267.233 180.341 1.00 263.91 198 GLN Z O 1
ATOM 11154 N N . ALA H 8 199 ? 243.414 268.222 178.501 1.00 264.57 199 ALA Z N 1
ATOM 11155 C CA . ALA H 8 199 ? 244.097 269.258 179.266 1.00 264.57 199 ALA Z CA 1
ATOM 11156 C C . ALA H 8 199 ? 243.104 270.153 179.991 1.00 264.57 199 ALA Z C 1
ATOM 11157 O O . ALA H 8 199 ? 243.326 270.527 181.146 1.00 264.57 199 ALA Z O 1
ATOM 11159 N N . GLU H 8 200 ? 242.007 270.516 179.324 1.00 265.81 200 GLU Z N 1
ATOM 11160 C CA . GLU H 8 200 ? 240.975 271.319 179.973 1.00 265.81 200 GLU Z CA 1
ATOM 11161 C C . GLU H 8 200 ? 240.344 270.568 181.138 1.00 265.81 200 GLU Z C 1
ATOM 11162 O O . GLU H 8 200 ? 240.101 271.148 182.204 1.00 265.81 200 GLU Z O 1
ATOM 11168 N N . GLN H 8 201 ? 240.072 269.273 180.953 1.00 265.55 201 GLN Z N 1
ATOM 11169 C CA . GLN H 8 201 ? 239.516 268.474 182.041 1.00 265.55 201 GLN Z CA 1
ATOM 11170 C C . GLN H 8 201 ? 240.470 268.423 183.228 1.00 265.55 201 GLN Z C 1
ATOM 11171 O O . GLN H 8 201 ? 240.055 268.601 184.381 1.00 265.55 201 GLN Z O 1
ATOM 11177 N N . GLU H 8 202 ? 241.756 268.196 182.963 1.00 264.57 202 GLU Z N 1
ATOM 11178 C CA . GLU H 8 202 ? 242.730 268.099 184.044 1.00 264.57 202 GLU Z CA 1
ATOM 11179 C C . GLU H 8 202 ? 242.925 269.450 184.726 1.00 264.57 202 GLU Z C 1
ATOM 11180 O O . GLU H 8 202 ? 243.127 269.516 185.943 1.00 264.57 202 GLU Z O 1
ATOM 11186 N N . ARG H 8 203 ? 242.854 270.541 183.959 1.00 263.86 203 ARG Z N 1
ATOM 11187 C CA . ARG H 8 203 ? 242.940 271.874 184.547 1.00 263.86 203 ARG Z CA 1
ATOM 11188 C C . ARG H 8 203 ? 241.748 272.155 185.453 1.00 263.86 203 ARG Z C 1
ATOM 11189 O O . ARG H 8 203 ? 241.905 272.723 186.541 1.00 263.86 203 ARG Z O 1
ATOM 11197 N N . ASP H 8 204 ? 240.546 271.771 185.017 1.00 259.97 204 ASP Z N 1
ATOM 11198 C CA . ASP H 8 204 ? 239.366 271.929 185.862 1.00 259.97 204 ASP Z CA 1
ATOM 11199 C C . ASP H 8 204 ? 239.492 271.084 187.123 1.00 259.97 204 ASP Z C 1
ATOM 11200 O O . ASP H 8 204 ? 239.063 271.494 188.207 1.00 259.97 204 ASP Z O 1
ATOM 11205 N N . LYS H 8 205 ? 240.091 269.901 186.999 1.00 251.61 205 LYS Z N 1
ATOM 11206 C CA . LYS H 8 205 ? 240.202 269.003 188.143 1.00 251.61 205 LYS Z CA 1
ATOM 11207 C C . LYS H 8 205 ? 241.359 269.409 189.060 1.00 251.61 205 LYS Z C 1
ATOM 11208 O O . LYS H 8 205 ? 241.433 268.951 190.206 1.00 251.61 205 LYS Z O 1
ATOM 11214 N N . LEU H 8 206 ? 242.259 270.273 188.575 1.00 237.15 206 LEU Z N 1
ATOM 11215 C CA . LEU H 8 206 ? 243.388 270.737 189.384 1.00 237.15 206 LEU Z CA 1
ATOM 11216 C C . LEU H 8 206 ? 242.953 271.694 190.486 1.00 237.15 206 LEU Z C 1
ATOM 11217 O O . LEU H 8 206 ? 243.389 271.560 191.641 1.00 237.15 206 LEU Z O 1
ATOM 11222 N N . GLN H 8 207 ? 242.113 272.677 190.144 1.00 220.14 207 GLN Z N 1
ATOM 11223 C CA . GLN H 8 207 ? 241.681 273.658 191.132 1.00 220.14 207 GLN Z CA 1
ATOM 11224 C C . GLN H 8 207 ? 240.994 272.984 192.306 1.00 220.14 207 GLN Z C 1
ATOM 11225 O O . GLN H 8 207 ? 241.028 273.508 193.425 1.00 220.14 207 GLN Z O 1
ATOM 11231 N N . ARG H 8 208 ? 240.405 271.808 192.072 1.00 210.58 208 ARG Z N 1
ATOM 11232 C CA . ARG H 8 208 ? 239.787 271.049 193.150 1.00 210.58 208 ARG Z CA 1
ATOM 11233 C C . ARG H 8 208 ? 240.777 270.832 194.285 1.00 210.58 208 ARG Z C 1
ATOM 11234 O O . ARG H 8 208 ? 240.607 271.362 195.391 1.00 210.58 208 ARG Z O 1
ATOM 11242 N N . TYR H 8 209 ? 241.843 270.076 194.010 1.00 204.91 209 TYR Z N 1
ATOM 11243 C CA . TYR H 8 209 ? 242.822 269.757 195.041 1.00 204.91 209 TYR Z CA 1
ATOM 11244 C C . TYR H 8 209 ? 243.608 270.986 195.466 1.00 204.91 209 TYR Z C 1
ATOM 11245 O O . TYR H 8 209 ? 244.062 271.061 196.611 1.00 204.91 209 TYR Z O 1
ATOM 11254 N N . GLN H 8 210 ? 243.780 271.965 194.574 1.00 191.23 210 GLN Z N 1
ATOM 11255 C CA . GLN H 8 210 ? 244.503 273.170 194.972 1.00 191.23 210 GLN Z CA 1
ATOM 11256 C C . GLN H 8 210 ? 243.761 273.923 196.076 1.00 191.23 210 GLN Z C 1
ATOM 11257 O O . GLN H 8 210 ? 244.334 274.226 197.135 1.00 191.23 210 GLN Z O 1
ATOM 11263 N N . THR H 8 211 ? 242.473 274.210 195.862 1.00 167.69 211 THR Z N 1
ATOM 11264 C CA . THR H 8 211 ? 241.715 274.916 196.890 1.00 167.69 211 THR Z CA 1
ATOM 11265 C C . THR H 8 211 ? 241.486 274.024 198.103 1.00 167.69 211 THR Z C 1
ATOM 11266 O O . THR H 8 211 ? 241.464 274.509 199.237 1.00 167.69 211 THR Z O 1
ATOM 11270 N N . PHE H 8 212 ? 241.339 272.716 197.884 1.00 150.47 212 PHE Z N 1
ATOM 11271 C CA . PHE H 8 212 ? 241.273 271.764 198.986 1.00 150.47 212 PHE Z CA 1
ATOM 11272 C C . PHE H 8 212 ? 242.487 271.903 199.902 1.00 150.47 212 PHE Z C 1
ATOM 11273 O O . PHE H 8 212 ? 242.355 272.132 201.112 1.00 150.47 212 PHE Z O 1
ATOM 11281 N N . LEU H 8 213 ? 243.684 271.837 199.317 1.00 146.21 213 LEU Z N 1
ATOM 11282 C CA . LEU H 8 213 ? 244.913 271.901 200.095 1.00 146.21 213 LEU Z CA 1
ATOM 11283 C C . LEU H 8 213 ? 245.066 273.246 200.785 1.00 146.21 213 LEU Z C 1
ATOM 11284 O O . LEU H 8 213 ? 245.512 273.307 201.935 1.00 146.21 213 LEU Z O 1
ATOM 11289 N N . GLN H 8 214 ? 244.715 274.340 200.107 1.00 137.41 214 GLN Z N 1
ATOM 11290 C CA . GLN H 8 214 ? 244.923 275.626 200.763 1.00 137.41 214 GLN Z CA 1
ATOM 11291 C C . GLN H 8 214 ? 243.869 275.912 201.834 1.00 137.41 214 GLN Z C 1
ATOM 11292 O O . GLN H 8 214 ? 244.166 276.621 202.803 1.00 137.41 214 GLN Z O 1
ATOM 11298 N N . LEU H 8 215 ? 242.660 275.346 201.730 1.00 121.51 215 LEU Z N 1
ATOM 11299 C CA . LEU H 8 215 ? 241.772 275.364 202.892 1.00 121.51 215 LEU Z CA 1
ATOM 11300 C C . LEU H 8 215 ? 242.334 274.553 204.050 1.00 121.51 215 LEU Z C 1
ATOM 11301 O O . LEU H 8 215 ? 242.229 274.976 205.204 1.00 121.51 215 LEU Z O 1
ATOM 11306 N N . LEU H 8 216 ? 242.910 273.379 203.786 1.00 117.89 216 LEU Z N 1
ATOM 11307 C CA . LEU H 8 216 ? 243.548 272.678 204.902 1.00 117.89 216 LEU Z CA 1
ATOM 11308 C C . LEU H 8 216 ? 244.693 273.497 205.496 1.00 117.89 216 LEU Z C 1
ATOM 11309 O O . LEU H 8 216 ? 244.907 273.475 206.714 1.00 117.89 216 LEU Z O 1
ATOM 11314 N N . TYR H 8 217 ? 245.423 274.242 204.663 1.00 119.93 217 TYR Z N 1
ATOM 11315 C CA . TYR H 8 217 ? 246.439 275.149 205.194 1.00 119.93 217 TYR Z CA 1
ATOM 11316 C C . TYR H 8 217 ? 245.828 276.216 206.094 1.00 119.93 217 TYR Z C 1
ATOM 11317 O O . TYR H 8 217 ? 246.337 276.476 207.191 1.00 119.93 217 TYR Z O 1
ATOM 11326 N N . THR H 8 218 ? 244.743 276.851 205.648 1.00 104.32 218 THR Z N 1
ATOM 11327 C CA . THR H 8 218 ? 244.148 277.927 206.438 1.00 104.32 218 THR Z CA 1
ATOM 11328 C C . THR H 8 218 ? 243.549 277.400 207.738 1.00 104.32 218 THR Z C 1
ATOM 11329 O O . THR H 8 218 ? 243.664 278.042 208.788 1.00 104.32 218 THR Z O 1
ATOM 11333 N N . LEU H 8 219 ? 242.901 276.234 207.686 1.00 85.68 219 LEU Z N 1
ATOM 11334 C CA . LEU H 8 219 ? 242.311 275.653 208.888 1.00 85.68 219 LEU Z CA 1
ATOM 11335 C C . LEU H 8 219 ? 243.379 275.179 209.865 1.00 85.68 219 LEU Z C 1
ATOM 11336 O O . LEU H 8 219 ? 243.215 275.316 211.083 1.00 85.68 219 LEU Z O 1
ATOM 11341 N N . GLN H 8 220 ? 244.479 274.618 209.358 1.00 87.47 220 GLN Z N 1
ATOM 11342 C CA . GLN H 8 220 ? 245.535 274.140 210.240 1.00 87.47 220 GLN Z CA 1
ATOM 11343 C C . GLN H 8 220 ? 246.335 275.272 210.870 1.00 87.47 220 GLN Z C 1
ATOM 11344 O O . GLN H 8 220 ? 247.056 275.029 211.844 1.00 87.47 220 GLN Z O 1
ATOM 11350 N N . GLY H 8 221 ? 246.226 276.488 210.348 1.00 84.47 221 GLY Z N 1
ATOM 11351 C CA . GLY H 8 221 ? 246.943 277.624 210.893 1.00 84.47 221 GLY Z CA 1
ATOM 11352 C C . GLY H 8 221 ? 246.272 278.945 210.572 1.00 84.47 221 GLY Z C 1
ATOM 11353 O O . GLY H 8 221 ? 246.089 279.788 211.449 1.00 84.47 221 GLY Z O 1
#